Protein 1AYJ (pdb70)

InterPro domains:
  IPR003614 Knottins-like [PF00304] (31-80)
  IPR003614 Knottins-like [SM00505] (32-80)
  IPR003614 Knottins-like [cd00107] (42-77)
  IPR008176 Defensin, plant [PS00940] (31-54)
  IPR036574 Knottin, scorpion toxin-like superfamily [G3DSA:3.30.30.10] (32-80)
  IPR036574 Knottin, scorpion toxin-like superfamily [SSF57095] (31-80)

B-factor: mean 1.0, std 0.0, range [1.0, 1.0]

CATH classification: 3.30.30.10

Solvent-accessible surface area: 3228 Å² total

Nearest PDB structures (foldseek):
  1ayj-assembly1_A  TM=9.256E-01  e=8.703E-08  Raphanus sativus var. niger
  2n2r-assembly1_A  TM=8.058E-01  e=2.547E-06  Raphanus sativus
  2m8b-assembly1_B  TM=8.053E-01  e=2.231E-06  Arabidopsis halleri
  1bk8-assembly1_A  TM=8.149E-01  e=2.180E-03  Aesculus hippocastanum
  2kpy-assembly1_A  TM=6.999E-01  e=1.788E-03  Artemisia vulgaris

Radius of gyration: 9.41 Å; Cα contacts (8 Å, |Δi|>4): 117; chains: 1; bounding box: 24×24×15 Å

Structure (mmCIF, N/CA/C/O backbone):
data_1AYJ
#
_entry.id   1AYJ
#
_cell.length_a   1.000
_cell.length_b   1.000
_cell.length_c   1.000
_cell.angle_alpha   90.00
_cell.angle_beta   90.00
_cell.angle_gamma   90.00
#
_symmetry.space_group_name_H-M   'P 1'
#
loop_
_atom_site.group_PDB
_atom_site.id
_atom_site.type_symbol
_atom_site.label_atom_id
_atom_site.label_alt_id
_atom_site.label_comp_id
_atom_site.label_asym_id
_atom_site.label_entity_id
_atom_site.label_seq_id
_atom_site.pdbx_PDB_ins_code
_atom_site.Cartn_x
_atom_site.Cartn_y
_atom_site.Cartn_z
_atom_site.occupancy
_atom_site.B_iso_or_equiv
_atom_site.auth_seq_id
_atom_site.auth_comp_id
_atom_site.auth_asym_id
_atom_site.auth_atom_id
_atom_site.pdbx_PDB_model_num
ATOM 15 N N . LYS A 1 2 ? 1.265 0.560 3.324 1.00 1.00 2 LYS A N 1
ATOM 16 C CA . LYS A 1 2 ? 1.357 0.238 1.906 1.00 1.00 2 LYS A CA 1
ATOM 17 C C . LYS A 1 2 ? 1.089 1.517 1.105 1.00 1.00 2 LYS A C 1
ATOM 18 O O . LYS A 1 2 ? 0.055 1.652 0.453 1.00 1.00 2 LYS A O 1
ATOM 37 N N . LEU A 1 3 ? 2.026 2.465 1.168 1.00 1.00 3 LEU A N 1
ATOM 38 C CA . LEU A 1 3 ? 1.915 3.738 0.476 1.00 1.00 3 LEU A CA 1
ATOM 39 C C . LEU A 1 3 ? 2.670 3.683 -0.847 1.00 1.00 3 LEU A C 1
ATOM 40 O O . LEU A 1 3 ? 3.727 3.057 -0.939 1.00 1.00 3 LEU A O 1
ATOM 56 N N . CYS A 1 4 ? 2.148 4.394 -1.844 1.00 1.00 4 CYS A N 1
ATOM 57 C CA . CYS A 1 4 ? 2.759 4.587 -3.150 1.00 1.00 4 CYS A CA 1
ATOM 58 C C . CYS A 1 4 ? 3.119 6.061 -3.262 1.00 1.00 4 CYS A C 1
ATOM 59 O O . CYS A 1 4 ? 2.262 6.933 -3.105 1.00 1.00 4 CYS A O 1
ATOM 66 N N . GLU A 1 5 ? 4.409 6.312 -3.480 1.00 1.00 5 GLU A N 1
ATOM 67 C CA . GLU A 1 5 ? 5.052 7.609 -3.419 1.00 1.00 5 GLU A CA 1
ATOM 68 C C . GLU A 1 5 ? 4.978 8.251 -4.796 1.00 1.00 5 GLU A C 1
ATOM 69 O O . GLU A 1 5 ? 5.991 8.484 -5.454 1.00 1.00 5 GLU A O 1
ATOM 82 N N . ARG A 1 6 ? 3.752 8.496 -5.245 1.00 1.00 6 ARG A N 1
ATOM 83 C CA . ARG A 1 6 ? 3.510 9.055 -6.566 1.00 1.00 6 ARG A CA 1
ATOM 84 C C . ARG A 1 6 ? 3.821 10.553 -6.529 1.00 1.00 6 ARG A C 1
ATOM 85 O O . ARG A 1 6 ? 3.591 11.190 -5.501 1.00 1.00 6 ARG A O 1
ATOM 106 N N . PRO A 1 7 ? 4.334 11.154 -7.616 1.00 1.00 7 PRO A N 1
ATOM 107 C CA . PRO A 1 7 ? 4.350 12.602 -7.696 1.00 1.00 7 PRO A CA 1
ATOM 108 C C . PRO A 1 7 ? 2.862 12.960 -7.656 1.00 1.00 7 PRO A C 1
ATOM 109 O O . PRO A 1 7 ? 2.069 12.248 -8.268 1.00 1.00 7 PRO A O 1
ATOM 120 N N . SER A 1 8 ? 2.456 13.961 -6.880 1.00 1.00 8 SER A N 1
ATOM 121 C CA . SER A 1 8 ? 1.052 14.224 -6.586 1.00 1.00 8 SER A CA 1
ATOM 122 C C . SER A 1 8 ? 0.140 14.100 -7.807 1.00 1.00 8 SER A C 1
ATOM 123 O O . SER A 1 8 ? 0.498 14.518 -8.908 1.00 1.00 8 SER A O 1
ATOM 131 N N . GLY A 1 9 ? -1.030 13.486 -7.607 1.00 1.00 9 GLY A N 1
ATOM 132 C CA . GLY A 1 9 ? -2.027 13.259 -8.640 1.00 1.00 9 GLY A CA 1
ATOM 133 C C . GLY A 1 9 ? -2.334 14.558 -9.371 1.00 1.00 9 GLY A C 1
ATOM 134 O O . GLY A 1 9 ? -2.430 14.575 -10.594 1.00 1.00 9 GLY A O 1
ATOM 138 N N . THR A 1 10 ? -2.436 15.648 -8.609 1.00 1.00 10 THR A N 1
ATOM 139 C CA . THR A 1 10 ? -2.620 16.979 -9.147 1.00 1.00 10 THR A CA 1
ATOM 140 C C . THR A 1 10 ? -1.250 17.550 -9.526 1.00 1.00 10 THR A C 1
ATOM 141 O O . THR A 1 10 ? -0.905 17.663 -10.701 1.00 1.00 10 THR A O 1
ATOM 152 N N . TRP A 1 11 ? -0.458 17.905 -8.513 1.00 1.00 11 TRP A N 1
ATOM 153 C CA . TRP A 1 11 ? 0.835 18.554 -8.671 1.00 1.00 11 TRP A CA 1
ATOM 154 C C . TRP A 1 11 ? 1.885 17.537 -9.134 1.00 1.00 11 TRP A C 1
ATOM 155 O O . TRP A 1 11 ? 2.823 17.207 -8.409 1.00 1.00 11 TRP A O 1
ATOM 176 N N . SER A 1 12 ? 1.778 17.094 -10.386 1.00 1.00 12 SER A N 1
ATOM 177 C CA . SER A 1 12 ? 2.665 16.085 -10.942 1.00 1.00 12 SER A CA 1
ATOM 178 C C . SER A 1 12 ? 3.895 16.796 -11.510 1.00 1.00 12 SER A C 1
ATOM 179 O O . SER A 1 12 ? 4.128 16.761 -12.716 1.00 1.00 12 SER A O 1
ATOM 187 N N . GLY A 1 13 ? 4.676 17.459 -10.649 1.00 1.00 13 GLY A N 1
ATOM 188 C CA . GLY A 1 13 ? 5.802 18.251 -11.119 1.00 1.00 13 GLY A CA 1
ATOM 189 C C . GLY A 1 13 ? 6.675 18.823 -10.003 1.00 1.00 13 GLY A C 1
ATOM 190 O O . GLY A 1 13 ? 6.591 18.408 -8.842 1.00 1.00 13 GLY A O 1
ATOM 194 N N . VAL A 1 14 ? 7.535 19.770 -10.398 1.00 1.00 14 VAL A N 1
ATOM 195 C CA . VAL A 1 14 ? 8.501 20.437 -9.538 1.00 1.00 14 VAL A CA 1
ATOM 196 C C . VAL A 1 14 ? 7.763 21.192 -8.435 1.00 1.00 14 VAL A C 1
ATOM 197 O O . VAL A 1 14 ? 6.738 21.822 -8.691 1.00 1.00 14 VAL A O 1
ATOM 210 N N . CYS A 1 15 ? 8.283 21.104 -7.211 1.00 1.00 15 CYS A N 1
ATOM 211 C CA . CYS A 1 15 ? 7.622 21.576 -6.000 1.00 1.00 15 CYS A CA 1
ATOM 212 C C . CYS A 1 15 ? 8.206 22.889 -5.491 1.00 1.00 15 CYS A C 1
ATOM 213 O O . CYS A 1 15 ? 7.484 23.862 -5.306 1.00 1.00 15 CYS A O 1
ATOM 220 N N . GLY A 1 16 ? 9.503 22.896 -5.183 1.00 1.00 16 GLY A N 1
ATOM 221 C CA . GLY A 1 16 ? 10.160 23.997 -4.491 1.00 1.00 16 GLY A CA 1
ATOM 222 C C . GLY A 1 16 ? 9.518 24.400 -3.152 1.00 1.00 16 GLY A C 1
ATOM 223 O O . GLY A 1 16 ? 9.846 25.467 -2.638 1.00 1.00 16 GLY A O 1
ATOM 227 N N . ASN A 1 17 ? 8.639 23.579 -2.554 1.00 1.00 17 ASN A N 1
ATOM 228 C CA . ASN A 1 17 ? 8.001 23.907 -1.277 1.00 1.00 17 ASN A CA 1
ATOM 229 C C . ASN A 1 17 ? 7.269 22.710 -0.656 1.00 1.00 17 ASN A C 1
ATOM 230 O O . ASN A 1 17 ? 6.201 22.303 -1.114 1.00 1.00 17 ASN A O 1
ATOM 241 N N . ASN A 1 18 ? 7.843 22.159 0.416 1.00 1.00 18 ASN A N 1
ATOM 242 C CA . ASN A 1 18 ? 7.366 20.981 1.112 1.00 1.00 18 ASN A CA 1
ATOM 243 C C . ASN A 1 18 ? 5.964 21.167 1.685 1.00 1.00 18 ASN A C 1
ATOM 244 O O . ASN A 1 18 ? 5.069 20.351 1.474 1.00 1.00 18 ASN A O 1
ATOM 255 N N . ASN A 1 19 ? 5.803 22.245 2.451 1.00 1.00 19 ASN A N 1
ATOM 256 C CA . ASN A 1 19 ? 4.574 22.566 3.164 1.00 1.00 19 ASN A CA 1
ATOM 257 C C . ASN A 1 19 ? 3.377 22.609 2.216 1.00 1.00 19 ASN A C 1
ATOM 258 O O . ASN A 1 19 ? 2.356 21.959 2.476 1.00 1.00 19 ASN A O 1
ATOM 269 N N . ALA A 1 20 ? 3.521 23.387 1.139 1.00 1.00 20 ALA A N 1
ATOM 270 C CA . ALA A 1 20 ? 2.530 23.514 0.087 1.00 1.00 20 ALA A CA 1
ATOM 271 C C . ALA A 1 20 ? 2.297 22.159 -0.555 1.00 1.00 20 ALA A C 1
ATOM 272 O O . ALA A 1 20 ? 1.152 21.733 -0.633 1.00 1.00 20 ALA A O 1
ATOM 279 N N . CYS A 1 21 ? 3.366 21.491 -1.007 1.00 1.00 21 CYS A N 1
ATOM 280 C CA . CYS A 1 21 ? 3.249 20.192 -1.657 1.00 1.00 21 CYS A CA 1
ATOM 281 C C . CYS A 1 21 ? 2.362 19.250 -0.838 1.00 1.00 21 CYS A C 1
ATOM 282 O O . CYS A 1 21 ? 1.336 18.776 -1.328 1.00 1.00 21 CYS A O 1
ATOM 289 N N . LYS A 1 22 ? 2.741 19.039 0.427 1.00 1.00 22 LYS A N 1
ATOM 290 C CA . LYS A 1 22 ? 1.960 18.301 1.409 1.00 1.00 22 LYS A CA 1
ATOM 291 C C . LYS A 1 22 ? 0.503 18.772 1.393 1.00 1.00 22 LYS A C 1
ATOM 292 O O . LYS A 1 22 ? -0.408 17.980 1.144 1.00 1.00 22 LYS A O 1
ATOM 311 N N . ASN A 1 23 ? 0.298 20.051 1.741 1.00 1.00 23 ASN A N 1
ATOM 312 C CA . ASN A 1 23 ? -1.027 20.633 1.919 1.00 1.00 23 ASN A CA 1
ATOM 313 C C . ASN A 1 23 ? -1.852 20.376 0.669 1.00 1.00 23 ASN A C 1
ATOM 314 O O . ASN A 1 23 ? -2.769 19.569 0.696 1.00 1.00 23 ASN A O 1
ATOM 325 N N . GLN A 1 24 ? -1.481 21.023 -0.432 1.00 1.00 24 GLN A N 1
ATOM 326 C CA . GLN A 1 24 ? -2.096 20.885 -1.737 1.00 1.00 24 GLN A CA 1
ATOM 327 C C . GLN A 1 24 ? -2.406 19.421 -2.043 1.00 1.00 24 GLN A C 1
ATOM 328 O O . GLN A 1 24 ? -3.543 19.128 -2.412 1.00 1.00 24 GLN A O 1
ATOM 342 N N . CYS A 1 25 ? -1.447 18.503 -1.863 1.00 1.00 25 CYS A N 1
ATOM 343 C CA . CYS A 1 25 ? -1.723 17.104 -2.151 1.00 1.00 25 CYS A CA 1
ATOM 344 C C . CYS A 1 25 ? -2.928 16.606 -1.363 1.00 1.00 25 CYS A C 1
ATOM 345 O O . CYS A 1 25 ? -3.917 16.192 -1.961 1.00 1.00 25 CYS A O 1
ATOM 352 N N . ILE A 1 26 ? -2.849 16.630 -0.031 1.00 1.00 26 ILE A N 1
ATOM 353 C CA . ILE A 1 26 ? -3.866 15.979 0.797 1.00 1.00 26 ILE A CA 1
ATOM 354 C C . ILE A 1 26 ? -5.141 16.833 0.894 1.00 1.00 26 ILE A C 1
ATOM 355 O O . ILE A 1 26 ? -6.216 16.357 1.275 1.00 1.00 26 ILE A O 1
ATOM 371 N N . ASN A 1 27 ? -5.026 18.107 0.519 1.00 1.00 27 ASN A N 1
ATOM 372 C CA . ASN A 1 27 ? -6.115 19.063 0.505 1.00 1.00 27 ASN A CA 1
ATOM 373 C C . ASN A 1 27 ? -6.966 18.797 -0.730 1.00 1.00 27 ASN A C 1
ATOM 374 O O . ASN A 1 27 ? -8.162 18.541 -0.599 1.00 1.00 27 ASN A O 1
ATOM 385 N N . LEU A 1 28 ? -6.344 18.744 -1.913 1.00 1.00 28 LEU A N 1
ATOM 386 C CA . LEU A 1 28 ? -7.043 18.384 -3.135 1.00 1.00 28 LEU A CA 1
ATOM 387 C C . LEU A 1 28 ? -7.305 16.872 -3.159 1.00 1.00 28 LEU A C 1
ATOM 388 O O . LEU A 1 28 ? -8.431 16.451 -2.879 1.00 1.00 28 LEU A O 1
ATOM 404 N N . GLU A 1 29 ? -6.285 16.025 -3.350 1.00 1.00 29 GLU A N 1
ATOM 405 C CA . GLU A 1 29 ? -6.511 14.581 -3.363 1.00 1.00 29 GLU A CA 1
ATOM 406 C C . GLU A 1 29 ? -6.443 14.111 -1.905 1.00 1.00 29 GLU A C 1
ATOM 407 O O . GLU A 1 29 ? -6.377 14.946 -1.010 1.00 1.00 29 GLU A O 1
ATOM 420 N N . LYS A 1 30 ? -6.594 12.816 -1.621 1.00 1.00 30 LYS A N 1
ATOM 421 C CA . LYS A 1 30 ? -6.814 12.329 -0.252 1.00 1.00 30 LYS A CA 1
ATOM 422 C C . LYS A 1 30 ? -5.683 11.477 0.326 1.00 1.00 30 LYS A C 1
ATOM 423 O O . LYS A 1 30 ? -5.884 10.784 1.325 1.00 1.00 30 LYS A O 1
ATOM 442 N N . ALA A 1 31 ? -4.521 11.495 -0.329 1.00 1.00 31 ALA A N 1
ATOM 443 C CA . ALA A 1 31 ? -3.257 10.943 0.154 1.00 1.00 31 ALA A CA 1
ATOM 444 C C . ALA A 1 31 ? -2.968 11.269 1.631 1.00 1.00 31 ALA A C 1
ATOM 445 O O . ALA A 1 31 ? -3.613 12.142 2.211 1.00 1.00 31 ALA A O 1
ATOM 452 N N . ARG A 1 32 ? -2.004 10.572 2.251 1.00 1.00 32 ARG A N 1
ATOM 453 C CA . ARG A 1 32 ? -1.733 10.722 3.682 1.00 1.00 32 ARG A CA 1
ATOM 454 C C . ARG A 1 32 ? -0.758 11.861 3.971 1.00 1.00 32 ARG A C 1
ATOM 455 O O . ARG A 1 32 ? -1.166 12.865 4.547 1.00 1.00 32 ARG A O 1
ATOM 476 N N . HIS A 1 33 ? 0.535 11.673 3.695 1.00 1.00 33 HIS A N 1
ATOM 477 C CA . HIS A 1 33 ? 1.517 12.752 3.715 1.00 1.00 33 HIS A CA 1
ATOM 478 C C . HIS A 1 33 ? 1.949 13.096 2.289 1.00 1.00 33 HIS A C 1
ATOM 479 O O . HIS A 1 33 ? 1.718 12.319 1.361 1.00 1.00 33 HIS A O 1
ATOM 493 N N . GLY A 1 34 ? 2.609 14.245 2.135 1.00 1.00 34 GLY A N 1
ATOM 494 C CA . GLY A 1 34 ? 3.285 14.664 0.921 1.00 1.00 34 GLY A CA 1
ATOM 495 C C . GLY A 1 34 ? 4.479 15.514 1.329 1.00 1.00 34 GLY A C 1
ATOM 496 O O . GLY A 1 34 ? 4.536 15.929 2.487 1.00 1.00 34 GLY A O 1
ATOM 500 N N . SER A 1 35 ? 5.452 15.711 0.436 1.00 1.00 35 SER A N 1
ATOM 501 C CA . SER A 1 35 ? 6.673 16.462 0.702 1.00 1.00 35 SER A CA 1
ATOM 502 C C . SER A 1 35 ? 7.429 16.696 -0.607 1.00 1.00 35 SER A C 1
ATOM 503 O O . SER A 1 35 ? 7.305 15.943 -1.574 1.00 1.00 35 SER A O 1
ATOM 511 N N . CYS A 1 36 ? 8.238 17.752 -0.621 1.00 1.00 36 CYS A N 1
ATOM 512 C CA . CYS A 1 36 ? 8.973 18.220 -1.782 1.00 1.00 36 CYS A CA 1
ATOM 513 C C . CYS A 1 36 ? 10.275 17.430 -1.894 1.00 1.00 36 CYS A C 1
ATOM 514 O O . CYS A 1 36 ? 11.376 17.970 -1.779 1.00 1.00 36 CYS A O 1
ATOM 521 N N . ASN A 1 37 ? 10.133 16.114 -2.056 1.00 1.00 37 ASN A N 1
ATOM 522 C CA . ASN A 1 37 ? 11.257 15.190 -2.049 1.00 1.00 37 ASN A CA 1
ATOM 523 C C . ASN A 1 37 ? 12.227 15.490 -3.193 1.00 1.00 37 ASN A C 1
ATOM 524 O O . ASN A 1 37 ? 11.819 15.993 -4.243 1.00 1.00 37 ASN A O 1
ATOM 535 N N . TYR A 1 38 ? 13.505 15.156 -2.974 1.00 1.00 38 TYR A N 1
ATOM 536 C CA . TYR A 1 38 ? 14.565 15.300 -3.954 1.00 1.00 38 TYR A CA 1
ATOM 537 C C . TYR A 1 38 ? 14.602 14.106 -4.919 1.00 1.00 38 TYR A C 1
ATOM 538 O O . TYR A 1 38 ? 13.612 13.836 -5.602 1.00 1.00 38 TYR A O 1
ATOM 556 N N . VAL A 1 39 ? 15.751 13.427 -5.014 1.00 1.00 39 VAL A N 1
ATOM 557 C CA . VAL A 1 39 ? 16.098 12.433 -6.022 1.00 1.00 39 VAL A CA 1
ATOM 558 C C . VAL A 1 39 ? 16.264 13.159 -7.366 1.00 1.00 39 VAL A C 1
ATOM 559 O O . VAL A 1 39 ? 15.698 14.232 -7.581 1.00 1.00 39 VAL A O 1
ATOM 572 N N . PHE A 1 40 ? 17.058 12.597 -8.278 1.00 1.00 40 PHE A N 1
ATOM 573 C CA . PHE A 1 40 ? 17.275 13.176 -9.600 1.00 1.00 40 PHE A CA 1
ATOM 574 C C . PHE A 1 40 ? 15.933 13.459 -10.303 1.00 1.00 40 PHE A C 1
ATOM 575 O O . PHE A 1 40 ? 14.949 12.759 -10.045 1.00 1.00 40 PHE A O 1
ATOM 592 N N . PRO A 1 41 ? 15.850 14.467 -11.186 1.00 1.00 41 PRO A N 1
ATOM 593 C CA . PRO A 1 41 ? 16.864 15.481 -11.419 1.00 1.00 41 PRO A CA 1
ATOM 594 C C . PRO A 1 41 ? 16.755 16.581 -10.358 1.00 1.00 41 PRO A C 1
ATOM 595 O O . PRO A 1 41 ? 17.738 16.892 -9.688 1.00 1.00 41 PRO A O 1
ATOM 606 N N . ALA A 1 42 ? 15.555 17.151 -10.210 1.00 1.00 42 ALA A N 1
ATOM 607 C CA . ALA A 1 42 ? 15.222 18.230 -9.291 1.00 1.00 42 ALA A CA 1
ATOM 608 C C . ALA A 1 42 ? 14.222 17.724 -8.248 1.00 1.00 42 ALA A C 1
ATOM 609 O O . ALA A 1 42 ? 13.747 16.588 -8.336 1.00 1.00 42 ALA A O 1
ATOM 616 N N . HIS A 1 43 ? 13.872 18.573 -7.278 1.00 1.00 43 HIS A N 1
ATOM 617 C CA . HIS A 1 43 ? 12.818 18.260 -6.324 1.00 1.00 43 HIS A CA 1
ATOM 618 C C . HIS A 1 43 ? 11.471 18.148 -7.042 1.00 1.00 43 HIS A C 1
ATOM 619 O O . HIS A 1 43 ? 11.240 18.855 -8.022 1.00 1.00 43 HIS A O 1
ATOM 633 N N . LYS A 1 44 ? 10.575 17.288 -6.548 1.00 1.00 44 LYS A N 1
ATOM 634 C CA . LYS A 1 44 ? 9.236 17.118 -7.094 1.00 1.00 44 LYS A CA 1
ATOM 635 C C . LYS A 1 44 ? 8.241 16.824 -5.975 1.00 1.00 44 LYS A C 1
ATOM 636 O O . LYS A 1 44 ? 8.627 16.307 -4.926 1.00 1.00 44 LYS A O 1
ATOM 655 N N . CYS A 1 45 ? 6.970 17.182 -6.183 1.00 1.00 45 CYS A N 1
ATOM 656 C CA . CYS A 1 45 ? 5.972 17.079 -5.125 1.00 1.00 45 CYS A CA 1
ATOM 657 C C . CYS A 1 45 ? 5.533 15.625 -4.923 1.00 1.00 45 CYS A C 1
ATOM 658 O O . CYS A 1 45 ? 4.497 15.211 -5.444 1.00 1.00 45 CYS A O 1
ATOM 665 N N . ILE A 1 46 ? 6.300 14.848 -4.153 1.00 1.00 46 ILE A N 1
ATOM 666 C CA . ILE A 1 46 ? 5.981 13.448 -3.897 1.00 1.00 46 ILE A CA 1
ATOM 667 C C . ILE A 1 46 ? 4.886 13.390 -2.843 1.00 1.00 46 ILE A C 1
ATOM 668 O O . ILE A 1 46 ? 4.880 14.175 -1.892 1.00 1.00 46 ILE A O 1
ATOM 684 N N . CYS A 1 47 ? 3.955 12.453 -3.026 1.00 1.00 47 CYS A N 1
ATOM 685 C CA . CYS A 1 47 ? 2.830 12.281 -2.141 1.00 1.00 47 CYS A CA 1
ATOM 686 C C . CYS A 1 47 ? 2.507 10.801 -1.972 1.00 1.00 47 CYS A C 1
ATOM 687 O O . CYS A 1 47 ? 2.643 10.014 -2.906 1.00 1.00 47 CYS A O 1
ATOM 694 N N . TYR A 1 48 ? 2.146 10.426 -0.745 1.00 1.00 48 TYR A N 1
ATOM 695 C CA . TYR A 1 48 ? 2.038 9.051 -0.297 1.00 1.00 48 TYR A CA 1
ATOM 696 C C . TYR A 1 48 ? 0.571 8.621 -0.259 1.00 1.00 48 TYR A C 1
ATOM 697 O O . TYR A 1 48 ? -0.145 8.952 0.694 1.00 1.00 48 TYR A O 1
ATOM 715 N N . PHE A 1 49 ? 0.106 7.897 -1.287 1.00 1.00 49 PHE A N 1
ATOM 716 C CA . PHE A 1 49 ? -1.266 7.403 -1.326 1.00 1.00 49 PHE A CA 1
ATOM 717 C C . PHE A 1 49 ? -1.295 5.966 -0.791 1.00 1.00 49 PHE A C 1
ATOM 718 O O . PHE A 1 49 ? -0.433 5.181 -1.179 1.00 1.00 49 PHE A O 1
ATOM 735 N N . PRO A 1 50 ? -2.278 5.587 0.040 1.00 1.00 50 PRO A N 1
ATOM 736 C CA . PRO A 1 50 ? -2.417 4.254 0.612 1.00 1.00 50 PRO A CA 1
ATOM 737 C C . PRO A 1 50 ? -2.877 3.258 -0.453 1.00 1.00 50 PRO A C 1
ATOM 738 O O . PRO A 1 50 ? -4.025 2.820 -0.495 1.00 1.00 50 PRO A O 1
ATOM 749 N N . CYS A 1 51 ? -1.952 2.886 -1.328 1.00 1.00 51 CYS A N 1
ATOM 750 C CA . CYS A 1 51 ? -2.173 2.025 -2.481 1.00 1.00 51 CYS A CA 1
ATOM 751 C C . CYS A 1 51 ? -2.329 0.559 -2.065 1.00 1.00 51 CYS A C 1
ATOM 752 O O . CYS A 1 51 ? -1.579 -0.302 -2.530 1.00 1.00 51 CYS A O 1
ATOM 774 N N . LYS A 1 2 ? 2.716 0.527 3.837 1.00 1.00 2 LYS A N 2
ATOM 775 C CA . LYS A 1 2 ? 2.387 0.135 2.475 1.00 1.00 2 LYS A CA 2
ATOM 776 C C . LYS A 1 2 ? 1.506 1.216 1.847 1.00 1.00 2 LYS A C 2
ATOM 777 O O . LYS A 1 2 ? 0.311 1.003 1.660 1.00 1.00 2 LYS A O 2
ATOM 796 N N . LEU A 1 3 ? 2.089 2.373 1.536 1.00 1.00 3 LEU A N 2
ATOM 797 C CA . LEU A 1 3 ? 1.453 3.408 0.735 1.00 1.00 3 LEU A CA 2
ATOM 798 C C . LEU A 1 3 ? 2.162 3.452 -0.612 1.00 1.00 3 LEU A C 2
ATOM 799 O O . LEU A 1 3 ? 3.361 3.185 -0.679 1.00 1.00 3 LEU A O 2
ATOM 815 N N . CYS A 1 4 ? 1.445 3.812 -1.676 1.00 1.00 4 CYS A N 2
ATOM 816 C CA . CYS A 1 4 ? 2.085 4.070 -2.960 1.00 1.00 4 CYS A CA 2
ATOM 817 C C . CYS A 1 4 ? 2.461 5.545 -3.005 1.00 1.00 4 CYS A C 2
ATOM 818 O O . CYS A 1 4 ? 1.608 6.410 -2.793 1.00 1.00 4 CYS A O 2
ATOM 825 N N . GLU A 1 5 ? 3.746 5.808 -3.254 1.00 1.00 5 GLU A N 2
ATOM 826 C CA . GLU A 1 5 ? 4.298 7.127 -3.495 1.00 1.00 5 GLU A CA 2
ATOM 827 C C . GLU A 1 5 ? 3.986 7.516 -4.937 1.00 1.00 5 GLU A C 2
ATOM 828 O O . GLU A 1 5 ? 4.683 7.073 -5.847 1.00 1.00 5 GLU A O 2
ATOM 841 N N . ARG A 1 6 ? 2.952 8.331 -5.158 1.00 1.00 6 ARG A N 2
ATOM 842 C CA . ARG A 1 6 ? 2.667 8.876 -6.478 1.00 1.00 6 ARG A CA 2
ATOM 843 C C . ARG A 1 6 ? 3.474 10.173 -6.613 1.00 1.00 6 ARG A C 2
ATOM 844 O O . ARG A 1 6 ? 3.254 11.087 -5.814 1.00 1.00 6 ARG A O 2
ATOM 865 N N . PRO A 1 7 ? 4.415 10.274 -7.570 1.00 1.00 7 PRO A N 2
ATOM 866 C CA . PRO A 1 7 ? 5.090 11.526 -7.854 1.00 1.00 7 PRO A CA 2
ATOM 867 C C . PRO A 1 7 ? 4.104 12.445 -8.572 1.00 1.00 7 PRO A C 2
ATOM 868 O O . PRO A 1 7 ? 3.814 13.550 -8.115 1.00 1.00 7 PRO A O 2
ATOM 879 N N . SER A 1 8 ? 3.525 11.971 -9.679 1.00 1.00 8 SER A N 2
ATOM 880 C CA . SER A 1 8 ? 2.452 12.687 -10.333 1.00 1.00 8 SER A CA 2
ATOM 881 C C . SER A 1 8 ? 1.198 12.561 -9.468 1.00 1.00 8 SER A C 2
ATOM 882 O O . SER A 1 8 ? 0.327 11.728 -9.721 1.00 1.00 8 SER A O 2
ATOM 890 N N . GLY A 1 9 ? 1.099 13.411 -8.448 1.00 1.00 9 GLY A N 2
ATOM 891 C CA . GLY A 1 9 ? -0.080 13.514 -7.619 1.00 1.00 9 GLY A CA 2
ATOM 892 C C . GLY A 1 9 ? -1.085 14.357 -8.389 1.00 1.00 9 GLY A C 2
ATOM 893 O O . GLY A 1 9 ? -1.792 13.858 -9.261 1.00 1.00 9 GLY A O 2
ATOM 897 N N . THR A 1 10 ? -1.116 15.643 -8.068 1.00 1.00 10 THR A N 2
ATOM 898 C CA . THR A 1 10 ? -1.818 16.685 -8.790 1.00 1.00 10 THR A CA 2
ATOM 899 C C . THR A 1 10 ? -0.721 17.526 -9.435 1.00 1.00 10 THR A C 2
ATOM 900 O O . THR A 1 10 ? -0.500 17.487 -10.646 1.00 1.00 10 THR A O 2
ATOM 911 N N . TRP A 1 11 ? 0.017 18.215 -8.564 1.00 1.00 11 TRP A N 2
ATOM 912 C CA . TRP A 1 11 ? 1.185 19.030 -8.842 1.00 1.00 11 TRP A CA 2
ATOM 913 C C . TRP A 1 11 ? 2.325 18.151 -9.366 1.00 1.00 11 TRP A C 2
ATOM 914 O O . TRP A 1 11 ? 3.326 17.909 -8.695 1.00 1.00 11 TRP A O 2
ATOM 935 N N . SER A 1 12 ? 2.183 17.709 -10.611 1.00 1.00 12 SER A N 2
ATOM 936 C CA . SER A 1 12 ? 3.080 16.757 -11.234 1.00 1.00 12 SER A CA 2
ATOM 937 C C . SER A 1 12 ? 4.219 17.537 -11.890 1.00 1.00 12 SER A C 2
ATOM 938 O O . SER A 1 12 ? 4.367 17.524 -13.109 1.00 1.00 12 SER A O 2
ATOM 946 N N . GLY A 1 13 ? 4.998 18.247 -11.069 1.00 1.00 13 GLY A N 2
ATOM 947 C CA . GLY A 1 13 ? 6.039 19.148 -11.534 1.00 1.00 13 GLY A CA 2
ATOM 948 C C . GLY A 1 13 ? 7.002 19.500 -10.406 1.00 1.00 13 GLY A C 2
ATOM 949 O O . GLY A 1 13 ? 6.992 18.860 -9.353 1.00 1.00 13 GLY A O 2
ATOM 953 N N . VAL A 1 14 ? 7.835 20.523 -10.630 1.00 1.00 14 VAL A N 2
ATOM 954 C CA . VAL A 1 14 ? 8.786 20.997 -9.633 1.00 1.00 14 VAL A CA 2
ATOM 955 C C . VAL A 1 14 ? 8.002 21.424 -8.392 1.00 1.00 14 VAL A C 2
ATOM 956 O O . VAL A 1 14 ? 7.047 22.192 -8.491 1.00 1.00 14 VAL A O 2
ATOM 969 N N . CYS A 1 15 ? 8.405 20.915 -7.230 1.00 1.00 15 CYS A N 2
ATOM 970 C CA . CYS A 1 15 ? 7.640 21.023 -5.994 1.00 1.00 15 CYS A CA 2
ATOM 971 C C . CYS A 1 15 ? 7.684 22.405 -5.361 1.00 1.00 15 CYS A C 2
ATOM 972 O O . CYS A 1 15 ? 6.789 22.738 -4.592 1.00 1.00 15 CYS A O 2
ATOM 979 N N . GLY A 1 16 ? 8.769 23.160 -5.552 1.00 1.00 16 GLY A N 2
ATOM 980 C CA . GLY A 1 16 ? 8.967 24.448 -4.896 1.00 1.00 16 GLY A CA 2
ATOM 981 C C . GLY A 1 16 ? 9.247 24.352 -3.387 1.00 1.00 16 GLY A C 2
ATOM 982 O O . GLY A 1 16 ? 10.136 25.039 -2.890 1.00 1.00 16 GLY A O 2
ATOM 986 N N . ASN A 1 17 ? 8.495 23.535 -2.641 1.00 1.00 17 ASN A N 2
ATOM 987 C CA . ASN A 1 17 ? 8.500 23.504 -1.186 1.00 1.00 17 ASN A CA 2
ATOM 988 C C . ASN A 1 17 ? 7.699 22.306 -0.662 1.00 1.00 17 ASN A C 2
ATOM 989 O O . ASN A 1 17 ? 6.598 22.022 -1.135 1.00 1.00 17 ASN A O 2
ATOM 1000 N N . ASN A 1 18 ? 8.252 21.627 0.349 1.00 1.00 18 ASN A N 2
ATOM 1001 C CA . ASN A 1 18 ? 7.672 20.467 1.007 1.00 1.00 18 ASN A CA 2
ATOM 1002 C C . ASN A 1 18 ? 6.247 20.695 1.486 1.00 1.00 18 ASN A C 2
ATOM 1003 O O . ASN A 1 18 ? 5.326 19.991 1.082 1.00 1.00 18 ASN A O 2
ATOM 1014 N N . ASN A 1 19 ? 6.101 21.643 2.405 1.00 1.00 19 ASN A N 2
ATOM 1015 C CA . ASN A 1 19 ? 4.830 21.963 3.042 1.00 1.00 19 ASN A CA 2
ATOM 1016 C C . ASN A 1 19 ? 3.765 22.323 2.007 1.00 1.00 19 ASN A C 2
ATOM 1017 O O . ASN A 1 19 ? 2.633 21.857 2.106 1.00 1.00 19 ASN A O 2
ATOM 1028 N N . ALA A 1 20 ? 4.121 23.137 1.010 1.00 1.00 20 ALA A N 2
ATOM 1029 C CA . ALA A 1 20 ? 3.204 23.469 -0.070 1.00 1.00 20 ALA A CA 2
ATOM 1030 C C . ALA A 1 20 ? 2.748 22.199 -0.783 1.00 1.00 20 ALA A C 2
ATOM 1031 O O . ALA A 1 20 ? 1.549 21.934 -0.851 1.00 1.00 20 ALA A O 2
ATOM 1038 N N . CYS A 1 21 ? 3.706 21.420 -1.304 1.00 1.00 21 CYS A N 2
ATOM 1039 C CA . CYS A 1 21 ? 3.427 20.172 -2.011 1.00 1.00 21 CYS A CA 2
ATOM 1040 C C . CYS A 1 21 ? 2.479 19.293 -1.187 1.00 1.00 21 CYS A C 2
ATOM 1041 O O . CYS A 1 21 ? 1.423 18.882 -1.668 1.00 1.00 21 CYS A O 2
ATOM 1048 N N . LYS A 1 22 ? 2.869 19.042 0.067 1.00 1.00 22 LYS A N 2
ATOM 1049 C CA . LYS A 1 22 ? 2.134 18.275 1.062 1.00 1.00 22 LYS A CA 2
ATOM 1050 C C . LYS A 1 22 ? 0.692 18.772 1.158 1.00 1.00 22 LYS A C 2
ATOM 1051 O O . LYS A 1 22 ? -0.247 18.024 0.874 1.00 1.00 22 LYS A O 2
ATOM 1070 N N . ASN A 1 23 ? 0.536 20.026 1.596 1.00 1.00 23 ASN A N 2
ATOM 1071 C CA . ASN A 1 23 ? -0.757 20.652 1.815 1.00 1.00 23 ASN A CA 2
ATOM 1072 C C . ASN A 1 23 ? -1.588 20.488 0.555 1.00 1.00 23 ASN A C 2
ATOM 1073 O O . ASN A 1 23 ? -2.585 19.777 0.569 1.00 1.00 23 ASN A O 2
ATOM 1084 N N . GLN A 1 24 ? -1.137 21.096 -0.542 1.00 1.00 24 GLN A N 2
ATOM 1085 C CA . GLN A 1 24 ? -1.814 21.055 -1.824 1.00 1.00 24 GLN A CA 2
ATOM 1086 C C . GLN A 1 24 ? -2.252 19.634 -2.163 1.00 1.00 24 GLN A C 2
ATOM 1087 O O . GLN A 1 24 ? -3.418 19.439 -2.500 1.00 1.00 24 GLN A O 2
ATOM 1101 N N . CYS A 1 25 ? -1.368 18.639 -2.045 1.00 1.00 25 CYS A N 2
ATOM 1102 C CA . CYS A 1 25 ? -1.758 17.273 -2.354 1.00 1.00 25 CYS A CA 2
ATOM 1103 C C . CYS A 1 25 ? -2.965 16.843 -1.530 1.00 1.00 25 CYS A C 2
ATOM 1104 O O . CYS A 1 25 ? -4.002 16.507 -2.098 1.00 1.00 25 CYS A O 2
ATOM 1111 N N . ILE A 1 26 ? -2.820 16.820 -0.200 1.00 1.00 26 ILE A N 2
ATOM 1112 C CA . ILE A 1 26 ? -3.835 16.219 0.665 1.00 1.00 26 ILE A CA 2
ATOM 1113 C C . ILE A 1 26 ? -5.073 17.121 0.782 1.00 1.00 26 ILE A C 2
ATOM 1114 O O . ILE A 1 26 ? -6.153 16.686 1.199 1.00 1.00 26 ILE A O 2
ATOM 1130 N N . ASN A 1 27 ? -4.916 18.385 0.388 1.00 1.00 27 ASN A N 2
ATOM 1131 C CA . ASN A 1 27 ? -5.962 19.387 0.380 1.00 1.00 27 ASN A CA 2
ATOM 1132 C C . ASN A 1 27 ? -6.822 19.164 -0.859 1.00 1.00 27 ASN A C 2
ATOM 1133 O O . ASN A 1 27 ? -8.018 18.902 -0.731 1.00 1.00 27 ASN A O 2
ATOM 1144 N N . LEU A 1 28 ? -6.209 19.166 -2.046 1.00 1.00 28 LEU A N 2
ATOM 1145 C CA . LEU A 1 28 ? -6.916 18.912 -3.292 1.00 1.00 28 LEU A CA 2
ATOM 1146 C C . LEU A 1 28 ? -7.323 17.437 -3.384 1.00 1.00 28 LEU A C 2
ATOM 1147 O O . LEU A 1 28 ? -8.506 17.125 -3.245 1.00 1.00 28 LEU A O 2
ATOM 1163 N N . GLU A 1 29 ? -6.373 16.508 -3.549 1.00 1.00 29 GLU A N 2
ATOM 1164 C CA . GLU A 1 29 ? -6.717 15.087 -3.597 1.00 1.00 29 GLU A CA 2
ATOM 1165 C C . GLU A 1 29 ? -6.703 14.560 -2.163 1.00 1.00 29 GLU A C 2
ATOM 1166 O O . GLU A 1 29 ? -6.517 15.338 -1.233 1.00 1.00 29 GLU A O 2
ATOM 1179 N N . LYS A 1 30 ? -7.023 13.284 -1.939 1.00 1.00 30 LYS A N 2
ATOM 1180 C CA . LYS A 1 30 ? -7.272 12.754 -0.595 1.00 1.00 30 LYS A CA 2
ATOM 1181 C C . LYS A 1 30 ? -6.169 11.833 -0.072 1.00 1.00 30 LYS A C 2
ATOM 1182 O O . LYS A 1 30 ? -6.356 11.146 0.935 1.00 1.00 30 LYS A O 2
ATOM 1201 N N . ALA A 1 31 ? -5.016 11.826 -0.748 1.00 1.00 31 ALA A N 2
ATOM 1202 C CA . ALA A 1 31 ? -3.794 11.201 -0.249 1.00 1.00 31 ALA A CA 2
ATOM 1203 C C . ALA A 1 31 ? -3.581 11.568 1.228 1.00 1.00 31 ALA A C 2
ATOM 1204 O O . ALA A 1 31 ? -4.126 12.567 1.705 1.00 1.00 31 ALA A O 2
ATOM 1211 N N . ARG A 1 32 ? -2.839 10.750 1.976 1.00 1.00 32 ARG A N 2
ATOM 1212 C CA . ARG A 1 32 ? -2.779 10.902 3.425 1.00 1.00 32 ARG A CA 2
ATOM 1213 C C . ARG A 1 32 ? -1.657 11.842 3.842 1.00 1.00 32 ARG A C 2
ATOM 1214 O O . ARG A 1 32 ? -1.938 12.877 4.441 1.00 1.00 32 ARG A O 2
ATOM 1235 N N . HIS A 1 33 ? -0.401 11.475 3.592 1.00 1.00 33 HIS A N 2
ATOM 1236 C CA . HIS A 1 33 ? 0.719 12.398 3.725 1.00 1.00 33 HIS A CA 2
ATOM 1237 C C . HIS A 1 33 ? 1.214 12.773 2.331 1.00 1.00 33 HIS A C 2
ATOM 1238 O O . HIS A 1 33 ? 0.940 12.074 1.355 1.00 1.00 33 HIS A O 2
ATOM 1252 N N . GLY A 1 34 ? 1.959 13.872 2.247 1.00 1.00 34 GLY A N 2
ATOM 1253 C CA . GLY A 1 34 ? 2.655 14.313 1.056 1.00 1.00 34 GLY A CA 2
ATOM 1254 C C . GLY A 1 34 ? 3.906 15.037 1.513 1.00 1.00 34 GLY A C 2
ATOM 1255 O O . GLY A 1 34 ? 3.979 15.423 2.681 1.00 1.00 34 GLY A O 2
ATOM 1259 N N . SER A 1 35 ? 4.911 15.174 0.651 1.00 1.00 35 SER A N 2
ATOM 1260 C CA . SER A 1 35 ? 6.181 15.805 0.974 1.00 1.00 35 SER A CA 2
ATOM 1261 C C . SER A 1 35 ? 6.957 15.995 -0.318 1.00 1.00 35 SER A C 2
ATOM 1262 O O . SER A 1 35 ? 6.870 15.177 -1.229 1.00 1.00 35 SER A O 2
ATOM 1270 N N . CYS A 1 36 ? 7.733 17.069 -0.389 1.00 1.00 36 CYS A N 2
ATOM 1271 C CA . CYS A 1 36 ? 8.674 17.242 -1.474 1.00 1.00 36 CYS A CA 2
ATOM 1272 C C . CYS A 1 36 ? 9.928 16.443 -1.170 1.00 1.00 36 CYS A C 2
ATOM 1273 O O . CYS A 1 36 ? 10.414 16.487 -0.039 1.00 1.00 36 CYS A O 2
ATOM 1280 N N . ASN A 1 37 ? 10.438 15.739 -2.178 1.00 1.00 37 ASN A N 2
ATOM 1281 C CA . ASN A 1 37 ? 11.682 14.992 -2.143 1.00 1.00 37 ASN A CA 2
ATOM 1282 C C . ASN A 1 37 ? 12.636 15.630 -3.148 1.00 1.00 37 ASN A C 2
ATOM 1283 O O . ASN A 1 37 ? 12.181 16.225 -4.124 1.00 1.00 37 ASN A O 2
ATOM 1294 N N . TYR A 1 38 ? 13.950 15.505 -2.933 1.00 1.00 38 TYR A N 2
ATOM 1295 C CA . TYR A 1 38 ? 14.926 15.885 -3.945 1.00 1.00 38 TYR A CA 2
ATOM 1296 C C . TYR A 1 38 ? 15.070 14.735 -4.952 1.00 1.00 38 TYR A C 2
ATOM 1297 O O . TYR A 1 38 ? 14.068 14.333 -5.552 1.00 1.00 38 TYR A O 2
ATOM 1315 N N . VAL A 1 39 ? 16.289 14.221 -5.151 1.00 1.00 39 VAL A N 2
ATOM 1316 C CA . VAL A 1 39 ? 16.677 13.294 -6.209 1.00 1.00 39 VAL A CA 2
ATOM 1317 C C . VAL A 1 39 ? 16.626 14.037 -7.552 1.00 1.00 39 VAL A C 2
ATOM 1318 O O . VAL A 1 39 ? 15.888 15.011 -7.709 1.00 1.00 39 VAL A O 2
ATOM 1331 N N . PHE A 1 40 ? 17.425 13.603 -8.528 1.00 1.00 40 PHE A N 2
ATOM 1332 C CA . PHE A 1 40 ? 17.469 14.216 -9.850 1.00 1.00 40 PHE A CA 2
ATOM 1333 C C . PHE A 1 40 ? 16.054 14.350 -10.449 1.00 1.00 40 PHE A C 2
ATOM 1334 O O . PHE A 1 40 ? 15.166 13.565 -10.106 1.00 1.00 40 PHE A O 2
ATOM 1351 N N . PRO A 1 41 ? 15.792 15.345 -11.309 1.00 1.00 41 PRO A N 2
ATOM 1352 C CA . PRO A 1 41 ? 16.663 16.470 -11.594 1.00 1.00 41 PRO A CA 2
ATOM 1353 C C . PRO A 1 41 ? 16.492 17.533 -10.503 1.00 1.00 41 PRO A C 2
ATOM 1354 O O . PRO A 1 41 ? 17.472 17.976 -9.908 1.00 1.00 41 PRO A O 2
ATOM 1365 N N . ALA A 1 42 ? 15.240 17.924 -10.245 1.00 1.00 42 ALA A N 2
ATOM 1366 C CA . ALA A 1 42 ? 14.857 19.002 -9.347 1.00 1.00 42 ALA A CA 2
ATOM 1367 C C . ALA A 1 42 ? 14.002 18.467 -8.194 1.00 1.00 42 ALA A C 2
ATOM 1368 O O . ALA A 1 42 ? 13.625 17.292 -8.170 1.00 1.00 42 ALA A O 2
ATOM 1375 N N . HIS A 1 43 ? 13.662 19.359 -7.262 1.00 1.00 43 HIS A N 2
ATOM 1376 C CA . HIS A 1 43 ? 12.800 19.068 -6.128 1.00 1.00 43 HIS A CA 2
ATOM 1377 C C . HIS A 1 43 ? 11.409 18.713 -6.656 1.00 1.00 43 HIS A C 2
ATOM 1378 O O . HIS A 1 43 ? 10.830 19.481 -7.420 1.00 1.00 43 HIS A O 2
ATOM 1392 N N . LYS A 1 44 ? 10.903 17.534 -6.286 1.00 1.00 44 LYS A N 2
ATOM 1393 C CA . LYS A 1 44 ? 9.704 16.926 -6.851 1.00 1.00 44 LYS A CA 2
ATOM 1394 C C . LYS A 1 44 ? 8.719 16.557 -5.743 1.00 1.00 44 LYS A C 2
ATOM 1395 O O . LYS A 1 44 ? 9.120 16.076 -4.683 1.00 1.00 44 LYS A O 2
ATOM 1414 N N . CYS A 1 45 ? 7.430 16.802 -5.985 1.00 1.00 45 CYS A N 2
ATOM 1415 C CA . CYS A 1 45 ? 6.384 16.514 -5.017 1.00 1.00 45 CYS A CA 2
ATOM 1416 C C . CYS A 1 45 ? 6.112 15.011 -5.004 1.00 1.00 45 CYS A C 2
ATOM 1417 O O . CYS A 1 45 ? 5.839 14.442 -6.056 1.00 1.00 45 CYS A O 2
ATOM 1424 N N . ILE A 1 46 ? 6.218 14.360 -3.843 1.00 1.00 46 ILE A N 2
ATOM 1425 C CA . ILE A 1 46 ? 5.790 12.981 -3.644 1.00 1.00 46 ILE A CA 2
ATOM 1426 C C . ILE A 1 46 ? 4.524 13.033 -2.798 1.00 1.00 46 ILE A C 2
ATOM 1427 O O . ILE A 1 46 ? 4.453 13.823 -1.850 1.00 1.00 46 ILE A O 2
ATOM 1443 N N . CYS A 1 47 ? 3.532 12.191 -3.108 1.00 1.00 47 CYS A N 2
ATOM 1444 C CA . CYS A 1 47 ? 2.362 12.071 -2.255 1.00 1.00 47 CYS A CA 2
ATOM 1445 C C . CYS A 1 47 ? 2.000 10.609 -2.001 1.00 1.00 47 CYS A C 2
ATOM 1446 O O . CYS A 1 47 ? 2.189 9.772 -2.880 1.00 1.00 47 CYS A O 2
ATOM 1453 N N . TYR A 1 48 ? 1.542 10.299 -0.781 1.00 1.00 48 TYR A N 2
ATOM 1454 C CA . TYR A 1 48 ? 1.377 8.944 -0.270 1.00 1.00 48 TYR A CA 2
ATOM 1455 C C . TYR A 1 48 ? -0.101 8.565 -0.140 1.00 1.00 48 TYR A C 2
ATOM 1456 O O . TYR A 1 48 ? -0.847 9.189 0.622 1.00 1.00 48 TYR A O 2
ATOM 1474 N N . PHE A 1 49 ? -0.513 7.520 -0.865 1.00 1.00 49 PHE A N 2
ATOM 1475 C CA . PHE A 1 49 ? -1.881 7.030 -0.922 1.00 1.00 49 PHE A CA 2
ATOM 1476 C C . PHE A 1 49 ? -1.891 5.594 -0.381 1.00 1.00 49 PHE A C 2
ATOM 1477 O O . PHE A 1 49 ? -0.933 4.863 -0.622 1.00 1.00 49 PHE A O 2
ATOM 1494 N N . PRO A 1 50 ? -2.961 5.159 0.302 1.00 1.00 50 PRO A N 2
ATOM 1495 C CA . PRO A 1 50 ? -3.048 3.867 0.980 1.00 1.00 50 PRO A CA 2
ATOM 1496 C C . PRO A 1 50 ? -2.881 2.679 0.028 1.00 1.00 50 PRO A C 2
ATOM 1497 O O . PRO A 1 50 ? -2.442 1.607 0.442 1.00 1.00 50 PRO A O 2
ATOM 1508 N N . CYS A 1 51 ? -3.242 2.877 -1.242 1.00 1.00 51 CYS A N 2
ATOM 1509 C CA . CYS A 1 51 ? -2.965 1.981 -2.354 1.00 1.00 51 CYS A CA 2
ATOM 1510 C C . CYS A 1 51 ? -3.235 0.507 -2.035 1.00 1.00 51 CYS A C 2
ATOM 1511 O O . CYS A 1 51 ? -2.310 -0.230 -1.690 1.00 1.00 51 CYS A O 2
ATOM 1533 N N . LYS A 1 2 ? -0.430 -0.208 4.410 1.00 1.00 2 LYS A N 3
ATOM 1534 C CA . LYS A 1 2 ? 0.686 0.717 4.582 1.00 1.00 2 LYS A CA 3
ATOM 1535 C C . LYS A 1 2 ? 0.917 1.512 3.294 1.00 1.00 2 LYS A C 3
ATOM 1536 O O . LYS A 1 2 ? 0.689 0.989 2.201 1.00 1.00 2 LYS A O 3
ATOM 1555 N N . LEU A 1 3 ? 1.380 2.757 3.412 1.00 1.00 3 LEU A N 3
ATOM 1556 C CA . LEU A 1 3 ? 1.413 3.680 2.286 1.00 1.00 3 LEU A CA 3
ATOM 1557 C C . LEU A 1 3 ? 2.155 3.155 1.053 1.00 1.00 3 LEU A C 3
ATOM 1558 O O . LEU A 1 3 ? 3.092 2.364 1.154 1.00 1.00 3 LEU A O 3
ATOM 1574 N N . CYS A 1 4 ? 1.725 3.624 -0.117 1.00 1.00 4 CYS A N 3
ATOM 1575 C CA . CYS A 1 4 ? 2.387 3.472 -1.404 1.00 1.00 4 CYS A CA 3
ATOM 1576 C C . CYS A 1 4 ? 2.491 4.883 -1.976 1.00 1.00 4 CYS A C 3
ATOM 1577 O O . CYS A 1 4 ? 1.592 5.702 -1.762 1.00 1.00 4 CYS A O 3
ATOM 1584 N N . GLU A 1 5 ? 3.613 5.171 -2.636 1.00 1.00 5 GLU A N 3
ATOM 1585 C CA . GLU A 1 5 ? 4.000 6.506 -3.074 1.00 1.00 5 GLU A CA 3
ATOM 1586 C C . GLU A 1 5 ? 3.704 6.747 -4.558 1.00 1.00 5 GLU A C 3
ATOM 1587 O O . GLU A 1 5 ? 3.871 5.847 -5.382 1.00 1.00 5 GLU A O 3
ATOM 1600 N N . ARG A 1 6 ? 3.329 7.980 -4.898 1.00 1.00 6 ARG A N 3
ATOM 1601 C CA . ARG A 1 6 ? 3.221 8.491 -6.256 1.00 1.00 6 ARG A CA 3
ATOM 1602 C C . ARG A 1 6 ? 4.056 9.771 -6.275 1.00 1.00 6 ARG A C 3
ATOM 1603 O O . ARG A 1 6 ? 3.670 10.738 -5.615 1.00 1.00 6 ARG A O 3
ATOM 1624 N N . PRO A 1 7 ? 5.201 9.794 -6.979 1.00 1.00 7 PRO A N 3
ATOM 1625 C CA . PRO A 1 7 ? 5.947 11.017 -7.218 1.00 1.00 7 PRO A CA 3
ATOM 1626 C C . PRO A 1 7 ? 5.022 12.049 -7.860 1.00 1.00 7 PRO A C 3
ATOM 1627 O O . PRO A 1 7 ? 4.701 13.077 -7.269 1.00 1.00 7 PRO A O 3
ATOM 1638 N N . SER A 1 8 ? 4.512 11.743 -9.055 1.00 1.00 8 SER A N 3
ATOM 1639 C CA . SER A 1 8 ? 3.494 12.567 -9.662 1.00 1.00 8 SER A CA 3
ATOM 1640 C C . SER A 1 8 ? 2.172 12.304 -8.939 1.00 1.00 8 SER A C 3
ATOM 1641 O O . SER A 1 8 ? 1.337 11.533 -9.420 1.00 1.00 8 SER A O 3
ATOM 1649 N N . GLY A 1 9 ? 1.980 12.972 -7.800 1.00 1.00 9 GLY A N 3
ATOM 1650 C CA . GLY A 1 9 ? 0.709 13.031 -7.095 1.00 1.00 9 GLY A CA 3
ATOM 1651 C C . GLY A 1 9 ? -0.184 13.961 -7.912 1.00 1.00 9 GLY A C 3
ATOM 1652 O O . GLY A 1 9 ? -1.238 13.564 -8.417 1.00 1.00 9 GLY A O 3
ATOM 1656 N N . THR A 1 10 ? 0.319 15.184 -8.066 1.00 1.00 10 THR A N 3
ATOM 1657 C CA . THR A 1 10 ? -0.149 16.236 -8.951 1.00 1.00 10 THR A CA 3
ATOM 1658 C C . THR A 1 10 ? 1.122 16.923 -9.470 1.00 1.00 10 THR A C 3
ATOM 1659 O O . THR A 1 10 ? 1.540 16.790 -10.622 1.00 1.00 10 THR A O 3
ATOM 1670 N N . TRP A 1 11 ? 1.752 17.631 -8.539 1.00 1.00 11 TRP A N 3
ATOM 1671 C CA . TRP A 1 11 ? 2.846 18.556 -8.716 1.00 1.00 11 TRP A CA 3
ATOM 1672 C C . TRP A 1 11 ? 4.133 17.836 -9.122 1.00 1.00 11 TRP A C 3
ATOM 1673 O O . TRP A 1 11 ? 5.030 17.606 -8.316 1.00 1.00 11 TRP A O 3
ATOM 1694 N N . SER A 1 12 ? 4.240 17.534 -10.412 1.00 1.00 12 SER A N 3
ATOM 1695 C CA . SER A 1 12 ? 5.334 16.734 -10.943 1.00 1.00 12 SER A CA 3
ATOM 1696 C C . SER A 1 12 ? 6.547 17.600 -11.332 1.00 1.00 12 SER A C 3
ATOM 1697 O O . SER A 1 12 ? 7.619 17.057 -11.607 1.00 1.00 12 SER A O 3
ATOM 1705 N N . GLY A 1 13 ? 6.380 18.928 -11.353 1.00 1.00 13 GLY A N 3
ATOM 1706 C CA . GLY A 1 13 ? 7.427 19.897 -11.655 1.00 1.00 13 GLY A CA 3
ATOM 1707 C C . GLY A 1 13 ? 8.314 20.203 -10.445 1.00 1.00 13 GLY A C 3
ATOM 1708 O O . GLY A 1 13 ? 8.389 19.413 -9.506 1.00 1.00 13 GLY A O 3
ATOM 1712 N N . VAL A 1 14 ? 8.985 21.362 -10.475 1.00 1.00 14 VAL A N 3
ATOM 1713 C CA . VAL A 1 14 ? 9.780 21.858 -9.356 1.00 1.00 14 VAL A CA 3
ATOM 1714 C C . VAL A 1 14 ? 8.851 22.043 -8.158 1.00 1.00 14 VAL A C 3
ATOM 1715 O O . VAL A 1 14 ? 7.875 22.782 -8.251 1.00 1.00 14 VAL A O 3
ATOM 1728 N N . CYS A 1 15 ? 9.156 21.389 -7.042 1.00 1.00 15 CYS A N 3
ATOM 1729 C CA . CYS A 1 15 ? 8.277 21.340 -5.876 1.00 1.00 15 CYS A CA 3
ATOM 1730 C C . CYS A 1 15 ? 8.275 22.650 -5.099 1.00 1.00 15 CYS A C 3
ATOM 1731 O O . CYS A 1 15 ? 7.312 22.937 -4.398 1.00 1.00 15 CYS A O 3
ATOM 1738 N N . GLY A 1 16 ? 9.384 23.394 -5.121 1.00 1.00 16 GLY A N 3
ATOM 1739 C CA . GLY A 1 16 ? 9.520 24.650 -4.396 1.00 1.00 16 GLY A CA 3
ATOM 1740 C C . GLY A 1 16 ? 9.637 24.493 -2.872 1.00 1.00 16 GLY A C 3
ATOM 1741 O O . GLY A 1 16 ? 10.452 25.175 -2.255 1.00 1.00 16 GLY A O 3
ATOM 1745 N N . ASN A 1 17 ? 8.827 23.631 -2.245 1.00 1.00 17 ASN A N 3
ATOM 1746 C CA . ASN A 1 17 ? 8.689 23.562 -0.797 1.00 1.00 17 ASN A CA 3
ATOM 1747 C C . ASN A 1 17 ? 7.871 22.340 -0.363 1.00 1.00 17 ASN A C 3
ATOM 1748 O O . ASN A 1 17 ? 6.794 22.076 -0.897 1.00 1.00 17 ASN A O 3
ATOM 1759 N N . ASN A 1 18 ? 8.373 21.629 0.653 1.00 1.00 18 ASN A N 3
ATOM 1760 C CA . ASN A 1 18 ? 7.759 20.464 1.268 1.00 1.00 18 ASN A CA 3
ATOM 1761 C C . ASN A 1 18 ? 6.294 20.674 1.631 1.00 1.00 18 ASN A C 3
ATOM 1762 O O . ASN A 1 18 ? 5.422 19.936 1.179 1.00 1.00 18 ASN A O 3
ATOM 1773 N N . ASN A 1 19 ? 6.050 21.637 2.517 1.00 1.00 19 ASN A N 3
ATOM 1774 C CA . ASN A 1 19 ? 4.721 21.917 3.048 1.00 1.00 19 ASN A CA 3
ATOM 1775 C C . ASN A 1 19 ? 3.738 22.235 1.927 1.00 1.00 19 ASN A C 3
ATOM 1776 O O . ASN A 1 19 ? 2.644 21.683 1.901 1.00 1.00 19 ASN A O 3
ATOM 1787 N N . ALA A 1 20 ? 4.115 23.129 1.010 1.00 1.00 20 ALA A N 3
ATOM 1788 C CA . ALA A 1 20 ? 3.268 23.452 -0.129 1.00 1.00 20 ALA A CA 3
ATOM 1789 C C . ALA A 1 20 ? 2.942 22.179 -0.908 1.00 1.00 20 ALA A C 3
ATOM 1790 O O . ALA A 1 20 ? 1.772 21.903 -1.160 1.00 1.00 20 ALA A O 3
ATOM 1797 N N . CYS A 1 21 ? 3.969 21.400 -1.272 1.00 1.00 21 CYS A N 3
ATOM 1798 C CA . CYS A 1 21 ? 3.787 20.140 -1.987 1.00 1.00 21 CYS A CA 3
ATOM 1799 C C . CYS A 1 21 ? 2.762 19.250 -1.270 1.00 1.00 21 CYS A C 3
ATOM 1800 O O . CYS A 1 21 ? 1.753 18.839 -1.846 1.00 1.00 21 CYS A O 3
ATOM 1807 N N . LYS A 1 22 ? 3.048 18.968 0.004 1.00 1.00 22 LYS A N 3
ATOM 1808 C CA . LYS A 1 22 ? 2.254 18.146 0.903 1.00 1.00 22 LYS A CA 3
ATOM 1809 C C . LYS A 1 22 ? 0.801 18.598 0.861 1.00 1.00 22 LYS A C 3
ATOM 1810 O O . LYS A 1 22 ? -0.091 17.835 0.487 1.00 1.00 22 LYS A O 3
ATOM 1829 N N . ASN A 1 23 ? 0.601 19.852 1.266 1.00 1.00 23 ASN A N 3
ATOM 1830 C CA . ASN A 1 23 ? -0.683 20.514 1.310 1.00 1.00 23 ASN A CA 3
ATOM 1831 C C . ASN A 1 23 ? -1.388 20.301 -0.018 1.00 1.00 23 ASN A C 3
ATOM 1832 O O . ASN A 1 23 ? -2.395 19.604 -0.061 1.00 1.00 23 ASN A O 3
ATOM 1843 N N . GLN A 1 24 ? -0.837 20.839 -1.107 1.00 1.00 24 GLN A N 3
ATOM 1844 C CA . GLN A 1 24 ? -1.458 20.742 -2.415 1.00 1.00 24 GLN A CA 3
ATOM 1845 C C . GLN A 1 24 ? -1.852 19.305 -2.747 1.00 1.00 24 GLN A C 3
ATOM 1846 O O . GLN A 1 24 ? -2.983 19.097 -3.173 1.00 1.00 24 GLN A O 3
ATOM 1860 N N . CYS A 1 25 ? -0.994 18.303 -2.520 1.00 1.00 25 CYS A N 3
ATOM 1861 C CA . CYS A 1 25 ? -1.422 16.941 -2.824 1.00 1.00 25 CYS A CA 3
ATOM 1862 C C . CYS A 1 25 ? -2.658 16.531 -2.020 1.00 1.00 25 CYS A C 3
ATOM 1863 O O . CYS A 1 25 ? -3.677 16.166 -2.610 1.00 1.00 25 CYS A O 3
ATOM 1870 N N . ILE A 1 26 ? -2.573 16.581 -0.682 1.00 1.00 26 ILE A N 3
ATOM 1871 C CA . ILE A 1 26 ? -3.633 16.053 0.185 1.00 1.00 26 ILE A CA 3
ATOM 1872 C C . ILE A 1 26 ? -4.876 16.960 0.184 1.00 1.00 26 ILE A C 3
ATOM 1873 O O . ILE A 1 26 ? -5.965 16.562 0.612 1.00 1.00 26 ILE A O 3
ATOM 1889 N N . ASN A 1 27 ? -4.707 18.189 -0.301 1.00 1.00 27 ASN A N 3
ATOM 1890 C CA . ASN A 1 27 ? -5.742 19.195 -0.436 1.00 1.00 27 ASN A CA 3
ATOM 1891 C C . ASN A 1 27 ? -6.496 18.953 -1.742 1.00 1.00 27 ASN A C 3
ATOM 1892 O O . ASN A 1 27 ? -7.705 18.725 -1.708 1.00 1.00 27 ASN A O 3
ATOM 1903 N N . LEU A 1 28 ? -5.787 18.909 -2.875 1.00 1.00 28 LEU A N 3
ATOM 1904 C CA . LEU A 1 28 ? -6.394 18.683 -4.181 1.00 1.00 28 LEU A CA 3
ATOM 1905 C C . LEU A 1 28 ? -6.899 17.242 -4.287 1.00 1.00 28 LEU A C 3
ATOM 1906 O O . LEU A 1 28 ? -8.108 17.028 -4.358 1.00 1.00 28 LEU A O 3
ATOM 1922 N N . GLU A 1 29 ? -6.003 16.246 -4.268 1.00 1.00 29 GLU A N 3
ATOM 1923 C CA . GLU A 1 29 ? -6.433 14.851 -4.177 1.00 1.00 29 GLU A CA 3
ATOM 1924 C C . GLU A 1 29 ? -6.519 14.491 -2.696 1.00 1.00 29 GLU A C 3
ATOM 1925 O O . GLU A 1 29 ? -6.384 15.369 -1.851 1.00 1.00 29 GLU A O 3
ATOM 1938 N N . LYS A 1 30 ? -6.863 13.249 -2.354 1.00 1.00 30 LYS A N 3
ATOM 1939 C CA . LYS A 1 30 ? -7.209 12.862 -0.984 1.00 1.00 30 LYS A CA 3
ATOM 1940 C C . LYS A 1 30 ? -6.162 11.979 -0.304 1.00 1.00 30 LYS A C 3
ATOM 1941 O O . LYS A 1 30 ? -6.465 11.362 0.718 1.00 1.00 30 LYS A O 3
ATOM 1960 N N . ALA A 1 31 ? -4.964 11.884 -0.889 1.00 1.00 31 ALA A N 3
ATOM 1961 C CA . ALA A 1 31 ? -3.772 11.277 -0.298 1.00 1.00 31 ALA A CA 3
ATOM 1962 C C . ALA A 1 31 ? -3.619 11.582 1.200 1.00 1.00 31 ALA A C 3
ATOM 1963 O O . ALA A 1 31 ? -4.156 12.575 1.690 1.00 1.00 31 ALA A O 3
ATOM 1970 N N . ARG A 1 32 ? -2.886 10.735 1.935 1.00 1.00 32 ARG A N 3
ATOM 1971 C CA . ARG A 1 32 ? -2.679 10.934 3.367 1.00 1.00 32 ARG A CA 3
ATOM 1972 C C . ARG A 1 32 ? -1.469 11.821 3.612 1.00 1.00 32 ARG A C 3
ATOM 1973 O O . ARG A 1 32 ? -1.590 12.843 4.281 1.00 1.00 32 ARG A O 3
ATOM 1994 N N . HIS A 1 33 ? -0.295 11.382 3.154 1.00 1.00 33 HIS A N 3
ATOM 1995 C CA . HIS A 1 33 ? 0.929 12.159 3.281 1.00 1.00 33 HIS A CA 3
ATOM 1996 C C . HIS A 1 33 ? 1.324 12.729 1.927 1.00 1.00 33 HIS A C 3
ATOM 1997 O O . HIS A 1 33 ? 0.885 12.262 0.876 1.00 1.00 33 HIS A O 3
ATOM 2011 N N . GLY A 1 34 ? 2.223 13.704 1.984 1.00 1.00 34 GLY A N 3
ATOM 2012 C CA . GLY A 1 34 ? 2.936 14.256 0.860 1.00 1.00 34 GLY A CA 3
ATOM 2013 C C . GLY A 1 34 ? 4.116 15.009 1.451 1.00 1.00 34 GLY A C 3
ATOM 2014 O O . GLY A 1 34 ? 4.066 15.370 2.628 1.00 1.00 34 GLY A O 3
ATOM 2018 N N . SER A 1 35 ? 5.199 15.169 0.699 1.00 1.00 35 SER A N 3
ATOM 2019 C CA . SER A 1 35 ? 6.444 15.791 1.130 1.00 1.00 35 SER A CA 3
ATOM 2020 C C . SER A 1 35 ? 7.318 15.903 -0.110 1.00 1.00 35 SER A C 3
ATOM 2021 O O . SER A 1 35 ? 7.164 15.112 -1.034 1.00 1.00 35 SER A O 3
ATOM 2029 N N . CYS A 1 36 ? 8.208 16.891 -0.151 1.00 1.00 36 CYS A N 3
ATOM 2030 C CA . CYS A 1 36 ? 9.103 17.077 -1.282 1.00 1.00 36 CYS A CA 3
ATOM 2031 C C . CYS A 1 36 ? 10.445 16.421 -0.995 1.00 1.00 36 CYS A C 3
ATOM 2032 O O . CYS A 1 36 ? 10.912 16.490 0.141 1.00 1.00 36 CYS A O 3
ATOM 2039 N N . ASN A 1 37 ? 11.058 15.807 -2.012 1.00 1.00 37 ASN A N 3
ATOM 2040 C CA . ASN A 1 37 ? 12.424 15.295 -1.945 1.00 1.00 37 ASN A CA 3
ATOM 2041 C C . ASN A 1 37 ? 13.206 15.790 -3.163 1.00 1.00 37 ASN A C 3
ATOM 2042 O O . ASN A 1 37 ? 12.603 16.184 -4.161 1.00 1.00 37 ASN A O 3
ATOM 2053 N N . TYR A 1 38 ? 14.543 15.768 -3.105 1.00 1.00 38 TYR A N 3
ATOM 2054 C CA . TYR A 1 38 ? 15.353 16.059 -4.274 1.00 1.00 38 TYR A CA 3
ATOM 2055 C C . TYR A 1 38 ? 15.226 14.936 -5.304 1.00 1.00 38 TYR A C 3
ATOM 2056 O O . TYR A 1 38 ? 15.862 13.892 -5.180 1.00 1.00 38 TYR A O 3
ATOM 2074 N N . VAL A 1 39 ? 14.405 15.174 -6.328 1.00 1.00 39 VAL A N 3
ATOM 2075 C CA . VAL A 1 39 ? 14.284 14.360 -7.526 1.00 1.00 39 VAL A CA 3
ATOM 2076 C C . VAL A 1 39 ? 14.147 15.359 -8.683 1.00 1.00 39 VAL A C 3
ATOM 2077 O O . VAL A 1 39 ? 13.995 16.563 -8.441 1.00 1.00 39 VAL A O 3
ATOM 2090 N N . PHE A 1 40 ? 14.225 14.878 -9.930 1.00 1.00 40 PHE A N 3
ATOM 2091 C CA . PHE A 1 40 ? 14.081 15.716 -11.114 1.00 1.00 40 PHE A CA 3
ATOM 2092 C C . PHE A 1 40 ? 12.733 16.456 -11.073 1.00 1.00 40 PHE A C 3
ATOM 2093 O O . PHE A 1 40 ? 11.752 15.888 -10.592 1.00 1.00 40 PHE A O 3
ATOM 2110 N N . PRO A 1 41 ? 12.614 17.675 -11.617 1.00 1.00 41 PRO A N 3
ATOM 2111 C CA . PRO A 1 41 ? 13.655 18.428 -12.296 1.00 1.00 41 PRO A CA 3
ATOM 2112 C C . PRO A 1 41 ? 14.708 18.938 -11.313 1.00 1.00 41 PRO A C 3
ATOM 2113 O O . PRO A 1 41 ? 15.898 18.858 -11.603 1.00 1.00 41 PRO A O 3
ATOM 2124 N N . ALA A 1 42 ? 14.278 19.417 -10.144 1.00 1.00 42 ALA A N 3
ATOM 2125 C CA . ALA A 1 42 ? 15.167 19.922 -9.110 1.00 1.00 42 ALA A CA 3
ATOM 2126 C C . ALA A 1 42 ? 14.340 20.208 -7.864 1.00 1.00 42 ALA A C 3
ATOM 2127 O O . ALA A 1 42 ? 13.971 21.359 -7.640 1.00 1.00 42 ALA A O 3
ATOM 2134 N N . HIS A 1 43 ? 14.061 19.160 -7.084 1.00 1.00 43 HIS A N 3
ATOM 2135 C CA . HIS A 1 43 ? 13.126 19.138 -5.960 1.00 1.00 43 HIS A CA 3
ATOM 2136 C C . HIS A 1 43 ? 11.757 18.796 -6.531 1.00 1.00 43 HIS A C 3
ATOM 2137 O O . HIS A 1 43 ? 11.241 19.531 -7.370 1.00 1.00 43 HIS A O 3
ATOM 2151 N N . LYS A 1 44 ? 11.197 17.662 -6.115 1.00 1.00 44 LYS A N 3
ATOM 2152 C CA . LYS A 1 44 ? 9.965 17.113 -6.654 1.00 1.00 44 LYS A CA 3
ATOM 2153 C C . LYS A 1 44 ? 9.055 16.724 -5.500 1.00 1.00 44 LYS A C 3
ATOM 2154 O O . LYS A 1 44 ? 9.512 16.171 -4.496 1.00 1.00 44 LYS A O 3
ATOM 2173 N N . CYS A 1 45 ? 7.764 17.012 -5.657 1.00 1.00 45 CYS A N 3
ATOM 2174 C CA . CYS A 1 45 ? 6.766 16.582 -4.702 1.00 1.00 45 CYS A CA 3
ATOM 2175 C C . CYS A 1 45 ? 6.652 15.061 -4.754 1.00 1.00 45 CYS A C 3
ATOM 2176 O O . CYS A 1 45 ? 6.743 14.484 -5.836 1.00 1.00 45 CYS A O 3
ATOM 2183 N N . ILE A 1 46 ? 6.486 14.419 -3.599 1.00 1.00 46 ILE A N 3
ATOM 2184 C CA . ILE A 1 46 ? 6.149 13.013 -3.462 1.00 1.00 46 ILE A CA 3
ATOM 2185 C C . ILE A 1 46 ? 4.844 12.982 -2.673 1.00 1.00 46 ILE A C 3
ATOM 2186 O O . ILE A 1 46 ? 4.684 13.769 -1.738 1.00 1.00 46 ILE A O 3
ATOM 2202 N N . CYS A 1 47 ? 3.911 12.105 -3.049 1.00 1.00 47 CYS A N 3
ATOM 2203 C CA . CYS A 1 47 ? 2.616 11.988 -2.395 1.00 1.00 47 CYS A CA 3
ATOM 2204 C C . CYS A 1 47 ? 2.331 10.528 -2.043 1.00 1.00 47 CYS A C 3
ATOM 2205 O O . CYS A 1 47 ? 2.884 9.651 -2.702 1.00 1.00 47 CYS A O 3
ATOM 2212 N N . TYR A 1 48 ? 1.539 10.248 -0.997 1.00 1.00 48 TYR A N 3
ATOM 2213 C CA . TYR A 1 48 ? 1.388 8.896 -0.458 1.00 1.00 48 TYR A CA 3
ATOM 2214 C C . TYR A 1 48 ? -0.058 8.570 -0.059 1.00 1.00 48 TYR A C 3
ATOM 2215 O O . TYR A 1 48 ? -0.733 9.368 0.602 1.00 1.00 48 TYR A O 3
ATOM 2233 N N . PHE A 1 49 ? -0.504 7.361 -0.418 1.00 1.00 49 PHE A N 3
ATOM 2234 C CA . PHE A 1 49 ? -1.863 6.863 -0.284 1.00 1.00 49 PHE A CA 3
ATOM 2235 C C . PHE A 1 49 ? -1.779 5.487 0.385 1.00 1.00 49 PHE A C 3
ATOM 2236 O O . PHE A 1 49 ? -0.795 4.786 0.157 1.00 1.00 49 PHE A O 3
ATOM 2253 N N . PRO A 1 50 ? -2.778 5.076 1.182 1.00 1.00 50 PRO A N 3
ATOM 2254 C CA . PRO A 1 50 ? -2.815 3.761 1.803 1.00 1.00 50 PRO A CA 3
ATOM 2255 C C . PRO A 1 50 ? -2.865 2.702 0.702 1.00 1.00 50 PRO A C 3
ATOM 2256 O O . PRO A 1 50 ? -3.727 2.751 -0.176 1.00 1.00 50 PRO A O 3
ATOM 2267 N N . CYS A 1 51 ? -1.930 1.753 0.707 1.00 1.00 51 CYS A N 3
ATOM 2268 C CA . CYS A 1 51 ? -1.769 0.848 -0.421 1.00 1.00 51 CYS A CA 3
ATOM 2269 C C . CYS A 1 51 ? -2.799 -0.274 -0.361 1.00 1.00 51 CYS A C 3
ATOM 2270 O O . CYS A 1 51 ? -2.445 -1.405 -0.032 1.00 1.00 51 CYS A O 3
ATOM 2292 N N . LYS A 1 2 ? 0.327 0.882 5.346 1.00 1.00 2 LYS A N 4
ATOM 2293 C CA . LYS A 1 2 ? 1.673 1.364 5.073 1.00 1.00 2 LYS A CA 4
ATOM 2294 C C . LYS A 1 2 ? 1.621 2.214 3.803 1.00 1.00 2 LYS A C 4
ATOM 2295 O O . LYS A 1 2 ? 1.105 1.743 2.791 1.00 1.00 2 LYS A O 4
ATOM 2314 N N . LEU A 1 3 ? 2.210 3.409 3.808 1.00 1.00 3 LEU A N 4
ATOM 2315 C CA . LEU A 1 3 ? 2.205 4.266 2.629 1.00 1.00 3 LEU A CA 4
ATOM 2316 C C . LEU A 1 3 ? 2.876 3.613 1.412 1.00 1.00 3 LEU A C 4
ATOM 2317 O O . LEU A 1 3 ? 3.749 2.752 1.545 1.00 1.00 3 LEU A O 4
ATOM 2333 N N . CYS A 1 4 ? 2.457 4.047 0.224 1.00 1.00 4 CYS A N 4
ATOM 2334 C CA . CYS A 1 4 ? 3.063 3.789 -1.076 1.00 1.00 4 CYS A CA 4
ATOM 2335 C C . CYS A 1 4 ? 3.217 5.159 -1.725 1.00 1.00 4 CYS A C 4
ATOM 2336 O O . CYS A 1 4 ? 2.349 6.018 -1.542 1.00 1.00 4 CYS A O 4
ATOM 2343 N N . GLU A 1 5 ? 4.322 5.362 -2.446 1.00 1.00 5 GLU A N 4
ATOM 2344 C CA . GLU A 1 5 ? 4.657 6.624 -3.084 1.00 1.00 5 GLU A CA 4
ATOM 2345 C C . GLU A 1 5 ? 4.025 6.678 -4.473 1.00 1.00 5 GLU A C 4
ATOM 2346 O O . GLU A 1 5 ? 4.142 5.723 -5.238 1.00 1.00 5 GLU A O 4
ATOM 2359 N N . ARG A 1 6 ? 3.381 7.796 -4.806 1.00 1.00 6 ARG A N 4
ATOM 2360 C CA . ARG A 1 6 ? 2.897 8.110 -6.140 1.00 1.00 6 ARG A CA 4
ATOM 2361 C C . ARG A 1 6 ? 3.280 9.571 -6.401 1.00 1.00 6 ARG A C 4
ATOM 2362 O O . ARG A 1 6 ? 2.848 10.438 -5.639 1.00 1.00 6 ARG A O 4
ATOM 2383 N N . PRO A 1 7 ? 4.078 9.892 -7.434 1.00 1.00 7 PRO A N 4
ATOM 2384 C CA . PRO A 1 7 ? 4.283 11.273 -7.847 1.00 1.00 7 PRO A CA 4
ATOM 2385 C C . PRO A 1 7 ? 2.932 11.985 -7.934 1.00 1.00 7 PRO A C 4
ATOM 2386 O O . PRO A 1 7 ? 1.981 11.412 -8.474 1.00 1.00 7 PRO A O 4
ATOM 2397 N N . SER A 1 8 ? 2.824 13.181 -7.343 1.00 1.00 8 SER A N 4
ATOM 2398 C CA . SER A 1 8 ? 1.546 13.859 -7.164 1.00 1.00 8 SER A CA 4
ATOM 2399 C C . SER A 1 8 ? 0.707 13.848 -8.442 1.00 1.00 8 SER A C 4
ATOM 2400 O O . SER A 1 8 ? -0.472 13.508 -8.399 1.00 1.00 8 SER A O 4
ATOM 2408 N N . GLY A 1 9 ? 1.308 14.191 -9.582 1.00 1.00 9 GLY A N 4
ATOM 2409 C CA . GLY A 1 9 ? 0.599 14.270 -10.853 1.00 1.00 9 GLY A CA 4
ATOM 2410 C C . GLY A 1 9 ? 0.082 15.687 -11.068 1.00 1.00 9 GLY A C 4
ATOM 2411 O O . GLY A 1 9 ? 0.041 16.164 -12.198 1.00 1.00 9 GLY A O 4
ATOM 2415 N N . THR A 1 10 ? -0.225 16.390 -9.976 1.00 1.00 10 THR A N 4
ATOM 2416 C CA . THR A 1 10 ? -0.566 17.793 -9.996 1.00 1.00 10 THR A CA 4
ATOM 2417 C C . THR A 1 10 ? 0.734 18.591 -10.016 1.00 1.00 10 THR A C 4
ATOM 2418 O O . THR A 1 10 ? 0.854 19.545 -10.781 1.00 1.00 10 THR A O 4
ATOM 2429 N N . TRP A 1 11 ? 1.704 18.214 -9.173 1.00 1.00 11 TRP A N 4
ATOM 2430 C CA . TRP A 1 11 ? 2.918 18.983 -8.967 1.00 1.00 11 TRP A CA 4
ATOM 2431 C C . TRP A 1 11 ? 4.156 18.114 -9.202 1.00 1.00 11 TRP A C 4
ATOM 2432 O O . TRP A 1 11 ? 5.008 17.921 -8.331 1.00 1.00 11 TRP A O 4
ATOM 2453 N N . SER A 1 12 ? 4.293 17.672 -10.452 1.00 1.00 12 SER A N 4
ATOM 2454 C CA . SER A 1 12 ? 5.450 16.928 -10.931 1.00 1.00 12 SER A CA 4
ATOM 2455 C C . SER A 1 12 ? 6.545 17.879 -11.448 1.00 1.00 12 SER A C 4
ATOM 2456 O O . SER A 1 12 ? 7.590 17.421 -11.920 1.00 1.00 12 SER A O 4
ATOM 2464 N N . GLY A 1 13 ? 6.310 19.194 -11.343 1.00 1.00 13 GLY A N 4
ATOM 2465 C CA . GLY A 1 13 ? 7.295 20.240 -11.574 1.00 1.00 13 GLY A CA 4
ATOM 2466 C C . GLY A 1 13 ? 8.257 20.351 -10.392 1.00 1.00 13 GLY A C 4
ATOM 2467 O O . GLY A 1 13 ? 8.383 19.420 -9.599 1.00 1.00 13 GLY A O 4
ATOM 2471 N N . VAL A 1 14 ? 8.931 21.499 -10.271 1.00 1.00 14 VAL A N 4
ATOM 2472 C CA . VAL A 1 14 ? 9.839 21.762 -9.163 1.00 1.00 14 VAL A CA 4
ATOM 2473 C C . VAL A 1 14 ? 9.005 21.897 -7.888 1.00 1.00 14 VAL A C 4
ATOM 2474 O O . VAL A 1 14 ? 8.113 22.742 -7.842 1.00 1.00 14 VAL A O 4
ATOM 2487 N N . CYS A 1 15 ? 9.272 21.091 -6.859 1.00 1.00 15 CYS A N 4
ATOM 2488 C CA . CYS A 1 15 ? 8.387 21.035 -5.692 1.00 1.00 15 CYS A CA 4
ATOM 2489 C C . CYS A 1 15 ? 8.534 22.278 -4.816 1.00 1.00 15 CYS A C 4
ATOM 2490 O O . CYS A 1 15 ? 7.575 22.699 -4.178 1.00 1.00 15 CYS A O 4
ATOM 2497 N N . GLY A 1 16 ? 9.748 22.820 -4.701 1.00 1.00 16 GLY A N 4
ATOM 2498 C CA . GLY A 1 16 ? 10.008 23.976 -3.855 1.00 1.00 16 GLY A CA 4
ATOM 2499 C C . GLY A 1 16 ? 10.012 23.653 -2.354 1.00 1.00 16 GLY A C 4
ATOM 2500 O O . GLY A 1 16 ? 10.928 24.077 -1.652 1.00 1.00 16 GLY A O 4
ATOM 2504 N N . ASN A 1 17 ? 9.002 22.944 -1.832 1.00 1.00 17 ASN A N 4
ATOM 2505 C CA . ASN A 1 17 ? 8.820 22.780 -0.394 1.00 1.00 17 ASN A CA 4
ATOM 2506 C C . ASN A 1 17 ? 7.878 21.625 -0.021 1.00 1.00 17 ASN A C 4
ATOM 2507 O O . ASN A 1 17 ? 6.767 21.517 -0.541 1.00 1.00 17 ASN A O 4
ATOM 2518 N N . ASN A 1 18 ? 8.324 20.812 0.947 1.00 1.00 18 ASN A N 4
ATOM 2519 C CA . ASN A 1 18 ? 7.609 19.684 1.524 1.00 1.00 18 ASN A CA 4
ATOM 2520 C C . ASN A 1 18 ? 6.176 20.031 1.912 1.00 1.00 18 ASN A C 4
ATOM 2521 O O . ASN A 1 18 ? 5.230 19.406 1.447 1.00 1.00 18 ASN A O 4
ATOM 2532 N N . ASN A 1 19 ? 6.035 20.984 2.828 1.00 1.00 19 ASN A N 4
ATOM 2533 C CA . ASN A 1 19 ? 4.748 21.360 3.401 1.00 1.00 19 ASN A CA 4
ATOM 2534 C C . ASN A 1 19 ? 3.764 21.833 2.332 1.00 1.00 19 ASN A C 4
ATOM 2535 O O . ASN A 1 19 ? 2.618 21.385 2.306 1.00 1.00 19 ASN A O 4
ATOM 2546 N N . ALA A 1 20 ? 4.206 22.729 1.448 1.00 1.00 20 ALA A N 4
ATOM 2547 C CA . ALA A 1 20 ? 3.378 23.181 0.339 1.00 1.00 20 ALA A CA 4
ATOM 2548 C C . ALA A 1 20 ? 2.904 21.981 -0.472 1.00 1.00 20 ALA A C 4
ATOM 2549 O O . ALA A 1 20 ? 1.702 21.805 -0.671 1.00 1.00 20 ALA A O 4
ATOM 2556 N N . CYS A 1 21 ? 3.858 21.156 -0.919 1.00 1.00 21 CYS A N 4
ATOM 2557 C CA . CYS A 1 21 ? 3.566 19.952 -1.680 1.00 1.00 21 CYS A CA 4
ATOM 2558 C C . CYS A 1 21 ? 2.510 19.101 -0.970 1.00 1.00 21 CYS A C 4
ATOM 2559 O O . CYS A 1 21 ? 1.502 18.733 -1.570 1.00 1.00 21 CYS A O 4
ATOM 2566 N N . LYS A 1 22 ? 2.766 18.790 0.304 1.00 1.00 22 LYS A N 4
ATOM 2567 C CA . LYS A 1 22 ? 1.926 17.974 1.163 1.00 1.00 22 LYS A CA 4
ATOM 2568 C C . LYS A 1 22 ? 0.497 18.488 1.126 1.00 1.00 22 LYS A C 4
ATOM 2569 O O . LYS A 1 22 ? -0.426 17.766 0.733 1.00 1.00 22 LYS A O 4
ATOM 2588 N N . ASN A 1 23 ? 0.348 19.738 1.576 1.00 1.00 23 ASN A N 4
ATOM 2589 C CA . ASN A 1 23 ? -0.941 20.386 1.665 1.00 1.00 23 ASN A CA 4
ATOM 2590 C C . ASN A 1 23 ? -1.610 20.278 0.305 1.00 1.00 23 ASN A C 4
ATOM 2591 O O . ASN A 1 23 ? -2.639 19.626 0.186 1.00 1.00 23 ASN A O 4
ATOM 2602 N N . GLN A 1 24 ? -0.989 20.860 -0.725 1.00 1.00 24 GLN A N 4
ATOM 2603 C CA . GLN A 1 24 ? -1.492 20.818 -2.087 1.00 1.00 24 GLN A CA 4
ATOM 2604 C C . GLN A 1 24 ? -1.991 19.425 -2.451 1.00 1.00 24 GLN A C 4
ATOM 2605 O O . GLN A 1 24 ? -3.134 19.308 -2.883 1.00 1.00 24 GLN A O 4
ATOM 2619 N N . CYS A 1 25 ? -1.185 18.376 -2.261 1.00 1.00 25 CYS A N 4
ATOM 2620 C CA . CYS A 1 25 ? -1.618 17.051 -2.670 1.00 1.00 25 CYS A CA 4
ATOM 2621 C C . CYS A 1 25 ? -2.916 16.667 -1.978 1.00 1.00 25 CYS A C 4
ATOM 2622 O O . CYS A 1 25 ? -3.900 16.383 -2.652 1.00 1.00 25 CYS A O 4
ATOM 2629 N N . ILE A 1 26 ? -2.929 16.646 -0.640 1.00 1.00 26 ILE A N 4
ATOM 2630 C CA . ILE A 1 26 ? -4.102 16.127 0.066 1.00 1.00 26 ILE A CA 4
ATOM 2631 C C . ILE A 1 26 ? -5.283 17.108 0.004 1.00 1.00 26 ILE A C 4
ATOM 2632 O O . ILE A 1 26 ? -6.443 16.735 0.215 1.00 1.00 26 ILE A O 4
ATOM 2648 N N . ASN A 1 27 ? -4.997 18.364 -0.343 1.00 1.00 27 ASN A N 4
ATOM 2649 C CA . ASN A 1 27 ? -5.982 19.426 -0.431 1.00 1.00 27 ASN A CA 4
ATOM 2650 C C . ASN A 1 27 ? -6.709 19.299 -1.764 1.00 1.00 27 ASN A C 4
ATOM 2651 O O . ASN A 1 27 ? -7.930 19.140 -1.782 1.00 1.00 27 ASN A O 4
ATOM 2662 N N . LEU A 1 28 ? -5.958 19.256 -2.866 1.00 1.00 28 LEU A N 4
ATOM 2663 C CA . LEU A 1 28 ? -6.495 19.007 -4.195 1.00 1.00 28 LEU A CA 4
ATOM 2664 C C . LEU A 1 28 ? -6.954 17.548 -4.286 1.00 1.00 28 LEU A C 4
ATOM 2665 O O . LEU A 1 28 ? -8.144 17.266 -4.121 1.00 1.00 28 LEU A O 4
ATOM 2681 N N . GLU A 1 29 ? -6.038 16.586 -4.422 1.00 1.00 29 GLU A N 4
ATOM 2682 C CA . GLU A 1 29 ? -6.432 15.189 -4.564 1.00 1.00 29 GLU A CA 4
ATOM 2683 C C . GLU A 1 29 ? -6.597 14.612 -3.157 1.00 1.00 29 GLU A C 4
ATOM 2684 O O . GLU A 1 29 ? -6.491 15.331 -2.168 1.00 1.00 29 GLU A O 4
ATOM 2697 N N . LYS A 1 30 ? -6.993 13.345 -3.049 1.00 1.00 30 LYS A N 4
ATOM 2698 C CA . LYS A 1 30 ? -7.459 12.737 -1.804 1.00 1.00 30 LYS A CA 4
ATOM 2699 C C . LYS A 1 30 ? -6.503 11.730 -1.165 1.00 1.00 30 LYS A C 4
ATOM 2700 O O . LYS A 1 30 ? -6.945 10.867 -0.408 1.00 1.00 30 LYS A O 4
ATOM 2719 N N . ALA A 1 31 ? -5.233 11.753 -1.584 1.00 1.00 31 ALA A N 4
ATOM 2720 C CA . ALA A 1 31 ? -4.123 11.041 -0.947 1.00 1.00 31 ALA A CA 4
ATOM 2721 C C . ALA A 1 31 ? -4.065 11.251 0.583 1.00 1.00 31 ALA A C 4
ATOM 2722 O O . ALA A 1 31 ? -5.037 11.685 1.202 1.00 1.00 31 ALA A O 4
ATOM 2729 N N . ARG A 1 32 ? -2.943 10.919 1.236 1.00 1.00 32 ARG A N 4
ATOM 2730 C CA . ARG A 1 32 ? -2.900 10.894 2.698 1.00 1.00 32 ARG A CA 4
ATOM 2731 C C . ARG A 1 32 ? -1.680 11.620 3.252 1.00 1.00 32 ARG A C 4
ATOM 2732 O O . ARG A 1 32 ? -1.803 12.435 4.165 1.00 1.00 32 ARG A O 4
ATOM 2753 N N . HIS A 1 33 ? -0.485 11.255 2.801 1.00 1.00 33 HIS A N 4
ATOM 2754 C CA . HIS A 1 33 ? 0.717 12.033 3.049 1.00 1.00 33 HIS A CA 4
ATOM 2755 C C . HIS A 1 33 ? 1.162 12.692 1.747 1.00 1.00 33 HIS A C 4
ATOM 2756 O O . HIS A 1 33 ? 0.674 12.355 0.671 1.00 1.00 33 HIS A O 4
ATOM 2770 N N . GLY A 1 34 ? 2.124 13.604 1.843 1.00 1.00 34 GLY A N 4
ATOM 2771 C CA . GLY A 1 34 ? 2.815 14.170 0.704 1.00 1.00 34 GLY A CA 4
ATOM 2772 C C . GLY A 1 34 ? 4.109 14.773 1.225 1.00 1.00 34 GLY A C 4
ATOM 2773 O O . GLY A 1 34 ? 4.168 15.131 2.405 1.00 1.00 34 GLY A O 4
ATOM 2777 N N . SER A 1 35 ? 5.159 14.799 0.406 1.00 1.00 35 SER A N 4
ATOM 2778 C CA . SER A 1 35 ? 6.485 15.269 0.777 1.00 1.00 35 SER A CA 4
ATOM 2779 C C . SER A 1 35 ? 7.317 15.434 -0.491 1.00 1.00 35 SER A C 4
ATOM 2780 O O . SER A 1 35 ? 6.856 15.143 -1.592 1.00 1.00 35 SER A O 4
ATOM 2788 N N . CYS A 1 36 ? 8.546 15.915 -0.331 1.00 1.00 36 CYS A N 4
ATOM 2789 C CA . CYS A 1 36 ? 9.484 16.083 -1.423 1.00 1.00 36 CYS A CA 4
ATOM 2790 C C . CYS A 1 36 ? 10.749 15.311 -1.091 1.00 1.00 36 CYS A C 4
ATOM 2791 O O . CYS A 1 36 ? 11.072 15.119 0.079 1.00 1.00 36 CYS A O 4
ATOM 2798 N N . ASN A 1 37 ? 11.457 14.895 -2.137 1.00 1.00 37 ASN A N 4
ATOM 2799 C CA . ASN A 1 37 ? 12.777 14.295 -2.098 1.00 1.00 37 ASN A CA 4
ATOM 2800 C C . ASN A 1 37 ? 13.487 14.826 -3.340 1.00 1.00 37 ASN A C 4
ATOM 2801 O O . ASN A 1 37 ? 12.803 15.274 -4.262 1.00 1.00 37 ASN A O 4
ATOM 2812 N N . TYR A 1 38 ? 14.822 14.789 -3.387 1.00 1.00 38 TYR A N 4
ATOM 2813 C CA . TYR A 1 38 ? 15.521 15.151 -4.605 1.00 1.00 38 TYR A CA 4
ATOM 2814 C C . TYR A 1 38 ? 15.165 14.155 -5.710 1.00 1.00 38 TYR A C 4
ATOM 2815 O O . TYR A 1 38 ? 15.597 13.003 -5.688 1.00 1.00 38 TYR A O 4
ATOM 2833 N N . VAL A 1 39 ? 14.382 14.621 -6.680 1.00 1.00 39 VAL A N 4
ATOM 2834 C CA . VAL A 1 39 ? 14.083 13.953 -7.930 1.00 1.00 39 VAL A CA 4
ATOM 2835 C C . VAL A 1 39 ? 14.165 15.068 -8.976 1.00 1.00 39 VAL A C 4
ATOM 2836 O O . VAL A 1 39 ? 14.077 16.247 -8.617 1.00 1.00 39 VAL A O 4
ATOM 2849 N N . PHE A 1 40 ? 14.383 14.719 -10.246 1.00 1.00 40 PHE A N 4
ATOM 2850 C CA . PHE A 1 40 ? 14.591 15.713 -11.288 1.00 1.00 40 PHE A CA 4
ATOM 2851 C C . PHE A 1 40 ? 13.405 16.692 -11.351 1.00 1.00 40 PHE A C 4
ATOM 2852 O O . PHE A 1 40 ? 12.266 16.288 -11.106 1.00 1.00 40 PHE A O 4
ATOM 2869 N N . PRO A 1 41 ? 13.622 17.958 -11.731 1.00 1.00 41 PRO A N 4
ATOM 2870 C CA . PRO A 1 41 ? 14.920 18.578 -11.928 1.00 1.00 41 PRO A CA 4
ATOM 2871 C C . PRO A 1 41 ? 15.558 18.905 -10.571 1.00 1.00 41 PRO A C 4
ATOM 2872 O O . PRO A 1 41 ? 16.773 18.796 -10.417 1.00 1.00 41 PRO A O 4
ATOM 2883 N N . ALA A 1 42 ? 14.737 19.290 -9.589 1.00 1.00 42 ALA A N 4
ATOM 2884 C CA . ALA A 1 42 ? 15.200 19.755 -8.292 1.00 1.00 42 ALA A CA 4
ATOM 2885 C C . ALA A 1 42 ? 14.052 19.724 -7.295 1.00 1.00 42 ALA A C 4
ATOM 2886 O O . ALA A 1 42 ? 13.638 20.771 -6.801 1.00 1.00 42 ALA A O 4
ATOM 2893 N N . HIS A 1 43 ? 13.584 18.509 -7.000 1.00 1.00 43 HIS A N 4
ATOM 2894 C CA . HIS A 1 43 ? 12.482 18.168 -6.108 1.00 1.00 43 HIS A CA 4
ATOM 2895 C C . HIS A 1 43 ? 11.188 18.068 -6.905 1.00 1.00 43 HIS A C 4
ATOM 2896 O O . HIS A 1 43 ? 10.898 18.938 -7.720 1.00 1.00 43 HIS A O 4
ATOM 2910 N N . LYS A 1 44 ? 10.404 17.024 -6.637 1.00 1.00 44 LYS A N 4
ATOM 2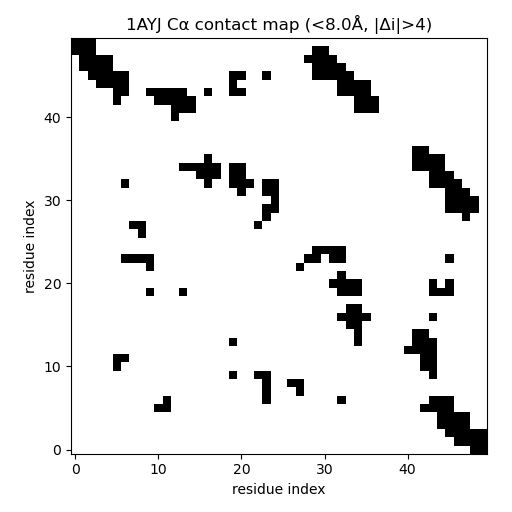911 C CA . LYS A 1 44 ? 9.043 16.849 -7.121 1.00 1.00 44 LYS A CA 4
ATOM 2912 C C . LYS A 1 44 ? 8.142 16.681 -5.912 1.00 1.00 44 LYS A C 4
ATOM 2913 O O . LYS A 1 44 ? 8.617 16.243 -4.864 1.00 1.00 44 LYS A O 4
ATOM 2932 N N . CYS A 1 45 ? 6.854 16.998 -6.059 1.00 1.00 45 CYS A N 4
ATOM 2933 C CA . CYS A 1 45 ? 5.905 16.698 -5.005 1.00 1.00 45 CYS A CA 4
ATOM 2934 C C . CYS A 1 45 ? 5.545 15.220 -5.091 1.00 1.00 45 CYS A C 4
ATOM 2935 O O . CYS A 1 45 ? 4.769 14.810 -5.962 1.00 1.00 45 CYS A O 4
ATOM 2942 N N . ILE A 1 46 ? 6.153 14.416 -4.216 1.00 1.00 46 ILE A N 4
ATOM 2943 C CA . ILE A 1 46 ? 5.879 12.998 -4.105 1.00 1.00 46 ILE A CA 4
ATOM 2944 C C . ILE A 1 46 ? 4.702 12.872 -3.150 1.00 1.00 46 ILE A C 4
ATOM 2945 O O . ILE A 1 46 ? 4.774 13.348 -2.016 1.00 1.00 46 ILE A O 4
ATOM 2961 N N . CYS A 1 47 ? 3.603 12.271 -3.604 1.00 1.00 47 CYS A N 4
ATOM 2962 C CA . CYS A 1 47 ? 2.433 12.113 -2.766 1.00 1.00 47 CYS A CA 4
ATOM 2963 C C . CYS A 1 47 ? 2.362 10.676 -2.257 1.00 1.00 47 CYS A C 4
ATOM 2964 O O . CYS A 1 47 ? 2.937 9.780 -2.872 1.00 1.00 47 CYS A O 4
ATOM 2971 N N . TYR A 1 48 ? 1.741 10.453 -1.098 1.00 1.00 48 TYR A N 4
ATOM 2972 C CA . TYR A 1 48 ? 1.794 9.181 -0.399 1.00 1.00 48 TYR A CA 4
ATOM 2973 C C . TYR A 1 48 ? 0.384 8.766 0.025 1.00 1.00 48 TYR A C 4
ATOM 2974 O O . TYR A 1 48 ? -0.401 9.589 0.505 1.00 1.00 48 TYR A O 4
ATOM 2992 N N . PHE A 1 49 ? 0.065 7.481 -0.154 1.00 1.00 49 PHE A N 4
ATOM 2993 C CA . PHE A 1 49 ? -1.256 6.929 0.054 1.00 1.00 49 PHE A CA 4
ATOM 2994 C C . PHE A 1 49 ? -1.084 5.584 0.767 1.00 1.00 49 PHE A C 4
ATOM 2995 O O . PHE A 1 49 ? -0.141 4.868 0.439 1.00 1.00 49 PHE A O 4
ATOM 3012 N N . PRO A 1 50 ? -1.971 5.219 1.701 1.00 1.00 50 PRO A N 4
ATOM 3013 C CA . PRO A 1 50 ? -1.954 3.938 2.392 1.00 1.00 50 PRO A CA 4
ATOM 3014 C C . PRO A 1 50 ? -2.201 2.819 1.379 1.00 1.00 50 PRO A C 4
ATOM 3015 O O . PRO A 1 50 ? -3.170 2.883 0.626 1.00 1.00 50 PRO A O 4
ATOM 3026 N N . CYS A 1 51 ? -1.329 1.805 1.331 1.00 1.00 51 CYS A N 4
ATOM 3027 C CA . CYS A 1 51 ? -1.360 0.817 0.256 1.00 1.00 51 CYS A CA 4
ATOM 3028 C C . CYS A 1 51 ? -0.525 -0.419 0.607 1.00 1.00 51 CYS A C 4
ATOM 3029 O O . CYS A 1 51 ? 0.679 -0.305 0.833 1.00 1.00 51 CYS A O 4
ATOM 3051 N N . LYS A 1 2 ? 1.666 -0.774 2.963 1.00 1.00 2 LYS A N 5
ATOM 3052 C CA . LYS A 1 2 ? 2.300 0.528 3.098 1.00 1.00 2 LYS A CA 5
ATOM 3053 C C . LYS A 1 2 ? 1.561 1.528 2.208 1.00 1.00 2 LYS A C 5
ATOM 3054 O O . LYS A 1 2 ? 0.770 1.135 1.354 1.00 1.00 2 LYS A O 5
ATOM 3073 N N . LEU A 1 3 ? 1.872 2.818 2.347 1.00 1.00 3 LEU A N 5
ATOM 3074 C CA . LEU A 1 3 ? 1.356 3.814 1.424 1.00 1.00 3 LEU A CA 5
ATOM 3075 C C . LEU A 1 3 ? 2.001 3.633 0.052 1.00 1.00 3 LEU A C 5
ATOM 3076 O O . LEU A 1 3 ? 3.175 3.262 -0.058 1.00 1.00 3 LEU A O 5
ATOM 3092 N N . CYS A 1 4 ? 1.243 3.933 -0.998 1.00 1.00 4 CYS A N 5
ATOM 3093 C CA . CYS A 1 4 ? 1.736 4.015 -2.359 1.00 1.00 4 CYS A CA 5
ATOM 3094 C C . CYS A 1 4 ? 2.177 5.451 -2.592 1.00 1.00 4 CYS A C 5
ATOM 3095 O O . CYS A 1 4 ? 1.351 6.357 -2.707 1.00 1.00 4 CYS A O 5
ATOM 3102 N N . GLU A 1 5 ? 3.496 5.641 -2.613 1.00 1.00 5 GLU A N 5
ATOM 3103 C CA . GLU A 1 5 ? 4.146 6.872 -3.021 1.00 1.00 5 GLU A CA 5
ATOM 3104 C C . GLU A 1 5 ? 3.875 7.131 -4.509 1.00 1.00 5 GLU A C 5
ATOM 3105 O O . GLU A 1 5 ? 4.235 6.305 -5.350 1.00 1.00 5 GLU A O 5
ATOM 3118 N N . ARG A 1 6 ? 3.241 8.254 -4.840 1.00 1.00 6 ARG A N 5
ATOM 3119 C CA . ARG A 1 6 ? 3.052 8.725 -6.206 1.00 1.00 6 ARG A CA 5
ATOM 3120 C C . ARG A 1 6 ? 3.376 10.218 -6.199 1.00 1.00 6 ARG A C 5
ATOM 3121 O O . ARG A 1 6 ? 3.071 10.881 -5.209 1.00 1.00 6 ARG A O 5
ATOM 3142 N N . PRO A 1 7 ? 3.989 10.787 -7.249 1.00 1.00 7 PRO A N 5
ATOM 3143 C CA . PRO A 1 7 ? 4.056 12.233 -7.366 1.00 1.00 7 PRO A CA 5
ATOM 3144 C C . PRO A 1 7 ? 2.623 12.762 -7.233 1.00 1.00 7 PRO A C 5
ATOM 3145 O O . PRO A 1 7 ? 1.711 12.095 -7.720 1.00 1.00 7 PRO A O 5
ATOM 3156 N N . SER A 1 8 ? 2.392 13.883 -6.543 1.00 1.00 8 SER A N 5
ATOM 3157 C CA . SER A 1 8 ? 1.042 14.359 -6.226 1.00 1.00 8 SER A CA 5
ATOM 3158 C C . SER A 1 8 ? 0.078 14.201 -7.407 1.00 1.00 8 SER A C 5
ATOM 3159 O O . SER A 1 8 ? 0.425 14.490 -8.554 1.00 1.00 8 SER A O 5
ATOM 3167 N N . GLY A 1 9 ? -1.124 13.692 -7.115 1.00 1.00 9 GLY A N 5
ATOM 3168 C CA . GLY A 1 9 ? -2.186 13.487 -8.084 1.00 1.00 9 GLY A CA 5
ATOM 3169 C C . GLY A 1 9 ? -2.438 14.770 -8.866 1.00 1.00 9 GLY A C 5
ATOM 3170 O O . GLY A 1 9 ? -2.549 14.741 -10.087 1.00 1.00 9 GLY A O 5
ATOM 3174 N N . THR A 1 10 ? -2.482 15.898 -8.153 1.00 1.00 10 THR A N 5
ATOM 3175 C CA . THR A 1 10 ? -2.628 17.206 -8.761 1.00 1.00 10 THR A CA 5
ATOM 3176 C C . THR A 1 10 ? -1.253 17.707 -9.197 1.00 1.00 10 THR A C 5
ATOM 3177 O O . THR A 1 10 ? -1.027 18.003 -10.370 1.00 1.00 10 THR A O 5
ATOM 3188 N N . TRP A 1 11 ? -0.320 17.814 -8.251 1.00 1.00 11 TRP A N 5
ATOM 3189 C CA . TRP A 1 11 ? 0.951 18.474 -8.487 1.00 1.00 11 TRP A CA 5
ATOM 3190 C C . TRP A 1 11 ? 1.938 17.464 -9.071 1.00 1.00 11 TRP A C 5
ATOM 3191 O O . TRP A 1 11 ? 2.965 17.138 -8.477 1.00 1.00 11 TRP A O 5
ATOM 3212 N N . SER A 1 12 ? 1.652 17.020 -10.295 1.00 1.00 12 SER A N 5
ATOM 3213 C CA . SER A 1 12 ? 2.488 16.067 -11.007 1.00 1.00 12 SER A CA 5
ATOM 3214 C C . SER A 1 12 ? 3.550 16.866 -11.763 1.00 1.00 12 SER A C 5
ATOM 3215 O O . SER A 1 12 ? 3.547 16.909 -12.991 1.00 1.00 12 SER A O 5
ATOM 3223 N N . GLY A 1 13 ? 4.442 17.521 -11.015 1.00 1.00 13 GLY A N 5
ATOM 3224 C CA . GLY A 1 13 ? 5.450 18.409 -11.573 1.00 1.00 13 GLY A CA 5
ATOM 3225 C C . GLY A 1 13 ? 6.527 18.738 -10.543 1.00 1.00 13 GLY A C 5
ATOM 3226 O O . GLY A 1 13 ? 6.588 18.113 -9.482 1.00 1.00 13 GLY A O 5
ATOM 3230 N N . VAL A 1 14 ? 7.379 19.718 -10.868 1.00 1.00 14 VAL A N 5
ATOM 3231 C CA . VAL A 1 14 ? 8.466 20.151 -10.000 1.00 1.00 14 VAL A CA 5
ATOM 3232 C C . VAL A 1 14 ? 7.878 20.596 -8.657 1.00 1.00 14 VAL A C 5
ATOM 3233 O O . VAL A 1 14 ? 6.846 21.261 -8.643 1.00 1.00 14 VAL A O 5
ATOM 3246 N N . CYS A 1 15 ? 8.539 20.286 -7.536 1.00 1.00 15 CYS A N 5
ATOM 3247 C CA . CYS A 1 15 ? 7.902 20.453 -6.228 1.00 1.00 15 CYS A CA 5
ATOM 3248 C C . CYS A 1 15 ? 7.754 21.901 -5.784 1.00 1.00 15 CYS A C 5
ATOM 3249 O O . CYS A 1 15 ? 6.794 22.206 -5.085 1.00 1.00 15 CYS A O 5
ATOM 3256 N N . GLY A 1 16 ? 8.727 22.769 -6.068 1.00 1.00 16 GLY A N 5
ATOM 3257 C CA . GLY A 1 16 ? 8.729 24.138 -5.564 1.00 1.00 16 GLY A CA 5
ATOM 3258 C C . GLY A 1 16 ? 9.010 24.248 -4.055 1.00 1.00 16 GLY A C 5
ATOM 3259 O O . GLY A 1 16 ? 9.855 25.042 -3.651 1.00 1.00 16 GLY A O 5
ATOM 3263 N N . ASN A 1 17 ? 8.299 23.490 -3.212 1.00 1.00 17 ASN A N 5
ATOM 3264 C CA . ASN A 1 17 ? 8.307 23.637 -1.760 1.00 1.00 17 ASN A CA 5
ATOM 3265 C C . ASN A 1 17 ? 7.550 22.491 -1.076 1.00 1.00 17 ASN A C 5
ATOM 3266 O O . ASN A 1 17 ? 6.420 22.176 -1.446 1.00 1.00 17 ASN A O 5
ATOM 3277 N N . ASN A 1 18 ? 8.165 21.903 -0.042 1.00 1.00 18 ASN A N 5
ATOM 3278 C CA . ASN A 1 18 ? 7.634 20.811 0.764 1.00 1.00 18 ASN A CA 5
ATOM 3279 C C . ASN A 1 18 ? 6.216 21.056 1.263 1.00 1.00 18 ASN A C 5
ATOM 3280 O O . ASN A 1 18 ? 5.302 20.290 0.970 1.00 1.00 18 ASN A O 5
ATOM 3291 N N . ASN A 1 19 ? 6.068 22.089 2.085 1.00 1.00 19 ASN A N 5
ATOM 3292 C CA . ASN A 1 19 ? 4.813 22.425 2.741 1.00 1.00 19 ASN A CA 5
ATOM 3293 C C . ASN A 1 19 ? 3.700 22.652 1.721 1.00 1.00 19 ASN A C 5
ATOM 3294 O O . ASN A 1 19 ? 2.612 22.098 1.863 1.00 1.00 19 ASN A O 5
ATOM 3305 N N . ALA A 1 20 ? 3.967 23.462 0.693 1.00 1.00 20 ALA A N 5
ATOM 3306 C CA . ALA A 1 20 ? 2.996 23.712 -0.363 1.00 1.00 20 ALA A CA 5
ATOM 3307 C C . ALA A 1 20 ? 2.585 22.395 -1.018 1.00 1.00 20 ALA A C 5
ATOM 3308 O O . ALA A 1 20 ? 1.395 22.094 -1.094 1.00 1.00 20 ALA A O 5
ATOM 3315 N N . CYS A 1 21 ? 3.573 21.611 -1.470 1.00 1.00 21 CYS A N 5
ATOM 3316 C CA . CYS A 1 21 ? 3.351 20.306 -2.084 1.00 1.00 21 CYS A CA 5
ATOM 3317 C C . CYS A 1 21 ? 2.436 19.439 -1.212 1.00 1.00 21 CYS A C 5
ATOM 3318 O O . CYS A 1 21 ? 1.368 19.005 -1.647 1.00 1.00 21 CYS A O 5
ATOM 3325 N N . LYS A 1 22 ? 2.877 19.208 0.028 1.00 1.00 22 LYS A N 5
ATOM 3326 C CA . LYS A 1 22 ? 2.186 18.448 1.057 1.00 1.00 22 LYS A CA 5
ATOM 3327 C C . LYS A 1 22 ? 0.732 18.901 1.148 1.00 1.00 22 LYS A C 5
ATOM 3328 O O . LYS A 1 22 ? -0.190 18.111 0.925 1.00 1.00 22 LYS A O 5
ATOM 3347 N N . ASN A 1 23 ? 0.552 20.179 1.503 1.00 1.00 23 ASN A N 5
ATOM 3348 C CA . ASN A 1 23 ? -0.756 20.775 1.691 1.00 1.00 23 ASN A CA 5
ATOM 3349 C C . ASN A 1 23 ? -1.597 20.521 0.455 1.00 1.00 23 ASN A C 5
ATOM 3350 O O . ASN A 1 23 ? -2.569 19.783 0.533 1.00 1.00 23 ASN A O 5
ATOM 3361 N N . GLN A 1 24 ? -1.221 21.104 -0.684 1.00 1.00 24 GLN A N 5
ATOM 3362 C CA . GLN A 1 24 ? -2.021 21.008 -1.893 1.00 1.00 24 GLN A CA 5
ATOM 3363 C C . GLN A 1 24 ? -2.384 19.561 -2.196 1.00 1.00 24 GLN A C 5
ATOM 3364 O O . GLN A 1 24 ? -3.551 19.287 -2.470 1.00 1.00 24 GLN A O 5
ATOM 3378 N N . CYS A 1 25 ? -1.426 18.631 -2.095 1.00 1.00 25 CYS A N 5
ATOM 3379 C CA . CYS A 1 25 ? -1.748 17.236 -2.328 1.00 1.00 25 CYS A CA 5
ATOM 3380 C C . CYS A 1 25 ? -2.902 16.766 -1.449 1.00 1.00 25 CYS A C 5
ATOM 3381 O O . CYS A 1 25 ? -3.951 16.396 -1.968 1.00 1.00 25 CYS A O 5
ATOM 3388 N N . ILE A 1 26 ? -2.709 16.761 -0.127 1.00 1.00 26 ILE A N 5
ATOM 3389 C CA . ILE A 1 26 ? -3.672 16.109 0.764 1.00 1.00 26 ILE A CA 5
ATOM 3390 C C . ILE A 1 26 ? -4.924 16.979 0.959 1.00 1.00 26 ILE A C 5
ATOM 3391 O O . ILE A 1 26 ? -5.987 16.502 1.368 1.00 1.00 26 ILE A O 5
ATOM 3407 N N . ASN A 1 27 ? -4.814 18.261 0.612 1.00 1.00 27 ASN A N 5
ATOM 3408 C CA . ASN A 1 27 ? -5.892 19.225 0.706 1.00 1.00 27 ASN A CA 5
ATOM 3409 C C . ASN A 1 27 ? -6.837 18.979 -0.461 1.00 1.00 27 ASN A C 5
ATOM 3410 O O . ASN A 1 27 ? -8.008 18.672 -0.239 1.00 1.00 27 ASN A O 5
ATOM 3421 N N . LEU A 1 28 ? -6.316 18.999 -1.694 1.00 1.00 28 LEU A N 5
ATOM 3422 C CA . LEU A 1 28 ? -7.108 18.707 -2.877 1.00 1.00 28 LEU A CA 5
ATOM 3423 C C . LEU A 1 28 ? -7.436 17.210 -2.914 1.00 1.00 28 LEU A C 5
ATOM 3424 O O . LEU A 1 28 ? -8.573 16.831 -2.623 1.00 1.00 28 LEU A O 5
ATOM 3440 N N . GLU A 1 29 ? -6.460 16.329 -3.160 1.00 1.00 29 GLU A N 5
ATOM 3441 C CA . GLU A 1 29 ? -6.731 14.898 -3.246 1.00 1.00 29 GLU A CA 5
ATOM 3442 C C . GLU A 1 29 ? -6.635 14.315 -1.834 1.00 1.00 29 GLU A C 5
ATOM 3443 O O . GLU A 1 29 ? -6.212 14.985 -0.901 1.00 1.00 29 GLU A O 5
ATOM 3456 N N . LYS A 1 30 ? -7.147 13.107 -1.627 1.00 1.00 30 LYS A N 5
ATOM 3457 C CA . LYS A 1 30 ? -7.365 12.516 -0.309 1.00 1.00 30 LYS A CA 5
ATOM 3458 C C . LYS A 1 30 ? -6.180 11.701 0.220 1.00 1.00 30 LYS A C 5
ATOM 3459 O O . LYS A 1 30 ? -6.341 10.951 1.185 1.00 1.00 30 LYS A O 5
ATOM 3478 N N . ALA A 1 31 ? -5.011 11.819 -0.415 1.00 1.00 31 ALA A N 5
ATOM 3479 C CA . ALA A 1 31 ? -3.735 11.291 0.065 1.00 1.00 31 ALA A CA 5
ATOM 3480 C C . ALA A 1 31 ? -3.499 11.566 1.561 1.00 1.00 31 ALA A C 5
ATOM 3481 O O . ALA A 1 31 ? -4.140 12.443 2.139 1.00 1.00 31 ALA A O 5
ATOM 3488 N N . ARG A 1 32 ? -2.596 10.811 2.202 1.00 1.00 32 ARG A N 5
ATOM 3489 C CA . ARG A 1 32 ? -2.348 10.937 3.637 1.00 1.00 32 ARG A CA 5
ATOM 3490 C C . ARG A 1 32 ? -1.372 12.071 3.927 1.00 1.00 32 ARG A C 5
ATOM 3491 O O . ARG A 1 32 ? -1.794 13.117 4.411 1.00 1.00 32 ARG A O 5
ATOM 3512 N N . HIS A 1 33 ? -0.073 11.836 3.732 1.00 1.00 33 HIS A N 5
ATOM 3513 C CA . HIS A 1 33 ? 0.945 12.877 3.754 1.00 1.00 33 HIS A CA 5
ATOM 3514 C C . HIS A 1 33 ? 1.452 13.138 2.336 1.00 1.00 33 HIS A C 5
ATOM 3515 O O . HIS A 1 33 ? 1.202 12.353 1.418 1.00 1.00 33 HIS A O 5
ATOM 3529 N N . GLY A 1 34 ? 2.206 14.227 2.183 1.00 1.00 34 GLY A N 5
ATOM 3530 C CA . GLY A 1 34 ? 2.964 14.561 0.994 1.00 1.00 34 GLY A CA 5
ATOM 3531 C C . GLY A 1 34 ? 4.175 15.364 1.434 1.00 1.00 34 GLY A C 5
ATOM 3532 O O . GLY A 1 34 ? 4.208 15.806 2.584 1.00 1.00 34 GLY A O 5
ATOM 3536 N N . SER A 1 35 ? 5.192 15.499 0.582 1.00 1.00 35 SER A N 5
ATOM 3537 C CA . SER A 1 35 ? 6.442 16.184 0.881 1.00 1.00 35 SER A CA 5
ATOM 3538 C C . SER A 1 35 ? 7.245 16.328 -0.410 1.00 1.00 35 SER A C 5
ATOM 3539 O O . SER A 1 35 ? 7.057 15.583 -1.370 1.00 1.00 35 SER A O 5
ATOM 3547 N N . CYS A 1 36 ? 8.160 17.291 -0.406 1.00 1.00 36 CYS A N 5
ATOM 3548 C CA . CYS A 1 36 ? 9.070 17.517 -1.508 1.00 1.00 36 CYS A CA 5
ATOM 3549 C C . CYS A 1 36 ? 10.310 16.650 -1.331 1.00 1.00 36 CYS A C 5
ATOM 3550 O O . CYS A 1 36 ? 10.962 16.731 -0.291 1.00 1.00 36 CYS A O 5
ATOM 3557 N N . ASN A 1 37 ? 10.631 15.839 -2.337 1.00 1.00 37 ASN A N 5
ATOM 3558 C CA . ASN A 1 37 ? 11.858 15.059 -2.418 1.00 1.00 37 ASN A CA 5
ATOM 3559 C C . ASN A 1 37 ? 12.822 15.748 -3.384 1.00 1.00 37 ASN A C 5
ATOM 3560 O O . ASN A 1 37 ? 12.371 16.446 -4.292 1.00 1.00 37 ASN A O 5
ATOM 3571 N N . TYR A 1 38 ? 14.133 15.527 -3.216 1.00 1.00 38 TYR A N 5
ATOM 3572 C CA . TYR A 1 38 ? 15.150 16.044 -4.118 1.00 1.00 38 TYR A CA 5
ATOM 3573 C C . TYR A 1 38 ? 16.065 14.972 -4.726 1.00 1.00 38 TYR A C 5
ATOM 3574 O O . TYR A 1 38 ? 17.284 15.123 -4.740 1.00 1.00 38 TYR A O 5
ATOM 3592 N N . VAL A 1 39 ? 15.503 13.879 -5.248 1.00 1.00 39 VAL A N 5
ATOM 3593 C CA . VAL A 1 39 ? 16.307 13.000 -6.093 1.00 1.00 39 VAL A CA 5
ATOM 3594 C C . VAL A 1 39 ? 16.586 13.839 -7.348 1.00 1.00 39 VAL A C 5
ATOM 3595 O O . VAL A 1 39 ? 15.745 14.655 -7.731 1.00 1.00 39 VAL A O 5
ATOM 3608 N N . PHE A 1 40 ? 17.741 13.671 -7.989 1.00 1.00 40 PHE A N 5
ATOM 3609 C CA . PHE A 1 40 ? 18.122 14.471 -9.151 1.00 1.00 40 PHE A CA 5
ATOM 3610 C C . PHE A 1 40 ? 17.076 14.360 -10.284 1.00 1.00 40 PHE A C 5
ATOM 3611 O O . PHE A 1 40 ? 16.259 13.435 -10.291 1.00 1.00 40 PHE A O 5
ATOM 3628 N N . PRO A 1 41 ? 17.036 15.292 -11.248 1.00 1.00 41 PRO A N 5
ATOM 3629 C CA . PRO A 1 41 ? 17.743 16.563 -11.272 1.00 1.00 41 PRO A CA 5
ATOM 3630 C C . PRO A 1 41 ? 16.962 17.619 -10.479 1.00 1.00 41 PRO A C 5
ATOM 3631 O O . PRO A 1 41 ? 17.563 18.400 -9.743 1.00 1.00 41 PRO A O 5
ATOM 3642 N N . ALA A 1 42 ? 15.633 17.642 -10.637 1.00 1.00 42 ALA A N 5
ATOM 3643 C CA . ALA A 1 42 ? 14.737 18.641 -10.069 1.00 1.00 42 ALA A CA 5
ATOM 3644 C C . ALA A 1 42 ? 13.874 18.049 -8.951 1.00 1.00 42 ALA A C 5
ATOM 3645 O O . ALA A 1 42 ? 13.662 16.832 -8.893 1.00 1.00 42 ALA A O 5
ATOM 3652 N N . HIS A 1 43 ? 13.359 18.942 -8.096 1.00 1.00 43 HIS A N 5
ATOM 3653 C CA . HIS A 1 43 ? 12.554 18.640 -6.919 1.00 1.00 43 HIS A CA 5
ATOM 3654 C C . HIS A 1 43 ? 11.229 17.994 -7.311 1.00 1.00 43 HIS A C 5
ATOM 3655 O O . HIS A 1 43 ? 10.605 18.437 -8.270 1.00 1.00 43 HIS A O 5
ATOM 3669 N N . LYS A 1 44 ? 10.775 16.985 -6.561 1.00 1.00 44 LYS A N 5
ATOM 3670 C CA . LYS A 1 44 ? 9.604 16.178 -6.886 1.00 1.00 44 LYS A CA 5
ATOM 3671 C C . LYS A 1 44 ? 8.594 16.253 -5.741 1.00 1.00 44 LYS A C 5
ATOM 3672 O O . LYS A 1 44 ? 8.943 15.944 -4.603 1.00 1.00 44 LYS A O 5
ATOM 3691 N N . CYS A 1 45 ? 7.354 16.663 -6.025 1.00 1.00 45 CYS A N 5
ATOM 3692 C CA . CYS A 1 45 ? 6.290 16.664 -5.026 1.00 1.00 45 CYS A CA 5
ATOM 3693 C C . CYS A 1 45 ? 5.767 15.242 -4.833 1.00 1.00 45 CYS A C 5
ATOM 3694 O O . CYS A 1 45 ? 4.878 14.811 -5.568 1.00 1.00 45 CYS A O 5
ATOM 3701 N N . ILE A 1 46 ? 6.325 14.500 -3.875 1.00 1.00 46 ILE A N 5
ATOM 3702 C CA . ILE A 1 46 ? 5.885 13.142 -3.585 1.00 1.00 46 ILE A CA 5
ATOM 3703 C C . ILE A 1 46 ? 4.660 13.222 -2.684 1.00 1.00 46 ILE A C 5
ATOM 3704 O O . ILE A 1 46 ? 4.586 14.072 -1.795 1.00 1.00 46 ILE A O 5
ATOM 3720 N N . CYS A 1 47 ? 3.702 12.324 -2.905 1.00 1.00 47 CYS A N 5
ATOM 3721 C CA . CYS A 1 47 ? 2.533 12.207 -2.067 1.00 1.00 47 CYS A CA 5
ATOM 3722 C C . CYS A 1 47 ? 2.225 10.738 -1.822 1.00 1.00 47 CYS A C 5
ATOM 3723 O O . CYS A 1 47 ? 2.568 9.898 -2.650 1.00 1.00 47 CYS A O 5
ATOM 3730 N N . TYR A 1 48 ? 1.653 10.410 -0.662 1.00 1.00 48 TYR A N 5
ATOM 3731 C CA . TYR A 1 48 ? 1.533 9.032 -0.213 1.00 1.00 48 TYR A CA 5
ATOM 3732 C C . TYR A 1 48 ? 0.063 8.666 -0.017 1.00 1.00 48 TYR A C 5
ATOM 3733 O O . TYR A 1 48 ? -0.619 9.245 0.834 1.00 1.00 48 TYR A O 5
ATOM 3751 N N . PHE A 1 49 ? -0.442 7.734 -0.835 1.00 1.00 49 PHE A N 5
ATOM 3752 C CA . PHE A 1 49 ? -1.841 7.335 -0.829 1.00 1.00 49 PHE A CA 5
ATOM 3753 C C . PHE A 1 49 ? -1.961 6.024 -0.047 1.00 1.00 49 PHE A C 5
ATOM 3754 O O . PHE A 1 49 ? -1.032 5.220 -0.088 1.00 1.00 49 PHE A O 5
ATOM 3771 N N . PRO A 1 50 ? -3.087 5.758 0.626 1.00 1.00 50 PRO A N 5
ATOM 3772 C CA . PRO A 1 50 ? -3.347 4.451 1.203 1.00 1.00 50 PRO A CA 5
ATOM 3773 C C . PRO A 1 50 ? -3.483 3.447 0.052 1.00 1.00 50 PRO A C 5
ATOM 3774 O O . PRO A 1 50 ? -4.087 3.773 -0.970 1.00 1.00 50 PRO A O 5
ATOM 3785 N N . CYS A 1 51 ? -2.901 2.253 0.184 1.00 1.00 51 CYS A N 5
ATOM 3786 C CA . CYS A 1 51 ? -2.918 1.245 -0.869 1.00 1.00 51 CYS A CA 5
ATOM 3787 C C . CYS A 1 51 ? -2.512 -0.108 -0.288 1.00 1.00 51 CYS A C 5
ATOM 3788 O O . CYS A 1 51 ? -2.259 -0.192 0.914 1.00 1.00 51 CYS A O 5
ATOM 3810 N N . LYS A 1 2 ? 1.365 -0.960 1.548 1.00 1.00 2 LYS A N 6
ATOM 3811 C CA . LYS A 1 2 ? 2.399 0.062 1.633 1.00 1.00 2 LYS A CA 6
ATOM 3812 C C . LYS A 1 2 ? 1.890 1.426 1.163 1.00 1.00 2 LYS A C 6
ATOM 3813 O O . LYS A 1 2 ? 0.905 1.516 0.426 1.00 1.00 2 LYS A O 6
ATOM 3832 N N . LEU A 1 3 ? 2.600 2.492 1.536 1.00 1.00 3 LEU A N 6
ATOM 3833 C CA . LEU A 1 3 ? 2.340 3.803 0.968 1.00 1.00 3 LEU A CA 6
ATOM 3834 C C . LEU A 1 3 ? 2.668 3.774 -0.523 1.00 1.00 3 LEU A C 6
ATOM 3835 O O . LEU A 1 3 ? 3.564 3.043 -0.945 1.00 1.00 3 LEU A O 6
ATOM 3851 N N . CYS A 1 4 ? 1.970 4.581 -1.314 1.00 1.00 4 CYS A N 6
ATOM 3852 C CA . CYS A 1 4 ? 2.313 4.852 -2.701 1.00 1.00 4 CYS A CA 6
ATOM 3853 C C . CYS A 1 4 ? 3.000 6.204 -2.679 1.00 1.00 4 CYS A C 6
ATOM 3854 O O . CYS A 1 4 ? 2.356 7.212 -2.392 1.00 1.00 4 CYS A O 6
ATOM 3861 N N . GLU A 1 5 ? 4.309 6.221 -2.943 1.00 1.00 5 GLU A N 6
ATOM 3862 C CA . GLU A 1 5 ? 5.083 7.448 -3.033 1.00 1.00 5 GLU A CA 6
ATOM 3863 C C . GLU A 1 5 ? 4.738 8.125 -4.364 1.00 1.00 5 GLU A C 6
ATOM 3864 O O . GLU A 1 5 ? 5.536 8.134 -5.297 1.00 1.00 5 GLU A O 6
ATOM 3877 N N . ARG A 1 6 ? 3.512 8.633 -4.456 1.00 1.00 6 ARG A N 6
ATOM 3878 C CA . ARG A 1 6 ? 2.873 9.130 -5.665 1.00 1.00 6 ARG A CA 6
ATOM 3879 C C . ARG A 1 6 ? 3.672 10.285 -6.273 1.00 1.00 6 ARG A C 6
ATOM 3880 O O . ARG A 1 6 ? 3.643 11.377 -5.701 1.00 1.00 6 ARG A O 6
ATOM 3901 N N . PRO A 1 7 ? 4.301 10.111 -7.448 1.00 1.00 7 PRO A N 6
ATOM 3902 C CA . PRO A 1 7 ? 4.889 11.221 -8.165 1.00 1.00 7 PRO A CA 6
ATOM 3903 C C . PRO A 1 7 ? 3.762 12.057 -8.775 1.00 1.00 7 PRO A C 6
ATOM 3904 O O . PRO A 1 7 ? 3.410 13.101 -8.231 1.00 1.00 7 PRO A O 6
ATOM 3915 N N . SER A 1 8 ? 3.184 11.590 -9.883 1.00 1.00 8 SER A N 6
ATOM 3916 C CA . SER A 1 8 ? 2.176 12.305 -10.647 1.00 1.00 8 SER A CA 6
ATOM 3917 C C . SER A 1 8 ? 0.768 12.112 -10.083 1.00 1.00 8 SER A C 6
ATOM 3918 O O . SER A 1 8 ? 0.452 11.070 -9.515 1.00 1.00 8 SER A O 6
ATOM 3926 N N . GLY A 1 9 ? -0.090 13.108 -10.292 1.00 1.00 9 GLY A N 6
ATOM 3927 C CA . GLY A 1 9 ? -1.511 13.070 -10.000 1.00 1.00 9 GLY A CA 6
ATOM 3928 C C . GLY A 1 9 ? -2.032 14.491 -10.163 1.00 1.00 9 GLY A C 6
ATOM 3929 O O . GLY A 1 9 ? -2.458 14.878 -11.247 1.00 1.00 9 GLY A O 6
ATOM 3933 N N . THR A 1 10 ? -1.935 15.280 -9.093 1.00 1.00 10 THR A N 6
ATOM 3934 C CA . THR A 1 10 ? -2.174 16.710 -9.127 1.00 1.00 10 THR A CA 6
ATOM 3935 C C . THR A 1 10 ? -0.862 17.387 -9.531 1.00 1.00 10 THR A C 6
ATOM 3936 O O . THR A 1 10 ? -0.511 17.454 -10.708 1.00 1.00 10 THR A O 6
ATOM 3947 N N . TRP A 1 11 ? -0.109 17.842 -8.529 1.00 1.00 11 TRP A N 6
ATOM 3948 C CA . TRP A 1 11 ? 1.188 18.464 -8.705 1.00 1.00 11 TRP A CA 6
ATOM 3949 C C . TRP A 1 11 ? 2.158 17.395 -9.189 1.00 1.00 11 TRP A C 6
ATOM 3950 O O . TRP A 1 11 ? 2.745 16.680 -8.379 1.00 1.00 11 TRP A O 6
ATOM 3971 N N . SER A 1 12 ? 2.282 17.271 -10.506 1.00 1.00 12 SER A N 6
ATOM 3972 C CA . SER A 1 12 ? 3.046 16.227 -11.166 1.00 1.00 12 SER A CA 6
ATOM 3973 C C . SER A 1 12 ? 4.352 16.804 -11.705 1.00 1.00 12 SER A C 6
ATOM 3974 O O . SER A 1 12 ? 4.554 16.842 -12.917 1.00 1.00 12 SER A O 6
ATOM 3982 N N . GLY A 1 13 ? 5.237 17.278 -10.823 1.00 1.00 13 GLY A N 6
ATOM 3983 C CA . GLY A 1 13 ? 6.461 17.918 -11.270 1.00 1.00 13 GLY A CA 6
ATOM 3984 C C . GLY A 1 13 ? 7.316 18.417 -10.113 1.00 1.00 13 GLY A C 6
ATOM 3985 O O . GLY A 1 13 ? 7.098 18.045 -8.956 1.00 1.00 13 GLY A O 6
ATOM 3989 N N . VAL A 1 14 ? 8.300 19.254 -10.461 1.00 1.00 14 VAL A N 6
ATOM 3990 C CA . VAL A 1 14 ? 9.196 19.917 -9.525 1.00 1.00 14 VAL A CA 6
ATOM 3991 C C . VAL A 1 14 ? 8.371 20.767 -8.561 1.00 1.00 14 VAL A C 6
ATOM 3992 O O . VAL A 1 14 ? 7.308 21.272 -8.924 1.00 1.00 14 VAL A O 6
ATOM 4005 N N . CYS A 1 15 ? 8.851 20.883 -7.322 1.00 1.00 15 CYS A N 6
ATOM 4006 C CA . CYS A 1 15 ? 8.113 21.464 -6.209 1.00 1.00 15 CYS A CA 6
ATOM 4007 C C . CYS A 1 15 ? 8.818 22.674 -5.610 1.00 1.00 15 CYS A C 6
ATOM 4008 O O . CYS A 1 15 ? 8.218 23.736 -5.480 1.00 1.00 15 CYS A O 6
ATOM 4015 N N . GLY A 1 16 ? 10.069 22.501 -5.184 1.00 1.00 16 GLY A N 6
ATOM 4016 C CA . GLY A 1 16 ? 10.809 23.502 -4.426 1.00 1.00 16 GLY A CA 6
ATOM 4017 C C . GLY A 1 16 ? 10.079 24.032 -3.179 1.00 1.00 16 GLY 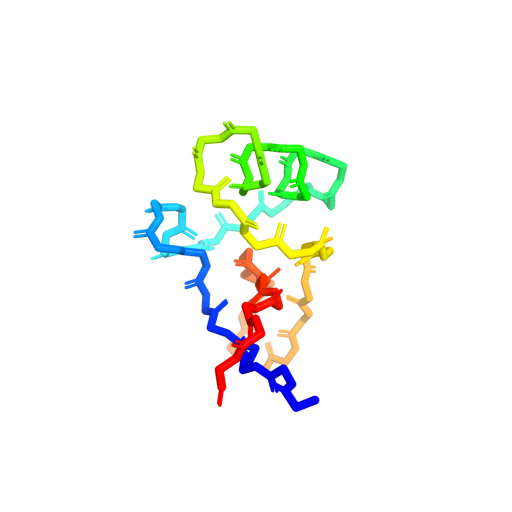A C 6
ATOM 4018 O O . GLY A 1 16 ? 10.439 25.101 -2.689 1.00 1.00 16 GLY A O 6
ATOM 4022 N N . ASN A 1 17 ? 9.088 23.312 -2.634 1.00 1.00 17 ASN A N 6
ATOM 4023 C CA . ASN A 1 17 ? 8.370 23.745 -1.435 1.00 1.00 17 ASN A CA 6
ATOM 4024 C C . ASN A 1 17 ? 7.544 22.613 -0.812 1.00 1.00 17 ASN A C 6
ATOM 4025 O O . ASN A 1 17 ? 6.500 22.222 -1.337 1.00 1.00 17 ASN A O 6
ATOM 4036 N N . ASN A 1 18 ? 8.016 22.092 0.324 1.00 1.00 18 ASN A N 6
ATOM 4037 C CA . ASN A 1 18 ? 7.406 20.983 1.040 1.00 1.00 18 ASN A CA 6
ATOM 4038 C C . ASN A 1 18 ? 5.943 21.230 1.385 1.00 1.00 18 ASN A C 6
ATOM 4039 O O . ASN A 1 18 ? 5.062 20.469 1.001 1.00 1.00 18 ASN A O 6
ATOM 4050 N N . ASN A 1 19 ? 5.729 22.284 2.162 1.00 1.00 19 ASN A N 6
ATOM 4051 C CA . ASN A 1 19 ? 4.439 22.696 2.700 1.00 1.00 19 ASN A CA 6
ATOM 4052 C C . ASN A 1 19 ? 3.379 22.786 1.607 1.00 1.00 19 ASN A C 6
ATOM 4053 O O . ASN A 1 19 ? 2.298 22.218 1.741 1.00 1.00 19 ASN A O 6
ATOM 4064 N N . ALA A 1 20 ? 3.680 23.514 0.533 1.00 1.00 20 ALA A N 6
ATOM 4065 C CA . ALA A 1 20 ? 2.736 23.691 -0.558 1.00 1.00 20 ALA A CA 6
ATOM 4066 C C . ALA A 1 20 ? 2.433 22.342 -1.202 1.00 1.00 20 ALA A C 6
ATOM 4067 O O . ALA A 1 20 ? 1.265 21.997 -1.364 1.00 1.00 20 ALA A O 6
ATOM 4074 N N . CYS A 1 21 ? 3.473 21.574 -1.554 1.00 1.00 21 CYS A N 6
ATOM 4075 C CA . CYS A 1 21 ? 3.293 20.253 -2.152 1.00 1.00 21 CYS A CA 6
ATOM 4076 C C . CYS A 1 21 ? 2.376 19.384 -1.287 1.00 1.00 21 CYS A C 6
ATOM 4077 O O . CYS A 1 21 ? 1.358 18.871 -1.756 1.00 1.00 21 CYS A O 6
ATOM 4084 N N . LYS A 1 22 ? 2.749 19.244 -0.012 1.00 1.00 22 LYS A N 6
ATOM 4085 C CA . LYS A 1 22 ? 2.002 18.533 1.010 1.00 1.00 22 LYS A CA 6
ATOM 4086 C C . LYS A 1 22 ? 0.543 18.967 0.981 1.00 1.00 22 LYS A C 6
ATOM 4087 O O . LYS A 1 22 ? -0.350 18.149 0.754 1.00 1.00 22 LYS A O 6
ATOM 4106 N N . ASN A 1 23 ? 0.324 20.257 1.258 1.00 1.00 23 ASN A N 6
ATOM 4107 C CA . ASN A 1 23 ? -0.998 20.826 1.398 1.00 1.00 23 ASN A CA 6
ATOM 4108 C C . ASN A 1 23 ? -1.792 20.494 0.147 1.00 1.00 23 ASN A C 6
ATOM 4109 O O . ASN A 1 23 ? -2.768 19.758 0.221 1.00 1.00 23 ASN A O 6
ATOM 4120 N N . GLN A 1 24 ? -1.337 20.986 -1.007 1.00 1.00 24 GLN A N 6
ATOM 4121 C CA . GLN A 1 24 ? -2.026 20.781 -2.265 1.00 1.00 24 GLN A CA 6
ATOM 4122 C C . GLN A 1 24 ? -2.347 19.308 -2.481 1.00 1.00 24 GLN A C 6
ATOM 4123 O O . GLN A 1 24 ? -3.468 18.998 -2.878 1.00 1.00 24 GLN A O 6
ATOM 4137 N N . CYS A 1 25 ? -1.417 18.391 -2.191 1.00 1.00 25 CYS A N 6
ATOM 4138 C CA . CYS A 1 25 ? -1.752 16.984 -2.330 1.00 1.00 25 CYS A CA 6
ATOM 4139 C C . CYS A 1 25 ? -2.969 16.608 -1.486 1.00 1.00 25 CYS A C 6
ATOM 4140 O O . CYS A 1 25 ? -3.998 16.211 -2.038 1.00 1.00 25 CYS A O 6
ATOM 4147 N N . ILE A 1 26 ? -2.837 16.715 -0.160 1.00 1.00 26 ILE A N 6
ATOM 4148 C CA . ILE A 1 26 ? -3.829 16.204 0.790 1.00 1.00 26 ILE A CA 6
ATOM 4149 C C . ILE A 1 26 ? -5.115 17.046 0.772 1.00 1.00 26 ILE A C 6
ATOM 4150 O O . ILE A 1 26 ? -6.164 16.633 1.275 1.00 1.00 26 ILE A O 6
ATOM 4166 N N . ASN A 1 27 ? -5.026 18.235 0.177 1.00 1.00 27 ASN A N 6
ATOM 4167 C CA . ASN A 1 27 ? -6.116 19.167 -0.020 1.00 1.00 27 ASN A CA 6
ATOM 4168 C C . ASN A 1 27 ? -6.899 18.762 -1.269 1.00 1.00 27 ASN A C 6
ATOM 4169 O O . ASN A 1 27 ? -8.070 18.398 -1.157 1.00 1.00 27 ASN A O 6
ATOM 4180 N N . LEU A 1 28 ? -6.257 18.750 -2.442 1.00 1.00 28 LEU A N 6
ATOM 4181 C CA . LEU A 1 28 ? -6.928 18.462 -3.705 1.00 1.00 28 LEU A CA 6
ATOM 4182 C C . LEU A 1 28 ? -7.333 16.987 -3.802 1.00 1.00 28 LEU A C 6
ATOM 4183 O O . LEU A 1 28 ? -8.455 16.696 -4.206 1.00 1.00 28 LEU A O 6
ATOM 4199 N N . GLU A 1 29 ? -6.440 16.055 -3.437 1.00 1.00 29 GLU A N 6
ATOM 4200 C CA . GLU A 1 29 ? -6.804 14.647 -3.281 1.00 1.00 29 GLU A CA 6
ATOM 4201 C C . GLU A 1 29 ? -6.855 14.361 -1.781 1.00 1.00 29 GLU A C 6
ATOM 4202 O O . GLU A 1 29 ? -6.621 15.262 -0.984 1.00 1.00 29 GLU A O 6
ATOM 4215 N N . LYS A 1 30 ? -7.234 13.154 -1.364 1.00 1.00 30 LYS A N 6
ATOM 4216 C CA . LYS A 1 30 ? -7.530 12.848 0.037 1.00 1.00 30 LYS A CA 6
ATOM 4217 C C . LYS A 1 30 ? -6.378 12.160 0.777 1.00 1.00 30 LYS A C 6
ATOM 4218 O O . LYS A 1 30 ? -6.598 11.602 1.853 1.00 1.00 30 LYS A O 6
ATOM 4237 N N . ALA A 1 31 ? -5.179 12.147 0.186 1.00 1.00 31 ALA A N 6
ATOM 4238 C CA . ALA A 1 31 ? -3.961 11.577 0.755 1.00 1.00 31 ALA A CA 6
ATOM 4239 C C . ALA A 1 31 ? -3.692 11.978 2.212 1.00 1.00 31 ALA A C 6
ATOM 4240 O O . ALA A 1 31 ? -4.274 12.933 2.720 1.00 1.00 31 ALA A O 6
ATOM 4247 N N . ARG A 1 32 ? -2.798 11.237 2.880 1.00 1.00 32 ARG A N 6
ATOM 4248 C CA . ARG A 1 32 ? -2.442 11.463 4.276 1.00 1.00 32 ARG A CA 6
ATOM 4249 C C . ARG A 1 32 ? -1.300 12.472 4.401 1.00 1.00 32 ARG A C 6
ATOM 4250 O O . ARG A 1 32 ? -1.540 13.566 4.905 1.00 1.00 32 ARG A O 6
ATOM 4271 N N . HIS A 1 33 ? -0.060 12.096 4.056 1.00 1.00 33 HIS A N 6
ATOM 4272 C CA . HIS A 1 33 ? 1.061 13.034 4.001 1.00 1.00 33 HIS A CA 6
ATOM 4273 C C . HIS A 1 33 ? 1.490 13.322 2.561 1.00 1.00 33 HIS A C 6
ATOM 4274 O O . HIS A 1 33 ? 1.100 12.629 1.623 1.00 1.00 33 HIS A O 6
ATOM 4288 N N . GLY A 1 34 ? 2.327 14.346 2.392 1.00 1.00 34 GLY A N 6
ATOM 4289 C CA . GLY A 1 34 ? 2.967 14.692 1.137 1.00 1.00 34 GLY A CA 6
ATOM 4290 C C . GLY A 1 34 ? 4.204 15.519 1.457 1.00 1.00 34 GLY A C 6
ATOM 4291 O O . GLY A 1 34 ? 4.299 16.042 2.574 1.00 1.00 34 GLY A O 6
ATOM 4295 N N . SER A 1 35 ? 5.171 15.602 0.538 1.00 1.00 35 SER A N 6
ATOM 4296 C CA . SER A 1 35 ? 6.407 16.341 0.759 1.00 1.00 35 SER A CA 6
ATOM 4297 C C . SER A 1 35 ? 7.161 16.542 -0.550 1.00 1.00 35 SER A C 6
ATOM 4298 O O . SER A 1 35 ? 7.157 15.700 -1.444 1.00 1.00 35 SER A O 6
ATOM 4306 N N . CYS A 1 36 ? 7.874 17.663 -0.617 1.00 1.00 36 CYS A N 6
ATOM 4307 C CA . CYS A 1 36 ? 8.756 17.998 -1.718 1.00 1.00 36 CYS A CA 6
ATOM 4308 C C . CYS A 1 36 ? 10.048 17.201 -1.557 1.00 1.00 36 CYS A C 6
ATOM 4309 O O . CYS A 1 36 ? 11.104 17.750 -1.246 1.00 1.00 36 CYS A O 6
ATOM 4316 N N . ASN A 1 37 ? 9.942 15.876 -1.675 1.00 1.00 37 ASN A N 6
ATOM 4317 C CA . ASN A 1 37 ? 11.070 14.987 -1.446 1.00 1.00 37 ASN A CA 6
ATOM 4318 C C . ASN A 1 37 ? 12.132 15.237 -2.512 1.00 1.00 37 ASN A C 6
ATOM 4319 O O . ASN A 1 37 ? 11.794 15.574 -3.650 1.00 1.00 37 ASN A O 6
ATOM 4330 N N . TYR A 1 38 ? 13.411 15.070 -2.162 1.00 1.00 38 TYR A N 6
ATOM 4331 C CA . TYR A 1 38 ? 14.451 15.121 -3.172 1.00 1.00 38 TYR A CA 6
ATOM 4332 C C . TYR A 1 38 ? 14.243 13.962 -4.142 1.00 1.00 38 TYR A C 6
ATOM 4333 O O . TYR A 1 38 ? 14.076 12.819 -3.719 1.00 1.00 38 TYR A O 6
ATOM 4351 N N . VAL A 1 39 ? 14.259 14.278 -5.432 1.00 1.00 39 VAL A N 6
ATOM 4352 C CA . VAL A 1 39 ? 14.294 13.369 -6.558 1.00 1.00 39 VAL A CA 6
ATOM 4353 C C . VAL A 1 39 ? 14.990 14.193 -7.643 1.00 1.00 39 VAL A C 6
ATOM 4354 O O . VAL A 1 39 ? 15.032 15.425 -7.538 1.00 1.00 39 VAL A O 6
ATOM 4367 N N . PHE A 1 40 ? 15.527 13.550 -8.680 1.00 1.00 40 PHE A N 6
ATOM 4368 C CA . PHE A 1 40 ? 16.018 14.295 -9.829 1.00 1.00 40 PHE A CA 6
ATOM 4369 C C . PHE A 1 40 ? 14.861 15.125 -10.411 1.00 1.00 40 PHE A C 6
ATOM 4370 O O . PHE A 1 40 ? 13.715 14.671 -10.361 1.00 1.00 40 PHE A O 6
ATOM 4387 N N . PRO A 1 41 ? 15.115 16.296 -11.008 1.00 1.00 41 PRO A N 6
ATOM 4388 C CA . PRO A 1 41 ? 16.394 16.979 -11.030 1.00 1.00 41 PRO A CA 6
ATOM 4389 C C . PRO A 1 41 ? 16.639 17.668 -9.683 1.00 1.00 41 PRO A C 6
ATOM 4390 O O . PRO A 1 41 ? 17.719 17.539 -9.109 1.00 1.00 41 PRO A O 6
ATOM 4401 N N . ALA A 1 42 ? 15.627 18.376 -9.173 1.00 1.00 42 ALA A N 6
ATOM 4402 C CA . ALA A 1 42 ? 15.724 19.209 -7.985 1.00 1.00 42 ALA A CA 6
ATOM 4403 C C . ALA A 1 42 ? 14.416 19.135 -7.210 1.00 1.00 42 ALA A C 6
ATOM 4404 O O . ALA A 1 42 ? 13.696 20.125 -7.107 1.00 1.00 42 ALA A O 6
ATOM 4411 N N . HIS A 1 43 ? 14.132 17.950 -6.664 1.00 1.00 43 HIS A N 6
ATOM 4412 C CA . HIS A 1 43 ? 12.928 17.639 -5.907 1.00 1.00 43 HIS A CA 6
ATOM 4413 C C . HIS A 1 43 ? 11.722 17.458 -6.829 1.00 1.00 43 HIS A C 6
ATOM 4414 O O . HIS A 1 43 ? 11.685 17.991 -7.937 1.00 1.00 43 HIS A O 6
ATOM 4428 N N . LYS A 1 44 ? 10.735 16.687 -6.367 1.00 1.00 44 LYS A N 6
ATOM 4429 C CA . LYS A 1 44 ? 9.454 16.498 -7.036 1.00 1.00 44 LYS A CA 6
ATOM 4430 C C . LYS A 1 44 ? 8.370 16.436 -5.965 1.00 1.00 44 LYS A C 6
ATOM 4431 O O . LYS A 1 44 ? 8.654 16.033 -4.836 1.00 1.00 44 LYS A O 6
ATOM 4450 N N . CYS A 1 45 ? 7.142 16.856 -6.291 1.00 1.00 45 CYS A N 6
ATOM 4451 C CA . CYS A 1 45 ? 6.056 16.780 -5.319 1.00 1.00 45 CYS A CA 6
ATOM 4452 C C . CYS A 1 45 ? 5.599 15.331 -5.154 1.00 1.00 45 CYS A C 6
ATOM 4453 O O . CYS A 1 45 ? 4.653 14.884 -5.804 1.00 1.00 45 CYS A O 6
ATOM 4460 N N . ILE A 1 46 ? 6.296 14.591 -4.292 1.00 1.00 46 ILE A N 6
ATOM 4461 C CA . ILE A 1 46 ? 5.938 13.222 -3.972 1.00 1.00 46 ILE A CA 6
ATOM 4462 C C . ILE A 1 46 ? 4.873 13.253 -2.874 1.00 1.00 46 ILE A C 6
ATOM 4463 O O . ILE A 1 46 ? 5.054 13.892 -1.833 1.00 1.00 46 ILE A O 6
ATOM 4479 N N . CYS A 1 47 ? 3.746 12.581 -3.111 1.00 1.00 47 CYS A N 6
ATOM 4480 C CA . CYS A 1 47 ? 2.695 12.448 -2.114 1.00 1.00 47 CYS A CA 6
ATOM 4481 C C . CYS A 1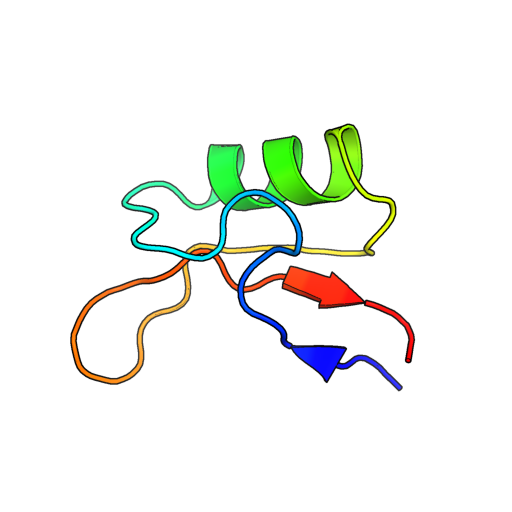 47 ? 2.706 11.039 -1.534 1.00 1.00 47 CYS A C 6
ATOM 4482 O O . CYS A 1 47 ? 3.099 10.109 -2.231 1.00 1.00 47 CYS A O 6
ATOM 4489 N N . TYR A 1 48 ? 2.330 10.872 -0.261 1.00 1.00 48 TYR A N 6
ATOM 4490 C CA . TYR A 1 48 ? 2.510 9.620 0.461 1.00 1.00 48 TYR A CA 6
ATOM 4491 C C . TYR A 1 48 ? 1.200 9.225 1.150 1.00 1.00 48 TYR A C 6
ATOM 4492 O O . TYR A 1 48 ? 0.804 9.814 2.162 1.00 1.00 48 TYR A O 6
ATOM 4510 N N . PHE A 1 49 ? 0.513 8.225 0.591 1.00 1.00 49 PHE A N 6
ATOM 4511 C CA . PHE A 1 49 ? -0.756 7.719 1.097 1.00 1.00 49 PHE A CA 6
ATOM 4512 C C . PHE A 1 49 ? -0.782 6.194 1.009 1.00 1.00 49 PHE A C 6
ATOM 4513 O O . PHE A 1 49 ? -0.176 5.653 0.087 1.00 1.00 49 PHE A O 6
ATOM 4530 N N . PRO A 1 50 ? -1.468 5.501 1.937 1.00 1.00 50 PRO A N 6
ATOM 4531 C CA . PRO A 1 50 ? -1.647 4.056 1.891 1.00 1.00 50 PRO A CA 6
ATOM 4532 C C . PRO A 1 50 ? -2.209 3.616 0.540 1.00 1.00 50 PRO A C 6
ATOM 4533 O O . PRO A 1 50 ? -3.095 4.281 0.004 1.00 1.00 50 PRO A O 6
ATOM 4544 N N . CYS A 1 51 ? -1.694 2.512 -0.009 1.00 1.00 51 CYS A N 6
ATOM 4545 C CA . CYS A 1 51 ? -2.148 2.001 -1.301 1.00 1.00 51 CYS A CA 6
ATOM 4546 C C . CYS A 1 51 ? -1.990 0.484 -1.416 1.00 1.00 51 CYS A C 6
ATOM 4547 O O . CYS A 1 51 ? -2.874 -0.167 -1.963 1.00 1.00 51 CYS A O 6
ATOM 4569 N N . LYS A 1 2 ? 3.400 -0.447 2.497 1.00 1.00 2 LYS A N 7
ATOM 4570 C CA . LYS A 1 2 ? 4.133 0.789 2.284 1.00 1.00 2 LYS A CA 7
ATOM 4571 C C . LYS A 1 2 ? 3.299 1.737 1.417 1.00 1.00 2 LYS A C 7
ATOM 4572 O O . LYS A 1 2 ? 2.938 1.372 0.296 1.00 1.00 2 LYS A O 7
ATOM 4591 N N . LEU A 1 3 ? 3.059 2.968 1.877 1.00 1.00 3 LEU A N 7
ATOM 4592 C CA . LEU A 1 3 ? 2.254 3.938 1.142 1.00 1.00 3 LEU A CA 7
ATOM 4593 C C . LEU A 1 3 ? 2.788 4.119 -0.278 1.00 1.00 3 LEU A C 7
ATOM 4594 O O . LEU A 1 3 ? 3.989 4.001 -0.527 1.00 1.00 3 LEU A O 7
ATOM 4610 N N . CYS A 1 4 ? 1.885 4.378 -1.218 1.00 1.00 4 CYS A N 7
ATOM 4611 C CA . CYS A 1 4 ? 2.202 4.580 -2.619 1.00 1.00 4 CYS A CA 7
ATOM 4612 C C . CYS A 1 4 ? 2.613 6.035 -2.792 1.00 1.00 4 CYS A C 7
ATOM 4613 O O . CYS A 1 4 ? 1.812 6.946 -2.574 1.00 1.00 4 CYS A O 7
ATOM 4620 N N . GLU A 1 5 ? 3.892 6.222 -3.117 1.00 1.00 5 GLU A N 7
ATOM 4621 C CA . GLU A 1 5 ? 4.585 7.494 -3.186 1.00 1.00 5 GLU A CA 7
ATOM 4622 C C . GLU A 1 5 ? 4.256 8.172 -4.517 1.00 1.00 5 GLU A C 7
ATOM 4623 O O . GLU A 1 5 ? 5.098 8.242 -5.411 1.00 1.00 5 GLU A O 7
ATOM 4636 N N . ARG A 1 6 ? 3.016 8.633 -4.668 1.00 1.00 6 ARG A N 7
ATOM 4637 C CA . ARG A 1 6 ? 2.539 9.170 -5.934 1.00 1.00 6 ARG A CA 7
ATOM 4638 C C . ARG A 1 6 ? 3.182 10.543 -6.165 1.00 1.00 6 ARG A C 7
ATOM 4639 O O . ARG A 1 6 ? 3.036 11.413 -5.309 1.00 1.00 6 ARG A O 7
ATOM 4660 N N . PRO A 1 7 ? 3.885 10.761 -7.290 1.00 1.00 7 PRO A N 7
ATOM 4661 C CA . PRO A 1 7 ? 4.514 12.037 -7.597 1.00 1.00 7 PRO A CA 7
ATOM 4662 C C . PRO A 1 7 ? 3.474 13.061 -8.082 1.00 1.00 7 PRO A C 7
ATOM 4663 O O . PRO A 1 7 ? 2.265 12.898 -7.874 1.00 1.00 7 PRO A O 7
ATOM 4674 N N . SER A 1 8 ? 3.950 14.113 -8.756 1.00 1.00 8 SER A N 7
ATOM 4675 C CA . SER A 1 8 ? 3.149 15.166 -9.355 1.00 1.00 8 SER A CA 7
ATOM 4676 C C . SER A 1 8 ? 2.168 14.615 -10.404 1.00 1.00 8 SER A C 7
ATOM 4677 O O . SER A 1 8 ? 2.424 14.690 -11.602 1.00 1.00 8 SER A O 7
ATOM 4685 N N . GLY A 1 9 ? 1.014 14.128 -9.940 1.00 1.00 9 GLY A N 7
ATOM 4686 C CA . GLY A 1 9 ? -0.137 13.737 -10.753 1.00 1.00 9 GLY A CA 7
ATOM 4687 C C . GLY A 1 9 ? -1.388 14.484 -10.309 1.00 1.00 9 GLY A C 7
ATOM 4688 O O . GLY A 1 9 ? -2.506 13.984 -10.433 1.00 1.00 9 GLY A O 7
ATOM 4692 N N . THR A 1 10 ? -1.184 15.643 -9.692 1.00 1.00 10 THR A N 7
ATOM 4693 C CA . THR A 1 10 ? -2.215 16.537 -9.197 1.00 1.00 10 THR A CA 7
ATOM 4694 C C . THR A 1 10 ? -1.529 17.893 -9.158 1.00 1.00 10 THR A C 7
ATOM 4695 O O . THR A 1 10 ? -1.928 18.843 -9.826 1.00 1.00 10 THR A O 7
ATOM 4706 N N . TRP A 1 11 ? -0.435 17.939 -8.394 1.00 1.00 11 TRP A N 7
ATOM 4707 C CA . TRP A 1 11 ? 0.494 19.040 -8.461 1.00 1.00 11 TRP A CA 7
ATOM 4708 C C . TRP A 1 11 ? 1.091 18.971 -9.867 1.00 1.00 11 TRP A C 7
ATOM 4709 O O . TRP A 1 11 ? 1.282 17.867 -10.385 1.00 1.00 11 TRP A O 7
ATOM 4730 N N . SER A 1 12 ? 1.387 20.119 -10.474 1.00 1.00 12 SER A N 7
ATOM 4731 C CA . SER A 1 12 ? 1.919 20.173 -11.824 1.00 1.00 12 SER A CA 7
ATOM 4732 C C . SER A 1 12 ? 3.438 20.328 -11.807 1.00 1.00 12 SER A C 7
ATOM 4733 O O . SER A 1 12 ? 3.956 21.337 -11.336 1.00 1.00 12 SER A O 7
ATOM 4741 N N . GLY A 1 13 ? 4.149 19.338 -12.352 1.00 1.00 13 GLY A N 7
ATOM 4742 C CA . GLY A 1 13 ? 5.576 19.437 -12.605 1.00 1.00 13 GLY A CA 7
ATOM 4743 C C . GLY A 1 13 ? 6.407 19.503 -11.323 1.00 1.00 13 GLY A C 7
ATOM 4744 O O . GLY A 1 13 ? 6.194 18.716 -10.399 1.00 1.00 13 GLY A O 7
ATOM 4748 N N . VAL A 1 14 ? 7.395 20.401 -11.304 1.00 1.00 14 VAL A N 7
ATOM 4749 C CA . VAL A 1 14 ? 8.407 20.459 -10.259 1.00 1.00 14 VAL A CA 7
ATOM 4750 C C . VAL A 1 14 ? 7.759 20.869 -8.935 1.00 1.00 14 VAL A C 7
ATOM 4751 O O . VAL A 1 14 ? 6.906 21.755 -8.913 1.00 1.00 14 VAL A O 7
ATOM 4764 N N . CYS A 1 15 ? 8.155 20.234 -7.829 1.00 1.00 15 CYS A N 7
ATOM 4765 C CA . CYS A 1 15 ? 7.451 20.395 -6.556 1.00 1.00 15 CYS A CA 7
ATOM 4766 C C . CYS A 1 15 ? 7.722 21.744 -5.898 1.00 1.00 15 CYS A C 7
ATOM 4767 O O . CYS A 1 15 ? 6.867 22.257 -5.183 1.00 1.00 15 CYS A O 7
ATOM 4774 N N . GLY A 1 16 ? 8.933 22.285 -6.046 1.00 1.00 16 GLY A N 7
ATOM 4775 C CA . GLY A 1 16 ? 9.314 23.548 -5.429 1.00 1.00 16 GLY A CA 7
ATOM 4776 C C . GLY A 1 16 ? 9.544 23.445 -3.915 1.00 1.00 16 GLY A C 7
ATOM 4777 O O . GLY A 1 16 ? 10.583 23.884 -3.429 1.00 1.00 16 GLY A O 7
ATOM 4781 N N . ASN A 1 17 ? 8.584 22.906 -3.154 1.00 1.00 17 ASN A N 7
ATOM 4782 C CA . ASN A 1 17 ? 8.598 22.954 -1.696 1.00 1.00 17 ASN A CA 7
ATOM 4783 C C . ASN A 1 17 ? 7.758 21.839 -1.062 1.00 1.00 17 ASN A C 7
ATOM 4784 O O . ASN A 1 17 ? 6.603 21.625 -1.436 1.00 1.00 17 ASN A O 7
ATOM 4795 N N . ASN A 1 18 ? 8.339 21.176 -0.054 1.00 1.00 18 ASN A N 7
ATOM 4796 C CA . ASN A 1 18 ? 7.727 20.140 0.764 1.00 1.00 18 ASN A CA 7
ATOM 4797 C C . ASN A 1 18 ? 6.314 20.486 1.215 1.00 1.00 18 ASN A C 7
ATOM 4798 O O . ASN A 1 18 ? 5.366 19.770 0.913 1.00 1.00 18 ASN A O 7
ATOM 4809 N N . ASN A 1 19 ? 6.214 21.548 2.009 1.00 1.00 19 ASN A N 7
ATOM 4810 C CA . ASN A 1 19 ? 4.979 21.961 2.660 1.00 1.00 19 ASN A CA 7
ATOM 4811 C C . ASN A 1 19 ? 3.897 22.330 1.644 1.00 1.00 19 ASN A C 7
ATOM 4812 O O . ASN A 1 19 ? 2.744 21.936 1.800 1.00 1.00 19 ASN A O 7
ATOM 4823 N N . ALA A 1 20 ? 4.259 23.083 0.603 1.00 1.00 20 ALA A N 7
ATOM 4824 C CA . ALA A 1 20 ? 3.313 23.409 -0.456 1.00 1.00 20 ALA A CA 7
ATOM 4825 C C . ALA A 1 20 ? 2.782 22.123 -1.086 1.00 1.00 20 ALA A C 7
ATOM 4826 O O . ALA A 1 20 ? 1.568 21.923 -1.148 1.00 1.00 20 ALA A O 7
ATOM 4833 N N . CYS A 1 21 ? 3.691 21.247 -1.531 1.00 1.00 21 CYS A N 7
ATOM 4834 C CA . CYS A 1 21 ? 3.314 19.974 -2.135 1.00 1.00 21 CYS A CA 7
ATOM 4835 C C . CYS A 1 21 ? 2.391 19.184 -1.203 1.00 1.00 21 CYS A C 7
ATOM 4836 O O . CYS A 1 21 ? 1.320 18.742 -1.610 1.00 1.00 21 CYS A O 7
ATOM 4843 N N . LYS A 1 22 ? 2.814 19.026 0.055 1.00 1.00 22 LYS A N 7
ATOM 4844 C CA . LYS A 1 22 ? 2.075 18.370 1.126 1.00 1.00 22 LYS A CA 7
ATOM 4845 C C . LYS A 1 22 ? 0.644 18.894 1.185 1.00 1.00 22 LYS A C 7
ATOM 4846 O O . LYS A 1 22 ? -0.304 18.128 1.002 1.00 1.00 22 LYS A O 7
ATOM 4865 N N . ASN A 1 23 ? 0.503 20.193 1.465 1.00 1.00 23 ASN A N 7
ATOM 4866 C CA . ASN A 1 23 ? -0.793 20.844 1.560 1.00 1.00 23 ASN A CA 7
ATOM 4867 C C . ASN A 1 23 ? -1.591 20.530 0.306 1.00 1.00 23 ASN A C 7
ATOM 4868 O O . ASN A 1 23 ? -2.606 19.848 0.380 1.00 1.00 23 ASN A O 7
ATOM 4879 N N . GLN A 1 24 ? -1.120 21.004 -0.847 1.00 1.00 24 GLN A N 7
ATOM 4880 C CA . GLN A 1 24 ? -1.879 20.892 -2.079 1.00 1.00 24 GLN A CA 7
ATOM 4881 C C . GLN A 1 24 ? -2.292 19.446 -2.345 1.00 1.00 24 GLN A C 7
ATOM 4882 O O . GLN A 1 24 ? -3.441 19.211 -2.713 1.00 1.00 24 GLN A O 7
ATOM 4896 N N . CYS A 1 25 ? -1.407 18.474 -2.107 1.00 1.00 25 CYS A N 7
ATOM 4897 C CA . CYS A 1 25 ? -1.787 17.077 -2.221 1.00 1.00 25 CYS A CA 7
ATOM 4898 C C . CYS A 1 25 ? -2.985 16.746 -1.340 1.00 1.00 25 CYS A C 7
ATOM 4899 O O . CYS A 1 25 ? -4.045 16.417 -1.863 1.00 1.00 25 CYS A O 7
ATOM 4906 N N . ILE A 1 26 ? -2.807 16.791 -0.016 1.00 1.00 26 ILE A N 7
ATOM 4907 C CA . ILE A 1 26 ? -3.812 16.267 0.908 1.00 1.00 26 ILE A CA 7
ATOM 4908 C C . ILE A 1 26 ? -5.060 17.159 0.943 1.00 1.00 26 ILE A C 7
ATOM 4909 O O . ILE A 1 26 ? -6.122 16.756 1.423 1.00 1.00 26 ILE A O 7
ATOM 4925 N N . ASN A 1 27 ? -4.932 18.377 0.416 1.00 1.00 27 ASN A N 7
ATOM 4926 C CA . ASN A 1 27 ? -6.004 19.340 0.272 1.00 1.00 27 ASN A CA 7
ATOM 4927 C C . ASN A 1 27 ? -6.828 19.000 -0.973 1.00 1.00 27 ASN A C 7
ATOM 4928 O O . ASN A 1 27 ? -7.997 18.625 -0.841 1.00 1.00 27 ASN A O 7
ATOM 4939 N N . LEU A 1 28 ? -6.223 19.065 -2.166 1.00 1.00 28 LEU A N 7
ATOM 4940 C CA . LEU A 1 28 ? -6.926 18.847 -3.425 1.00 1.00 28 LEU A CA 7
ATOM 4941 C C . LEU A 1 28 ? -7.291 17.372 -3.590 1.00 1.00 28 LEU A C 7
ATOM 4942 O O . LEU A 1 28 ? -8.469 17.052 -3.740 1.00 1.00 28 LEU A O 7
ATOM 4958 N N . GLU A 1 29 ? -6.307 16.465 -3.535 1.00 1.00 29 GLU A N 7
ATOM 4959 C CA . GLU A 1 29 ? -6.606 15.039 -3.467 1.00 1.00 29 GLU A CA 7
ATOM 4960 C C . GLU A 1 29 ? -6.730 14.685 -1.984 1.00 1.00 29 GLU A C 7
ATOM 4961 O O . GLU A 1 29 ? -6.572 15.551 -1.129 1.00 1.00 29 GLU A O 7
ATOM 4974 N N . LYS A 1 30 ? -7.135 13.461 -1.646 1.00 1.00 30 LYS A N 7
ATOM 4975 C CA . LYS A 1 30 ? -7.527 13.098 -0.281 1.00 1.00 30 LYS A CA 7
ATOM 4976 C C . LYS A 1 30 ? -6.529 12.181 0.430 1.00 1.00 30 LYS A C 7
ATOM 4977 O O . LYS A 1 30 ? -6.874 11.574 1.445 1.00 1.00 30 LYS A O 7
ATOM 4996 N N . ALA A 1 31 ? -5.322 12.045 -0.130 1.00 1.00 31 ALA A N 7
ATOM 4997 C CA . ALA A 1 31 ? -4.161 11.403 0.488 1.00 1.00 31 ALA A CA 7
ATOM 4998 C C . ALA A 1 31 ? -3.987 11.778 1.969 1.00 1.00 31 ALA A C 7
ATOM 4999 O O . ALA A 1 31 ? -4.539 12.777 2.430 1.00 1.00 31 ALA A O 7
ATOM 5006 N N . ARG A 1 32 ? -3.218 10.978 2.719 1.00 1.00 32 ARG A N 7
ATOM 5007 C CA . ARG A 1 32 ? -3.020 11.198 4.148 1.00 1.00 32 ARG A CA 7
ATOM 5008 C C . ARG A 1 32 ? -1.933 12.238 4.401 1.00 1.00 32 ARG A C 7
ATOM 5009 O O . ARG A 1 32 ? -2.255 13.354 4.796 1.00 1.00 32 ARG A O 7
ATOM 5030 N N . HIS A 1 33 ? -0.660 11.862 4.254 1.00 1.00 33 HIS A N 7
ATOM 5031 C CA . HIS A 1 33 ? 0.452 12.800 4.282 1.00 1.00 33 HIS A CA 7
ATOM 5032 C C . HIS A 1 33 ? 1.025 12.984 2.879 1.00 1.00 33 HIS A C 7
ATOM 5033 O O . HIS A 1 33 ? 0.938 12.095 2.029 1.00 1.00 33 HIS A O 7
ATOM 5047 N N . GLY A 1 34 ? 1.648 14.141 2.659 1.00 1.00 34 GLY A N 7
ATOM 5048 C CA . GLY A 1 34 ? 2.440 14.430 1.482 1.00 1.00 34 GLY A CA 7
ATOM 5049 C C . GLY A 1 34 ? 3.717 15.103 1.948 1.00 1.00 34 GLY A C 7
ATOM 5050 O O . GLY A 1 34 ? 3.746 15.645 3.052 1.00 1.00 34 GLY A O 7
ATOM 5054 N N . SER A 1 35 ? 4.792 15.026 1.167 1.00 1.00 35 SER A N 7
ATOM 5055 C CA . SER A 1 35 ? 6.107 15.500 1.574 1.00 1.00 35 SER A CA 7
ATOM 5056 C C . SER A 1 35 ? 7.043 15.271 0.391 1.00 1.00 35 SER A C 7
ATOM 5057 O O . SER A 1 35 ? 7.532 14.160 0.181 1.00 1.00 35 SER A O 7
ATOM 5065 N N . CYS A 1 36 ? 7.306 16.338 -0.357 1.00 1.00 36 CYS A N 7
ATOM 5066 C CA . CYS A 1 36 ? 8.241 16.300 -1.462 1.00 1.00 36 CYS A CA 7
ATOM 5067 C C . CYS A 1 36 ? 9.669 16.234 -0.927 1.00 1.00 36 CYS A C 7
ATOM 5068 O O . CYS A 1 36 ? 9.969 16.793 0.129 1.00 1.00 36 CYS A O 7
ATOM 5075 N N . ASN A 1 37 ? 10.517 15.517 -1.667 1.00 1.00 37 ASN A N 7
ATOM 5076 C CA . ASN A 1 37 ? 11.922 15.275 -1.388 1.00 1.00 37 ASN A CA 7
ATOM 5077 C C . ASN A 1 37 ? 12.724 15.666 -2.632 1.00 1.00 37 ASN A C 7
ATOM 5078 O O . ASN A 1 37 ? 12.147 15.866 -3.704 1.00 1.00 37 ASN A O 7
ATOM 5089 N N . TYR A 1 38 ? 14.051 15.774 -2.520 1.00 1.00 38 TYR A N 7
ATOM 5090 C CA . TYR A 1 38 ? 14.921 15.921 -3.676 1.00 1.00 38 TYR A CA 7
ATOM 5091 C C . TYR A 1 38 ? 15.051 14.578 -4.397 1.00 1.00 38 TYR A C 7
ATOM 5092 O O . TYR A 1 38 ? 16.109 13.954 -4.425 1.00 1.00 38 TYR A O 7
ATOM 5110 N N . VAL A 1 39 ? 13.955 14.127 -5.004 1.00 1.00 39 VAL A N 7
ATOM 5111 C CA . VAL A 1 39 ? 14.015 12.995 -5.908 1.00 1.00 39 VAL A CA 7
ATOM 5112 C C . VAL A 1 39 ? 14.647 13.529 -7.190 1.00 1.00 39 VAL A C 7
ATOM 5113 O O . VAL A 1 39 ? 13.958 14.177 -7.973 1.00 1.00 39 VAL A O 7
ATOM 5126 N N . PHE A 1 40 ? 15.945 13.288 -7.386 1.00 1.00 40 PHE A N 7
ATOM 5127 C CA . PHE A 1 40 ? 16.729 13.712 -8.546 1.00 1.00 40 PHE A CA 7
ATOM 5128 C C . PHE A 1 40 ? 15.974 13.546 -9.885 1.00 1.00 40 PHE A C 7
ATOM 5129 O O . PHE A 1 40 ? 15.132 12.653 -10.019 1.00 1.00 40 PHE A O 7
ATOM 5146 N N . PRO A 1 41 ? 16.236 14.378 -10.907 1.00 1.00 41 PRO A N 7
ATOM 5147 C CA . PRO A 1 41 ? 17.105 15.544 -10.875 1.00 1.00 41 PRO A CA 7
ATOM 5148 C C . PRO A 1 41 ? 16.372 16.777 -10.348 1.00 1.00 41 PRO A C 7
ATOM 5149 O O . PRO A 1 41 ? 16.972 17.584 -9.643 1.00 1.00 41 PRO A O 7
ATOM 5160 N N . ALA A 1 42 ? 15.087 16.924 -10.684 1.00 1.00 42 ALA A N 7
ATOM 5161 C CA . ALA A 1 42 ? 14.227 17.998 -10.207 1.00 1.00 42 ALA A CA 7
ATOM 5162 C C . ALA A 1 42 ? 13.197 17.423 -9.235 1.00 1.00 42 ALA A C 7
ATOM 5163 O O . ALA A 1 42 ? 12.750 16.285 -9.418 1.00 1.00 42 ALA A O 7
ATOM 5170 N N . HIS A 1 43 ? 12.803 18.229 -8.241 1.00 1.00 43 HIS A N 7
ATOM 5171 C CA . HIS A 1 43 ? 11.929 17.833 -7.146 1.00 1.00 43 HIS A CA 7
ATOM 5172 C C . HIS A 1 43 ? 10.553 17.442 -7.691 1.00 1.00 43 HIS A C 7
ATOM 5173 O O . HIS A 1 43 ? 10.005 18.150 -8.531 1.00 1.00 43 HIS A O 7
ATOM 5187 N N . LYS A 1 44 ? 9.973 16.357 -7.177 1.00 1.00 44 LYS A N 7
ATOM 5188 C CA . LYS A 1 44 ? 8.680 15.828 -7.602 1.00 1.00 44 LYS A CA 7
ATOM 5189 C C . LYS A 1 44 ? 7.746 15.842 -6.398 1.00 1.00 44 LYS A C 7
ATOM 5190 O O . LYS A 1 44 ? 8.186 15.557 -5.283 1.00 1.00 44 LYS A O 7
ATOM 5209 N N . CYS A 1 45 ? 6.474 16.194 -6.596 1.00 1.00 45 CYS A N 7
ATOM 5210 C CA . CYS A 1 45 ? 5.546 16.324 -5.486 1.00 1.00 45 CYS A CA 7
ATOM 5211 C C . CYS A 1 45 ? 5.154 14.943 -4.971 1.00 1.00 45 CYS A C 7
ATOM 5212 O O . CYS A 1 45 ? 4.115 14.409 -5.348 1.00 1.00 45 CYS A O 7
ATOM 5219 N N . ILE A 1 46 ? 5.993 14.362 -4.109 1.00 1.00 46 ILE A N 7
ATOM 5220 C CA . ILE A 1 46 ? 5.753 13.021 -3.600 1.00 1.00 46 ILE A CA 7
ATOM 5221 C C . ILE A 1 46 ? 4.689 13.110 -2.511 1.00 1.00 46 ILE A C 7
ATOM 5222 O O . ILE A 1 46 ? 4.858 13.806 -1.503 1.00 1.00 46 ILE A O 7
ATOM 5238 N N . CYS A 1 47 ? 3.592 12.383 -2.726 1.00 1.00 47 CYS A N 7
ATOM 5239 C CA . CYS A 1 47 ? 2.509 12.257 -1.777 1.00 1.00 47 CYS A CA 7
ATOM 5240 C C . CYS A 1 47 ? 2.256 10.785 -1.473 1.00 1.00 47 CYS A C 7
ATOM 5241 O O . CYS A 1 47 ? 2.373 9.949 -2.364 1.00 1.00 47 CYS A O 7
ATOM 5248 N N . TYR A 1 48 ? 1.959 10.458 -0.212 1.00 1.00 48 TYR A N 7
ATOM 5249 C CA . TYR A 1 48 ? 1.941 9.086 0.270 1.00 1.00 48 TYR A CA 7
ATOM 5250 C C . TYR A 1 48 ? 0.501 8.619 0.465 1.00 1.00 48 TYR A C 7
ATOM 5251 O O . TYR A 1 48 ? -0.156 9.014 1.430 1.00 1.00 48 TYR A O 7
ATOM 5269 N N . PHE A 1 49 ? -0.012 7.797 -0.458 1.00 1.00 49 PHE A N 7
ATOM 5270 C CA . PHE A 1 49 ? -1.378 7.304 -0.374 1.00 1.00 49 PHE A CA 7
ATOM 5271 C C . PHE A 1 49 ? -1.343 5.942 0.318 1.00 1.00 49 PHE A C 7
ATOM 5272 O O . PHE A 1 49 ? -0.418 5.172 0.069 1.00 1.00 49 PHE A O 7
ATOM 5289 N N . PRO A 1 50 ? -2.342 5.594 1.133 1.00 1.00 50 PRO A N 7
ATOM 5290 C CA . PRO A 1 50 ? -2.468 4.250 1.653 1.00 1.00 50 PRO A CA 7
ATOM 5291 C C . PRO A 1 50 ? -2.693 3.310 0.466 1.00 1.00 50 PRO A C 7
ATOM 5292 O O . PRO A 1 50 ? -3.495 3.609 -0.418 1.00 1.00 50 PRO A O 7
ATOM 5303 N N . CYS A 1 51 ? -1.942 2.212 0.411 1.00 1.00 51 CYS A N 7
ATOM 5304 C CA . CYS A 1 51 ? -1.933 1.277 -0.703 1.00 1.00 51 CYS A CA 7
ATOM 5305 C C . CYS A 1 51 ? -1.204 0.022 -0.227 1.00 1.00 51 CYS A C 7
ATOM 5306 O O . CYS A 1 51 ? -0.653 0.055 0.874 1.00 1.00 51 CYS A O 7
ATOM 5328 N N . LYS A 1 2 ? 0.144 0.139 4.892 1.00 1.00 2 LYS A N 8
ATOM 5329 C CA . LYS A 1 2 ? 1.411 0.388 4.232 1.00 1.00 2 LYS A CA 8
ATOM 5330 C C . LYS A 1 2 ? 1.145 1.375 3.094 1.00 1.00 2 LYS A C 8
ATOM 5331 O O . LYS A 1 2 ? 0.382 1.057 2.179 1.00 1.00 2 LYS A O 8
ATOM 5350 N N . LEU A 1 3 ? 1.805 2.531 3.098 1.00 1.00 3 LEU A N 8
ATOM 5351 C CA . LEU A 1 3 ? 1.674 3.491 2.014 1.00 1.00 3 LEU A CA 8
ATOM 5352 C C . LEU A 1 3 ? 2.163 2.921 0.675 1.00 1.00 3 LEU A C 8
ATOM 5353 O O . LEU A 1 3 ? 2.952 1.975 0.639 1.00 1.00 3 LEU A O 8
ATOM 5369 N N . CYS A 1 4 ? 1.681 3.502 -0.423 1.00 1.00 4 CYS A N 8
ATOM 5370 C CA . CYS A 1 4 ? 2.196 3.308 -1.777 1.00 1.00 4 CYS A CA 8
ATOM 5371 C C . CYS A 1 4 ? 2.558 4.710 -2.256 1.00 1.00 4 CYS A C 8
ATOM 5372 O O . CYS A 1 4 ? 1.811 5.652 -1.982 1.00 1.00 4 CYS A O 8
ATOM 5379 N N . GLU A 1 5 ? 3.714 4.851 -2.903 1.00 1.00 5 GLU A N 8
ATOM 5380 C CA . GLU A 1 5 ? 4.301 6.128 -3.279 1.00 1.00 5 GLU A CA 8
ATOM 5381 C C . GLU A 1 5 ? 3.947 6.448 -4.732 1.00 1.00 5 GLU A C 8
ATOM 5382 O O . GLU A 1 5 ? 4.012 5.562 -5.582 1.00 1.00 5 GLU A O 8
ATOM 5395 N N . ARG A 1 6 ? 3.586 7.698 -5.027 1.00 1.00 6 ARG A N 8
ATOM 5396 C CA . ARG A 1 6 ? 3.436 8.200 -6.385 1.00 1.00 6 ARG A CA 8
ATOM 5397 C C . ARG A 1 6 ? 4.072 9.583 -6.492 1.00 1.00 6 ARG A C 8
ATOM 5398 O O . ARG A 1 6 ? 4.187 10.282 -5.485 1.00 1.00 6 ARG A O 8
ATOM 5419 N N . PRO A 1 7 ? 4.446 10.017 -7.704 1.00 1.00 7 PRO A N 8
ATOM 5420 C CA . PRO A 1 7 ? 4.771 11.408 -7.925 1.00 1.00 7 PRO A CA 8
ATOM 5421 C C . PRO A 1 7 ? 3.426 12.150 -7.857 1.00 1.00 7 PRO A C 8
ATOM 5422 O O . PRO A 1 7 ? 2.385 11.567 -8.183 1.00 1.00 7 PRO A O 8
ATOM 5433 N N . SER A 1 8 ? 3.447 13.410 -7.418 1.00 1.00 8 SER A N 8
ATOM 5434 C CA . SER A 1 8 ? 2.298 14.294 -7.250 1.00 1.00 8 SER A CA 8
ATOM 5435 C C . SER A 1 8 ? 1.089 13.955 -8.131 1.00 1.00 8 SER A C 8
ATOM 5436 O O . SER A 1 8 ? 0.030 13.575 -7.631 1.00 1.00 8 SER A O 8
ATOM 5444 N N . GLY A 1 9 ? 1.217 14.165 -9.441 1.00 1.00 9 GLY A N 8
ATOM 5445 C CA . GLY A 1 9 ? 0.126 14.033 -10.401 1.00 1.00 9 GLY A CA 8
ATOM 5446 C C . GLY A 1 9 ? -0.685 15.327 -10.502 1.00 1.00 9 GLY A C 8
ATOM 5447 O O . GLY A 1 9 ? -1.149 15.687 -11.578 1.00 1.00 9 GLY A O 8
ATOM 5451 N N . THR A 1 10 ? -0.825 16.047 -9.387 1.00 1.00 10 THR A N 8
ATOM 5452 C CA . THR A 1 10 ? -1.396 17.377 -9.330 1.00 1.00 10 THR A CA 8
ATOM 5453 C C . THR A 1 10 ? -0.270 18.353 -9.677 1.00 1.00 10 THR A C 8
ATOM 5454 O O . THR A 1 10 ? -0.220 18.919 -10.769 1.00 1.00 10 THR A O 8
ATOM 5465 N N . TRP A 1 11 ? 0.654 18.508 -8.728 1.00 1.00 11 TRP A N 8
ATOM 5466 C CA . TRP A 1 11 ? 1.817 19.374 -8.807 1.00 1.00 11 TRP A CA 8
ATOM 5467 C C . TRP A 1 11 ? 2.772 18.878 -9.897 1.00 1.00 11 TRP A C 8
ATOM 5468 O O . TRP A 1 11 ? 3.808 18.273 -9.620 1.00 1.00 11 TRP A O 8
ATOM 5489 N N . SER A 1 12 ? 2.435 19.150 -11.151 1.00 1.00 12 SER A N 8
ATOM 5490 C CA . SER A 1 12 ? 3.126 18.581 -12.293 1.00 1.00 12 SER A CA 8
ATOM 5491 C C . SER A 1 12 ? 4.303 19.484 -12.660 1.00 1.00 12 SER A C 8
ATOM 5492 O O . SER A 1 12 ? 4.330 20.075 -13.736 1.00 1.00 12 SER A O 8
ATOM 5500 N N . GLY A 1 13 ? 5.270 19.595 -11.746 1.00 1.00 13 GLY A N 8
ATOM 5501 C CA . GLY A 1 13 ? 6.425 20.462 -11.911 1.00 1.00 13 GLY A CA 8
ATOM 5502 C C . GLY A 1 13 ? 7.416 20.275 -10.765 1.00 1.00 13 GLY A C 8
ATOM 5503 O O . GLY A 1 13 ? 7.247 19.385 -9.931 1.00 1.00 13 GLY A O 8
ATOM 5507 N N . VAL A 1 14 ? 8.447 21.123 -10.732 1.00 1.00 14 VAL A N 8
ATOM 5508 C CA . VAL A 1 14 ? 9.434 21.161 -9.658 1.00 1.00 14 VAL A CA 8
ATOM 5509 C C . VAL A 1 14 ? 8.706 21.433 -8.336 1.00 1.00 14 VAL A C 8
ATOM 5510 O O . VAL A 1 14 ? 7.729 22.178 -8.324 1.00 1.00 14 VAL A O 8
ATOM 5523 N N . CYS A 1 15 ? 9.185 20.880 -7.217 1.00 1.00 15 CYS A N 8
ATOM 5524 C CA . CYS A 1 15 ? 8.407 20.894 -5.976 1.00 1.00 15 CYS A CA 8
ATOM 5525 C C . CYS A 1 15 ? 8.336 22.266 -5.319 1.00 1.00 15 CYS A C 8
ATOM 5526 O O . CYS A 1 15 ? 7.340 22.558 -4.668 1.00 1.00 15 CYS A O 8
ATOM 5533 N N . GLY A 1 16 ? 9.401 23.067 -5.378 1.00 1.00 16 GLY A N 8
ATOM 5534 C CA . GLY A 1 16 ? 9.451 24.357 -4.700 1.00 1.00 16 GLY A CA 8
ATOM 5535 C C . GLY A 1 16 ? 9.527 24.279 -3.164 1.00 1.00 16 GLY A C 8
ATOM 5536 O O . GLY A 1 16 ? 10.302 25.022 -2.566 1.00 1.00 16 GLY A O 8
ATOM 5540 N N . ASN A 1 17 ? 8.729 23.428 -2.505 1.00 1.00 17 ASN A N 8
ATOM 5541 C CA . ASN A 1 17 ? 8.563 23.433 -1.053 1.00 1.00 17 ASN A CA 8
ATOM 5542 C C . ASN A 1 17 ? 7.740 22.237 -0.553 1.00 1.00 17 ASN A C 8
ATOM 5543 O O . ASN A 1 17 ? 6.646 21.967 -1.050 1.00 1.00 17 ASN A O 8
ATOM 5554 N N . ASN A 1 18 ? 8.257 21.553 0.476 1.00 1.00 18 ASN A N 8
ATOM 5555 C CA . ASN A 1 18 ? 7.663 20.378 1.097 1.00 1.00 18 ASN A CA 8
ATOM 5556 C C . ASN A 1 18 ? 6.240 20.599 1.591 1.00 1.00 18 ASN A C 8
ATOM 5557 O O . ASN A 1 18 ? 5.325 19.897 1.184 1.00 1.00 18 ASN A O 8
ATOM 5568 N N . ASN A 1 19 ? 6.082 21.535 2.514 1.00 1.00 19 ASN A N 8
ATOM 5569 C CA . ASN A 1 19 ? 4.802 21.883 3.128 1.00 1.00 19 ASN A CA 8
ATOM 5570 C C . ASN A 1 19 ? 3.729 22.198 2.082 1.00 1.00 19 ASN A C 8
ATOM 5571 O O . ASN A 1 19 ? 2.611 21.690 2.161 1.00 1.00 19 ASN A O 8
ATOM 5582 N N . ALA A 1 20 ? 4.059 23.041 1.105 1.00 1.00 20 ALA A N 8
ATOM 5583 C CA . ALA A 1 20 ? 3.120 23.385 0.045 1.00 1.00 20 ALA A CA 8
ATOM 5584 C C . ALA A 1 20 ? 2.738 22.131 -0.741 1.00 1.00 20 ALA A C 8
ATOM 5585 O O . ALA A 1 20 ? 1.551 21.830 -0.877 1.00 1.00 20 ALA A O 8
ATOM 5592 N N . CYS A 1 21 ? 3.746 21.401 -1.238 1.00 1.00 21 CYS A N 8
ATOM 5593 C CA . CYS A 1 21 ? 3.547 20.138 -1.948 1.00 1.00 21 CYS A CA 8
ATOM 5594 C C . CYS A 1 21 ? 2.593 19.228 -1.172 1.00 1.00 21 CYS A C 8
ATOM 5595 O O . CYS A 1 21 ? 1.587 18.755 -1.700 1.00 1.00 21 CYS A O 8
ATOM 5602 N N . LYS A 1 22 ? 2.934 19.010 0.098 1.00 1.00 22 LYS A N 8
ATOM 5603 C CA . LYS A 1 22 ? 2.214 18.194 1.052 1.00 1.00 22 LYS A CA 8
ATOM 5604 C C . LYS A 1 22 ? 0.753 18.601 1.087 1.00 1.00 22 LYS A C 8
ATOM 5605 O O . LYS A 1 22 ? -0.112 17.795 0.744 1.00 1.00 22 LYS A O 8
ATOM 5624 N N . ASN A 1 23 ? 0.495 19.842 1.512 1.00 1.00 23 ASN A N 8
ATOM 5625 C CA . ASN A 1 23 ? -0.856 20.358 1.621 1.00 1.00 23 ASN A CA 8
ATOM 5626 C C . ASN A 1 23 ? -1.585 20.123 0.307 1.00 1.00 23 ASN A C 8
ATOM 5627 O O . ASN A 1 23 ? -2.558 19.378 0.275 1.00 1.00 23 ASN A O 8
ATOM 5638 N N . GLN A 1 24 ? -1.099 20.728 -0.779 1.00 1.00 24 GLN A N 8
ATOM 5639 C CA . GLN A 1 24 ? -1.795 20.660 -2.051 1.00 1.00 24 GLN A CA 8
ATOM 5640 C C . GLN A 1 24 ? -2.107 19.221 -2.429 1.00 1.00 24 GLN A C 8
ATOM 5641 O O . GLN A 1 24 ? -3.244 18.935 -2.793 1.00 1.00 24 GLN A O 8
ATOM 5655 N N . CYS A 1 25 ? -1.147 18.302 -2.305 1.00 1.00 25 CYS A N 8
ATOM 5656 C CA . CYS A 1 25 ? -1.442 16.913 -2.599 1.00 1.00 25 CYS A CA 8
ATOM 5657 C C . CYS A 1 25 ? -2.596 16.391 -1.741 1.00 1.00 25 CYS A C 8
ATOM 5658 O O . CYS A 1 25 ? -3.652 16.049 -2.271 1.00 1.00 25 CYS A O 8
ATOM 5665 N N . ILE A 1 26 ? -2.410 16.331 -0.418 1.00 1.00 26 ILE A N 8
ATOM 5666 C CA . ILE A 1 26 ? -3.365 15.645 0.454 1.00 1.00 26 ILE A CA 8
ATOM 5667 C C . ILE A 1 26 ? -4.706 16.385 0.538 1.00 1.00 26 ILE A C 8
ATOM 5668 O O . ILE A 1 26 ? -5.698 15.820 1.012 1.00 1.00 26 ILE A O 8
ATOM 5684 N N . ASN A 1 27 ? -4.717 17.649 0.102 1.00 1.00 27 ASN A N 8
ATOM 5685 C CA . ASN A 1 27 ? -5.883 18.509 0.049 1.00 1.00 27 ASN A CA 8
ATOM 5686 C C . ASN A 1 27 ? -6.650 18.232 -1.245 1.00 1.00 27 ASN A C 8
ATOM 5687 O O . ASN A 1 27 ? -7.810 17.819 -1.198 1.00 1.00 27 ASN A O 8
ATOM 5698 N N . LEU A 1 28 ? -5.997 18.396 -2.402 1.00 1.00 28 LEU A N 8
ATOM 5699 C CA . LEU A 1 28 ? -6.622 18.200 -3.703 1.00 1.00 28 LEU A CA 8
ATOM 5700 C C . LEU A 1 28 ? -6.908 16.714 -3.925 1.00 1.00 28 LEU A C 8
ATOM 5701 O O . LEU A 1 28 ? -8.076 16.316 -3.963 1.00 1.00 28 LEU A O 8
ATOM 5717 N N . GLU A 1 29 ? -5.876 15.863 -3.988 1.00 1.00 29 GLU A N 8
ATOM 5718 C CA . GLU A 1 29 ? -6.110 14.425 -4.094 1.00 1.00 29 GLU A CA 8
ATOM 5719 C C . GLU A 1 29 ? -6.227 13.888 -2.668 1.00 1.00 29 GLU A C 8
ATOM 5720 O O . GLU A 1 29 ? -6.290 14.669 -1.717 1.00 1.00 29 GLU A O 8
ATOM 5733 N N . LYS A 1 30 ? -6.402 12.580 -2.502 1.00 1.00 30 LYS A N 8
ATOM 5734 C CA . LYS A 1 30 ? -6.763 12.003 -1.209 1.00 1.00 30 LYS A CA 8
ATOM 5735 C C . LYS A 1 30 ? -5.619 11.214 -0.575 1.00 1.00 30 LYS A C 8
ATOM 5736 O O . LYS A 1 30 ? -5.811 10.562 0.452 1.00 1.00 30 LYS A O 8
ATOM 5755 N N . ALA A 1 31 ? -4.414 11.342 -1.139 1.00 1.00 31 ALA A N 8
ATOM 5756 C CA . ALA A 1 31 ? -3.179 10.870 -0.526 1.00 1.00 31 ALA A CA 8
ATOM 5757 C C . ALA A 1 31 ? -3.151 11.339 0.923 1.00 1.00 31 ALA A C 8
ATOM 5758 O O . ALA A 1 31 ? -3.664 12.422 1.200 1.00 1.00 31 ALA A O 8
ATOM 5765 N N . ARG A 1 32 ? -2.607 10.558 1.854 1.00 1.00 32 ARG A N 8
ATOM 5766 C CA . ARG A 1 32 ? -2.596 10.971 3.253 1.00 1.00 32 ARG A CA 8
ATOM 5767 C C . ARG A 1 32 ? -1.286 11.643 3.613 1.00 1.00 32 ARG A C 8
ATOM 5768 O O . ARG A 1 32 ? -1.282 12.487 4.507 1.00 1.00 32 ARG A O 8
ATOM 5789 N N . HIS A 1 33 ? -0.155 11.217 3.048 1.00 1.00 33 HIS A N 8
ATOM 5790 C CA . HIS A 1 33 ? 1.074 11.991 3.174 1.00 1.00 33 HIS A CA 8
ATOM 5791 C C . HIS A 1 33 ? 1.380 12.617 1.826 1.00 1.00 33 HIS A C 8
ATOM 5792 O O . HIS A 1 33 ? 1.044 12.047 0.790 1.00 1.00 33 HIS A O 8
ATOM 5806 N N . GLY A 1 34 ? 2.060 13.756 1.847 1.00 1.00 34 GLY A N 8
ATOM 5807 C CA . GLY A 1 34 ? 2.636 14.390 0.683 1.00 1.00 34 GLY A CA 8
ATOM 5808 C C . GLY A 1 34 ? 3.907 15.051 1.181 1.00 1.00 34 GLY A C 8
ATOM 5809 O O . GLY A 1 34 ? 3.973 15.399 2.362 1.00 1.00 34 GLY A O 8
ATOM 5813 N N . SER A 1 35 ? 4.947 15.149 0.360 1.00 1.00 35 SER A N 8
ATOM 5814 C CA . SER A 1 35 ? 6.234 15.642 0.818 1.00 1.00 35 SER A CA 8
ATOM 5815 C C . SER A 1 35 ? 7.130 15.825 -0.406 1.00 1.00 35 SER A C 8
ATOM 5816 O O . SER A 1 35 ? 7.218 14.958 -1.272 1.00 1.00 35 SER A O 8
ATOM 5824 N N . CYS A 1 36 ? 7.794 16.971 -0.475 1.00 1.00 36 CYS A N 8
ATOM 5825 C CA . CYS A 1 36 ? 8.834 17.213 -1.452 1.00 1.00 36 CYS A CA 8
ATOM 5826 C C . CYS A 1 36 ? 10.083 16.452 -1.047 1.00 1.00 36 CYS A C 8
ATOM 5827 O O . CYS A 1 36 ? 10.421 16.456 0.138 1.00 1.00 36 CYS A O 8
ATOM 5834 N N . ASN A 1 37 ? 10.777 15.861 -2.023 1.00 1.00 37 ASN A N 8
ATOM 5835 C CA . ASN A 1 37 ? 12.097 15.280 -1.826 1.00 1.00 37 ASN A CA 8
ATOM 5836 C C . ASN A 1 37 ? 12.997 15.753 -2.964 1.00 1.00 37 ASN A C 8
ATOM 5837 O O . ASN A 1 37 ? 12.501 16.043 -4.057 1.00 1.00 37 ASN A O 8
ATOM 5848 N N . TYR A 1 38 ? 14.312 15.833 -2.727 1.00 1.00 38 TYR A N 8
ATOM 5849 C CA . TYR A 1 38 ? 15.239 16.063 -3.823 1.00 1.00 38 TYR A CA 8
ATOM 5850 C C . TYR A 1 38 ? 15.179 14.865 -4.766 1.00 1.00 38 TYR A C 8
ATOM 5851 O O . TYR A 1 38 ? 15.161 13.720 -4.317 1.00 1.00 38 TYR A O 8
ATOM 5869 N N . VAL A 1 39 ? 15.164 15.150 -6.062 1.00 1.00 39 VAL A N 8
ATOM 5870 C CA . VAL A 1 39 ? 15.284 14.217 -7.167 1.00 1.00 39 VAL A CA 8
ATOM 5871 C C . VAL A 1 39 ? 15.343 15.111 -8.408 1.00 1.00 39 VAL A C 8
ATOM 5872 O O . VAL A 1 39 ? 15.104 16.320 -8.302 1.00 1.00 39 VAL A O 8
ATOM 5885 N N . PHE A 1 40 ? 15.705 14.545 -9.562 1.00 1.00 40 PHE A N 8
ATOM 5886 C CA . PHE A 1 40 ? 15.850 15.320 -10.782 1.00 1.00 40 PHE A CA 8
ATOM 5887 C C . PHE A 1 40 ? 14.548 16.078 -11.093 1.00 1.00 40 PHE A C 8
ATOM 5888 O O . PHE A 1 40 ? 13.463 15.587 -10.778 1.00 1.00 40 PHE A O 8
ATOM 5905 N N . PRO A 1 41 ? 14.609 17.246 -11.742 1.00 1.00 41 PRO A N 8
ATOM 5906 C CA . PRO A 1 41 ? 15.823 17.989 -12.008 1.00 1.00 41 PRO A CA 8
ATOM 5907 C C . PRO A 1 41 ? 16.307 18.635 -10.705 1.00 1.00 41 PRO A C 8
ATOM 5908 O O . PRO A 1 41 ? 17.504 18.655 -10.424 1.00 1.00 41 PRO A O 8
ATOM 5919 N N . ALA A 1 42 ? 15.373 19.134 -9.890 1.00 1.00 42 ALA A N 8
ATOM 5920 C CA . ALA A 1 42 ? 15.716 19.957 -8.743 1.00 1.00 42 ALA A CA 8
ATOM 5921 C C . ALA A 1 42 ? 14.570 20.005 -7.743 1.00 1.00 42 ALA A C 8
ATOM 5922 O O . ALA A 1 42 ? 14.141 21.098 -7.381 1.00 1.00 42 ALA A O 8
ATOM 5929 N N . HIS A 1 43 ? 14.130 18.825 -7.291 1.00 1.00 43 HIS A N 8
ATOM 5930 C CA . HIS A 1 43 ? 13.072 18.578 -6.310 1.00 1.00 43 HIS A CA 8
ATOM 5931 C C . HIS A 1 43 ? 11.761 18.219 -6.998 1.00 1.00 43 HIS A C 8
ATOM 5932 O O . HIS A 1 43 ? 11.276 18.985 -7.832 1.00 1.00 43 HIS A O 8
ATOM 5946 N N . LYS A 1 44 ? 11.154 17.093 -6.609 1.00 1.00 44 LYS A N 8
ATOM 5947 C CA . LYS A 1 44 ? 9.802 16.736 -7.022 1.00 1.00 44 LYS A CA 8
ATOM 5948 C C . LYS A 1 44 ? 8.919 16.597 -5.786 1.00 1.00 44 LYS A C 8
ATOM 5949 O O . LYS A 1 44 ? 9.391 16.251 -4.699 1.00 1.00 44 LYS A O 8
ATOM 5968 N N . CYS A 1 45 ? 7.630 16.873 -5.983 1.00 1.00 45 CYS A N 8
ATOM 5969 C CA . CYS A 1 45 ? 6.587 16.676 -4.995 1.00 1.00 45 CYS A CA 8
ATOM 5970 C C . CYS A 1 45 ? 6.158 15.208 -5.025 1.00 1.00 45 CYS A C 8
ATOM 5971 O O . CYS A 1 45 ? 5.527 14.772 -5.990 1.00 1.00 45 CYS A O 8
ATOM 5978 N N . ILE A 1 46 ? 6.545 14.435 -4.007 1.00 1.00 46 ILE A N 8
ATOM 5979 C CA . ILE A 1 46 ? 6.188 13.027 -3.892 1.00 1.00 46 ILE A CA 8
ATOM 5980 C C . ILE A 1 46 ? 4.946 12.945 -3.010 1.00 1.00 46 ILE A C 8
ATOM 5981 O O . ILE A 1 46 ? 4.722 13.818 -2.166 1.00 1.00 46 ILE A O 8
ATOM 5997 N N . CYS A 1 47 ? 4.112 11.923 -3.215 1.00 1.00 47 CYS A N 8
ATOM 5998 C CA . CYS A 1 47 ? 2.880 11.797 -2.468 1.00 1.00 47 CYS A CA 8
ATOM 5999 C C . CYS A 1 47 ? 2.532 10.340 -2.187 1.00 1.00 47 CYS A C 8
ATOM 6000 O O . CYS A 1 47 ? 2.967 9.460 -2.928 1.00 1.00 47 CYS A O 8
ATOM 6007 N N . TYR A 1 48 ? 1.811 10.078 -1.087 1.00 1.00 48 TYR A N 8
ATOM 6008 C CA . TYR A 1 48 ? 1.636 8.732 -0.562 1.00 1.00 48 TYR A CA 8
ATOM 6009 C C . TYR A 1 48 ? 0.218 8.479 -0.029 1.00 1.00 48 TYR A C 8
ATOM 6010 O O . TYR A 1 48 ? -0.335 9.283 0.732 1.00 1.00 48 TYR A O 8
ATOM 6028 N N . PHE A 1 49 ? -0.345 7.326 -0.399 1.00 1.00 49 PHE A N 8
ATOM 6029 C CA . PHE A 1 49 ? -1.697 6.888 -0.097 1.00 1.00 49 PHE A CA 8
ATOM 6030 C C . PHE A 1 49 ? -1.598 5.557 0.654 1.00 1.00 49 PHE A C 8
ATOM 6031 O O . PHE A 1 49 ? -0.737 4.752 0.292 1.00 1.00 49 PHE A O 8
ATOM 6048 N N . PRO A 1 50 ? -2.460 5.296 1.651 1.00 1.00 50 PRO A N 8
ATOM 6049 C CA . PRO A 1 50 ? -2.570 3.999 2.306 1.00 1.00 50 PRO A CA 8
ATOM 6050 C C . PRO A 1 50 ? -2.930 2.965 1.240 1.00 1.00 50 PRO A C 8
ATOM 6051 O O . PRO A 1 50 ? -3.865 3.185 0.473 1.00 1.00 50 PRO A O 8
ATOM 6062 N N . CYS A 1 51 ? -2.172 1.869 1.151 1.00 1.00 51 CYS A N 8
ATOM 6063 C CA . CYS A 1 51 ? -2.289 0.965 0.017 1.00 1.00 51 CYS A CA 8
ATOM 6064 C C . CYS A 1 51 ? -1.705 -0.400 0.378 1.00 1.00 51 CYS A C 8
ATOM 6065 O O . CYS A 1 51 ? -0.585 -0.727 -0.012 1.00 1.00 51 CYS A O 8
ATOM 6087 N N . LYS A 1 2 ? -0.413 0.165 3.373 1.00 1.00 2 LYS A N 9
ATOM 6088 C CA . LYS A 1 2 ? 0.116 -0.373 2.128 1.00 1.00 2 LYS A CA 9
ATOM 6089 C C . LYS A 1 2 ? 0.283 0.810 1.169 1.00 1.00 2 LYS A C 9
ATOM 6090 O O . LYS A 1 2 ? -0.473 0.939 0.206 1.00 1.00 2 LYS A O 9
ATOM 6109 N N . LEU A 1 3 ? 1.237 1.690 1.471 1.00 1.00 3 LEU A N 9
ATOM 6110 C CA . LEU A 1 3 ? 1.399 2.972 0.802 1.00 1.00 3 LEU A CA 9
ATOM 6111 C C . LEU A 1 3 ? 2.026 2.828 -0.579 1.00 1.00 3 LEU A C 9
ATOM 6112 O O . LEU A 1 3 ? 2.749 1.873 -0.855 1.00 1.00 3 LEU A O 9
ATOM 6128 N N . CYS A 1 4 ? 1.765 3.825 -1.423 1.00 1.00 4 CYS A N 9
ATOM 6129 C CA . CYS A 1 4 ? 2.413 4.037 -2.702 1.00 1.00 4 CYS A CA 9
ATOM 6130 C C . CYS A 1 4 ? 2.898 5.479 -2.681 1.00 1.00 4 CYS A C 9
ATOM 6131 O O . CYS A 1 4 ? 2.102 6.384 -2.430 1.00 1.00 4 CYS A O 9
ATOM 6138 N N . GLU A 1 5 ? 4.194 5.691 -2.916 1.00 1.00 5 GLU A N 9
ATOM 6139 C CA . GLU A 1 5 ? 4.757 7.021 -3.069 1.00 1.00 5 GLU A CA 9
ATOM 6140 C C . GLU A 1 5 ? 4.452 7.489 -4.488 1.00 1.00 5 GLU A C 9
ATOM 6141 O O . GLU A 1 5 ? 5.198 7.182 -5.416 1.00 1.00 5 GLU A O 9
ATOM 6154 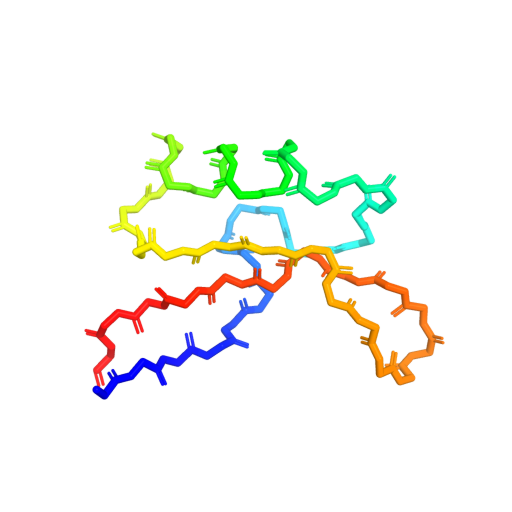N N . ARG A 1 6 ? 3.342 8.199 -4.673 1.00 1.00 6 ARG A N 9
ATOM 6155 C CA . ARG A 1 6 ? 2.952 8.725 -5.970 1.00 1.00 6 ARG A CA 9
ATOM 6156 C C . ARG A 1 6 ? 3.557 10.126 -6.107 1.00 1.00 6 ARG A C 9
ATOM 6157 O O . ARG A 1 6 ? 3.229 10.994 -5.298 1.00 1.00 6 ARG A O 9
ATOM 6178 N N . PRO A 1 7 ? 4.422 10.384 -7.103 1.00 1.00 7 PRO A N 9
ATOM 6179 C CA . PRO A 1 7 ? 4.861 11.733 -7.397 1.00 1.00 7 PRO A CA 9
ATOM 6180 C C . PRO A 1 7 ? 3.702 12.519 -8.013 1.00 1.00 7 PRO A C 9
ATOM 6181 O O . PRO A 1 7 ? 3.078 13.348 -7.352 1.00 1.00 7 PRO A O 9
ATOM 6192 N N . SER A 1 8 ? 3.362 12.236 -9.274 1.00 1.00 8 SER A N 9
ATOM 6193 C CA . SER A 1 8 ? 2.241 12.876 -9.928 1.00 1.00 8 SER A CA 9
ATOM 6194 C C . SER A 1 8 ? 0.930 12.314 -9.365 1.00 1.00 8 SER A C 9
ATOM 6195 O O . SER A 1 8 ? 0.313 11.425 -9.952 1.00 1.00 8 SER A O 9
ATOM 6203 N N . GLY A 1 9 ? 0.503 12.851 -8.223 1.00 1.00 9 GLY A N 9
ATOM 6204 C CA . GLY A 1 9 ? -0.818 12.622 -7.650 1.00 1.00 9 GLY A CA 9
ATOM 6205 C C . GLY A 1 9 ? -1.744 13.704 -8.196 1.00 1.00 9 GLY A C 9
ATOM 6206 O O . GLY A 1 9 ? -2.817 13.432 -8.724 1.00 1.00 9 GLY A O 9
ATOM 6210 N N . THR A 1 10 ? -1.262 14.941 -8.093 1.00 1.00 10 THR A N 9
ATOM 6211 C CA . THR A 1 10 ? -1.811 16.135 -8.714 1.00 1.00 10 THR A CA 9
ATOM 6212 C C . THR A 1 10 ? -0.614 16.915 -9.248 1.00 1.00 10 THR A C 9
ATOM 6213 O O . THR A 1 10 ? -0.485 17.128 -10.454 1.00 1.00 10 THR A O 9
ATOM 6224 N N . TRP A 1 11 ? 0.283 17.282 -8.326 1.00 1.00 11 TRP A N 9
ATOM 6225 C CA . TRP A 1 11 ? 1.464 18.100 -8.567 1.00 1.00 11 TRP A CA 9
ATOM 6226 C C . TRP A 1 11 ? 2.477 17.412 -9.489 1.00 1.00 11 TRP A C 9
ATOM 6227 O O . TRP A 1 11 ? 3.560 16.998 -9.080 1.00 1.00 11 TRP A O 9
ATOM 6248 N N . SER A 1 12 ? 2.143 17.341 -10.772 1.00 1.00 12 SER A N 9
ATOM 6249 C CA . SER A 1 12 ? 2.930 16.652 -11.774 1.00 1.00 12 SER A CA 9
ATOM 6250 C C . SER A 1 12 ? 3.946 17.629 -12.362 1.00 1.00 12 SER A C 9
ATOM 6251 O O . SER A 1 12 ? 3.907 17.929 -13.553 1.00 1.00 12 SER A O 9
ATOM 6259 N N . GLY A 1 13 ? 4.842 18.144 -11.516 1.00 1.00 13 GLY A N 9
ATOM 6260 C CA . GLY A 1 13 ? 5.804 19.160 -11.909 1.00 1.00 13 GLY A CA 9
ATOM 6261 C C . GLY A 1 13 ? 6.769 19.469 -10.768 1.00 1.00 13 GLY A C 9
ATOM 6262 O O . GLY A 1 13 ? 6.744 18.802 -9.733 1.00 1.00 13 GLY A O 9
ATOM 6266 N N . VAL A 1 14 ? 7.618 20.483 -10.963 1.00 1.00 14 VAL A N 9
ATOM 6267 C CA . VAL A 1 14 ? 8.568 20.933 -9.954 1.00 1.00 14 VAL A CA 9
ATOM 6268 C C . VAL A 1 14 ? 7.789 21.348 -8.704 1.00 1.00 14 VAL A C 9
ATOM 6269 O O . VAL A 1 14 ? 6.787 22.055 -8.802 1.00 1.00 14 VAL A O 9
ATOM 6282 N N . CYS A 1 15 ? 8.237 20.896 -7.535 1.00 1.00 15 CYS A N 9
ATOM 6283 C CA . CYS A 1 15 ? 7.478 21.016 -6.295 1.00 1.00 15 CYS A CA 9
ATOM 6284 C C . CYS A 1 15 ? 7.469 22.427 -5.723 1.00 1.00 15 CYS A C 9
ATOM 6285 O O . CYS A 1 15 ? 6.548 22.783 -4.997 1.00 1.00 15 CYS A O 9
ATOM 6292 N N . GLY A 1 16 ? 8.541 23.194 -5.933 1.00 1.00 16 GLY A N 9
ATOM 6293 C CA . GLY A 1 16 ? 8.710 24.498 -5.307 1.00 1.00 16 GLY A CA 9
ATOM 6294 C C . GLY A 1 16 ? 9.027 24.419 -3.807 1.00 1.00 16 GLY A C 9
ATOM 6295 O O . GLY A 1 16 ? 9.948 25.088 -3.346 1.00 1.00 16 GLY A O 9
ATOM 6299 N N . ASN A 1 17 ? 8.272 23.632 -3.028 1.00 1.00 17 ASN A N 9
ATOM 6300 C CA . ASN A 1 17 ? 8.333 23.641 -1.573 1.00 1.00 17 ASN A CA 9
ATOM 6301 C C . ASN A 1 17 ? 7.598 22.438 -0.962 1.00 1.00 17 ASN A C 9
ATOM 6302 O O . ASN A 1 17 ? 6.508 22.072 -1.403 1.00 1.00 17 ASN A O 9
ATOM 6313 N N . ASN A 1 18 ? 8.192 21.850 0.085 1.00 1.00 18 ASN A N 9
ATOM 6314 C CA . ASN A 1 18 ? 7.676 20.701 0.812 1.00 1.00 18 ASN A CA 9
ATOM 6315 C C . ASN A 1 18 ? 6.270 20.916 1.346 1.00 1.00 18 ASN A C 9
ATOM 6316 O O . ASN A 1 18 ? 5.355 20.165 1.021 1.00 1.00 18 ASN A O 9
ATOM 6327 N N . ASN A 1 19 ? 6.129 21.916 2.209 1.00 1.00 19 ASN A N 9
ATOM 6328 C CA . ASN A 1 19 ? 4.859 22.283 2.824 1.00 1.00 19 ASN A CA 9
ATOM 6329 C C . ASN A 1 19 ? 3.767 22.484 1.774 1.00 1.00 19 ASN A C 9
ATOM 6330 O O . ASN A 1 19 ? 2.673 21.949 1.926 1.00 1.00 19 ASN A O 9
ATOM 6341 N N . ALA A 1 20 ? 4.056 23.232 0.707 1.00 1.00 20 ALA A N 9
ATOM 6342 C CA . ALA A 1 20 ? 3.087 23.427 -0.363 1.00 1.00 20 ALA A CA 9
ATOM 6343 C C . ALA A 1 20 ? 2.696 22.087 -0.986 1.00 1.00 20 ALA A C 9
ATOM 6344 O O . ALA A 1 20 ? 1.511 21.768 -1.045 1.00 1.00 20 ALA A O 9
ATOM 6351 N N . CYS A 1 21 ? 3.688 21.304 -1.434 1.00 1.00 21 CYS A N 9
ATOM 6352 C CA . CYS A 1 21 ? 3.461 19.988 -2.028 1.00 1.00 21 CYS A CA 9
ATOM 6353 C C . CYS A 1 21 ? 2.550 19.134 -1.141 1.00 1.00 21 CYS A C 9
ATOM 6354 O O . CYS A 1 21 ? 1.486 18.683 -1.565 1.00 1.00 21 CYS A O 9
ATOM 6361 N N . LYS A 1 22 ? 2.989 18.946 0.105 1.00 1.00 22 LYS A N 9
ATOM 6362 C CA . LYS A 1 22 ? 2.292 18.229 1.157 1.00 1.00 22 LYS A CA 9
ATOM 6363 C C . LYS A 1 22 ? 0.843 18.698 1.233 1.00 1.00 22 LYS A C 9
ATOM 6364 O O . LYS A 1 22 ? -0.085 17.909 1.045 1.00 1.00 22 LYS A O 9
ATOM 6383 N N . ASN A 1 23 ? 0.679 19.987 1.548 1.00 1.00 23 ASN A N 9
ATOM 6384 C CA . ASN A 1 23 ? -0.614 20.593 1.780 1.00 1.00 23 ASN A CA 9
ATOM 6385 C C . ASN A 1 23 ? -1.490 20.341 0.566 1.00 1.00 23 ASN A C 9
ATOM 6386 O O . ASN A 1 23 ? -2.465 19.611 0.670 1.00 1.00 23 ASN A O 9
ATOM 6397 N N . GLN A 1 24 ? -1.119 20.899 -0.590 1.00 1.00 24 GLN A N 9
ATOM 6398 C CA . GLN A 1 24 ? -1.925 20.793 -1.793 1.00 1.00 24 GLN A CA 9
ATOM 6399 C C . GLN A 1 24 ? -2.281 19.338 -2.075 1.00 1.00 24 GLN A C 9
ATOM 6400 O O . GLN A 1 24 ? -3.444 19.069 -2.359 1.00 1.00 24 GLN A O 9
ATOM 6414 N N . CYS A 1 25 ? -1.338 18.396 -1.938 1.00 1.00 25 CYS A N 9
ATOM 6415 C CA . CYS A 1 25 ? -1.689 16.997 -2.126 1.00 1.00 25 CYS A CA 9
ATOM 6416 C C . CYS A 1 25 ? -2.847 16.578 -1.221 1.00 1.00 25 CYS A C 9
ATOM 6417 O O . CYS A 1 25 ? -3.915 16.239 -1.723 1.00 1.00 25 CYS A O 9
ATOM 6424 N N . ILE A 1 26 ? -2.643 16.587 0.102 1.00 1.00 26 ILE A N 9
ATOM 6425 C CA . ILE A 1 26 ? -3.617 15.996 1.025 1.00 1.00 26 ILE A CA 9
ATOM 6426 C C . ILE A 1 26 ? -4.871 16.875 1.163 1.00 1.00 26 ILE A C 9
ATOM 6427 O O . ILE A 1 26 ? -5.934 16.429 1.605 1.00 1.00 26 ILE A O 9
ATOM 6443 N N . ASN A 1 27 ? -4.755 18.133 0.741 1.00 1.00 27 ASN A N 9
ATOM 6444 C CA . ASN A 1 27 ? -5.823 19.111 0.752 1.00 1.00 27 ASN A CA 9
ATOM 6445 C C . ASN A 1 27 ? -6.748 18.810 -0.421 1.00 1.00 27 ASN A C 9
ATOM 6446 O O . ASN A 1 27 ? -7.927 18.529 -0.208 1.00 1.00 27 ASN A O 9
ATOM 6457 N N . LEU A 1 28 ? -6.199 18.753 -1.638 1.00 1.00 28 LEU A N 9
ATOM 6458 C CA . LEU A 1 28 ? -6.963 18.392 -2.823 1.00 1.00 28 LEU A CA 9
ATOM 6459 C C . LEU A 1 28 ? -7.331 16.908 -2.751 1.00 1.00 28 LEU A C 9
ATOM 6460 O O . LEU A 1 28 ? -8.462 16.584 -2.380 1.00 1.00 28 LEU A O 9
ATOM 6476 N N . GLU A 1 29 ? -6.387 15.986 -2.967 1.00 1.00 29 GLU A N 9
ATOM 6477 C CA . GLU A 1 29 ? -6.718 14.565 -2.936 1.00 1.00 29 GLU A CA 9
ATOM 6478 C C . GLU A 1 29 ? -6.609 14.114 -1.480 1.00 1.00 29 GLU A C 9
ATOM 6479 O O . GLU A 1 29 ? -6.139 14.859 -0.630 1.00 1.00 29 GLU A O 9
ATOM 6492 N N . LYS A 1 30 ? -7.158 12.953 -1.131 1.00 1.00 30 LYS A N 9
ATOM 6493 C CA . LYS A 1 30 ? -7.323 12.561 0.269 1.00 1.00 30 LYS A CA 9
ATOM 6494 C C . LYS A 1 30 ? -6.133 11.774 0.824 1.00 1.00 30 LYS A C 9
ATOM 6495 O O . LYS A 1 30 ? -6.242 11.161 1.888 1.00 1.00 30 LYS A O 9
ATOM 6514 N N . ALA A 1 31 ? -5.015 11.768 0.089 1.00 1.00 31 ALA A N 9
ATOM 6515 C CA . ALA A 1 31 ? -3.722 11.262 0.528 1.00 1.00 31 ALA A CA 9
ATOM 6516 C C . ALA A 1 31 ? -3.405 11.614 1.982 1.00 1.00 31 ALA A C 9
ATOM 6517 O O . ALA A 1 31 ? -3.958 12.567 2.530 1.00 1.00 31 ALA A O 9
ATOM 6524 N N . ARG A 1 32 ? -2.543 10.820 2.625 1.00 1.00 32 ARG A N 9
ATOM 6525 C CA . ARG A 1 32 ? -2.357 10.942 4.064 1.00 1.00 32 ARG A CA 9
ATOM 6526 C C . ARG A 1 32 ? -1.224 11.907 4.387 1.00 1.00 32 ARG A C 9
ATOM 6527 O O . ARG A 1 32 ? -1.474 12.954 4.979 1.00 1.00 32 ARG A O 9
ATOM 6548 N N . HIS A 1 33 ? 0.017 11.534 4.068 1.00 1.00 33 HIS A N 9
ATOM 6549 C CA . HIS A 1 33 ? 1.153 12.444 4.110 1.00 1.00 33 HIS A CA 9
ATOM 6550 C C . HIS A 1 33 ? 1.590 12.794 2.688 1.00 1.00 33 HIS A C 9
ATOM 6551 O O . HIS A 1 33 ? 1.261 12.096 1.729 1.00 1.00 33 HIS A O 9
ATOM 6565 N N . GLY A 1 34 ? 2.358 13.874 2.566 1.00 1.00 34 GLY A N 9
ATOM 6566 C CA . GLY A 1 34 ? 3.003 14.294 1.339 1.00 1.00 34 GLY A CA 9
ATOM 6567 C C . GLY A 1 34 ? 4.213 15.125 1.730 1.00 1.00 34 GLY A C 9
ATOM 6568 O O . GLY A 1 34 ? 4.296 15.567 2.876 1.00 1.00 34 GLY A O 9
ATOM 6572 N N . SER A 1 35 ? 5.169 15.297 0.821 1.00 1.00 35 SER A N 9
ATOM 6573 C CA . SER A 1 35 ? 6.414 15.999 1.075 1.00 1.00 35 SER A CA 9
ATOM 6574 C C . SER A 1 35 ? 7.156 16.113 -0.249 1.00 1.00 35 SER A C 9
ATOM 6575 O O . SER A 1 35 ? 7.148 15.187 -1.053 1.00 1.00 35 SER A O 9
ATOM 6583 N N . CYS A 1 36 ? 7.810 17.245 -0.467 1.00 1.00 36 CYS A N 9
ATOM 6584 C CA . CYS A 1 36 ? 8.734 17.390 -1.572 1.00 1.00 36 CYS A CA 9
ATOM 6585 C C . CYS A 1 36 ? 10.069 16.798 -1.162 1.00 1.00 36 CYS A C 9
ATOM 6586 O O . CYS A 1 36 ? 10.491 17.017 -0.024 1.00 1.00 36 CYS A O 9
ATOM 6593 N N . ASN A 1 37 ? 10.717 16.080 -2.082 1.00 1.00 37 ASN A N 9
ATOM 6594 C CA . ASN A 1 37 ? 12.085 15.610 -1.930 1.00 1.00 37 ASN A CA 9
ATOM 6595 C C . ASN A 1 37 ? 12.914 16.085 -3.127 1.00 1.00 37 ASN A C 9
ATOM 6596 O O . ASN A 1 37 ? 12.358 16.411 -4.180 1.00 1.00 37 ASN A O 9
ATOM 6607 N N . TYR A 1 38 ? 14.242 16.115 -2.972 1.00 1.00 38 TYR A N 9
ATOM 6608 C CA . TYR A 1 38 ? 15.159 16.365 -4.065 1.00 1.00 38 TYR A CA 9
ATOM 6609 C C . TYR A 1 38 ? 15.721 15.054 -4.613 1.00 1.00 38 TYR A C 9
ATOM 6610 O O . TYR A 1 38 ? 16.186 14.195 -3.869 1.00 1.00 38 TYR A O 9
ATOM 6628 N N . VAL A 1 39 ? 15.684 14.948 -5.939 1.00 1.00 39 VAL A N 9
ATOM 6629 C CA . VAL A 1 39 ? 16.331 13.962 -6.790 1.00 1.00 39 VAL A CA 9
ATOM 6630 C C . VAL A 1 39 ? 16.512 14.748 -8.089 1.00 1.00 39 VAL A C 9
ATOM 6631 O O . VAL A 1 39 ? 15.747 15.692 -8.308 1.00 1.00 39 VAL A O 9
ATOM 6644 N N . PHE A 1 40 ? 17.453 14.393 -8.962 1.00 1.00 40 PHE A N 9
ATOM 6645 C CA . PHE A 1 40 ? 17.614 15.114 -10.220 1.00 1.00 40 PHE A CA 9
ATOM 6646 C C . PHE A 1 40 ? 16.289 15.153 -11.014 1.00 1.00 40 PHE A C 9
ATOM 6647 O O . PHE A 1 40 ? 15.412 14.308 -10.809 1.00 1.00 40 PHE A O 9
ATOM 6664 N N . PRO A 1 41 ? 16.070 16.146 -11.888 1.00 1.00 41 PRO A N 9
ATOM 6665 C CA . PRO A 1 41 ? 16.868 17.351 -12.038 1.00 1.00 41 PRO A CA 9
ATOM 6666 C C . PRO A 1 41 ? 16.534 18.338 -10.910 1.00 1.00 41 PRO A C 9
ATOM 6667 O O . PRO A 1 41 ? 17.441 18.932 -10.331 1.00 1.00 41 PRO A O 9
ATOM 6678 N N . ALA A 1 42 ? 15.242 18.502 -10.600 1.00 1.00 42 ALA A N 9
ATOM 6679 C CA . ALA A 1 42 ? 14.722 19.518 -9.693 1.00 1.00 42 ALA A CA 9
ATOM 6680 C C . ALA A 1 42 ? 13.900 18.902 -8.553 1.00 1.00 42 ALA A C 9
ATOM 6681 O O . ALA A 1 42 ? 13.570 17.711 -8.573 1.00 1.00 42 ALA A O 9
ATOM 6688 N N . HIS A 1 43 ? 13.526 19.752 -7.590 1.00 1.00 43 HIS A N 9
ATOM 6689 C CA . HIS A 1 43 ? 12.761 19.393 -6.404 1.00 1.00 43 HIS A CA 9
ATOM 6690 C C . HIS A 1 43 ? 11.386 18.896 -6.848 1.00 1.00 43 HIS A C 9
ATOM 6691 O O . HIS A 1 43 ? 10.731 19.545 -7.664 1.00 1.00 43 HIS A O 9
ATOM 6705 N N . LYS A 1 44 ? 10.966 17.733 -6.341 1.00 1.00 44 LYS A N 9
ATOM 6706 C CA . LYS A 1 44 ? 9.800 17.012 -6.833 1.00 1.00 44 LYS A CA 9
ATOM 6707 C C . LYS A 1 44 ? 8.886 16.569 -5.689 1.00 1.00 44 LYS A C 9
ATOM 6708 O O . LYS A 1 44 ? 9.348 16.104 -4.646 1.00 1.00 44 LYS A O 9
ATOM 6727 N N . CYS A 1 45 ? 7.579 16.751 -5.897 1.00 1.00 45 CYS A N 9
ATOM 6728 C CA . CYS A 1 45 ? 6.549 16.468 -4.913 1.00 1.00 45 CYS A CA 9
ATOM 6729 C C . CYS A 1 45 ? 6.320 14.963 -4.832 1.00 1.00 45 CYS A C 9
ATOM 6730 O O . CYS A 1 45 ? 6.137 14.336 -5.871 1.00 1.00 45 CYS A O 9
ATOM 6737 N N . ILE A 1 46 ? 6.361 14.384 -3.629 1.00 1.00 46 ILE A N 9
ATOM 6738 C CA . ILE A 1 46 ? 6.014 12.992 -3.373 1.00 1.00 46 ILE A CA 9
ATOM 6739 C C . ILE A 1 46 ? 4.772 13.001 -2.487 1.00 1.00 46 ILE A C 9
ATOM 6740 O O . ILE A 1 46 ? 4.702 13.790 -1.542 1.00 1.00 46 ILE A O 9
ATOM 6756 N N . CYS A 1 47 ? 3.795 12.136 -2.774 1.00 1.00 47 CYS A N 9
ATOM 6757 C CA . CYS A 1 47 ? 2.602 12.021 -1.953 1.00 1.00 47 CYS A CA 9
ATOM 6758 C C . CYS A 1 47 ? 2.279 10.563 -1.639 1.00 1.00 47 CYS A C 9
ATOM 6759 O O . CYS A 1 47 ? 2.501 9.690 -2.475 1.00 1.00 47 CYS A O 9
ATOM 6766 N N . TYR A 1 48 ? 1.808 10.299 -0.415 1.00 1.00 48 TYR A N 9
ATOM 6767 C CA . TYR A 1 48 ? 1.660 8.960 0.137 1.00 1.00 48 TYR A CA 9
ATOM 6768 C C . TYR A 1 48 ? 0.177 8.629 0.323 1.00 1.00 48 TYR A C 9
ATOM 6769 O O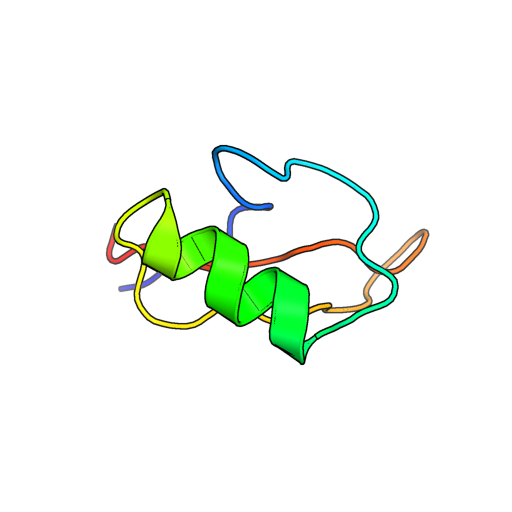 . TYR A 1 48 ? -0.514 9.245 1.143 1.00 1.00 48 TYR A O 9
ATOM 6787 N N . PHE A 1 49 ? -0.312 7.645 -0.438 1.00 1.00 49 PHE A N 9
ATOM 6788 C CA . PHE A 1 49 ? -1.662 7.113 -0.326 1.00 1.00 49 PHE A CA 9
ATOM 6789 C C . PHE A 1 49 ? -1.619 5.592 -0.460 1.00 1.00 49 PHE A C 9
ATOM 6790 O O . PHE A 1 49 ? -0.694 5.068 -1.084 1.00 1.00 49 PHE A O 9
ATOM 6807 N N . PRO A 1 50 ? -2.597 4.863 0.106 1.00 1.00 50 PRO A N 9
ATOM 6808 C CA . PRO A 1 50 ? -2.615 3.406 0.106 1.00 1.00 50 PRO A CA 9
ATOM 6809 C C . PRO A 1 50 ? -3.127 2.840 -1.222 1.00 1.00 50 PRO A C 9
ATOM 6810 O O . PRO A 1 50 ? -4.007 1.981 -1.264 1.00 1.00 50 PRO A O 9
ATOM 6821 N N . CYS A 1 51 ? -2.516 3.304 -2.306 1.00 1.00 51 CYS A N 9
ATOM 6822 C CA . CYS A 1 51 ? -2.935 3.111 -3.693 1.00 1.00 51 CYS A CA 9
ATOM 6823 C C . CYS A 1 51 ? -3.156 1.644 -4.078 1.00 1.00 51 CYS A C 9
ATOM 6824 O O . CYS A 1 51 ? -2.641 0.740 -3.421 1.00 1.00 51 CYS A O 9
ATOM 6846 N N . LYS A 1 2 ? 1.310 -0.152 4.344 1.00 1.00 2 LYS A N 10
ATOM 6847 C CA . LYS A 1 2 ? 2.250 0.641 3.573 1.00 1.00 2 LYS A CA 10
ATOM 6848 C C . LYS A 1 2 ? 1.488 1.446 2.518 1.00 1.00 2 LYS A C 10
ATOM 6849 O O . LYS A 1 2 ? 0.518 0.952 1.932 1.00 1.00 2 LYS A O 10
ATOM 6868 N N . LEU A 1 3 ? 1.946 2.670 2.267 1.00 1.00 3 LEU A N 10
ATOM 6869 C CA . LEU A 1 3 ? 1.374 3.557 1.271 1.00 1.00 3 LEU A CA 10
ATOM 6870 C C . LEU A 1 3 ? 2.020 3.274 -0.088 1.00 1.00 3 LEU A C 10
ATOM 6871 O O . LEU A 1 3 ? 2.988 2.518 -0.167 1.00 1.00 3 LEU A O 10
ATOM 6887 N N . CYS A 1 4 ? 1.501 3.894 -1.151 1.00 1.00 4 CYS A N 10
ATOM 6888 C CA . CYS A 1 4 ? 2.133 3.901 -2.469 1.00 1.00 4 CYS A CA 10
ATOM 6889 C C . CYS A 1 4 ? 2.266 5.359 -2.890 1.00 1.00 4 CYS A C 10
ATOM 6890 O O . CYS A 1 4 ? 1.419 6.179 -2.532 1.00 1.00 4 CYS A O 10
ATOM 6897 N N . GLU A 1 5 ? 3.349 5.679 -3.600 1.00 1.00 5 GLU A N 10
ATOM 6898 C CA . GLU A 1 5 ? 3.726 7.045 -3.927 1.00 1.00 5 GLU A CA 10
ATOM 6899 C C . GLU A 1 5 ? 3.188 7.462 -5.297 1.00 1.00 5 GLU A C 10
ATOM 6900 O O . GLU A 1 5 ? 3.033 6.633 -6.199 1.00 1.00 5 GLU A O 10
ATOM 6913 N N . ARG A 1 6 ? 2.922 8.758 -5.461 1.00 1.00 6 ARG A N 10
ATOM 6914 C CA . ARG A 1 6 ? 2.647 9.387 -6.743 1.00 1.00 6 ARG A CA 10
ATOM 6915 C C . ARG A 1 6 ? 3.457 10.687 -6.765 1.00 1.00 6 ARG A C 10
ATOM 6916 O O . ARG A 1 6 ? 3.231 11.531 -5.898 1.00 1.00 6 ARG A O 10
ATOM 6937 N N . PRO A 1 7 ? 4.420 10.847 -7.690 1.00 1.00 7 PRO A N 10
ATOM 6938 C CA . PRO A 1 7 ? 5.129 12.103 -7.866 1.00 1.00 7 PRO A CA 10
ATOM 6939 C C . PRO A 1 7 ? 4.164 13.249 -8.143 1.00 1.00 7 PRO A C 10
ATOM 6940 O O . PRO A 1 7 ? 4.211 14.289 -7.495 1.00 1.00 7 PRO A O 10
ATOM 6951 N N . SER A 1 8 ? 3.275 13.046 -9.117 1.00 1.00 8 SER A N 10
ATOM 6952 C CA . SER A 1 8 ? 2.278 14.025 -9.479 1.00 1.00 8 SER A CA 10
ATOM 6953 C C . SER A 1 8 ? 1.236 14.123 -8.370 1.00 1.00 8 SER A C 10
ATOM 6954 O O . SER A 1 8 ? 1.256 15.042 -7.553 1.00 1.00 8 SER A O 10
ATOM 6962 N N . GLY A 1 9 ? 0.268 13.206 -8.403 1.00 1.00 9 GLY A N 10
ATOM 6963 C CA . GLY A 1 9 ? -0.936 13.241 -7.586 1.00 1.00 9 GLY A CA 10
ATOM 6964 C C . GLY A 1 9 ? -1.887 14.295 -8.156 1.00 1.00 9 GLY A C 10
ATOM 6965 O O . GLY A 1 9 ? -3.020 13.999 -8.534 1.00 1.00 9 GLY A O 10
ATOM 6969 N N . THR A 1 10 ? -1.366 15.513 -8.241 1.00 1.00 10 THR A N 10
ATOM 6970 C CA . THR A 1 10 ? -1.885 16.699 -8.900 1.00 1.00 10 THR A CA 10
ATOM 6971 C C . THR A 1 10 ? -0.667 17.444 -9.458 1.00 1.00 10 THR A C 10
ATOM 6972 O O . THR A 1 10 ? -0.506 17.607 -10.669 1.00 1.00 10 THR A O 10
ATOM 6983 N N . TRP A 1 11 ? 0.203 17.863 -8.536 1.00 1.00 11 TRP A N 10
ATOM 6984 C CA . TRP A 1 11 ? 1.383 18.683 -8.766 1.00 1.00 11 TRP A CA 10
ATOM 6985 C C . TRP A 1 11 ? 2.415 17.951 -9.628 1.00 1.00 11 TRP A C 10
ATOM 6986 O O . TRP A 1 11 ? 3.443 17.471 -9.155 1.00 1.00 11 TRP A O 10
ATOM 7007 N N . SER A 1 12 ? 2.175 17.935 -10.934 1.00 1.00 12 SER A N 10
ATOM 7008 C CA . SER A 1 12 ? 2.978 17.180 -11.877 1.00 1.00 12 SER A CA 10
ATOM 7009 C C . SER A 1 12 ? 4.153 18.044 -12.336 1.00 1.00 12 SER A C 10
ATOM 7010 O O . SER A 1 12 ? 4.245 18.400 -13.508 1.00 1.00 12 SER A O 10
ATOM 7018 N N . GLY A 1 13 ? 5.048 18.385 -11.404 1.00 1.00 13 GLY A N 10
ATOM 7019 C CA . GLY A 1 13 ? 6.193 19.227 -11.702 1.00 1.00 13 GLY A CA 10
ATOM 7020 C C . GLY A 1 13 ? 7.063 19.480 -10.471 1.00 1.00 13 GLY A C 10
ATOM 7021 O O . GLY A 1 13 ? 6.900 18.838 -9.433 1.00 1.00 13 GLY A O 10
ATOM 7025 N N . VAL A 1 14 ? 7.996 20.426 -10.609 1.00 1.00 14 VAL A N 10
ATOM 7026 C CA . VAL A 1 14 ? 8.906 20.849 -9.552 1.00 1.00 14 VAL A CA 10
ATOM 7027 C C . VAL A 1 14 ? 8.080 21.391 -8.383 1.00 1.00 14 VAL A C 10
ATOM 7028 O O . VAL A 1 14 ? 7.202 22.226 -8.589 1.00 1.00 14 VAL A O 10
ATOM 7041 N N . CYS A 1 15 ? 8.357 20.922 -7.166 1.00 1.00 15 CYS A N 10
ATOM 7042 C CA . CYS A 1 15 ? 7.673 21.361 -5.954 1.00 1.00 15 CYS A CA 10
ATOM 7043 C C . CYS A 1 15 ? 8.327 22.612 -5.381 1.00 1.00 15 CYS A C 10
ATOM 7044 O O . CYS A 1 15 ? 7.629 23.551 -5.005 1.00 1.00 15 CYS A O 10
ATOM 7051 N N . GLY A 1 16 ? 9.654 22.612 -5.232 1.00 1.00 16 GLY A N 10
ATOM 7052 C CA . GLY A 1 16 ? 10.378 23.649 -4.509 1.00 1.00 16 GLY A CA 10
ATOM 7053 C C . GLY A 1 16 ? 10.152 23.580 -2.991 1.00 1.00 16 GLY A C 10
ATOM 7054 O O . GLY A 1 16 ? 11.112 23.498 -2.230 1.00 1.00 16 GLY A O 10
ATOM 7058 N N . ASN A 1 17 ? 8.890 23.636 -2.549 1.00 1.00 17 ASN A N 10
ATOM 7059 C CA . ASN A 1 17 ? 8.487 23.799 -1.155 1.00 1.00 17 ASN A CA 10
ATOM 7060 C C . ASN A 1 17 ? 7.655 22.614 -0.649 1.00 1.00 17 ASN A C 10
ATOM 7061 O O . ASN A 1 17 ? 6.543 22.372 -1.123 1.00 1.00 17 ASN A O 10
ATOM 7072 N N . ASN A 1 18 ? 8.202 21.889 0.334 1.00 1.00 18 ASN A N 10
ATOM 7073 C CA . ASN A 1 18 ? 7.606 20.714 0.950 1.00 1.00 18 ASN A CA 10
ATOM 7074 C C . ASN A 1 18 ? 6.161 20.956 1.369 1.00 1.00 18 ASN A C 10
ATOM 7075 O O . ASN A 1 18 ? 5.250 20.252 0.940 1.00 1.00 18 ASN A O 10
ATOM 7086 N N . ASN A 1 19 ? 5.994 21.938 2.254 1.00 1.00 19 ASN A N 10
ATOM 7087 C CA . ASN A 1 19 ? 4.716 22.290 2.855 1.00 1.00 19 ASN A CA 10
ATOM 7088 C C . ASN A 1 19 ? 3.642 22.506 1.795 1.00 1.00 19 ASN A C 10
ATOM 7089 O O . ASN A 1 19 ? 2.545 21.971 1.919 1.00 1.00 19 ASN A O 10
ATOM 7100 N N . ALA A 1 20 ? 3.952 23.282 0.754 1.00 1.00 20 ALA A N 10
ATOM 7101 C CA . ALA A 1 20 ? 3.012 23.529 -0.324 1.00 1.00 20 ALA A CA 10
ATOM 7102 C C . ALA A 1 20 ? 2.606 22.214 -0.982 1.00 1.00 20 ALA A C 10
ATOM 7103 O O . ALA A 1 20 ? 1.418 21.907 -1.026 1.00 1.00 20 ALA A O 10
ATOM 7110 N N . CYS A 1 21 ? 3.584 21.450 -1.485 1.00 1.00 21 CYS A N 10
ATOM 7111 C CA . CYS A 1 21 ? 3.320 20.181 -2.166 1.00 1.00 21 CYS A CA 10
ATOM 7112 C C . CYS A 1 21 ? 2.437 19.277 -1.298 1.00 1.00 21 CYS A C 10
ATOM 7113 O O . CYS A 1 21 ? 1.379 18.825 -1.739 1.00 1.00 21 CYS A O 10
ATOM 7120 N N . LYS A 1 22 ? 2.864 19.069 -0.047 1.00 1.00 22 LYS A N 10
ATOM 7121 C CA . LYS A 1 22 ? 2.145 18.315 0.970 1.00 1.00 22 LYS A CA 10
ATOM 7122 C C . LYS A 1 22 ? 0.698 18.787 1.065 1.00 1.00 22 LYS A C 10
ATOM 7123 O O . LYS A 1 22 ? -0.236 18.023 0.802 1.00 1.00 22 LYS A O 10
ATOM 7142 N N . ASN A 1 23 ? 0.538 20.038 1.512 1.00 1.00 23 ASN A N 10
ATOM 7143 C CA . ASN A 1 23 ? -0.758 20.618 1.795 1.00 1.00 23 ASN A CA 10
ATOM 7144 C C . ASN A 1 23 ? -1.618 20.450 0.560 1.00 1.00 23 ASN A C 10
ATOM 7145 O O . ASN A 1 23 ? -2.604 19.735 0.607 1.00 1.00 23 ASN A O 10
ATOM 7156 N N . GLN A 1 24 ? -1.210 21.061 -0.550 1.00 1.00 24 GLN A N 10
ATOM 7157 C CA . GLN A 1 24 ? -1.920 20.998 -1.814 1.00 1.00 24 GLN A CA 10
ATOM 7158 C C . GLN A 1 24 ? -2.374 19.571 -2.111 1.00 1.00 24 GLN A C 10
ATOM 7159 O O . GLN A 1 24 ? -3.562 19.376 -2.364 1.00 1.00 24 GLN A O 10
ATOM 7173 N N . CYS A 1 25 ? -1.477 18.579 -2.038 1.00 1.00 25 CYS A N 10
ATOM 7174 C CA . CYS A 1 25 ? -1.877 17.209 -2.328 1.00 1.00 25 CYS A CA 10
ATOM 7175 C C . CYS A 1 25 ? -3.060 16.788 -1.464 1.00 1.00 25 CYS A C 10
ATOM 7176 O O . CYS A 1 25 ? -4.125 16.463 -1.988 1.00 1.00 25 CYS A O 10
ATOM 7183 N N . ILE A 1 26 ? -2.876 16.796 -0.142 1.00 1.00 26 ILE A N 10
ATOM 7184 C CA . ILE A 1 26 ? -3.858 16.209 0.771 1.00 1.00 26 ILE A CA 10
ATOM 7185 C C . ILE A 1 26 ? -5.067 17.139 0.981 1.00 1.00 26 ILE A C 10
ATOM 7186 O O . ILE A 1 26 ? -6.133 16.725 1.454 1.00 1.00 26 ILE A O 10
ATOM 7202 N N . ASN A 1 27 ? -4.914 18.408 0.599 1.00 1.00 27 ASN A N 10
ATOM 7203 C CA . ASN A 1 27 ? -5.929 19.440 0.707 1.00 1.00 27 ASN A CA 10
ATOM 7204 C C . ASN A 1 27 ? -6.883 19.290 -0.469 1.00 1.00 27 ASN A C 10
ATOM 7205 O O . ASN A 1 27 ? -8.081 19.104 -0.258 1.00 1.00 27 ASN A O 10
ATOM 7216 N N . LEU A 1 28 ? -6.351 19.256 -1.696 1.00 1.00 28 LEU A N 10
ATOM 7217 C CA . LEU A 1 28 ? -7.151 18.969 -2.877 1.00 1.00 28 LEU A CA 10
ATOM 7218 C C . LEU A 1 28 ? -7.576 17.498 -2.849 1.00 1.00 28 LEU A C 10
ATOM 7219 O O . LEU A 1 28 ? -8.709 17.188 -2.476 1.00 1.00 28 LEU A O 10
ATOM 7235 N N . GLU A 1 29 ? -6.666 16.564 -3.137 1.00 1.00 29 GLU A N 10
ATOM 7236 C CA . GLU A 1 29 ? -7.031 15.153 -3.167 1.00 1.00 29 GLU A CA 10
ATOM 7237 C C . GLU A 1 29 ? -6.873 14.614 -1.748 1.00 1.00 29 GLU A C 10
ATOM 7238 O O . GLU A 1 29 ? -6.587 15.382 -0.837 1.00 1.00 29 GLU A O 10
ATOM 7251 N N . LYS A 1 30 ? -7.181 13.341 -1.509 1.00 1.00 30 LYS A N 10
ATOM 7252 C CA . LYS A 1 30 ? -7.327 12.805 -0.155 1.00 1.00 30 LYS A CA 10
ATOM 7253 C C . LYS A 1 30 ? -6.206 11.876 0.305 1.00 1.00 30 LYS A C 10
ATOM 7254 O O . LYS A 1 30 ? -6.394 11.132 1.269 1.00 1.00 30 LYS A O 10
ATOM 7273 N N . ALA A 1 31 ? -5.079 11.868 -0.413 1.00 1.00 31 ALA A N 10
ATOM 7274 C CA . ALA A 1 31 ? -3.829 11.230 0.004 1.00 1.00 31 ALA A CA 10
ATOM 7275 C C . ALA A 1 31 ? -3.490 11.525 1.479 1.00 1.00 31 ALA A C 10
ATOM 7276 O O . ALA A 1 31 ? -4.066 12.428 2.084 1.00 1.00 31 ALA A O 10
ATOM 7283 N N . ARG A 1 32 ? -2.575 10.754 2.082 1.00 1.00 32 ARG A N 10
ATOM 7284 C CA . ARG A 1 32 ? -2.293 10.847 3.514 1.00 1.00 32 ARG A CA 10
ATOM 7285 C C . ARG A 1 32 ? -1.279 11.946 3.817 1.00 1.00 32 ARG A C 10
ATOM 7286 O O . ARG A 1 32 ? -1.658 12.973 4.374 1.00 1.00 32 ARG A O 10
ATOM 7307 N N . HIS A 1 33 ? 0.008 11.693 3.571 1.00 1.00 33 HIS A N 10
ATOM 7308 C CA . HIS A 1 33 ? 1.043 12.717 3.604 1.00 1.00 33 HIS A CA 10
ATOM 7309 C C . HIS A 1 33 ? 1.519 13.027 2.185 1.00 1.00 33 HIS A C 10
ATOM 7310 O O . HIS A 1 33 ? 1.249 12.275 1.247 1.00 1.00 33 HIS A O 10
ATOM 7324 N N . GLY A 1 34 ? 2.272 14.117 2.054 1.00 1.00 34 GLY A N 10
ATOM 7325 C CA . GLY A 1 34 ? 2.998 14.486 0.856 1.00 1.00 34 GLY A CA 10
ATOM 7326 C C . GLY A 1 34 ? 4.224 15.282 1.284 1.00 1.00 34 GLY A C 10
ATOM 7327 O O . GLY A 1 34 ? 4.318 15.669 2.454 1.00 1.00 34 GLY A O 10
ATOM 7331 N N . SER A 1 35 ? 5.187 15.476 0.383 1.00 1.00 35 SER A N 10
ATOM 7332 C CA . SER A 1 35 ? 6.441 16.159 0.660 1.00 1.00 35 SER A CA 10
ATOM 7333 C C . SER A 1 35 ? 7.225 16.375 -0.627 1.00 1.00 35 SER A C 10
ATOM 7334 O O . SER A 1 35 ? 7.023 15.679 -1.617 1.00 1.00 35 SER A O 10
ATOM 7342 N N . CYS A 1 36 ? 8.139 17.341 -0.579 1.00 1.00 36 CYS A N 10
ATOM 7343 C CA . CYS A 1 36 ? 9.138 17.531 -1.612 1.00 1.00 36 CYS A CA 10
ATOM 7344 C C . CYS A 1 36 ? 10.193 16.454 -1.405 1.00 1.00 36 CYS A C 10
ATOM 7345 O O . CYS A 1 36 ? 10.632 16.249 -0.273 1.00 1.00 36 CYS A O 10
ATOM 7352 N N . ASN A 1 37 ? 10.619 15.807 -2.484 1.00 1.00 37 ASN A N 10
ATOM 7353 C CA . ASN A 1 37 ? 11.773 14.924 -2.514 1.00 1.00 37 ASN A CA 10
ATOM 7354 C C . ASN A 1 37 ? 12.776 15.565 -3.463 1.00 1.00 37 ASN A C 10
ATOM 7355 O O . ASN A 1 37 ? 12.364 16.248 -4.402 1.00 1.00 37 ASN A O 10
ATOM 7366 N N . TYR A 1 38 ? 14.074 15.349 -3.238 1.00 1.00 38 TYR A N 10
ATOM 7367 C CA . TYR A 1 38 ? 15.086 15.778 -4.191 1.00 1.00 38 TYR A CA 10
ATOM 7368 C C . TYR A 1 38 ? 15.144 14.780 -5.355 1.00 1.00 38 TYR A C 10
ATOM 7369 O O . TYR A 1 38 ? 14.116 14.534 -5.992 1.00 1.00 38 TYR A O 10
ATOM 7387 N N . VAL A 1 39 ? 16.320 14.205 -5.635 1.00 1.00 39 VAL A N 10
ATOM 7388 C CA . VAL A 1 39 ? 16.637 13.435 -6.834 1.00 1.00 39 VAL A CA 10
ATOM 7389 C C . VAL A 1 39 ? 16.643 14.410 -8.019 1.00 1.00 39 VAL A C 10
ATOM 7390 O O . VAL A 1 39 ? 15.963 15.437 -7.994 1.00 1.00 39 VAL A O 10
ATOM 7403 N N . PHE A 1 40 ? 17.431 14.131 -9.056 1.00 1.00 40 PHE A N 10
ATOM 7404 C CA . PHE A 1 40 ? 17.542 15.032 -10.196 1.00 1.00 40 PHE A CA 10
ATOM 7405 C C . PHE A 1 40 ? 16.154 15.304 -10.815 1.00 1.00 40 PHE A C 10
ATOM 7406 O O . PHE A 1 40 ? 15.219 14.526 -10.602 1.00 1.00 40 PHE A O 10
ATOM 7423 N N . PRO A 1 41 ? 15.958 16.416 -11.537 1.00 1.00 41 PRO A N 10
ATOM 7424 C CA . PRO A 1 41 ? 16.866 17.544 -11.639 1.00 1.00 41 PRO A CA 10
ATOM 7425 C C . PRO A 1 41 ? 16.729 18.421 -10.387 1.00 1.00 41 PRO A C 10
ATOM 7426 O O . PRO A 1 41 ? 17.731 18.789 -9.775 1.00 1.00 41 PRO A O 10
ATOM 7437 N N . ALA A 1 42 ? 15.486 18.731 -10.003 1.00 1.00 42 ALA A N 10
ATOM 7438 C CA . ALA A 1 42 ? 15.133 19.654 -8.935 1.00 1.00 42 ALA A CA 10
ATOM 7439 C C . ALA A 1 42 ? 14.180 18.979 -7.943 1.00 1.00 42 ALA A C 10
ATOM 7440 O O . ALA A 1 42 ? 13.750 17.841 -8.153 1.00 1.00 42 ALA A O 10
ATOM 7447 N N . HIS A 1 43 ? 13.816 19.710 -6.884 1.00 1.00 43 HIS A N 10
ATOM 7448 C CA . HIS A 1 43 ? 12.892 19.235 -5.865 1.00 1.00 43 HIS A CA 10
ATOM 7449 C C . HIS A 1 43 ? 11.527 19.008 -6.505 1.00 1.00 43 HIS A C 10
ATOM 7450 O O . HIS A 1 43 ? 10.951 19.920 -7.092 1.00 1.00 43 HIS A O 10
ATOM 7464 N N . LYS A 1 44 ? 11.024 17.784 -6.385 1.00 1.00 44 LYS A N 10
ATOM 7465 C CA . LYS A 1 44 ? 9.808 17.300 -7.023 1.00 1.00 44 LYS A CA 10
ATOM 7466 C C . LYS A 1 44 ? 8.834 16.841 -5.944 1.00 1.00 44 LYS A C 10
ATOM 7467 O O . LYS A 1 44 ? 9.263 16.332 -4.908 1.00 1.00 44 LYS A O 10
ATOM 7486 N N . CYS A 1 45 ? 7.535 17.036 -6.171 1.00 1.00 45 CYS A N 10
ATOM 7487 C CA . CYS A 1 45 ? 6.533 16.616 -5.204 1.00 1.00 45 CYS A CA 10
ATOM 7488 C C . CYS A 1 45 ? 6.482 15.088 -5.164 1.00 1.00 45 CYS A C 10
ATOM 7489 O O . CYS A 1 45 ? 6.757 14.434 -6.169 1.00 1.00 45 CYS A O 10
ATOM 7496 N N . ILE A 1 46 ? 6.205 14.522 -3.993 1.00 1.00 46 ILE A N 10
ATOM 7497 C CA . ILE A 1 46 ? 5.884 13.120 -3.793 1.00 1.00 46 ILE A CA 10
ATOM 7498 C C . ILE A 1 46 ? 4.670 13.151 -2.874 1.00 1.00 46 ILE A C 10
ATOM 7499 O O . ILE A 1 46 ? 4.699 13.852 -1.859 1.00 1.00 46 ILE A O 10
ATOM 7515 N N . CYS A 1 47 ? 3.613 12.412 -3.211 1.00 1.00 47 CYS A N 10
ATOM 7516 C CA . CYS A 1 47 ? 2.455 12.272 -2.346 1.00 1.00 47 CYS A CA 10
ATOM 7517 C C . CYS A 1 47 ? 2.154 10.796 -2.107 1.00 1.00 47 CYS A C 10
ATOM 7518 O O . CYS A 1 47 ? 2.430 9.981 -2.987 1.00 1.00 47 CYS A O 10
ATOM 7525 N N . TYR A 1 48 ? 1.669 10.444 -0.908 1.00 1.00 48 TYR A N 10
ATOM 7526 C CA . TYR A 1 48 ? 1.541 9.067 -0.442 1.00 1.00 48 TYR A CA 10
ATOM 7527 C C . TYR A 1 48 ? 0.075 8.697 -0.205 1.00 1.00 48 TYR A C 10
ATOM 7528 O O . TYR A 1 48 ? -0.621 9.366 0.563 1.00 1.00 48 TYR A O 10
ATOM 7546 N N . PHE A 1 49 ? -0.386 7.613 -0.837 1.00 1.00 49 PHE A N 10
ATOM 7547 C CA . PHE A 1 49 ? -1.778 7.196 -0.855 1.00 1.00 49 PHE A CA 10
ATOM 7548 C C . PHE A 1 49 ? -1.912 5.858 -0.117 1.00 1.00 49 PHE A C 10
ATOM 7549 O O . PHE A 1 49 ? -0.996 5.033 -0.177 1.00 1.00 49 PHE A O 10
ATOM 7566 N N . PRO A 1 50 ? -3.049 5.626 0.560 1.00 1.00 50 PRO A N 10
ATOM 7567 C CA . PRO A 1 50 ? -3.312 4.447 1.369 1.00 1.00 50 PRO A CA 10
ATOM 7568 C C . PRO A 1 50 ? -3.541 3.241 0.458 1.00 1.00 50 PRO A C 10
ATOM 7569 O O . PRO A 1 50 ? -4.662 2.841 0.157 1.00 1.00 50 PRO A O 10
ATOM 7580 N N . CYS A 1 51 ? -2.436 2.670 0.000 1.00 1.00 51 CYS A N 10
ATOM 7581 C CA . CYS A 1 51 ? -2.381 1.655 -1.039 1.00 1.00 51 CYS A CA 10
ATOM 7582 C C . CYS A 1 51 ? -2.939 0.307 -0.580 1.00 1.00 51 CYS A C 10
ATOM 7583 O O . CYS A 1 51 ? -2.171 -0.639 -0.408 1.00 1.00 51 CYS A O 10
ATOM 7605 N N . LYS A 1 2 ? 1.671 0.690 4.837 1.00 1.00 2 LYS A N 11
ATOM 7606 C CA . LYS A 1 2 ? 2.193 0.262 3.545 1.00 1.00 2 LYS A CA 11
ATOM 7607 C C . LYS A 1 2 ? 1.489 1.028 2.416 1.00 1.00 2 LYS A C 11
ATOM 7608 O O . LYS A 1 2 ? 0.714 0.461 1.642 1.00 1.00 2 LYS A O 11
ATOM 7627 N N . LEU A 1 3 ? 1.785 2.319 2.326 1.00 1.00 3 LEU A N 11
ATOM 7628 C CA . LEU A 1 3 ? 1.299 3.224 1.298 1.00 1.00 3 LEU A CA 11
ATOM 7629 C C . LEU A 1 3 ? 1.940 2.893 -0.055 1.00 1.00 3 LEU A C 11
ATOM 7630 O O . LEU A 1 3 ? 2.897 2.121 -0.128 1.00 1.00 3 LEU A O 11
ATOM 7646 N N . CYS A 1 4 ? 1.423 3.506 -1.122 1.00 1.00 4 CYS A N 11
ATOM 7647 C CA . CYS A 1 4 ? 2.015 3.526 -2.456 1.00 1.00 4 CYS A CA 11
ATOM 7648 C C . CYS A 1 4 ? 1.972 4.987 -2.881 1.00 1.00 4 CYS A C 11
ATOM 7649 O O . CYS A 1 4 ? 1.064 5.703 -2.452 1.00 1.00 4 CYS A O 11
ATOM 7656 N N . GLU A 1 5 ? 2.955 5.438 -3.670 1.00 1.00 5 GLU A N 11
ATOM 7657 C CA . GLU A 1 5 ? 3.131 6.851 -3.968 1.00 1.00 5 GLU A CA 11
ATOM 7658 C C . GLU A 1 5 ? 2.859 7.202 -5.430 1.00 1.00 5 GLU A C 11
ATOM 7659 O O . GLU A 1 5 ? 3.101 6.403 -6.332 1.00 1.00 5 GLU A O 11
ATOM 7672 N N . ARG A 1 6 ? 2.379 8.430 -5.637 1.00 1.00 6 ARG A N 11
ATOM 7673 C CA . ARG A 1 6 ? 2.184 9.089 -6.914 1.00 1.00 6 ARG A CA 11
ATOM 7674 C C . ARG A 1 6 ? 3.051 10.355 -6.883 1.00 1.00 6 ARG A C 11
ATOM 7675 O O . ARG A 1 6 ? 2.822 11.213 -6.028 1.00 1.00 6 ARG A O 11
ATOM 7696 N N . PRO A 1 7 ? 4.069 10.464 -7.750 1.00 1.00 7 PRO A N 11
ATOM 7697 C CA . PRO A 1 7 ? 4.810 11.701 -7.958 1.00 1.00 7 PRO A CA 11
ATOM 7698 C C . PRO A 1 7 ? 3.914 12.798 -8.552 1.00 1.00 7 PRO A C 11
ATOM 7699 O O . PRO A 1 7 ? 2.704 12.620 -8.680 1.00 1.00 7 PRO A O 11
ATOM 7710 N N . SER A 1 8 ? 4.514 13.914 -8.973 1.00 1.00 8 SER A N 11
ATOM 7711 C CA . SER A 1 8 ? 3.807 15.054 -9.535 1.00 1.00 8 SER A CA 11
ATOM 7712 C C . SER A 1 8 ? 2.828 14.664 -10.658 1.00 1.00 8 SER A C 11
ATOM 7713 O O . SER A 1 8 ? 2.993 13.636 -11.325 1.00 1.00 8 SER A O 11
ATOM 7721 N N . GLY A 1 9 ? 1.781 15.471 -10.852 1.00 1.00 9 GLY A N 11
ATOM 7722 C CA . GLY A 1 9 ? 0.666 15.173 -11.744 1.00 1.00 9 GLY A CA 11
ATOM 7723 C C . GLY A 1 9 ? -0.550 15.987 -11.318 1.00 1.00 9 GLY A C 11
ATOM 7724 O O . GLY A 1 9 ? -1.111 16.731 -12.115 1.00 1.00 9 GLY A O 11
ATOM 7728 N N . THR A 1 10 ? -0.897 15.902 -10.030 1.00 1.00 10 THR A N 11
ATOM 7729 C CA . THR A 1 10 ? -1.895 16.778 -9.434 1.00 1.00 10 THR A CA 11
ATOM 7730 C C . THR A 1 10 ? -1.151 18.068 -9.095 1.00 1.00 10 THR A C 11
ATOM 7731 O O . THR A 1 10 ? -1.585 19.163 -9.444 1.00 1.00 10 THR A O 11
ATOM 7742 N N . TRP A 1 11 ? 0.009 17.918 -8.453 1.00 1.00 11 TRP A N 11
ATOM 7743 C CA . TRP A 1 11 ? 0.941 19.009 -8.283 1.00 1.00 11 TRP A CA 11
ATOM 7744 C C . TRP A 1 11 ? 1.665 19.209 -9.612 1.00 1.00 11 TRP A C 11
ATOM 7745 O O . TRP A 1 11 ? 1.989 18.232 -10.297 1.00 1.00 11 TRP A O 11
ATOM 7766 N N . SER A 1 12 ? 1.999 20.457 -9.939 1.00 1.00 12 SER A N 11
ATOM 7767 C CA . SER A 1 12 ? 2.483 20.809 -11.256 1.00 1.00 12 SER A CA 11
ATOM 7768 C C . SER A 1 12 ? 3.999 20.667 -11.379 1.00 1.00 12 SER A C 11
ATOM 7769 O O . SER A 1 12 ? 4.738 21.642 -11.463 1.00 1.00 12 SER A O 11
ATOM 7777 N N . GLY A 1 13 ? 4.443 19.414 -11.451 1.00 1.00 13 GLY A N 11
ATOM 7778 C CA . GLY A 1 13 ? 5.818 19.076 -11.785 1.00 1.00 13 GLY A CA 11
ATOM 7779 C C . GLY A 1 13 ? 6.782 19.438 -10.659 1.00 1.00 13 GLY A C 11
ATOM 7780 O O . GLY A 1 13 ? 6.886 18.696 -9.682 1.00 1.00 13 GLY A O 11
ATOM 7784 N N . VAL A 1 14 ? 7.509 20.548 -10.807 1.00 1.00 14 VAL A N 11
ATOM 7785 C CA . VAL A 1 14 ? 8.539 20.943 -9.857 1.00 1.00 14 VAL A CA 11
ATOM 7786 C C . VAL A 1 14 ? 7.861 21.509 -8.614 1.00 1.00 14 VAL A C 11
ATOM 7787 O O . VAL A 1 14 ? 6.899 22.265 -8.727 1.00 1.00 14 VAL A O 11
ATOM 7800 N N . CYS A 1 15 ? 8.331 21.118 -7.427 1.00 1.00 15 CYS A N 11
ATOM 7801 C CA . CYS A 1 15 ? 7.717 21.502 -6.160 1.00 1.00 15 CYS A CA 11
ATOM 7802 C C . CYS A 1 15 ? 8.555 22.504 -5.386 1.00 1.00 15 CYS A C 11
ATOM 7803 O O . CYS A 1 15 ? 8.046 23.551 -4.994 1.00 1.00 15 CYS A O 11
ATOM 7810 N N . GLY A 1 16 ? 9.820 22.186 -5.121 1.00 1.00 16 GLY A N 11
ATOM 7811 C CA . GLY A 1 16 ? 10.673 22.953 -4.222 1.00 1.00 16 GLY A CA 11
ATOM 7812 C C . GLY A 1 16 ? 10.251 22.827 -2.750 1.00 1.00 16 GLY A C 11
ATOM 7813 O O . GLY A 1 16 ? 11.038 22.400 -1.909 1.00 1.00 16 GLY A O 11
ATOM 7817 N N . ASN A 1 17 ? 9.010 23.211 -2.445 1.00 1.00 17 ASN A N 11
ATOM 7818 C CA . ASN A 1 17 ? 8.486 23.383 -1.093 1.00 1.00 17 ASN A CA 11
ATOM 7819 C C . ASN A 1 17 ? 7.687 22.166 -0.610 1.00 1.00 17 ASN A C 11
ATOM 7820 O O . ASN A 1 17 ? 6.614 21.850 -1.131 1.00 1.00 17 ASN A O 11
ATOM 7831 N N . ASN A 1 18 ? 8.210 21.509 0.428 1.00 1.00 18 ASN A N 11
ATOM 7832 C CA . ASN A 1 18 ? 7.641 20.318 1.035 1.00 1.00 18 ASN A CA 11
ATOM 7833 C C . ASN A 1 18 ? 6.219 20.514 1.533 1.00 1.00 18 ASN A C 11
ATOM 7834 O O . ASN A 1 18 ? 5.294 19.831 1.094 1.00 1.00 18 ASN A O 11
ATOM 7845 N N . ASN A 1 19 ? 6.077 21.431 2.483 1.00 1.00 19 ASN A N 11
ATOM 7846 C CA . ASN A 1 19 ? 4.808 21.802 3.095 1.00 1.00 19 ASN A CA 11
ATOM 7847 C C . ASN A 1 19 ? 3.746 22.079 2.031 1.00 1.00 19 ASN A C 11
ATOM 7848 O O . ASN A 1 19 ? 2.605 21.646 2.187 1.00 1.00 19 ASN A O 11
ATOM 7859 N N . ALA A 1 20 ? 4.096 22.821 0.979 1.00 1.00 20 ALA A N 11
ATOM 7860 C CA . ALA A 1 20 ? 3.157 23.155 -0.079 1.00 1.00 20 ALA A CA 11
ATOM 7861 C C . ALA A 1 20 ? 2.694 21.885 -0.786 1.00 1.00 20 ALA A C 11
ATOM 7862 O O . ALA A 1 20 ? 1.493 21.631 -0.848 1.00 1.00 20 ALA A O 11
ATOM 7869 N N . CYS A 1 21 ? 3.639 21.083 -1.296 1.00 1.00 21 CYS A N 11
ATOM 7870 C CA . CYS A 1 21 ? 3.316 19.821 -1.964 1.00 1.00 21 CYS A CA 11
ATOM 7871 C C . CYS A 1 21 ? 2.407 18.960 -1.088 1.00 1.00 21 CYS A C 11
ATOM 7872 O O . CYS A 1 21 ? 1.325 18.550 -1.508 1.00 1.00 21 CYS A O 11
ATOM 7879 N N . LYS A 1 22 ? 2.857 18.721 0.145 1.00 1.00 22 LYS A N 11
ATOM 7880 C CA . LYS A 1 22 ? 2.148 17.969 1.164 1.00 1.00 22 LYS A CA 11
ATOM 7881 C C . LYS A 1 22 ? 0.711 18.463 1.296 1.00 1.00 22 LYS A C 11
ATOM 7882 O O . LYS A 1 22 ? -0.235 17.713 1.040 1.00 1.00 22 LYS A O 11
ATOM 7901 N N . ASN A 1 23 ? 0.566 19.719 1.732 1.00 1.00 23 ASN A N 11
ATOM 7902 C CA . ASN A 1 23 ? -0.736 20.304 1.988 1.00 1.00 23 ASN A CA 11
ATOM 7903 C C . ASN A 1 23 ? -1.580 20.177 0.732 1.00 1.00 23 ASN A C 11
ATOM 7904 O O . ASN A 1 23 ? -2.605 19.511 0.753 1.00 1.00 23 ASN A O 11
ATOM 7915 N N . GLN A 1 24 ? -1.141 20.801 -0.362 1.00 1.00 24 GLN A N 11
ATOM 7916 C CA . GLN A 1 24 ? -1.917 20.861 -1.586 1.00 1.00 24 GLN A CA 11
ATOM 7917 C C . GLN A 1 24 ? -2.365 19.465 -2.001 1.00 1.00 24 GLN A C 11
ATOM 7918 O O . GLN A 1 24 ? -3.540 19.291 -2.309 1.00 1.00 24 GLN A O 11
ATOM 7932 N N . CYS A 1 25 ? -1.487 18.458 -1.936 1.00 1.00 25 CYS A N 11
ATOM 7933 C CA . CYS A 1 25 ? -1.921 17.098 -2.212 1.00 1.00 25 CYS A CA 11
ATOM 7934 C C . CYS A 1 25 ? -3.085 16.674 -1.315 1.00 1.00 25 CYS A C 11
ATOM 7935 O O . CYS A 1 25 ? -4.183 16.428 -1.812 1.00 1.00 25 CYS A O 11
ATOM 7942 N N . ILE A 1 26 ? -2.851 16.563 -0.001 1.00 1.00 26 ILE A N 11
ATOM 7943 C CA . ILE A 1 26 ? -3.836 15.957 0.902 1.00 1.00 26 ILE A CA 11
ATOM 7944 C C . ILE A 1 26 ? -5.068 16.856 1.096 1.00 1.00 26 ILE A C 11
ATOM 7945 O O . ILE A 1 26 ? -6.112 16.417 1.590 1.00 1.00 26 ILE A O 11
ATOM 7961 N N . ASN A 1 27 ? -4.942 18.126 0.710 1.00 1.00 27 ASN A N 11
ATOM 7962 C CA . ASN A 1 27 ? -5.987 19.128 0.767 1.00 1.00 27 ASN A CA 11
ATOM 7963 C C . ASN A 1 27 ? -6.881 18.982 -0.464 1.00 1.00 27 ASN A C 11
ATOM 7964 O O . ASN A 1 27 ? -8.078 18.737 -0.314 1.00 1.00 27 ASN A O 11
ATOM 7975 N N . LEU A 1 28 ? -6.306 19.046 -1.671 1.00 1.00 28 LEU A N 11
ATOM 7976 C CA . LEU A 1 28 ? -7.058 18.896 -2.914 1.00 1.00 28 LEU A CA 11
ATOM 7977 C C . LEU A 1 28 ? -7.519 17.447 -3.091 1.00 1.00 28 LEU A C 11
ATOM 7978 O O . LEU A 1 28 ? -8.720 17.182 -3.065 1.00 1.00 28 LEU A O 11
ATOM 7994 N N . GLU A 1 29 ? -6.586 16.498 -3.234 1.00 1.00 29 GLU A N 11
ATOM 7995 C CA . GLU A 1 29 ? -6.938 15.080 -3.258 1.00 1.00 29 GLU A CA 11
ATOM 7996 C C . GLU A 1 29 ? -6.914 14.585 -1.811 1.00 1.00 29 GLU A C 11
ATOM 7997 O O . GLU A 1 29 ? -6.799 15.400 -0.901 1.00 1.00 29 GLU A O 11
ATOM 8010 N N . LYS A 1 30 ? -7.126 13.293 -1.557 1.00 1.00 30 LYS A N 11
ATOM 8011 C CA . LYS A 1 30 ? -7.361 12.775 -0.204 1.00 1.00 30 LYS A CA 11
ATOM 8012 C C . LYS A 1 30 ? -6.281 11.818 0.304 1.00 1.00 30 LYS A C 11
ATOM 8013 O O . LYS A 1 30 ? -6.506 11.124 1.295 1.00 1.00 30 LYS A O 11
ATOM 8032 N N . ALA A 1 31 ? -5.137 11.760 -0.383 1.00 1.00 31 ALA A N 11
ATOM 8033 C CA . ALA A 1 31 ? -3.915 11.085 0.054 1.00 1.00 31 ALA A CA 11
ATOM 8034 C C . ALA A 1 31 ? -3.602 11.307 1.545 1.00 1.00 31 ALA A C 11
ATOM 8035 O O . ALA A 1 31 ? -4.096 12.258 2.151 1.00 1.00 31 ALA A O 11
ATOM 8042 N N . ARG A 1 32 ? -2.784 10.433 2.148 1.00 1.00 32 ARG A N 11
ATOM 8043 C CA . ARG A 1 32 ? -2.442 10.512 3.571 1.00 1.00 32 ARG A CA 11
ATOM 8044 C C . ARG A 1 32 ? -1.218 11.392 3.800 1.00 1.00 32 ARG A C 11
ATOM 8045 O O . ARG A 1 32 ? -1.302 12.372 4.533 1.00 1.00 32 ARG A O 11
ATOM 8066 N N . HIS A 1 33 ? -0.071 10.995 3.246 1.00 1.00 33 HIS A N 11
ATOM 8067 C CA . HIS A 1 33 ? 1.157 11.776 3.335 1.00 1.00 33 HIS A CA 11
ATOM 8068 C C . HIS A 1 33 ? 1.412 12.426 1.987 1.00 1.00 33 HIS A C 11
ATOM 8069 O O . HIS A 1 33 ? 0.914 11.962 0.963 1.00 1.00 33 HIS A O 11
ATOM 8083 N N . GLY A 1 34 ? 2.245 13.459 1.992 1.00 1.00 34 GLY A N 11
ATOM 8084 C CA . GLY A 1 34 ? 2.787 14.058 0.797 1.00 1.00 34 GLY A CA 11
ATOM 8085 C C . GLY A 1 34 ? 4.003 14.860 1.211 1.00 1.00 34 GLY A C 11
ATOM 8086 O O . GLY A 1 34 ? 4.128 15.200 2.389 1.00 1.00 34 GLY A O 11
ATOM 8090 N N . SER A 1 35 ? 4.931 15.089 0.288 1.00 1.00 35 SER A N 11
ATOM 8091 C CA . SER A 1 35 ? 6.224 15.675 0.580 1.00 1.00 35 SER A CA 11
ATOM 8092 C C . SER A 1 35 ? 6.927 15.959 -0.746 1.00 1.00 35 SER A C 11
ATOM 8093 O O . SER A 1 35 ? 6.950 15.125 -1.649 1.00 1.00 35 SER A O 11
ATOM 8101 N N . CYS A 1 36 ? 7.508 17.150 -0.846 1.00 1.00 36 CYS A N 11
ATOM 8102 C CA . CYS A 1 36 ? 8.396 17.511 -1.933 1.00 1.00 36 CYS A CA 11
ATOM 8103 C C . CYS A 1 36 ? 9.721 16.806 -1.682 1.00 1.00 36 CYS A C 11
ATOM 8104 O O . CYS A 1 36 ? 10.294 16.967 -0.602 1.00 1.00 36 CYS A O 11
ATOM 8111 N N . ASN A 1 37 ? 10.157 15.999 -2.647 1.00 1.00 37 ASN A N 11
ATOM 8112 C CA . ASN A 1 37 ? 11.410 15.261 -2.647 1.00 1.00 37 ASN A CA 11
ATOM 8113 C C . ASN A 1 37 ? 12.389 15.939 -3.607 1.00 1.00 37 ASN A C 11
ATOM 8114 O O . ASN A 1 37 ? 11.949 16.610 -4.543 1.00 1.00 37 ASN A O 11
ATOM 8125 N N . TYR A 1 38 ? 13.699 15.738 -3.398 1.00 1.00 38 TYR A N 11
ATOM 8126 C CA . TYR A 1 38 ? 14.742 16.246 -4.275 1.00 1.00 38 TYR A CA 11
ATOM 8127 C C . TYR A 1 38 ? 15.671 15.171 -4.852 1.00 1.00 38 TYR A C 11
ATOM 8128 O O . TYR A 1 38 ? 16.889 15.329 -4.847 1.00 1.00 38 TYR A O 11
ATOM 8146 N N . VAL A 1 39 ? 15.128 14.067 -5.371 1.00 1.00 39 VAL A N 11
ATOM 8147 C CA . VAL A 1 39 ? 15.957 13.181 -6.184 1.00 1.00 39 VAL A CA 11
ATOM 8148 C C . VAL A 1 39 ? 16.263 14.002 -7.444 1.00 1.00 39 VAL A C 11
ATOM 8149 O O . VAL A 1 39 ? 15.407 14.769 -7.889 1.00 1.00 39 VAL A O 11
ATOM 8162 N N . PHE A 1 40 ? 17.464 13.876 -8.011 1.00 1.00 40 PHE A N 11
ATOM 8163 C CA . PHE A 1 40 ? 17.907 14.680 -9.148 1.00 1.00 40 PHE A CA 11
ATOM 8164 C C . PHE A 1 40 ? 16.932 14.577 -10.342 1.00 1.00 40 PHE A C 11
ATOM 8165 O O . PHE A 1 40 ? 16.122 13.650 -10.409 1.00 1.00 40 PHE A O 11
ATOM 8182 N N . PRO A 1 41 ? 16.957 15.513 -11.305 1.00 1.00 41 PRO A N 11
ATOM 8183 C CA . PRO A 1 41 ? 17.672 16.780 -11.287 1.00 1.00 41 PRO A CA 11
ATOM 8184 C C . PRO A 1 41 ? 16.875 17.839 -10.514 1.00 1.00 41 PRO A C 11
ATOM 8185 O O . PRO A 1 41 ? 17.461 18.618 -9.767 1.00 1.00 41 PRO A O 11
ATOM 8196 N N . ALA A 1 42 ? 15.550 17.863 -10.705 1.00 1.00 42 ALA A N 11
ATOM 8197 C CA . ALA A 1 42 ? 14.632 18.842 -10.134 1.00 1.00 42 ALA A CA 11
ATOM 8198 C C . ALA A 1 42 ? 13.717 18.194 -9.090 1.00 1.00 42 ALA A C 11
ATOM 8199 O O . ALA A 1 42 ? 13.533 16.973 -9.089 1.00 1.00 42 ALA A O 11
ATOM 8206 N N . HIS A 1 43 ? 13.124 19.036 -8.235 1.00 1.00 43 HIS A N 11
ATOM 8207 C CA . HIS A 1 43 ? 12.253 18.643 -7.134 1.00 1.00 43 HIS A CA 11
ATOM 8208 C C . HIS A 1 43 ? 10.978 17.971 -7.657 1.00 1.00 43 HIS A C 11
ATOM 8209 O O . HIS A 1 43 ? 10.555 18.260 -8.773 1.00 1.00 43 HIS A O 11
ATOM 8223 N N . LYS A 1 44 ? 10.381 17.063 -6.872 1.00 1.00 44 LYS A N 11
ATOM 8224 C CA . LYS A 1 44 ? 9.222 16.270 -7.283 1.00 1.00 44 LYS A CA 11
ATOM 8225 C C . LYS A 1 44 ? 8.225 16.143 -6.135 1.00 1.00 44 LYS A C 11
ATOM 8226 O O . LYS A 1 44 ? 8.630 15.840 -5.014 1.00 1.00 44 LYS A O 11
ATOM 8245 N N . CYS A 1 45 ? 6.939 16.390 -6.398 1.00 1.00 45 CYS A N 11
ATOM 8246 C CA . CYS A 1 45 ? 5.914 16.336 -5.368 1.00 1.00 45 CYS A CA 11
ATOM 8247 C C . CYS A 1 45 ? 5.467 14.892 -5.198 1.00 1.00 45 CYS A C 11
ATOM 8248 O O . CYS A 1 45 ? 4.731 14.381 -6.037 1.00 1.00 45 CYS A O 11
ATOM 8255 N N . ILE A 1 46 ? 5.936 14.215 -4.150 1.00 1.00 46 ILE A N 11
ATOM 8256 C CA . ILE A 1 46 ? 5.559 12.834 -3.895 1.00 1.00 46 ILE A CA 11
ATOM 8257 C C . ILE A 1 46 ? 4.336 12.856 -2.990 1.00 1.00 46 ILE A C 11
ATOM 8258 O O . ILE A 1 46 ? 4.334 13.583 -1.996 1.00 1.00 46 ILE A O 11
ATOM 8274 N N . CYS A 1 47 ? 3.303 12.078 -3.318 1.00 1.00 47 CYS A N 11
ATOM 8275 C CA . CYS A 1 47 ? 2.131 11.943 -2.467 1.00 1.00 47 CYS A CA 11
ATOM 8276 C C . CYS A 1 47 ? 1.778 10.475 -2.272 1.00 1.00 47 CYS A C 11
ATOM 8277 O O . CYS A 1 47 ? 2.063 9.685 -3.165 1.00 1.00 47 CYS A O 11
ATOM 8284 N N . TYR A 1 48 ? 1.215 10.097 -1.116 1.00 1.00 48 TYR A N 11
ATOM 8285 C CA . TYR A 1 48 ? 1.052 8.708 -0.687 1.00 1.00 48 TYR A CA 11
ATOM 8286 C C . TYR A 1 48 ? -0.394 8.320 -0.364 1.00 1.00 48 TYR A C 11
ATOM 8287 O O . TYR A 1 48 ? -1.072 9.025 0.388 1.00 1.00 48 TYR A O 11
ATOM 8305 N N . PHE A 1 49 ? -0.825 7.150 -0.851 1.00 1.00 49 PHE A N 11
ATOM 8306 C CA . PHE A 1 49 ? -2.169 6.623 -0.707 1.00 1.00 49 PHE A CA 11
ATOM 8307 C C . PHE A 1 49 ? -2.099 5.202 -0.123 1.00 1.00 49 PHE A C 11
ATOM 8308 O O . PHE A 1 49 ? -1.150 4.466 -0.409 1.00 1.00 49 PHE A O 11
ATOM 8325 N N . PRO A 1 50 ? -3.092 4.802 0.685 1.00 1.00 50 PRO A N 11
ATOM 8326 C CA . PRO A 1 50 ? -3.141 3.527 1.382 1.00 1.00 50 PRO A CA 11
ATOM 8327 C C . PRO A 1 50 ? -3.532 2.401 0.428 1.00 1.00 50 PRO A C 11
ATOM 8328 O O . PRO A 1 50 ? -4.658 1.907 0.428 1.00 1.00 50 PRO A O 11
ATOM 8339 N N . CYS A 1 51 ? -2.573 1.970 -0.380 1.00 1.00 51 CYS A N 11
ATOM 8340 C CA . CYS A 1 51 ? -2.733 0.872 -1.328 1.00 1.00 51 CYS A CA 11
ATOM 8341 C C . CYS A 1 51 ? -2.904 -0.468 -0.601 1.00 1.00 51 CYS A C 11
ATOM 8342 O O . CYS A 1 51 ? -1.988 -1.292 -0.588 1.00 1.00 51 CYS A O 11
ATOM 8364 N N . LYS A 1 2 ? -1.676 1.081 4.564 1.00 1.00 2 LYS A N 12
ATOM 8365 C CA . LYS A 1 2 ? -0.409 0.752 3.913 1.00 1.00 2 LYS A CA 12
ATOM 8366 C C . LYS A 1 2 ? -0.232 1.604 2.653 1.00 1.00 2 LYS A C 12
ATOM 8367 O O . LYS A 1 2 ? -1.042 1.523 1.735 1.00 1.00 2 LYS A O 12
ATOM 8386 N N . LEU A 1 3 ? 0.837 2.399 2.599 1.00 1.00 3 LEU A N 12
ATOM 8387 C CA . LEU A 1 3 ? 1.018 3.406 1.566 1.00 1.00 3 LEU A CA 12
ATOM 8388 C C . LEU A 1 3 ? 1.689 2.866 0.300 1.00 1.00 3 LEU A C 12
ATOM 8389 O O . LEU A 1 3 ? 2.314 1.801 0.309 1.00 1.00 3 LEU A O 12
ATOM 8405 N N . CYS A 1 4 ? 1.556 3.642 -0.778 1.00 1.00 4 CYS A N 12
ATOM 8406 C CA . CYS A 1 4 ? 2.262 3.552 -2.050 1.00 1.00 4 CYS A CA 12
ATOM 8407 C C . CYS A 1 4 ? 2.554 5.004 -2.426 1.00 1.00 4 CYS A C 12
ATOM 8408 O O . CYS A 1 4 ? 1.704 5.870 -2.199 1.00 1.00 4 CYS A O 12
ATOM 8415 N N . GLU A 1 5 ? 3.746 5.279 -2.959 1.00 1.00 5 GLU A N 12
ATOM 8416 C CA . GLU A 1 5 ? 4.136 6.626 -3.347 1.00 1.00 5 GLU A CA 12
ATOM 8417 C C . GLU A 1 5 ? 3.626 6.955 -4.752 1.00 1.00 5 GLU A C 12
ATOM 8418 O O . GLU A 1 5 ? 3.524 6.073 -5.604 1.00 1.00 5 GLU A O 12
ATOM 8431 N N . ARG A 1 6 ? 3.329 8.232 -4.988 1.00 1.00 6 ARG A N 12
ATOM 8432 C CA . ARG A 1 6 ? 2.981 8.813 -6.269 1.00 1.00 6 ARG A CA 12
ATOM 8433 C C . ARG A 1 6 ? 3.772 10.123 -6.383 1.00 1.00 6 ARG A C 12
ATOM 8434 O O . ARG A 1 6 ? 3.702 10.934 -5.460 1.00 1.00 6 ARG A O 12
ATOM 8455 N N . PRO A 1 7 ? 4.517 10.355 -7.476 1.00 1.00 7 PRO A N 12
ATOM 8456 C CA . PRO A 1 7 ? 5.104 11.653 -7.745 1.00 1.00 7 PRO A CA 12
ATOM 8457 C C . PRO A 1 7 ? 4.008 12.568 -8.308 1.00 1.00 7 PRO A C 12
ATOM 8458 O O . PRO A 1 7 ? 3.259 13.190 -7.557 1.00 1.00 7 PRO A O 12
ATOM 8469 N N . SER A 1 8 ? 3.857 12.617 -9.634 1.00 1.00 8 SER A N 12
ATOM 8470 C CA . SER A 1 8 ? 2.855 13.430 -10.291 1.00 1.00 8 SER A CA 12
ATOM 8471 C C . SER A 1 8 ? 1.470 12.816 -10.081 1.00 1.00 8 SER A C 12
ATOM 8472 O O . SER A 1 8 ? 0.981 12.062 -10.929 1.00 1.00 8 SER A O 12
ATOM 8480 N N . GLY A 1 9 ? 0.854 13.115 -8.937 1.00 1.00 9 GLY A N 12
ATOM 8481 C CA . GLY A 1 9 ? -0.541 12.819 -8.649 1.00 1.00 9 GLY A CA 12
ATOM 8482 C C . GLY A 1 9 ? -1.328 14.059 -9.043 1.00 1.00 9 GLY A C 12
ATOM 8483 O O . GLY A 1 9 ? -1.786 14.174 -10.175 1.00 1.00 9 GLY A O 12
ATOM 8487 N N . THR A 1 10 ? -1.426 15.009 -8.114 1.00 1.00 10 THR A N 12
ATOM 8488 C CA . THR A 1 10 ? -1.927 16.345 -8.379 1.00 1.00 10 THR A CA 12
ATOM 8489 C C . THR A 1 10 ? -0.735 17.141 -8.906 1.00 1.00 10 THR A C 12
ATOM 8490 O O . THR A 1 10 ? -0.660 17.471 -10.092 1.00 1.00 10 THR A O 12
ATOM 8501 N N . TRP A 1 11 ? 0.204 17.421 -7.998 1.00 1.00 11 TRP A N 12
ATOM 8502 C CA . TRP A 1 11 ? 1.357 18.281 -8.215 1.00 1.00 11 TRP A CA 12
ATOM 8503 C C . TRP A 1 11 ? 2.328 17.670 -9.231 1.00 1.00 11 TRP A C 12
ATOM 8504 O O . TRP A 1 11 ? 3.394 17.157 -8.895 1.00 1.00 11 TRP A O 12
ATOM 8525 N N . SER A 1 12 ? 1.961 17.758 -10.503 1.00 1.00 12 SER A N 12
ATOM 8526 C CA . SER A 1 12 ? 2.711 17.197 -11.607 1.00 1.00 12 SER A CA 12
ATOM 8527 C C . SER A 1 12 ? 3.715 18.226 -12.121 1.00 1.00 12 SER A C 12
ATOM 8528 O O . SER A 1 12 ? 3.601 18.694 -13.251 1.00 1.00 12 SER A O 12
ATOM 8536 N N . GLY A 1 13 ? 4.693 18.590 -11.285 1.00 1.00 13 GLY A N 12
ATOM 8537 C CA . GLY A 1 13 ? 5.683 19.597 -11.638 1.00 1.00 13 GLY A CA 12
ATOM 8538 C C . GLY A 1 13 ? 6.732 19.758 -10.540 1.00 1.00 13 GLY A C 12
ATOM 8539 O O . GLY A 1 13 ? 6.749 18.994 -9.574 1.00 1.00 13 GLY A O 12
ATOM 8543 N N . VAL A 1 14 ? 7.606 20.758 -10.700 1.00 1.00 14 VAL A N 12
ATOM 8544 C CA . VAL A 1 14 ? 8.651 21.087 -9.735 1.00 1.00 14 VAL A CA 12
ATOM 8545 C C . VAL A 1 14 ? 7.991 21.374 -8.383 1.00 1.00 14 VAL A C 12
ATOM 8546 O O . VAL A 1 14 ? 6.961 22.040 -8.342 1.00 1.00 14 VAL A O 12
ATOM 8559 N N . CYS A 1 15 ? 8.584 20.922 -7.273 1.00 1.00 15 CYS A N 12
ATOM 8560 C CA . CYS A 1 15 ? 7.904 20.935 -5.977 1.00 1.00 15 CYS A CA 12
ATOM 8561 C C . CYS A 1 15 ? 7.775 22.332 -5.384 1.00 1.00 15 CYS A C 12
ATOM 8562 O O . CYS A 1 15 ? 6.811 22.595 -4.673 1.00 1.00 15 CYS A O 12
ATOM 8569 N N . GLY A 1 16 ? 8.778 23.194 -5.566 1.00 1.00 16 GLY A N 12
ATOM 8570 C CA . GLY A 1 16 ? 8.817 24.506 -4.930 1.00 1.00 16 GLY A CA 12
ATOM 8571 C C . GLY A 1 16 ? 9.078 24.460 -3.414 1.00 1.00 16 GLY A C 12
ATOM 8572 O O . GLY A 1 16 ? 9.901 25.225 -2.919 1.00 1.00 16 GLY A O 12
ATOM 8576 N N . ASN A 1 17 ? 8.384 23.594 -2.665 1.00 1.00 17 ASN A N 12
ATOM 8577 C CA . ASN A 1 17 ? 8.372 23.597 -1.205 1.00 1.00 17 ASN A CA 12
ATOM 8578 C C . ASN A 1 17 ? 7.614 22.387 -0.633 1.00 1.00 17 ASN A C 12
ATOM 8579 O O . ASN A 1 17 ? 6.510 22.073 -1.079 1.00 1.00 17 ASN A O 12
ATOM 8590 N N . ASN A 1 18 ? 8.193 21.744 0.393 1.00 1.00 18 ASN A N 12
ATOM 8591 C CA . ASN A 1 18 ? 7.622 20.610 1.109 1.00 1.00 18 ASN A CA 12
ATOM 8592 C C . ASN A 1 18 ? 6.192 20.856 1.566 1.00 1.00 18 ASN A C 12
ATOM 8593 O O . ASN A 1 18 ? 5.283 20.116 1.208 1.00 1.00 18 ASN A O 12
ATOM 8604 N N . ASN A 1 19 ? 6.025 21.861 2.422 1.00 1.00 19 ASN A N 12
ATOM 8605 C CA . ASN A 1 19 ? 4.748 22.181 3.045 1.00 1.00 19 ASN A CA 12
ATOM 8606 C C . ASN A 1 19 ? 3.655 22.410 2.003 1.00 1.00 19 ASN A C 12
ATOM 8607 O O . ASN A 1 19 ? 2.562 21.867 2.132 1.00 1.00 19 ASN A O 12
ATOM 8618 N N . ALA A 1 20 ? 3.945 23.201 0.968 1.00 1.00 20 ALA A N 12
ATOM 8619 C CA . ALA A 1 20 ? 2.990 23.426 -0.106 1.00 1.00 20 ALA A CA 12
ATOM 8620 C C . ALA A 1 20 ? 2.626 22.101 -0.778 1.00 1.00 20 ALA A C 12
ATOM 8621 O O . ALA A 1 20 ? 1.445 21.763 -0.855 1.00 1.00 20 ALA A O 12
ATOM 8628 N N . CYS A 1 21 ? 3.638 21.355 -1.241 1.00 1.00 21 CYS A N 12
ATOM 8629 C CA . CYS A 1 21 ? 3.458 20.050 -1.879 1.00 1.00 21 CYS A CA 12
ATOM 8630 C C . CYS A 1 21 ? 2.544 19.151 -1.041 1.00 1.00 21 CYS A C 12
ATOM 8631 O O . CYS A 1 21 ? 1.503 18.685 -1.507 1.00 1.00 21 CYS A O 12
ATOM 8638 N N . LYS A 1 22 ? 2.936 18.955 0.220 1.00 1.00 22 LYS A N 12
ATOM 8639 C CA . LYS A 1 22 ? 2.204 18.212 1.229 1.00 1.00 22 LYS A CA 12
ATOM 8640 C C . LYS A 1 22 ? 0.753 18.664 1.272 1.00 1.00 22 LYS A C 12
ATOM 8641 O O . LYS A 1 22 ? -0.153 17.864 1.026 1.00 1.00 22 LYS A O 12
ATOM 8660 N N . ASN A 1 23 ? 0.551 19.931 1.645 1.00 1.00 23 ASN A N 12
ATOM 8661 C CA . ASN A 1 23 ? -0.772 20.483 1.860 1.00 1.00 23 ASN A CA 12
ATOM 8662 C C . ASN A 1 23 ? -1.607 20.223 0.621 1.00 1.00 23 ASN A C 12
ATOM 8663 O O . ASN A 1 23 ? -2.589 19.494 0.694 1.00 1.00 23 ASN A O 12
ATOM 8674 N N . GLN A 1 24 ? -1.203 20.789 -0.517 1.00 1.00 24 GLN A N 12
ATOM 8675 C CA . GLN A 1 24 ? -1.988 20.677 -1.732 1.00 1.00 24 GLN A CA 12
ATOM 8676 C C . GLN A 1 24 ? -2.324 19.222 -2.029 1.00 1.00 24 GLN A C 12
ATOM 8677 O O . GLN A 1 24 ? -3.482 18.934 -2.320 1.00 1.00 24 GLN A O 12
ATOM 8691 N N . CYS A 1 25 ? -1.364 18.299 -1.908 1.00 1.00 25 CYS A N 12
ATOM 8692 C CA . CYS A 1 25 ? -1.695 16.901 -2.130 1.00 1.00 25 CYS A CA 12
ATOM 8693 C C . CYS A 1 25 ? -2.829 16.427 -1.220 1.00 1.00 25 CYS A C 12
ATOM 8694 O O . CYS A 1 25 ? -3.889 16.047 -1.711 1.00 1.00 25 CYS A O 12
ATOM 8701 N N . ILE A 1 26 ? -2.607 16.427 0.098 1.00 1.00 26 ILE A N 12
ATOM 8702 C CA . ILE A 1 26 ? -3.538 15.794 1.033 1.00 1.00 26 ILE A CA 12
ATOM 8703 C C . ILE A 1 26 ? -4.835 16.608 1.176 1.00 1.00 26 ILE A C 12
ATOM 8704 O O . ILE A 1 26 ? -5.860 16.109 1.655 1.00 1.00 26 ILE A O 12
ATOM 8720 N N . ASN A 1 27 ? -4.794 17.865 0.729 1.00 1.00 27 ASN A N 12
ATOM 8721 C CA . ASN A 1 27 ? -5.918 18.781 0.727 1.00 1.00 27 ASN A CA 12
ATOM 8722 C C . ASN A 1 27 ? -6.784 18.498 -0.499 1.00 1.00 27 ASN A C 12
ATOM 8723 O O . ASN A 1 27 ? -7.948 18.129 -0.344 1.00 1.00 27 ASN A O 12
ATOM 8734 N N . LEU A 1 28 ? -6.215 18.586 -1.707 1.00 1.00 28 LEU A N 12
ATOM 8735 C CA . LEU A 1 28 ? -6.945 18.342 -2.943 1.00 1.00 28 LEU A CA 12
ATOM 8736 C C . LEU A 1 28 ? -7.278 16.853 -3.079 1.00 1.00 28 LEU A C 12
ATOM 8737 O O . LEU A 1 28 ? -8.455 16.498 -3.084 1.00 1.00 28 LEU A O 12
ATOM 8753 N N . GLU A 1 29 ? -6.270 15.974 -3.161 1.00 1.00 29 GLU A N 12
ATOM 8754 C CA . GLU A 1 29 ? -6.528 14.536 -3.177 1.00 1.00 29 GLU A CA 12
ATOM 8755 C C . GLU A 1 29 ? -6.542 14.044 -1.728 1.00 1.00 29 GLU A C 12
ATOM 8756 O O . GLU A 1 29 ? -6.379 14.834 -0.803 1.00 1.00 29 GLU A O 12
ATOM 8769 N N . LYS A 1 30 ? -6.858 12.770 -1.502 1.00 1.00 30 LYS A N 12
ATOM 8770 C CA . LYS A 1 30 ? -7.158 12.205 -0.183 1.00 1.00 30 LYS A CA 12
ATOM 8771 C C . LYS A 1 30 ? -6.053 11.333 0.414 1.00 1.00 30 LYS A C 12
ATOM 8772 O O . LYS A 1 30 ? -6.337 10.481 1.254 1.00 1.00 30 LYS A O 12
ATOM 8791 N N . ALA A 1 31 ? -4.843 11.451 -0.138 1.00 1.00 31 ALA A N 12
ATOM 8792 C CA . ALA A 1 31 ? -3.578 10.914 0.364 1.00 1.00 31 ALA A CA 12
ATOM 8793 C C . ALA A 1 31 ? -3.390 10.998 1.897 1.00 1.00 31 ALA A C 12
ATOM 8794 O O . ALA A 1 31 ? -4.253 11.480 2.629 1.00 1.00 31 ALA A O 12
ATOM 8801 N N . ARG A 1 32 ? -2.243 10.526 2.409 1.00 1.00 32 ARG A N 12
ATOM 8802 C CA . ARG A 1 32 ? -1.899 10.654 3.829 1.00 1.00 32 ARG A CA 12
ATOM 8803 C C . ARG A 1 32 ? -0.724 11.600 4.029 1.00 1.00 32 ARG A C 12
ATOM 8804 O O . ARG A 1 32 ? -0.858 12.612 4.710 1.00 1.00 32 ARG A O 12
ATOM 8825 N N . HIS A 1 33 ? 0.443 11.226 3.505 1.00 1.00 33 HIS A N 12
ATOM 8826 C CA . HIS A 1 33 ? 1.648 12.033 3.605 1.00 1.00 33 HIS A CA 12
ATOM 8827 C C . HIS A 1 33 ? 1.920 12.667 2.253 1.00 1.00 33 HIS A C 12
ATOM 8828 O O . HIS A 1 33 ? 1.516 12.134 1.222 1.00 1.00 33 HIS A O 12
ATOM 8842 N N . GLY A 1 34 ? 2.669 13.766 2.274 1.00 1.00 34 GLY A N 12
ATOM 8843 C CA . GLY A 1 34 ? 3.225 14.380 1.094 1.00 1.00 34 GLY A CA 12
ATOM 8844 C C . GLY A 1 34 ? 4.421 15.200 1.536 1.00 1.00 34 GLY A C 12
ATOM 8845 O O . GLY A 1 34 ? 4.487 15.608 2.702 1.00 1.00 34 GLY A O 12
ATOM 8849 N N . SER A 1 35 ? 5.406 15.354 0.656 1.00 1.00 35 SER A N 12
ATOM 8850 C CA . SER A 1 35 ? 6.664 16.010 0.950 1.00 1.00 35 SER A CA 12
ATOM 8851 C C . SER A 1 35 ? 7.441 16.186 -0.343 1.00 1.00 35 SER A C 12
ATOM 8852 O O . SER A 1 35 ? 7.291 15.423 -1.293 1.00 1.00 35 SER A O 12
ATOM 8860 N N . CYS A 1 36 ? 8.280 17.213 -0.360 1.00 1.00 36 CYS A N 12
ATOM 8861 C CA . CYS A 1 36 ? 9.146 17.506 -1.478 1.00 1.00 36 CYS A CA 12
ATOM 8862 C C . CYS A 1 36 ? 10.417 16.672 -1.373 1.00 1.00 36 CYS A C 12
ATOM 8863 O O . CYS A 1 36 ? 11.040 16.652 -0.314 1.00 1.00 36 CYS A O 12
ATOM 8870 N N . ASN A 1 37 ? 10.799 16.004 -2.462 1.00 1.00 37 ASN A N 12
ATOM 8871 C CA . ASN A 1 37 ? 12.067 15.301 -2.599 1.00 1.00 37 ASN A CA 12
ATOM 8872 C C . ASN A 1 37 ? 12.957 16.089 -3.558 1.00 1.00 37 ASN A C 12
ATOM 8873 O O . ASN A 1 37 ? 12.441 16.813 -4.410 1.00 1.00 37 ASN A O 12
ATOM 8884 N N . TYR A 1 38 ? 14.284 15.961 -3.428 1.00 1.00 38 TYR A N 12
ATOM 8885 C CA . TYR A 1 38 ? 15.190 16.484 -4.438 1.00 1.00 38 TYR A CA 12
ATOM 8886 C C . TYR A 1 38 ? 15.311 15.461 -5.570 1.00 1.00 38 TYR A C 12
ATOM 8887 O O . TYR A 1 38 ? 14.347 15.275 -6.308 1.00 1.00 38 TYR A O 12
ATOM 8905 N N . VAL A 1 39 ? 16.467 14.799 -5.708 1.00 1.00 39 VAL A N 12
ATOM 8906 C CA . VAL A 1 39 ? 16.840 13.967 -6.850 1.00 1.00 39 VAL A CA 12
ATOM 8907 C C . VAL A 1 39 ? 16.882 14.830 -8.124 1.00 1.00 39 VAL A C 12
ATOM 8908 O O . VAL A 1 39 ? 16.170 15.824 -8.250 1.00 1.00 39 VAL A O 12
ATOM 8921 N N . PHE A 1 40 ? 17.726 14.466 -9.089 1.00 1.00 40 PHE A N 12
ATOM 8922 C CA . PHE A 1 40 ? 17.818 15.210 -10.340 1.00 1.00 40 PHE A CA 12
ATOM 8923 C C . PHE A 1 40 ? 16.445 15.261 -11.040 1.00 1.00 40 PHE A C 12
ATOM 8924 O O . PHE A 1 40 ? 15.569 14.439 -10.751 1.00 1.00 40 PHE A O 12
ATOM 8941 N N . PRO A 1 41 ? 16.189 16.234 -11.925 1.00 1.00 41 PRO A N 12
ATOM 8942 C CA . PRO A 1 41 ? 17.000 17.414 -12.164 1.00 1.00 41 PRO A CA 12
ATOM 8943 C C . PRO A 1 41 ? 16.733 18.447 -11.062 1.00 1.00 41 PRO A C 12
ATOM 8944 O O . PRO A 1 41 ? 17.670 19.020 -10.510 1.00 1.00 41 PRO A O 12
ATOM 8955 N N . ALA A 1 42 ? 15.455 18.662 -10.734 1.00 1.00 42 ALA A N 12
ATOM 8956 C CA . ALA A 1 42 ? 14.977 19.683 -9.814 1.00 1.00 42 ALA A CA 12
ATOM 8957 C C . ALA A 1 42 ? 14.092 19.040 -8.746 1.00 1.00 42 ALA A C 12
ATOM 8958 O O . ALA A 1 42 ? 13.761 17.855 -8.835 1.00 1.00 42 ALA A O 12
ATOM 8965 N N . HIS A 1 43 ? 13.675 19.834 -7.758 1.00 1.00 43 HIS A N 12
ATOM 8966 C CA . HIS A 1 43 ? 12.857 19.357 -6.656 1.00 1.00 43 HIS A CA 12
ATOM 8967 C C . HIS A 1 43 ? 11.505 18.879 -7.175 1.00 1.00 43 HIS A C 12
ATOM 8968 O O . HIS A 1 43 ? 10.919 19.529 -8.035 1.00 1.00 43 HIS A O 12
ATOM 8982 N N . LYS A 1 44 ? 11.005 17.755 -6.657 1.00 1.00 44 LYS A N 12
ATOM 8983 C CA . LYS A 1 44 ? 9.805 17.085 -7.140 1.00 1.00 44 LYS A CA 12
ATOM 8984 C C . LYS A 1 44 ? 8.912 16.717 -5.953 1.00 1.00 44 LYS A C 12
ATOM 8985 O O . LYS A 1 44 ? 9.398 16.239 -4.928 1.00 1.00 44 LYS A O 12
ATOM 9004 N N . CYS A 1 45 ? 7.611 16.995 -6.071 1.00 1.00 45 CYS A N 12
ATOM 9005 C CA . CYS A 1 45 ? 6.640 16.699 -5.025 1.00 1.00 45 CYS A CA 12
ATOM 9006 C C . CYS A 1 45 ? 6.347 15.200 -5.015 1.00 1.00 45 CYS A C 12
ATOM 9007 O O . CYS A 1 45 ? 6.027 14.639 -6.062 1.00 1.00 45 CYS A O 12
ATOM 9014 N N . ILE A 1 46 ? 6.486 14.549 -3.857 1.00 1.00 46 ILE A N 12
ATOM 9015 C CA . ILE A 1 46 ? 6.097 13.161 -3.651 1.00 1.00 46 ILE A CA 12
ATOM 9016 C C . ILE A 1 46 ? 4.889 13.168 -2.723 1.00 1.00 46 ILE A C 12
ATOM 9017 O O . ILE A 1 46 ? 4.838 13.957 -1.775 1.00 1.00 46 ILE A O 12
ATOM 9033 N N . CYS A 1 47 ? 3.926 12.282 -2.977 1.00 1.00 47 CYS A N 12
ATOM 9034 C CA . CYS A 1 47 ? 2.774 12.101 -2.115 1.00 1.00 47 CYS A CA 12
ATOM 9035 C C . CYS A 1 47 ? 2.473 10.618 -1.948 1.00 1.00 47 CYS A C 12
ATOM 9036 O O . CYS A 1 47 ? 2.863 9.828 -2.799 1.00 1.00 47 CYS A O 12
ATOM 9043 N N . TYR A 1 48 ? 1.863 10.224 -0.828 1.00 1.00 48 TYR A N 12
ATOM 9044 C CA . TYR A 1 48 ? 1.718 8.826 -0.446 1.00 1.00 48 TYR A CA 12
ATOM 9045 C C . TYR A 1 48 ? 0.247 8.502 -0.198 1.00 1.00 48 TYR A C 12
ATOM 9046 O O . TYR A 1 48 ? -0.386 9.125 0.663 1.00 1.00 48 TYR A O 12
ATOM 9064 N N . PHE A 1 49 ? -0.296 7.542 -0.956 1.00 1.00 49 PHE A N 12
ATOM 9065 C CA . PHE A 1 49 ? -1.690 7.138 -0.889 1.00 1.00 49 PHE A CA 12
ATOM 9066 C C . PHE A 1 49 ? -1.763 5.722 -0.316 1.00 1.00 49 PHE A C 12
ATOM 9067 O O . PHE A 1 49 ? -0.868 4.926 -0.592 1.00 1.00 49 PHE A O 12
ATOM 9084 N N . PRO A 1 50 ? -2.824 5.376 0.425 1.00 1.00 50 PRO A N 12
ATOM 9085 C CA . PRO A 1 50 ? -3.090 4.012 0.843 1.00 1.00 50 PRO A CA 12
ATOM 9086 C C . PRO A 1 50 ? -3.327 3.151 -0.401 1.00 1.00 50 PRO A C 12
ATOM 9087 O O . PRO A 1 50 ? -4.119 3.525 -1.264 1.00 1.00 50 PRO A O 12
ATOM 9098 N N . CYS A 1 51 ? -2.616 2.029 -0.526 1.00 1.00 51 CYS A N 12
ATOM 9099 C CA . CYS A 1 51 ? -2.612 1.223 -1.740 1.00 1.00 51 CYS A CA 12
ATOM 9100 C C . CYS A 1 51 ? -1.907 -0.111 -1.482 1.00 1.00 51 CYS A C 12
ATOM 9101 O O . CYS A 1 51 ? -0.927 -0.149 -0.737 1.00 1.00 51 CYS A O 12
ATOM 9123 N N . LYS A 1 2 ? -0.523 0.007 4.112 1.00 1.00 2 LYS A N 13
ATOM 9124 C CA . LYS A 1 2 ? 0.811 0.425 3.702 1.00 1.00 2 LYS A CA 13
ATOM 9125 C C . LYS A 1 2 ? 0.752 1.439 2.552 1.00 1.00 2 LYS A C 13
ATOM 9126 O O . LYS A 1 2 ? 0.034 1.229 1.571 1.00 1.00 2 LYS A O 13
ATOM 9145 N N . LEU A 1 3 ? 1.543 2.506 2.628 1.00 1.00 3 LEU A N 13
ATOM 9146 C CA . LEU A 1 3 ? 1.519 3.564 1.627 1.00 1.00 3 LEU A CA 13
ATOM 9147 C C . LEU A 1 3 ? 2.091 3.108 0.276 1.00 1.00 3 LEU A C 13
ATOM 9148 O O . LEU A 1 3 ? 2.853 2.143 0.195 1.00 1.00 3 LEU A O 13
ATOM 9164 N N . CYS A 1 4 ? 1.701 3.806 -0.789 1.00 1.00 4 CYS A N 13
ATOM 9165 C CA . CYS A 1 4 ? 2.242 3.747 -2.140 1.00 1.00 4 CYS A CA 13
ATOM 9166 C C . CYS A 1 4 ? 2.387 5.200 -2.575 1.00 1.00 4 CYS A C 13
ATOM 9167 O O . CYS A 1 4 ? 1.578 6.038 -2.168 1.00 1.00 4 CYS A O 13
ATOM 9174 N N . GLU A 1 5 ? 3.421 5.497 -3.358 1.00 1.00 5 GLU A N 13
ATOM 9175 C CA . GLU A 1 5 ? 3.789 6.847 -3.738 1.00 1.00 5 GLU A CA 13
ATOM 9176 C C . GLU A 1 5 ? 3.248 7.204 -5.125 1.00 1.00 5 GLU A C 13
ATOM 9177 O O . GLU A 1 5 ? 3.161 6.341 -5.995 1.00 1.00 5 GLU A O 13
ATOM 9190 N N . ARG A 1 6 ? 2.923 8.484 -5.335 1.00 1.00 6 ARG A N 13
ATOM 9191 C CA . ARG A 1 6 ? 2.635 9.068 -6.638 1.00 1.00 6 ARG A CA 13
ATOM 9192 C C 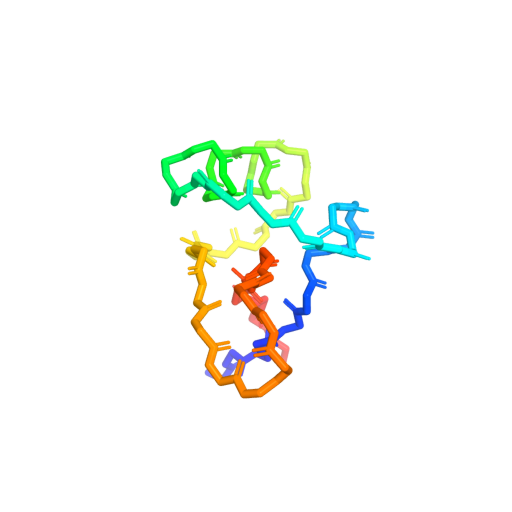. ARG A 1 6 ? 3.488 10.339 -6.699 1.00 1.00 6 ARG A C 13
ATOM 9193 O O . ARG A 1 6 ? 3.447 11.114 -5.742 1.00 1.00 6 ARG A O 13
ATOM 9214 N N . PRO A 1 7 ? 4.303 10.534 -7.747 1.00 1.00 7 PRO A N 13
ATOM 9215 C CA . PRO A 1 7 ? 5.139 11.715 -7.891 1.00 1.00 7 PRO A CA 13
ATOM 9216 C C . PRO A 1 7 ? 4.286 12.843 -8.493 1.00 1.00 7 PRO A C 13
ATOM 9217 O O . PRO A 1 7 ? 3.083 12.914 -8.242 1.00 1.00 7 PRO A O 13
ATOM 9228 N N . SER A 1 8 ? 4.877 13.671 -9.359 1.00 1.00 8 SER A N 13
ATOM 9229 C CA . SER A 1 8 ? 4.319 14.810 -10.074 1.00 1.00 8 SER A CA 13
ATOM 9230 C C . SER A 1 8 ? 2.947 14.633 -10.746 1.00 1.00 8 SER A C 13
ATOM 9231 O O . SER A 1 8 ? 2.444 15.590 -11.329 1.00 1.00 8 SER A O 13
ATOM 9239 N N . GLY A 1 9 ? 2.322 13.452 -10.728 1.00 1.00 9 GLY A N 13
ATOM 9240 C CA . GLY A 1 9 ? 1.000 13.214 -11.300 1.00 1.00 9 GLY A CA 13
ATOM 9241 C C . GLY A 1 9 ? -0.134 13.859 -10.497 1.00 1.00 9 GLY A C 13
ATOM 9242 O O . GLY A 1 9 ? -1.159 13.219 -10.261 1.00 1.00 9 GLY A O 13
ATOM 9246 N N . THR A 1 10 ? 0.079 15.085 -10.017 1.00 1.00 10 THR A N 13
ATOM 9247 C CA . THR A 1 10 ? -0.899 15.989 -9.435 1.00 1.00 10 THR A CA 13
ATOM 9248 C C . THR A 1 10 ? -0.305 17.388 -9.611 1.00 1.00 10 THR A C 13
ATOM 9249 O O . THR A 1 10 ? -0.805 18.212 -10.371 1.00 1.00 10 THR A O 13
ATOM 9260 N N . TRP A 1 11 ? 0.831 17.612 -8.944 1.00 1.00 11 TRP A N 13
ATOM 9261 C CA . TRP A 1 11 ? 1.646 18.800 -9.112 1.00 1.00 11 TRP A CA 13
ATOM 9262 C C . TRP A 1 11 ? 2.562 18.559 -10.310 1.00 1.00 11 TRP A C 13
ATOM 9263 O O . TRP A 1 11 ? 3.734 18.215 -10.158 1.00 1.00 11 TRP A O 13
ATOM 9284 N N . SER A 1 12 ? 2.038 18.748 -11.519 1.00 1.00 12 SER A N 13
ATOM 9285 C CA . SER A 1 12 ? 2.765 18.395 -12.727 1.00 1.00 12 SER A CA 13
ATOM 9286 C C . SER A 1 12 ? 3.629 19.575 -13.160 1.00 1.00 12 SER A C 13
ATOM 9287 O O . SER A 1 12 ? 3.413 20.184 -14.205 1.00 1.00 12 SER A O 13
ATOM 9295 N N . GLY A 1 13 ? 4.626 19.872 -12.326 1.00 1.00 13 GLY A N 13
ATOM 9296 C CA . GLY A 1 13 ? 5.606 20.925 -12.515 1.00 1.00 13 GLY A CA 13
ATOM 9297 C C . GLY A 1 13 ? 6.627 20.819 -11.385 1.00 1.00 13 GLY A C 13
ATOM 9298 O O . GLY A 1 13 ? 6.577 19.871 -10.600 1.00 1.00 13 GLY A O 13
ATOM 9302 N N . VAL A 1 14 ? 7.544 21.784 -11.284 1.00 1.00 14 VAL A N 13
ATOM 9303 C CA . VAL A 1 14 ? 8.486 21.833 -10.173 1.00 1.00 14 VAL A CA 13
ATOM 9304 C C . VAL A 1 14 ? 7.686 22.051 -8.883 1.00 1.00 14 VAL A C 13
ATOM 9305 O O . VAL A 1 14 ? 6.774 22.876 -8.857 1.00 1.00 14 VAL A O 13
ATOM 9318 N N . CYS A 1 15 ? 8.017 21.315 -7.820 1.00 1.00 15 CYS A N 13
ATOM 9319 C CA . CYS A 1 15 ? 7.200 21.265 -6.609 1.00 1.00 15 CYS A CA 13
ATOM 9320 C C . CYS A 1 15 ? 7.303 22.532 -5.763 1.00 1.00 15 CYS A C 13
ATOM 9321 O O . CYS A 1 15 ? 6.466 22.756 -4.894 1.00 1.00 15 CYS A O 13
ATOM 9328 N N . GLY A 1 16 ? 8.370 23.312 -5.936 1.00 1.00 16 GLY A N 13
ATOM 9329 C CA . GLY A 1 16 ? 8.595 24.532 -5.178 1.00 1.00 16 GLY A CA 13
ATOM 9330 C C . GLY A 1 16 ? 9.061 24.272 -3.742 1.00 1.00 16 GLY A C 13
ATOM 9331 O O . GLY A 1 16 ? 10.052 24.859 -3.313 1.00 1.00 16 GLY A O 13
ATOM 9335 N N . ASN A 1 17 ? 8.358 23.426 -2.981 1.00 1.00 17 ASN A N 13
ATOM 9336 C CA . ASN A 1 17 ? 8.582 23.287 -1.547 1.00 1.00 17 ASN A CA 13
ATOM 9337 C C . ASN A 1 17 ? 7.854 22.070 -0.965 1.00 1.00 17 ASN A C 13
ATOM 9338 O O . ASN A 1 17 ? 6.712 21.788 -1.328 1.00 1.00 17 ASN A O 13
ATOM 9349 N N . ASN A 1 18 ? 8.512 21.387 -0.016 1.00 1.00 18 ASN A N 13
ATOM 9350 C CA . ASN A 1 18 ? 7.993 20.257 0.739 1.00 1.00 18 ASN A CA 13
ATOM 9351 C C . ASN A 1 18 ? 6.581 20.484 1.255 1.00 1.00 18 ASN A C 13
ATOM 9352 O O . ASN A 1 18 ? 5.668 19.722 0.950 1.00 1.00 18 ASN A O 13
ATOM 9363 N N . ASN A 1 19 ? 6.449 21.497 2.104 1.00 1.00 19 ASN A N 13
ATOM 9364 C CA . ASN A 1 19 ? 5.219 21.808 2.816 1.00 1.00 19 ASN A CA 13
ATOM 9365 C C . ASN A 1 19 ? 4.109 22.233 1.856 1.00 1.00 19 ASN A C 13
ATOM 9366 O O . ASN A 1 19 ? 2.959 21.840 2.033 1.00 1.00 19 ASN A O 13
ATOM 9377 N N . ALA A 1 20 ? 4.439 23.025 0.831 1.00 1.00 20 ALA A N 13
ATOM 9378 C CA . ALA A 1 20 ? 3.457 23.377 -0.187 1.00 1.00 20 ALA A CA 13
ATOM 9379 C C . ALA A 1 20 ? 2.923 22.110 -0.850 1.00 1.00 20 ALA A C 13
ATOM 9380 O O . ALA A 1 20 ? 1.714 21.880 -0.858 1.00 1.00 20 ALA A O 13
ATOM 9387 N N . CYS A 1 21 ? 3.832 21.280 -1.378 1.00 1.00 21 CYS A N 13
ATOM 9388 C CA . CYS A 1 21 ? 3.481 20.000 -1.985 1.00 1.00 21 CYS A CA 13
ATOM 9389 C C . CYS A 1 21 ? 2.612 19.174 -1.038 1.00 1.00 21 CYS A C 13
ATOM 9390 O O . CYS A 1 21 ? 1.553 18.688 -1.427 1.00 1.00 21 CYS A O 13
ATOM 9397 N N . LYS A 1 22 ? 3.066 19.038 0.210 1.00 1.00 22 LYS A N 13
ATOM 9398 C CA . LYS A 1 22 ? 2.387 18.313 1.269 1.00 1.00 22 LYS A CA 13
ATOM 9399 C C . LYS A 1 22 ? 0.944 18.775 1.397 1.00 1.00 22 LYS A C 13
ATOM 9400 O O . LYS A 1 22 ? 0.024 17.993 1.158 1.00 1.00 22 LYS A O 13
ATOM 9419 N N . ASN A 1 23 ? 0.764 20.040 1.789 1.00 1.00 23 ASN A N 13
ATOM 9420 C CA . ASN A 1 23 ? -0.552 20.625 1.973 1.00 1.00 23 ASN A CA 13
ATOM 9421 C C . ASN A 1 23 ? -1.366 20.382 0.715 1.00 1.00 23 ASN A C 13
ATOM 9422 O O . ASN A 1 23 ? -2.367 19.678 0.766 1.00 1.00 23 ASN A O 13
ATOM 9433 N N . GLN A 1 24 ? -0.918 20.925 -0.416 1.00 1.00 24 GLN A N 13
ATOM 9434 C CA . GLN A 1 24 ? -1.683 20.874 -1.647 1.00 1.00 24 GLN A CA 13
ATOM 9435 C C . GLN A 1 24 ? -2.123 19.446 -1.951 1.00 1.00 24 GLN A C 13
ATOM 9436 O O . GLN A 1 24 ? -3.308 19.217 -2.178 1.00 1.00 24 GLN A O 13
ATOM 9450 N N . CYS A 1 25 ? -1.207 18.479 -1.882 1.00 1.00 25 CYS A N 13
ATOM 9451 C CA . CYS A 1 25 ? -1.572 17.097 -2.126 1.00 1.00 25 CYS A CA 13
ATOM 9452 C C . CYS A 1 25 ? -2.695 16.633 -1.201 1.00 1.00 25 CYS A C 13
ATOM 9453 O O . CYS A 1 25 ? -3.767 16.265 -1.679 1.00 1.00 25 CYS A O 13
ATOM 9460 N N . ILE A 1 26 ? -2.449 16.635 0.117 1.00 1.00 26 ILE A N 13
ATOM 9461 C CA . ILE A 1 26 ? -3.376 16.022 1.069 1.00 1.00 26 ILE A CA 13
ATOM 9462 C C . ILE A 1 26 ? -4.646 16.862 1.233 1.00 1.00 26 ILE A C 13
ATOM 9463 O O . ILE A 1 26 ? -5.655 16.391 1.764 1.00 1.00 26 ILE A O 13
ATOM 9479 N N . ASN A 1 27 ? -4.609 18.115 0.778 1.00 1.00 27 ASN A N 13
ATOM 9480 C CA . ASN A 1 27 ? -5.748 19.009 0.770 1.00 1.00 27 ASN A CA 13
ATOM 9481 C C . ASN A 1 27 ? -6.617 18.665 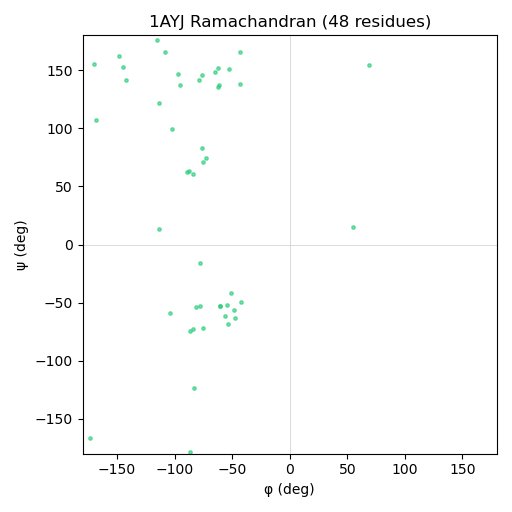-0.434 1.00 1.00 27 ASN A C 13
ATOM 9482 O O . ASN A 1 27 ? -7.765 18.240 -0.277 1.00 1.00 27 ASN A O 13
ATOM 9493 N N . LEU A 1 28 ? -6.033 18.796 -1.628 1.00 1.00 28 LEU A N 13
ATOM 9494 C CA . LEU A 1 28 ? -6.723 18.710 -2.903 1.00 1.00 28 LEU A CA 13
ATOM 9495 C C . LEU A 1 28 ? -7.178 17.276 -3.163 1.00 1.00 28 LEU A C 13
ATOM 9496 O O . LEU A 1 28 ? -8.365 17.039 -3.379 1.00 1.00 28 LEU A O 13
ATOM 9512 N N . GLU A 1 29 ? -6.246 16.316 -3.129 1.00 1.00 29 GLU A N 13
ATOM 9513 C CA . GLU A 1 29 ? -6.595 14.902 -3.126 1.00 1.00 29 GLU A CA 13
ATOM 9514 C C . GLU A 1 29 ? -6.518 14.447 -1.672 1.00 1.00 29 GLU A C 13
ATOM 9515 O O . GLU A 1 29 ? -6.267 15.257 -0.785 1.00 1.00 29 GLU A O 13
ATOM 9528 N N . LYS A 1 30 ? -6.840 13.188 -1.378 1.00 1.00 30 LYS A N 13
ATOM 9529 C CA . LYS A 1 30 ? -7.022 12.703 -0.008 1.00 1.00 30 LYS A CA 13
ATOM 9530 C C . LYS A 1 30 ? -5.871 11.806 0.459 1.00 1.00 30 LYS A C 13
ATOM 9531 O O . LYS A 1 30 ? -6.019 11.066 1.431 1.00 1.00 30 LYS A O 13
ATOM 9550 N N . ALA A 1 31 ? -4.760 11.818 -0.286 1.00 1.00 31 ALA A N 13
ATOM 9551 C CA . ALA A 1 31 ? -3.495 11.216 0.119 1.00 1.00 31 ALA A CA 13
ATOM 9552 C C . ALA A 1 31 ? -3.192 11.510 1.593 1.00 1.00 31 ALA A C 13
ATOM 9553 O O . ALA A 1 31 ? -3.592 12.551 2.112 1.00 1.00 31 ALA A O 13
ATOM 9560 N N . ARG A 1 32 ? -2.471 10.612 2.266 1.00 1.00 32 ARG A N 13
ATOM 9561 C CA . ARG A 1 32 ? -2.248 10.735 3.700 1.00 1.00 32 ARG A CA 13
ATOM 9562 C C . ARG A 1 32 ? -1.036 11.602 3.996 1.00 1.00 32 ARG A C 13
ATOM 9563 O O . ARG A 1 32 ? -1.113 12.486 4.846 1.00 1.00 32 ARG A O 13
ATOM 9584 N N . HIS A 1 33 ? 0.125 11.268 3.430 1.00 1.00 33 HIS A N 13
ATOM 9585 C CA . HIS A 1 33 ? 1.288 12.144 3.511 1.00 1.00 33 HIS A CA 13
ATOM 9586 C C . HIS A 1 33 ? 1.553 12.763 2.151 1.00 1.00 33 HIS A C 13
ATOM 9587 O O . HIS A 1 33 ? 1.155 12.210 1.128 1.00 1.00 33 HIS A O 13
ATOM 9601 N N . GLY A 1 34 ? 2.288 13.869 2.147 1.00 1.00 34 GLY A N 13
ATOM 9602 C CA . GLY A 1 34 ? 2.842 14.476 0.958 1.00 1.00 34 GLY A CA 13
ATOM 9603 C C . GLY A 1 34 ? 4.119 15.157 1.408 1.00 1.00 34 GLY A C 13
ATOM 9604 O O . GLY A 1 34 ? 4.180 15.611 2.550 1.00 1.00 34 GLY A O 13
ATOM 9608 N N . SER A 1 35 ? 5.172 15.144 0.598 1.00 1.00 35 SER A N 13
ATOM 9609 C CA . SER A 1 35 ? 6.480 15.608 1.027 1.00 1.00 35 SER A CA 13
ATOM 9610 C C . SER A 1 35 ? 7.386 15.651 -0.202 1.00 1.00 35 SER A C 13
ATOM 9611 O O . SER A 1 35 ? 7.944 14.633 -0.602 1.00 1.00 35 SER A O 13
ATOM 9619 N N . CYS A 1 36 ? 7.559 16.834 -0.793 1.00 1.00 36 CYS A N 13
ATOM 9620 C CA . CYS A 1 36 ? 8.470 16.972 -1.920 1.00 1.00 36 CYS A CA 13
ATOM 9621 C C . CYS A 1 36 ? 9.904 16.897 -1.411 1.00 1.00 36 CYS A C 13
ATOM 9622 O O . CYS A 1 36 ? 10.201 17.390 -0.321 1.00 1.00 36 CYS A O 13
ATOM 9629 N N . ASN A 1 37 ? 10.775 16.263 -2.196 1.00 1.00 37 ASN A N 13
ATOM 9630 C CA . ASN A 1 37 ? 12.188 16.102 -1.902 1.00 1.00 37 ASN A CA 13
ATOM 9631 C C . ASN A 1 37 ? 12.976 16.356 -3.188 1.00 1.00 37 ASN A C 13
ATOM 9632 O O . ASN A 1 37 ? 12.401 16.338 -4.280 1.00 1.00 37 ASN A O 13
ATOM 9643 N N . TYR A 1 38 ? 14.293 16.551 -3.065 1.00 1.00 38 TYR A N 13
ATOM 9644 C CA . TYR A 1 38 ? 15.220 16.612 -4.184 1.00 1.00 38 TYR A CA 13
ATOM 9645 C C . TYR A 1 38 ? 15.409 15.224 -4.811 1.00 1.00 38 TYR A C 13
ATOM 9646 O O . TYR A 1 38 ? 16.517 14.695 -4.886 1.00 1.00 38 TYR A O 13
ATOM 9664 N N . VAL A 1 39 ? 14.319 14.620 -5.283 1.00 1.00 39 VAL A N 13
ATOM 9665 C CA . VAL A 1 39 ? 14.407 13.427 -6.103 1.00 1.00 39 VAL A CA 13
ATOM 9666 C C . VAL A 1 39 ? 14.809 13.948 -7.477 1.00 1.00 39 VAL A C 13
ATOM 9667 O O . VAL A 1 39 ? 13.978 14.532 -8.168 1.00 1.00 39 VAL A O 13
ATOM 9680 N N . PHE A 1 40 ? 16.089 13.805 -7.822 1.00 1.00 40 PHE A N 13
ATOM 9681 C CA . PHE A 1 40 ? 16.724 14.388 -9.000 1.00 1.00 40 PHE A CA 13
ATOM 9682 C C . PHE A 1 40 ? 15.853 14.310 -10.273 1.00 1.00 40 PHE A C 13
ATOM 9683 O O . PHE A 1 40 ? 15.038 13.396 -10.419 1.00 1.00 40 PHE A O 13
ATOM 9700 N N . PRO A 1 41 ? 15.979 15.261 -11.216 1.00 1.00 41 PRO A N 13
ATOM 9701 C CA . PRO A 1 41 ? 16.717 16.504 -11.081 1.00 1.00 41 PRO A CA 13
ATOM 9702 C C . PRO A 1 41 ? 15.856 17.517 -10.325 1.00 1.00 41 PRO A C 13
ATOM 9703 O O . PRO A 1 41 ? 16.180 17.902 -9.206 1.00 1.00 41 PRO A O 13
ATOM 9714 N N . ALA A 1 42 ? 14.742 17.941 -10.927 1.00 1.00 42 ALA A N 13
ATOM 9715 C CA . ALA A 1 42 ? 13.889 18.963 -10.341 1.00 1.00 42 ALA A CA 13
ATOM 9716 C C . ALA A 1 42 ? 13.211 18.437 -9.077 1.00 1.00 42 ALA A C 13
ATOM 9717 O O . ALA A 1 42 ? 12.845 17.261 -9.017 1.00 1.00 42 ALA A O 13
ATOM 9724 N N . HIS A 1 43 ? 12.982 19.329 -8.110 1.00 1.00 43 HIS A N 13
ATOM 9725 C CA . HIS A 1 43 ? 12.233 19.017 -6.904 1.00 1.00 43 HIS A CA 13
ATOM 9726 C C . HIS A 1 43 ? 10.808 18.677 -7.338 1.00 1.00 43 HIS A C 13
ATOM 9727 O O . HIS A 1 43 ? 10.167 19.468 -8.032 1.00 1.00 43 HIS A O 13
ATOM 9741 N N . LYS A 1 44 ? 10.348 17.480 -6.975 1.00 1.00 44 LYS A N 13
ATOM 9742 C CA . LYS A 1 44 ? 9.115 16.888 -7.473 1.00 1.00 44 LYS A CA 13
ATOM 9743 C C . LYS A 1 44 ? 8.275 16.360 -6.311 1.00 1.00 44 LYS A C 13
ATOM 9744 O O . LYS A 1 44 ? 8.806 15.789 -5.356 1.00 1.00 44 LYS A O 13
ATOM 9763 N N . CYS A 1 45 ? 6.963 16.600 -6.379 1.00 1.00 45 CYS A N 13
ATOM 9764 C CA . CYS A 1 45 ? 6.044 16.366 -5.278 1.00 1.00 45 CYS A CA 13
ATOM 9765 C C . CYS A 1 45 ? 5.764 14.878 -5.106 1.00 1.00 45 CYS A C 13
ATOM 9766 O O . CYS A 1 45 ? 4.921 14.320 -5.804 1.00 1.00 45 CYS A O 13
ATOM 9773 N N . ILE A 1 46 ? 6.468 14.236 -4.171 1.00 1.00 46 ILE A N 13
ATOM 9774 C CA . ILE A 1 46 ? 6.180 12.866 -3.782 1.00 1.00 46 ILE A CA 13
ATOM 9775 C C . ILE A 1 46 ? 4.987 12.919 -2.833 1.00 1.00 46 ILE A C 13
ATOM 9776 O O . ILE A 1 46 ? 5.035 13.631 -1.824 1.00 1.00 46 ILE A O 13
ATOM 9792 N N . CYS A 1 47 ? 3.918 12.190 -3.161 1.00 1.00 47 CYS A N 13
ATOM 9793 C CA . CYS A 1 47 ? 2.743 12.088 -2.314 1.00 1.00 47 CYS A CA 13
ATOM 9794 C C . CYS A 1 47 ? 2.406 10.629 -2.035 1.00 1.00 47 CYS A C 13
ATOM 9795 O O . CYS A 1 47 ? 2.702 9.782 -2.873 1.00 1.00 47 CYS A O 13
ATOM 9802 N N . TYR A 1 48 ? 1.847 10.331 -0.854 1.00 1.00 48 TYR A N 13
ATOM 9803 C CA . TYR A 1 48 ? 1.693 8.982 -0.325 1.00 1.00 48 TYR A CA 13
ATOM 9804 C C . TYR A 1 48 ? 0.234 8.656 0.018 1.00 1.00 48 TYR A C 13
ATOM 9805 O O . TYR A 1 48 ? -0.394 9.357 0.818 1.00 1.00 48 TYR A O 13
ATOM 9823 N N . PHE A 1 49 ? -0.282 7.555 -0.539 1.00 1.00 49 PHE A N 13
ATOM 9824 C CA . PHE A 1 49 ? -1.652 7.094 -0.397 1.00 1.00 49 PHE A CA 13
ATOM 9825 C C . PHE A 1 49 ? -1.612 5.649 0.113 1.00 1.00 49 PHE A C 13
ATOM 9826 O O . PHE A 1 49 ? -0.729 4.907 -0.305 1.00 1.00 49 PHE A O 13
ATOM 9843 N N . PRO A 1 50 ? -2.548 5.219 0.968 1.00 1.00 50 PRO A N 13
ATOM 9844 C CA . PRO A 1 50 ? -2.662 3.834 1.402 1.00 1.00 50 PRO A CA 13
ATOM 9845 C C . PRO A 1 50 ? -3.015 2.965 0.193 1.00 1.00 50 PRO A C 13
ATOM 9846 O O . PRO A 1 50 ? -3.940 3.307 -0.542 1.00 1.00 50 PRO A O 13
ATOM 9857 N N . CYS A 1 51 ? -2.280 1.874 -0.057 1.00 1.00 51 CYS A N 13
ATOM 9858 C CA . CYS A 1 51 ? -2.485 1.109 -1.286 1.00 1.00 51 CYS A CA 13
ATOM 9859 C C . CYS A 1 51 ? -1.886 -0.295 -1.206 1.00 1.00 51 CYS A C 13
ATOM 9860 O O . CYS A 1 51 ? -0.780 -0.471 -0.695 1.00 1.00 51 CYS A O 13
ATOM 9882 N N . LYS A 1 2 ? 0.575 1.231 4.713 1.00 1.00 2 LYS A N 14
ATOM 9883 C CA . LYS A 1 2 ? 1.376 0.707 3.613 1.00 1.00 2 LYS A CA 14
ATOM 9884 C C . LYS A 1 2 ? 1.065 1.540 2.365 1.00 1.00 2 LYS A C 14
ATOM 9885 O O . LYS A 1 2 ? 0.358 1.080 1.466 1.00 1.00 2 LYS A O 14
ATOM 9904 N N . LEU A 1 3 ? 1.552 2.777 2.341 1.00 1.00 3 LEU A N 14
ATOM 9905 C CA . LEU A 1 3 ? 1.268 3.737 1.288 1.00 1.00 3 LEU A CA 14
ATOM 9906 C C . LEU A 1 3 ? 2.018 3.372 0.004 1.00 1.00 3 LEU A C 14
ATOM 9907 O O . LEU A 1 3 ? 2.955 2.576 0.034 1.00 1.00 3 LEU A O 14
ATOM 9923 N N . CYS A 1 4 ? 1.622 3.982 -1.116 1.00 1.00 4 CYS A N 14
ATOM 9924 C CA . CYS A 1 4 ? 2.339 3.929 -2.385 1.00 1.00 4 CYS A CA 14
ATOM 9925 C C . CYS A 1 4 ? 2.578 5.364 -2.838 1.00 1.00 4 CYS A C 14
ATOM 9926 O O . CYS A 1 4 ? 1.733 6.233 -2.612 1.00 1.00 4 CYS A O 14
ATOM 9933 N N . GLU A 1 5 ? 3.742 5.600 -3.445 1.00 1.00 5 GLU A N 14
ATOM 9934 C CA . GLU A 1 5 ? 4.219 6.914 -3.838 1.00 1.00 5 GLU A CA 14
ATOM 9935 C C . GLU A 1 5 ? 3.723 7.264 -5.242 1.00 1.00 5 GLU A C 14
ATOM 9936 O O . GLU A 1 5 ? 4.180 6.668 -6.214 1.00 1.00 5 GLU A O 14
ATOM 9949 N N . ARG A 1 6 ? 2.816 8.237 -5.349 1.00 1.00 6 ARG A N 14
ATOM 9950 C CA . ARG A 1 6 ? 2.416 8.838 -6.610 1.00 1.00 6 ARG A CA 14
ATOM 9951 C C . ARG A 1 6 ? 3.183 10.156 -6.764 1.00 1.00 6 ARG A C 14
ATOM 9952 O O . ARG A 1 6 ? 3.020 11.041 -5.922 1.00 1.00 6 ARG A O 14
ATOM 9973 N N . PRO A 1 7 ? 4.012 10.318 -7.809 1.00 1.00 7 PRO A N 14
ATOM 9974 C CA . PRO A 1 7 ? 4.583 11.610 -8.145 1.00 1.00 7 PRO A CA 14
ATOM 9975 C C . PRO A 1 7 ? 3.478 12.480 -8.758 1.00 1.00 7 PRO A C 14
ATOM 9976 O O . PRO A 1 7 ? 2.910 13.347 -8.098 1.00 1.00 7 PRO A O 14
ATOM 9987 N N . SER A 1 8 ? 3.122 12.236 -10.024 1.00 1.00 8 SER A N 14
ATOM 9988 C CA . SER A 1 8 ? 2.189 13.089 -10.729 1.00 1.00 8 SER A CA 14
ATOM 9989 C C . SER A 1 8 ? 0.761 12.704 -10.362 1.00 1.00 8 SER A C 14
ATOM 9990 O O . SER A 1 8 ? 0.084 11.991 -11.106 1.00 1.00 8 SER A O 14
ATOM 9998 N N . GLY A 1 9 ? 0.298 13.208 -9.221 1.00 1.00 9 GLY A N 14
ATOM 9999 C CA . GLY A 1 9 ? -1.095 13.143 -8.815 1.00 1.00 9 GLY A CA 14
ATOM 10000 C C . GLY A 1 9 ? -1.712 14.460 -9.257 1.00 1.00 9 GLY A C 14
ATOM 10001 O O . GLY A 1 9 ? -2.077 14.621 -10.417 1.00 1.00 9 GLY A O 14
ATOM 10005 N N . THR A 1 10 ? -1.758 15.427 -8.342 1.00 1.00 10 THR A N 14
ATOM 10006 C CA . THR A 1 10 ? -2.096 16.801 -8.652 1.00 1.00 10 THR A CA 14
ATOM 10007 C C . THR A 1 10 ? -0.803 17.476 -9.113 1.00 1.00 10 THR A C 14
ATOM 10008 O O . THR A 1 10 ? -0.621 17.760 -10.297 1.00 1.00 10 THR A O 14
ATOM 10019 N N . TRP A 1 11 ? 0.107 17.700 -8.159 1.00 1.00 11 TRP A N 14
ATOM 10020 C CA . TRP A 1 11 ? 1.352 18.437 -8.343 1.00 1.00 11 TRP A CA 14
ATOM 10021 C C . TRP A 1 11 ? 2.335 17.689 -9.251 1.00 1.00 11 TRP A C 14
ATOM 10022 O O . TRP A 1 11 ? 3.365 17.177 -8.816 1.00 1.00 11 TRP A O 14
ATOM 10043 N N . SER A 1 12 ? 2.049 17.685 -10.546 1.00 1.00 12 SER A N 14
ATOM 10044 C CA . SER A 1 12 ? 2.824 16.954 -11.529 1.00 1.00 12 SER A CA 14
ATOM 10045 C C . SER A 1 12 ? 3.954 17.842 -12.044 1.00 1.00 12 SER A C 14
ATOM 10046 O O . SER A 1 12 ? 3.985 18.192 -13.221 1.00 1.00 12 SER A O 14
ATOM 10054 N N . GLY A 1 13 ? 4.885 18.207 -11.156 1.00 1.00 13 GLY A N 14
ATOM 10055 C CA . GLY A 1 13 ? 5.995 19.076 -11.510 1.00 1.00 13 GLY A CA 14
ATOM 10056 C C . GLY A 1 13 ? 6.933 19.323 -10.330 1.00 1.00 13 GLY A C 14
ATOM 10057 O O . GLY A 1 13 ? 6.785 18.723 -9.264 1.00 1.00 13 GLY A O 14
ATOM 10061 N N . VAL A 1 14 ? 7.903 20.219 -10.540 1.00 1.00 14 VAL A N 14
ATOM 10062 C CA . VAL A 1 14 ? 8.828 20.673 -9.509 1.00 1.00 14 VAL A CA 14
ATOM 10063 C C . VAL A 1 14 ? 8.025 21.405 -8.429 1.00 1.00 14 VAL A C 14
ATOM 10064 O O . VAL A 1 14 ? 6.991 22.003 -8.730 1.00 1.00 14 VAL A O 14
ATOM 10077 N N . CYS A 1 15 ? 8.481 21.348 -7.177 1.00 1.00 15 CYS A N 14
ATOM 10078 C CA . CYS A 1 15 ? 7.790 21.936 -6.038 1.00 1.00 15 CYS A CA 14
ATOM 10079 C C . CYS A 1 15 ? 8.699 22.761 -5.134 1.00 1.00 15 CYS A C 14
ATOM 10080 O O . CYS A 1 15 ? 8.350 23.885 -4.780 1.00 1.00 15 CYS A O 14
ATOM 10087 N N . GLY A 1 16 ? 9.828 22.199 -4.700 1.00 1.00 16 GLY A N 14
ATOM 10088 C CA . GLY A 1 16 ? 10.660 22.786 -3.655 1.00 1.00 16 GLY A CA 14
ATOM 10089 C C . GLY A 1 16 ? 9.977 22.720 -2.282 1.00 1.00 16 GLY A C 14
ATOM 10090 O O . GLY A 1 16 ? 10.443 22.042 -1.365 1.00 1.00 16 GLY A O 14
ATOM 10094 N N . ASN A 1 17 ? 8.878 23.456 -2.126 1.00 1.00 17 ASN A N 14
ATOM 10095 C CA . ASN A 1 17 ? 8.226 23.682 -0.843 1.00 1.00 17 ASN A CA 14
ATOM 10096 C C . ASN A 1 17 ? 7.443 22.449 -0.381 1.00 1.00 17 ASN A C 14
ATOM 10097 O O . ASN A 1 17 ? 6.243 22.325 -0.623 1.00 1.00 17 ASN A O 14
ATOM 10108 N N . ASN A 1 18 ? 8.150 21.553 0.313 1.00 1.00 18 ASN A N 14
ATOM 10109 C CA . ASN A 1 18 ? 7.643 20.343 0.964 1.00 1.00 18 ASN A CA 14
ATOM 10110 C C . ASN A 1 18 ? 6.238 20.524 1.539 1.00 1.00 18 ASN A C 14
ATOM 10111 O O . ASN A 1 18 ? 5.314 19.786 1.215 1.00 1.00 18 ASN A O 14
ATOM 10122 N N . ASN A 1 19 ? 6.118 21.526 2.402 1.00 1.00 19 ASN A N 14
ATOM 10123 C CA . ASN A 1 19 ? 4.894 22.008 3.033 1.00 1.00 19 ASN A CA 14
ATOM 10124 C C . ASN A 1 19 ? 3.756 22.190 2.024 1.00 1.00 19 ASN A C 14
ATOM 10125 O O . ASN A 1 19 ? 2.661 21.672 2.229 1.00 1.00 19 ASN A O 14
ATOM 10136 N N . ALA A 1 20 ? 3.995 22.944 0.953 1.00 1.00 20 ALA A N 14
ATOM 10137 C CA . ALA A 1 20 ? 2.954 23.245 -0.018 1.00 1.00 20 ALA A CA 14
ATOM 10138 C C . ALA A 1 20 ? 2.569 21.970 -0.751 1.00 1.00 20 ALA A C 14
ATOM 10139 O O . ALA A 1 20 ? 1.385 21.662 -0.856 1.00 1.00 20 ALA A O 14
ATOM 10146 N N . CYS A 1 21 ? 3.571 21.230 -1.239 1.00 1.00 21 CYS A N 14
ATOM 10147 C CA . CYS A 1 21 ? 3.354 19.948 -1.906 1.00 1.00 21 CYS A CA 14
ATOM 10148 C C . CYS A 1 21 ? 2.453 19.058 -1.056 1.00 1.00 21 CYS A C 14
ATOM 10149 O O . CYS A 1 21 ? 1.400 18.606 -1.503 1.00 1.00 21 CYS A O 14
ATOM 10156 N N . LYS A 1 22 ? 2.878 18.853 0.190 1.00 1.00 22 LYS A N 14
ATOM 10157 C CA . LYS A 1 22 ? 2.170 18.098 1.199 1.00 1.00 22 LYS A CA 14
ATOM 10158 C C . LYS A 1 22 ? 0.731 18.578 1.298 1.00 1.00 22 LYS A C 14
ATOM 10159 O O . LYS A 1 22 ? -0.192 17.815 1.014 1.00 1.00 22 LYS A O 14
ATOM 10178 N N . ASN A 1 23 ? 0.559 19.829 1.734 1.00 1.00 23 ASN A N 14
ATOM 10179 C CA . ASN A 1 23 ? -0.747 20.394 2.010 1.00 1.00 23 ASN A CA 14
ATOM 10180 C C . ASN A 1 23 ? -1.621 20.222 0.778 1.00 1.00 23 ASN A C 14
ATOM 10181 O O . ASN A 1 23 ? -2.605 19.493 0.823 1.00 1.00 23 ASN A O 14
ATOM 10192 N N . GLN A 1 24 ? -1.231 20.850 -0.334 1.00 1.00 24 GLN A N 14
ATOM 10193 C CA . GLN A 1 24 ? -1.994 20.820 -1.567 1.00 1.00 24 GLN A CA 14
ATOM 10194 C C . GLN A 1 24 ? -2.375 19.391 -1.923 1.00 1.00 24 GLN A C 14
ATOM 10195 O O . GLN A 1 24 ? -3.551 19.130 -2.166 1.00 1.00 24 GLN A O 14
ATOM 10209 N N . CYS A 1 25 ? -1.418 18.458 -1.899 1.00 1.00 25 CYS A N 14
ATOM 10210 C CA . CYS A 1 25 ? -1.742 17.079 -2.207 1.00 1.00 25 CYS A CA 14
ATOM 10211 C C . CYS A 1 25 ? -2.846 16.538 -1.298 1.00 1.00 25 CYS A C 14
ATOM 10212 O O . CYS A 1 25 ? -3.907 16.166 -1.793 1.00 1.00 25 CYS A O 14
ATOM 10219 N N . ILE A 1 26 ? -2.604 16.486 0.018 1.00 1.00 26 ILE A N 14
ATOM 10220 C CA . ILE A 1 26 ? -3.529 15.840 0.952 1.00 1.00 26 ILE A CA 14
ATOM 10221 C C . ILE A 1 26 ? -4.830 16.635 1.110 1.00 1.00 26 ILE A C 14
ATOM 10222 O O . ILE A 1 26 ? -5.829 16.123 1.627 1.00 1.00 26 ILE A O 14
ATOM 10238 N N . ASN A 1 27 ? -4.823 17.895 0.676 1.00 1.00 27 ASN A N 14
ATOM 10239 C CA . ASN A 1 27 ? -5.957 18.796 0.724 1.00 1.00 27 ASN A CA 14
ATOM 10240 C C . ASN A 1 27 ? -6.844 18.534 -0.493 1.00 1.00 27 ASN A C 14
ATOM 10241 O O . ASN A 1 27 ? -7.987 18.096 -0.335 1.00 1.00 27 ASN A O 14
ATOM 10252 N N . LEU A 1 28 ? -6.300 18.724 -1.699 1.00 1.00 28 LEU A N 14
ATOM 10253 C CA . LEU A 1 28 ? -7.028 18.559 -2.951 1.00 1.00 28 LEU A CA 14
ATOM 10254 C C . LEU A 1 28 ? -7.342 17.084 -3.205 1.00 1.00 28 LEU A C 14
ATOM 10255 O O . LEU A 1 28 ? -8.515 16.720 -3.276 1.00 1.00 28 LEU A O 14
ATOM 10271 N N . GLU A 1 29 ? -6.323 16.221 -3.309 1.00 1.00 29 GLU A N 14
ATOM 10272 C CA . GLU A 1 29 ? -6.558 14.779 -3.329 1.00 1.00 29 GLU A CA 14
ATOM 10273 C C . GLU A 1 29 ? -6.528 14.309 -1.871 1.00 1.00 29 GLU A C 14
ATOM 10274 O O . GLU A 1 29 ? -6.357 15.127 -0.973 1.00 1.00 29 GLU A O 14
ATOM 10287 N N . LYS A 1 30 ? -6.825 13.041 -1.580 1.00 1.00 30 LYS A N 14
ATOM 10288 C CA . LYS A 1 30 ? -7.050 12.576 -0.203 1.00 1.00 30 LYS A CA 14
ATOM 10289 C C . LYS A 1 30 ? -5.899 11.725 0.346 1.00 1.00 30 LYS A C 14
ATOM 10290 O O . LYS A 1 30 ? -6.027 11.090 1.397 1.00 1.00 30 LYS A O 14
ATOM 10309 N N . ALA A 1 31 ? -4.767 11.736 -0.363 1.00 1.00 31 ALA A N 14
ATOM 10310 C CA . ALA A 1 31 ? -3.488 11.194 0.073 1.00 1.00 31 ALA A CA 14
ATOM 10311 C C . ALA A 1 31 ? -3.198 11.487 1.548 1.00 1.00 31 ALA A C 14
ATOM 10312 O O . ALA A 1 31 ? -3.775 12.411 2.124 1.00 1.00 31 ALA A O 14
ATOM 10319 N N . ARG A 1 32 ? -2.326 10.695 2.175 1.00 1.00 32 ARG A N 14
ATOM 10320 C CA . ARG A 1 32 ? -2.090 10.793 3.611 1.00 1.00 32 ARG A CA 14
ATOM 10321 C C . ARG A 1 32 ? -0.847 11.623 3.914 1.00 1.00 32 ARG A C 14
ATOM 10322 O O . ARG A 1 32 ? -0.915 12.529 4.739 1.00 1.00 32 ARG A O 14
ATOM 10343 N N . HIS A 1 33 ? 0.306 11.274 3.337 1.00 1.00 33 HIS A N 14
ATOM 10344 C CA . HIS A 1 33 ? 1.497 12.121 3.393 1.00 1.00 33 HIS A CA 14
ATOM 10345 C C . HIS A 1 33 ? 1.752 12.753 2.027 1.00 1.00 33 HIS A C 14
ATOM 10346 O O . HIS A 1 33 ? 1.229 12.285 1.017 1.00 1.00 33 HIS A O 14
ATOM 10360 N N . GLY A 1 34 ? 2.630 13.755 1.997 1.00 1.00 34 GLY A N 14
ATOM 10361 C CA . GLY A 1 34 ? 3.179 14.331 0.784 1.00 1.00 34 GLY A CA 14
ATOM 10362 C C . GLY A 1 34 ? 4.458 15.061 1.165 1.00 1.00 34 GLY A C 14
ATOM 10363 O O . GLY A 1 34 ? 4.591 15.469 2.322 1.00 1.00 34 GLY A O 14
ATOM 10367 N N . SER A 1 35 ? 5.431 15.147 0.256 1.00 1.00 35 SER A N 14
ATOM 10368 C CA . SER A 1 35 ? 6.768 15.621 0.578 1.00 1.00 35 SER A CA 14
ATOM 10369 C C . SER A 1 35 ? 7.521 15.913 -0.724 1.00 1.00 35 SER A C 14
ATOM 10370 O O . SER A 1 35 ? 7.446 15.146 -1.686 1.00 1.00 35 SER A O 14
ATOM 10378 N N . CYS A 1 36 ? 8.254 17.026 -0.757 1.00 1.00 36 CYS A N 14
ATOM 10379 C CA . CYS A 1 36 ? 9.082 17.403 -1.892 1.00 1.00 36 CYS A CA 14
ATOM 10380 C C . CYS A 1 36 ? 10.399 16.646 -1.824 1.00 1.00 36 CYS A C 14
ATOM 10381 O O . CYS A 1 36 ? 11.419 17.199 -1.411 1.00 1.00 36 CYS A O 14
ATOM 10388 N N . ASN A 1 37 ? 10.376 15.381 -2.242 1.00 1.00 37 ASN A N 14
ATOM 10389 C CA . ASN A 1 37 ? 11.585 14.593 -2.442 1.00 1.00 37 ASN A CA 14
ATOM 10390 C C . ASN A 1 37 ? 12.556 15.351 -3.349 1.00 1.00 37 ASN A C 14
ATOM 10391 O O . ASN A 1 37 ? 12.116 16.107 -4.215 1.00 1.00 37 ASN A O 14
ATOM 10402 N N . TYR A 1 38 ? 13.865 15.144 -3.160 1.00 1.00 38 TYR A N 14
ATOM 10403 C CA . TYR A 1 38 ? 14.860 15.671 -4.079 1.00 1.00 38 TYR A CA 14
ATOM 10404 C C . TYR A 1 38 ? 14.925 14.793 -5.335 1.00 1.00 38 TYR A C 14
ATOM 10405 O O . TYR A 1 38 ? 13.973 14.779 -6.111 1.00 1.00 38 TYR A O 14
ATOM 10423 N N . VAL A 1 39 ? 16.031 14.068 -5.541 1.00 1.00 39 VAL A N 14
ATOM 10424 C CA . VAL A 1 39 ? 16.373 13.361 -6.771 1.00 1.00 39 VAL A CA 14
ATOM 10425 C C . VAL A 1 39 ? 16.515 14.364 -7.932 1.00 1.00 39 VAL A C 14
ATOM 10426 O O . VAL A 1 39 ? 15.869 15.411 -7.959 1.00 1.00 39 VAL A O 14
ATOM 10439 N N . PHE A 1 40 ? 17.365 14.056 -8.910 1.00 1.00 40 PHE A N 14
ATOM 10440 C CA . PHE A 1 40 ? 17.544 14.903 -10.085 1.00 1.00 40 PHE A CA 14
ATOM 10441 C C . PHE A 1 40 ? 16.189 15.210 -10.753 1.00 1.00 40 PHE A C 14
ATOM 10442 O O . PHE A 1 40 ? 15.256 14.408 -10.648 1.00 1.00 40 PHE A O 14
ATOM 10459 N N . PRO A 1 41 ? 16.024 16.366 -11.411 1.00 1.00 41 PRO A N 14
ATOM 10460 C CA . PRO A 1 41 ? 16.943 17.488 -11.396 1.00 1.00 41 PRO A CA 14
ATOM 10461 C C . PRO A 1 41 ? 16.726 18.319 -10.127 1.00 1.00 41 PRO A C 14
ATOM 10462 O O . PRO A 1 41 ? 17.689 18.708 -9.468 1.00 1.00 41 PRO A O 14
ATOM 10473 N N . ALA A 1 42 ? 15.458 18.583 -9.793 1.00 1.00 42 ALA A N 14
ATOM 10474 C CA . ALA A 1 42 ? 15.031 19.476 -8.727 1.00 1.00 42 ALA A CA 14
ATOM 10475 C C . ALA A 1 42 ? 13.968 18.794 -7.863 1.00 1.00 42 ALA A C 14
ATOM 10476 O O . ALA A 1 42 ? 13.498 17.699 -8.187 1.00 1.00 42 ALA A O 14
ATOM 10483 N N . HIS A 1 43 ? 13.575 19.462 -6.775 1.00 1.00 43 HIS A N 14
ATOM 10484 C CA . HIS A 1 43 ? 12.636 18.934 -5.797 1.00 1.00 43 HIS A CA 14
ATOM 10485 C C . HIS A 1 43 ? 11.267 18.713 -6.426 1.00 1.00 43 HIS A C 14
ATOM 10486 O O . HIS A 1 43 ? 10.691 19.628 -7.007 1.00 1.00 43 HIS A O 14
ATOM 10500 N N . LYS A 1 44 ? 10.757 17.495 -6.278 1.00 1.00 44 LYS A N 14
ATOM 10501 C CA . LYS A 1 44 ? 9.575 16.975 -6.949 1.00 1.00 44 LYS A CA 14
ATOM 10502 C C . LYS A 1 44 ? 8.588 16.471 -5.899 1.00 1.00 44 LYS A C 14
ATOM 10503 O O . LYS A 1 44 ? 8.993 15.854 -4.914 1.00 1.00 44 LYS A O 14
ATOM 10522 N N . CYS A 1 45 ? 7.301 16.767 -6.086 1.00 1.00 45 CYS A N 14
ATOM 10523 C CA . CYS A 1 45 ? 6.291 16.444 -5.093 1.00 1.00 45 CYS A CA 14
ATOM 10524 C C . CYS A 1 45 ? 5.960 14.957 -5.159 1.00 1.00 45 CYS A C 14
ATOM 10525 O O . CYS A 1 45 ? 5.315 14.516 -6.105 1.00 1.00 45 CYS A O 14
ATOM 10532 N N . ILE A 1 46 ? 6.420 14.178 -4.178 1.00 1.00 46 ILE A N 14
ATOM 10533 C CA . ILE A 1 46 ? 5.991 12.798 -4.015 1.00 1.00 46 ILE A CA 14
ATOM 10534 C C . ILE A 1 46 ? 4.829 12.832 -3.036 1.00 1.00 46 ILE A C 14
ATOM 10535 O O . ILE A 1 46 ? 4.927 13.487 -1.993 1.00 1.00 46 ILE A O 14
ATOM 10551 N N . CYS A 1 47 ? 3.736 12.141 -3.364 1.00 1.00 47 CYS A N 14
ATOM 10552 C CA . CYS A 1 47 ? 2.577 12.068 -2.498 1.00 1.00 47 CYS A CA 14
ATOM 10553 C C . CYS A 1 47 ? 2.214 10.616 -2.209 1.00 1.00 47 CYS A C 14
ATOM 10554 O O . CYS A 1 47 ? 2.364 9.763 -3.076 1.00 1.00 47 CYS A O 14
ATOM 10561 N N . TYR A 1 48 ? 1.798 10.320 -0.974 1.00 1.00 48 TYR A N 14
ATOM 10562 C CA . TYR A 1 48 ? 1.652 8.963 -0.468 1.00 1.00 48 TYR A CA 14
ATOM 10563 C C . TYR A 1 48 ? 0.176 8.589 -0.336 1.00 1.00 48 TYR A C 14
ATOM 10564 O O . TYR A 1 48 ? -0.531 9.162 0.501 1.00 1.00 48 TYR A O 14
ATOM 10582 N N . PHE A 1 49 ? -0.300 7.647 -1.163 1.00 1.00 49 PHE A N 14
ATOM 10583 C CA . PHE A 1 49 ? -1.694 7.222 -1.174 1.00 1.00 49 PHE A CA 14
ATOM 10584 C C . PHE A 1 49 ? -1.816 5.856 -0.486 1.00 1.00 49 PHE A C 14
ATOM 10585 O O . PHE A 1 49 ? -0.926 5.018 -0.634 1.00 1.00 49 PHE A O 14
ATOM 10602 N N . PRO A 1 50 ? -2.915 5.606 0.237 1.00 1.00 50 PRO A N 14
ATOM 10603 C CA . PRO A 1 50 ? -3.161 4.385 0.988 1.00 1.00 50 PRO A CA 14
ATOM 10604 C C . PRO A 1 50 ? -3.557 3.253 0.042 1.00 1.00 50 PRO A C 14
ATOM 10605 O O . PRO A 1 50 ? -4.713 2.842 -0.039 1.00 1.00 50 PRO A O 14
ATOM 10616 N N . CYS A 1 51 ? -2.571 2.739 -0.682 1.00 1.00 51 CYS A N 14
ATOM 10617 C CA . CYS A 1 51 ? -2.738 1.691 -1.682 1.00 1.00 51 CYS A CA 14
ATOM 10618 C C . CYS A 1 51 ? -3.091 0.347 -1.034 1.00 1.00 51 CYS A C 14
ATOM 10619 O O . CYS A 1 51 ? -2.267 -0.567 -1.008 1.00 1.00 51 CYS A O 14
ATOM 10641 N N . LYS A 1 2 ? 2.740 -1.490 2.096 1.00 1.00 2 LYS A N 15
ATOM 10642 C CA . LYS A 1 2 ? 3.473 -0.260 1.847 1.00 1.00 2 LYS A CA 15
ATOM 10643 C C . LYS A 1 2 ? 2.520 0.764 1.226 1.00 1.00 2 LYS A C 15
ATOM 10644 O O . LYS A 1 2 ? 1.706 0.416 0.371 1.00 1.00 2 LYS A O 15
ATOM 10663 N N . LEU A 1 3 ? 2.658 2.035 1.613 1.00 1.00 3 LEU A N 15
ATOM 10664 C CA . LEU A 1 3 ? 1.977 3.135 0.943 1.00 1.00 3 LEU A CA 15
ATOM 10665 C C . LEU A 1 3 ? 2.321 3.098 -0.546 1.00 1.00 3 LEU A C 15
ATOM 10666 O O . LEU A 1 3 ? 3.399 2.634 -0.925 1.00 1.00 3 LEU A O 15
ATOM 10682 N N . CYS A 1 4 ? 1.441 3.631 -1.390 1.00 1.00 4 CYS A N 15
ATOM 10683 C CA . CYS A 1 4 ? 1.749 3.846 -2.795 1.00 1.00 4 CYS A CA 15
ATOM 10684 C C . CYS A 1 4 ? 2.145 5.308 -2.931 1.00 1.00 4 CYS A C 15
ATOM 10685 O O . CYS A 1 4 ? 1.295 6.195 -2.863 1.00 1.00 4 CYS A O 15
ATOM 10692 N N . GLU A 1 5 ? 3.449 5.549 -3.057 1.00 1.00 5 GLU A N 15
ATOM 10693 C CA . GLU A 1 5 ? 4.018 6.870 -3.211 1.00 1.00 5 GLU A CA 15
ATOM 10694 C C . GLU A 1 5 ? 3.674 7.378 -4.611 1.00 1.00 5 GLU A C 15
ATOM 10695 O O . GLU A 1 5 ? 4.268 6.925 -5.587 1.00 1.00 5 GLU A O 15
ATOM 10708 N N . ARG A 1 6 ? 2.704 8.286 -4.726 1.00 1.00 6 ARG A N 15
ATOM 10709 C CA . ARG A 1 6 ? 2.361 8.875 -6.010 1.00 1.00 6 ARG A CA 15
ATOM 10710 C C . ARG A 1 6 ? 3.377 9.972 -6.318 1.00 1.00 6 ARG A C 15
ATOM 10711 O O . ARG A 1 6 ? 3.696 10.763 -5.425 1.00 1.00 6 ARG A O 15
ATOM 10732 N N . PRO A 1 7 ? 3.880 10.038 -7.562 1.00 1.00 7 PRO A N 15
ATOM 10733 C CA . PRO A 1 7 ? 4.659 11.170 -8.018 1.00 1.00 7 PRO A CA 15
ATOM 10734 C C . PRO A 1 7 ? 3.691 12.337 -8.235 1.00 1.00 7 PRO A C 15
ATOM 10735 O O . PRO A 1 7 ? 2.492 12.229 -7.963 1.00 1.00 7 PRO A O 15
ATOM 10746 N N . SER A 1 8 ? 4.194 13.466 -8.732 1.00 1.00 8 SER A N 15
ATOM 10747 C CA . SER A 1 8 ? 3.397 14.673 -8.801 1.00 1.00 8 SER A CA 15
ATOM 10748 C C . SER A 1 8 ? 2.382 14.595 -9.952 1.00 1.00 8 SER A C 15
ATOM 10749 O O . SER A 1 8 ? 2.578 15.165 -11.025 1.00 1.00 8 SER A O 15
ATOM 10757 N N . GLY A 1 9 ? 1.257 13.932 -9.682 1.00 1.00 9 GLY A N 15
ATOM 10758 C CA . GLY A 1 9 ? 0.177 13.712 -10.636 1.00 1.00 9 GLY A CA 15
ATOM 10759 C C . GLY A 1 9 ? -0.710 14.945 -10.771 1.00 1.00 9 GLY A C 15
ATOM 10760 O O . GLY A 1 9 ? -1.270 15.198 -11.833 1.00 1.00 9 GLY A O 15
ATOM 10764 N N . THR A 1 10 ? -0.847 15.709 -9.685 1.00 1.00 10 THR A N 15
ATOM 10765 C CA . THR A 1 10 ? -1.529 16.986 -9.676 1.00 1.00 10 THR A CA 15
ATOM 10766 C C . THR A 1 10 ? -0.518 18.043 -10.122 1.00 1.00 10 THR A C 15
ATOM 10767 O O . THR A 1 10 ? -0.606 18.627 -11.201 1.00 1.00 10 THR A O 15
ATOM 10778 N N . TRP A 1 11 ? 0.470 18.273 -9.260 1.00 1.00 11 TRP A N 15
ATOM 10779 C CA . TRP A 1 11 ? 1.511 19.265 -9.439 1.00 1.00 11 TRP A CA 15
ATOM 10780 C C . TRP A 1 11 ? 2.543 18.742 -10.437 1.00 1.00 11 TRP A C 15
ATOM 10781 O O . TRP A 1 11 ? 3.685 18.475 -10.074 1.00 1.00 11 TRP A O 15
ATOM 10802 N N . SER A 1 12 ? 2.190 18.646 -11.717 1.00 1.00 12 SER A N 15
ATOM 10803 C CA . SER A 1 12 ? 3.088 18.046 -12.693 1.00 1.00 12 SER A CA 15
ATOM 10804 C C . SER A 1 12 ? 4.025 19.131 -13.222 1.00 1.00 12 SER A C 15
ATOM 10805 O O . SER A 1 12 ? 3.968 19.533 -14.381 1.00 1.00 12 SER A O 15
ATOM 10813 N N . GLY A 1 13 ? 4.896 19.586 -12.319 1.00 1.00 13 GLY A N 15
ATOM 10814 C CA . GLY A 1 13 ? 5.918 20.596 -12.501 1.00 1.00 13 GLY A CA 15
ATOM 10815 C C . GLY A 1 13 ? 6.808 20.555 -11.259 1.00 1.00 13 GLY A C 15
ATOM 10816 O O . GLY A 1 13 ? 6.590 19.726 -10.376 1.00 1.00 13 GLY A O 15
ATOM 10820 N N . VAL A 1 14 ? 7.809 21.432 -11.175 1.00 1.00 14 VAL A N 15
ATOM 10821 C CA . VAL A 1 14 ? 8.701 21.462 -10.023 1.00 1.00 14 VAL A CA 15
ATOM 10822 C C . VAL A 1 14 ? 7.905 21.881 -8.782 1.00 1.00 14 VAL A C 15
ATOM 10823 O O . VAL A 1 14 ? 7.106 22.816 -8.843 1.00 1.00 14 VAL A O 15
ATOM 10836 N N . CYS A 1 15 ? 8.119 21.191 -7.657 1.00 1.00 15 CYS A N 15
ATOM 10837 C CA . CYS A 1 15 ? 7.345 21.419 -6.437 1.00 1.00 15 CYS A CA 15
ATOM 10838 C C . CYS A 1 15 ? 7.753 22.709 -5.733 1.00 1.00 15 CYS A C 15
ATOM 10839 O O . CYS A 1 15 ? 6.954 23.324 -5.031 1.00 1.00 15 CYS A O 15
ATOM 10846 N N . GLY A 1 16 ? 9.035 23.067 -5.824 1.00 1.00 16 GLY A N 15
ATOM 10847 C CA . GLY A 1 16 ? 9.612 24.137 -5.036 1.00 1.00 16 GLY A CA 15
ATOM 10848 C C . GLY A 1 16 ? 9.751 23.745 -3.561 1.00 1.00 16 GLY A C 15
ATOM 10849 O O . GLY A 1 16 ? 10.873 23.558 -3.089 1.00 1.00 16 GLY A O 15
ATOM 10853 N N . ASN A 1 17 ? 8.628 23.591 -2.846 1.00 1.00 17 ASN A N 15
ATOM 10854 C CA . ASN A 1 17 ? 8.580 23.461 -1.390 1.00 1.00 17 ASN A CA 15
ATOM 10855 C C . ASN A 1 17 ? 7.723 22.292 -0.871 1.00 1.00 17 ASN A C 15
ATOM 10856 O O . ASN A 1 17 ? 6.599 22.066 -1.322 1.00 1.00 17 ASN A O 15
ATOM 10867 N N . ASN A 1 18 ? 8.255 21.604 0.150 1.00 1.00 18 ASN A N 15
ATOM 10868 C CA . ASN A 1 18 ? 7.633 20.505 0.874 1.00 1.00 18 ASN A CA 15
ATOM 10869 C C . ASN A 1 18 ? 6.241 20.833 1.393 1.00 1.00 18 ASN A C 15
ATOM 10870 O O . ASN A 1 18 ? 5.275 20.169 1.039 1.00 1.00 18 ASN A O 15
ATOM 10881 N N . ASN A 1 19 ? 6.161 21.820 2.278 1.00 1.00 19 ASN A N 15
ATOM 10882 C CA . ASN A 1 19 ? 4.922 22.263 2.914 1.00 1.00 19 ASN A CA 15
ATOM 10883 C C . ASN A 1 19 ? 3.842 22.593 1.882 1.00 1.00 19 ASN A C 15
ATOM 10884 O O . ASN A 1 19 ? 2.682 22.222 2.070 1.00 1.00 19 ASN A O 15
ATOM 10895 N N . ALA A 1 20 ? 4.203 23.309 0.817 1.00 1.00 20 ALA A N 15
ATOM 10896 C CA . ALA A 1 20 ? 3.253 23.637 -0.234 1.00 1.00 20 ALA A CA 15
ATOM 10897 C C . ALA A 1 20 ? 2.745 22.356 -0.889 1.00 1.00 20 ALA A C 15
ATOM 10898 O O . ALA A 1 20 ? 1.538 22.124 -0.936 1.00 1.00 20 ALA A O 15
ATOM 10905 N N . CYS A 1 21 ? 3.671 21.524 -1.378 1.00 1.00 21 CYS A N 15
ATOM 10906 C CA . CYS A 1 21 ? 3.339 20.247 -2.001 1.00 1.00 21 CYS A CA 15
ATOM 10907 C C . CYS A 1 21 ? 2.398 19.434 -1.114 1.00 1.00 21 CYS A C 15
ATOM 10908 O O . CYS A 1 21 ? 1.352 18.977 -1.568 1.00 1.00 21 CYS A O 15
ATOM 10915 N N . LYS A 1 22 ? 2.800 19.265 0.148 1.00 1.00 22 LYS A N 15
ATOM 10916 C CA . LYS A 1 22 ? 2.088 18.573 1.207 1.00 1.00 22 LYS A CA 15
ATOM 10917 C C . LYS A 1 22 ? 0.651 19.067 1.271 1.00 1.00 22 LYS A C 15
ATOM 10918 O O . LYS A 1 22 ? -0.283 18.287 1.066 1.00 1.00 22 LYS A O 15
ATOM 10937 N N . ASN A 1 23 ? 0.499 20.363 1.572 1.00 1.00 23 ASN A N 15
ATOM 10938 C CA . ASN A 1 23 ? -0.803 20.995 1.688 1.00 1.00 23 ASN A CA 15
ATOM 10939 C C . ASN A 1 23 ? -1.603 20.670 0.435 1.00 1.00 23 ASN A C 15
ATOM 10940 O O . ASN A 1 23 ? -2.616 19.987 0.516 1.00 1.00 23 ASN A O 15
ATOM 10951 N N . GLN A 1 24 ? -1.099 21.098 -0.725 1.00 1.00 24 GLN A N 15
ATOM 10952 C CA . GLN A 1 24 ? -1.730 20.863 -2.010 1.00 1.00 24 GLN A CA 15
ATOM 10953 C C . GLN A 1 24 ? -2.207 19.418 -2.141 1.00 1.00 24 GLN A C 15
ATOM 10954 O O . GLN A 1 24 ? -3.369 19.206 -2.470 1.00 1.00 24 GLN A O 15
ATOM 10968 N N . CYS A 1 25 ? -1.358 18.424 -1.876 1.00 1.00 25 CYS A N 15
ATOM 10969 C CA . CYS A 1 25 ? -1.760 17.039 -2.065 1.00 1.00 25 CYS A CA 15
ATOM 10970 C C . CYS A 1 25 ? -2.961 16.706 -1.192 1.00 1.00 25 CYS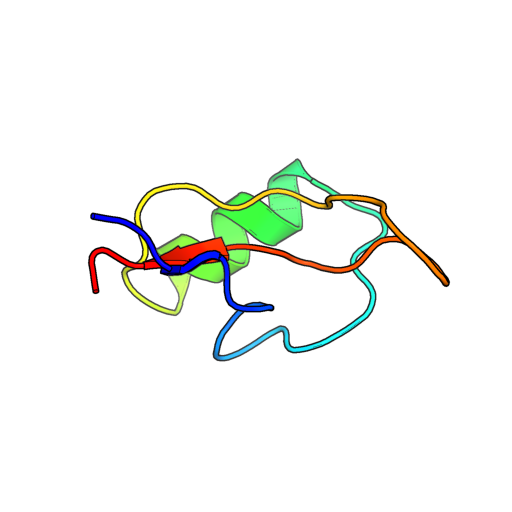 A C 15
ATOM 10971 O O . CYS A 1 25 ? -3.991 16.276 -1.706 1.00 1.00 25 CYS A O 15
ATOM 10978 N N . ILE A 1 26 ? -2.834 16.913 0.124 1.00 1.00 26 ILE A N 15
ATOM 10979 C CA . ILE A 1 26 ? -3.875 16.487 1.059 1.00 1.00 26 ILE A CA 15
ATOM 10980 C C . ILE A 1 26 ? -5.111 17.399 0.990 1.00 1.00 26 ILE A C 15
ATOM 10981 O O . ILE A 1 26 ? -6.196 17.045 1.468 1.00 1.00 26 ILE A O 15
ATOM 10997 N N . ASN A 1 27 ? -4.950 18.576 0.380 1.00 1.00 27 ASN A N 15
ATOM 10998 C CA . ASN A 1 27 ? -5.988 19.575 0.195 1.00 1.00 27 ASN A CA 15
ATOM 10999 C C . ASN A 1 27 ? -6.803 19.221 -1.047 1.00 1.00 27 ASN A C 15
ATOM 11000 O O . ASN A 1 27 ? -8.007 18.990 -0.942 1.00 1.00 27 ASN A O 15
ATOM 11011 N N . LEU A 1 28 ? -6.144 19.095 -2.202 1.00 1.00 28 LEU A N 15
ATOM 11012 C CA . LEU A 1 28 ? -6.783 18.748 -3.464 1.00 1.00 28 LEU A CA 15
ATOM 11013 C C . LEU A 1 28 ? -7.253 17.293 -3.432 1.00 1.00 28 LEU A C 15
ATOM 11014 O O . LEU A 1 28 ? -8.457 17.042 -3.425 1.00 1.00 28 LEU A O 15
ATOM 11030 N N . GLU A 1 29 ? -6.328 16.328 -3.370 1.00 1.00 29 GLU A N 15
ATOM 11031 C CA . GLU A 1 29 ? -6.701 14.927 -3.200 1.00 1.00 29 GLU A CA 15
ATOM 11032 C C . GLU A 1 29 ? -6.764 14.654 -1.696 1.00 1.00 29 GLU A C 15
ATOM 11033 O O . GLU A 1 29 ? -6.640 15.586 -0.906 1.00 1.00 29 GLU A O 15
ATOM 11046 N N . LYS A 1 30 ? -7.086 13.433 -1.266 1.00 1.00 30 LYS A N 15
ATOM 11047 C CA . LYS A 1 30 ? -7.386 13.136 0.140 1.00 1.00 30 LYS A CA 15
ATOM 11048 C C . LYS A 1 30 ? -6.308 12.289 0.815 1.00 1.00 30 LYS A C 15
ATOM 11049 O O . LYS A 1 30 ? -6.507 11.789 1.927 1.00 1.00 30 LYS A O 15
ATOM 11068 N N . ALA A 1 31 ? -5.153 12.150 0.157 1.00 1.00 31 ALA A N 15
ATOM 11069 C CA . ALA A 1 31 ? -3.952 11.572 0.740 1.00 1.00 31 ALA A CA 15
ATOM 11070 C C . ALA A 1 31 ? -3.719 12.077 2.166 1.00 1.00 31 ALA A C 15
ATOM 11071 O O . ALA A 1 31 ? -4.200 13.148 2.543 1.00 1.00 31 ALA A O 15
ATOM 11078 N N . ARG A 1 32 ? -3.020 11.284 2.977 1.00 1.00 32 ARG A N 15
ATOM 11079 C CA . ARG A 1 32 ? -2.852 11.574 4.391 1.00 1.00 32 ARG A CA 15
ATOM 11080 C C . ARG A 1 32 ? -1.595 12.405 4.621 1.00 1.00 32 ARG A C 15
ATOM 11081 O O . ARG A 1 32 ? -1.696 13.494 5.179 1.00 1.00 32 ARG A O 15
ATOM 11102 N N . HIS A 1 33 ? -0.416 11.892 4.249 1.00 1.00 33 HIS A N 15
ATOM 11103 C CA . HIS A 1 33 ? 0.807 12.686 4.215 1.00 1.00 33 HIS A CA 15
ATOM 11104 C C . HIS A 1 33 ? 1.229 12.966 2.769 1.00 1.00 33 HIS A C 15
ATOM 11105 O O . HIS A 1 33 ? 1.135 12.103 1.896 1.00 1.00 33 HIS A O 15
ATOM 11119 N N . GLY A 1 34 ? 1.722 14.180 2.530 1.00 1.00 34 GLY A N 15
ATOM 11120 C CA . GLY A 1 34 ? 2.374 14.588 1.301 1.00 1.00 34 GLY A CA 15
ATOM 11121 C C . GLY A 1 34 ? 3.660 15.287 1.712 1.00 1.00 34 GLY A C 15
ATOM 11122 O O . GLY A 1 34 ? 3.739 15.777 2.839 1.00 1.00 34 GLY A O 15
ATOM 11126 N N . SER A 1 35 ? 4.693 15.290 0.869 1.00 1.00 35 SER A N 15
ATOM 11127 C CA . SER A 1 35 ? 6.004 15.795 1.257 1.00 1.00 35 SER A CA 15
ATOM 11128 C C . SER A 1 35 ? 6.903 15.724 0.028 1.00 1.00 35 SER A C 15
ATOM 11129 O O . SER A 1 35 ? 7.304 14.635 -0.387 1.00 1.00 35 SER A O 15
ATOM 11137 N N . CYS A 1 36 ? 7.252 16.886 -0.519 1.00 1.00 36 CYS A N 15
ATOM 11138 C CA . CYS A 1 36 ? 8.088 16.938 -1.701 1.00 1.00 36 CYS A CA 15
ATOM 11139 C C . CYS A 1 36 ? 9.512 16.570 -1.324 1.00 1.00 36 CYS A C 15
ATOM 11140 O O . CYS A 1 36 ? 9.977 16.923 -0.237 1.00 1.00 36 CYS A O 15
ATOM 11147 N N . ASN A 1 37 ? 10.159 15.834 -2.226 1.00 1.00 37 ASN A N 15
ATOM 11148 C CA . ASN A 1 37 ? 11.491 15.284 -2.069 1.00 1.00 37 ASN A CA 15
ATOM 11149 C C . ASN A 1 37 ? 12.377 15.865 -3.163 1.00 1.00 37 ASN A C 15
ATOM 11150 O O . ASN A 1 37 ? 11.885 16.168 -4.253 1.00 1.00 37 ASN A O 15
ATOM 11161 N N . TYR A 1 38 ? 13.678 15.996 -2.887 1.00 1.00 38 TYR A N 15
ATOM 11162 C CA . TYR A 1 38 ? 14.646 16.336 -3.918 1.00 1.00 38 TYR A CA 15
ATOM 11163 C C . TYR A 1 38 ? 14.988 15.082 -4.731 1.00 1.00 38 TYR A C 15
ATOM 11164 O O . TYR A 1 38 ? 14.079 14.468 -5.293 1.00 1.00 38 TYR A O 15
ATOM 11182 N N . VAL A 1 39 ? 16.269 14.705 -4.820 1.00 1.00 39 VAL A N 15
ATOM 11183 C CA . VAL A 1 39 ? 16.800 13.700 -5.738 1.00 1.00 39 VAL A CA 15
ATOM 11184 C C . VAL A 1 39 ? 16.662 14.260 -7.162 1.00 1.00 39 VAL A C 15
ATOM 11185 O O . VAL A 1 39 ? 15.823 15.126 -7.418 1.00 1.00 39 VAL A O 15
ATOM 11198 N N . PHE A 1 40 ? 17.496 13.812 -8.099 1.00 1.00 40 PHE A N 15
ATOM 11199 C CA . PHE A 1 40 ? 17.465 14.330 -9.461 1.00 1.00 40 PHE A CA 15
ATOM 11200 C C . PHE A 1 40 ? 16.069 14.137 -10.092 1.00 1.00 40 PHE A C 15
ATOM 11201 O O . PHE A 1 40 ? 15.291 13.295 -9.632 1.00 1.00 40 PHE A O 15
ATOM 11218 N N . PRO A 1 41 ? 15.690 14.921 -11.111 1.00 1.00 41 PRO A N 15
ATOM 11219 C CA . PRO A 1 41 ? 16.374 16.111 -11.579 1.00 1.00 41 PRO A CA 15
ATOM 11220 C C . PRO A 1 41 ? 16.027 17.289 -10.658 1.00 1.00 41 PRO A C 15
ATOM 11221 O O . PRO A 1 41 ? 16.922 17.968 -10.160 1.00 1.00 41 PRO A O 15
ATOM 11232 N N . ALA A 1 42 ? 14.728 17.509 -10.426 1.00 1.00 42 ALA A N 15
ATOM 11233 C CA . ALA A 1 42 ? 14.180 18.653 -9.712 1.00 1.00 42 ALA A CA 15
ATOM 11234 C C . ALA A 1 42 ? 13.343 18.202 -8.509 1.00 1.00 42 ALA A C 15
ATOM 11235 O O . ALA A 1 42 ? 13.145 17.003 -8.286 1.00 1.00 42 ALA A O 15
ATOM 11242 N N . HIS A 1 43 ? 12.844 19.179 -7.746 1.00 1.00 43 HIS A N 15
ATOM 11243 C CA . HIS A 1 43 ? 12.041 18.967 -6.550 1.00 1.00 43 HIS A CA 15
ATOM 11244 C C . HIS A 1 43 ? 10.705 18.327 -6.960 1.00 1.00 43 HIS A C 15
ATOM 11245 O O . HIS A 1 43 ? 9.922 18.957 -7.673 1.00 1.00 43 HIS A O 15
ATOM 11259 N N . LYS A 1 44 ? 10.455 17.087 -6.529 1.00 1.00 44 LYS A N 15
ATOM 11260 C CA . LYS A 1 44 ? 9.288 16.290 -6.904 1.00 1.00 44 LYS A CA 15
ATOM 11261 C C . LYS A 1 44 ? 8.277 16.273 -5.764 1.00 1.00 44 LYS A C 15
ATOM 11262 O O . LYS A 1 44 ? 8.602 15.812 -4.665 1.00 1.00 44 LYS A O 15
ATOM 11281 N N . CYS A 1 45 ? 7.040 16.699 -6.034 1.00 1.00 45 CYS A N 15
ATOM 11282 C CA . CYS A 1 45 ? 5.969 16.596 -5.059 1.00 1.00 45 CYS A CA 15
ATOM 11283 C C . CYS A 1 45 ? 5.533 15.139 -4.957 1.00 1.00 45 CYS A C 15
ATOM 11284 O O . CYS A 1 45 ? 4.595 14.723 -5.636 1.00 1.00 45 CYS A O 15
ATOM 11291 N N . ILE A 1 46 ? 6.252 14.351 -4.160 1.00 1.00 46 ILE A N 15
ATOM 11292 C CA . ILE A 1 46 ? 5.859 12.987 -3.855 1.00 1.00 46 ILE A CA 15
ATOM 11293 C C . ILE A 1 46 ? 4.770 13.056 -2.779 1.00 1.00 46 ILE A C 15
ATOM 11294 O O . ILE A 1 46 ? 4.849 13.874 -1.854 1.00 1.00 46 ILE A O 15
ATOM 11310 N N . CYS A 1 47 ? 3.741 12.214 -2.909 1.00 1.00 47 CYS A N 15
ATOM 11311 C CA . CYS A 1 47 ? 2.657 12.145 -1.940 1.00 1.00 47 CYS A CA 15
ATOM 11312 C C . CYS A 1 47 ? 2.400 10.689 -1.546 1.00 1.00 47 CYS A C 15
ATOM 11313 O O . CYS A 1 47 ? 2.457 9.808 -2.402 1.00 1.00 47 CYS A O 15
ATOM 11320 N N . TYR A 1 48 ? 2.152 10.427 -0.255 1.00 1.00 48 TYR A N 15
ATOM 11321 C CA . TYR A 1 48 ? 2.167 9.088 0.329 1.00 1.00 48 TYR A CA 15
ATOM 11322 C C . TYR A 1 48 ? 0.795 8.693 0.889 1.00 1.00 48 TYR A C 15
ATOM 11323 O O . TYR A 1 48 ? 0.307 9.295 1.846 1.00 1.00 48 TYR A O 15
ATOM 11341 N N . PHE A 1 49 ? 0.141 7.697 0.279 1.00 1.00 49 PHE A N 15
ATOM 11342 C CA . PHE A 1 49 ? -1.195 7.282 0.681 1.00 1.00 49 PHE A CA 15
ATOM 11343 C C . PHE A 1 49 ? -1.437 5.828 0.280 1.00 1.00 49 PHE A C 15
ATOM 11344 O O . PHE A 1 49 ? -0.696 5.303 -0.554 1.00 1.00 49 PHE A O 15
ATOM 11361 N N . PRO A 1 50 ? -2.448 5.153 0.857 1.00 1.00 50 PRO A N 15
ATOM 11362 C CA . PRO A 1 50 ? -2.801 3.791 0.483 1.00 1.00 50 PRO A CA 15
ATOM 11363 C C . PRO A 1 50 ? -3.043 3.664 -1.023 1.00 1.00 50 PRO A C 15
ATOM 11364 O O . PRO A 1 50 ? -3.362 4.647 -1.699 1.00 1.00 50 PRO A O 15
ATOM 11375 N N . CYS A 1 51 ? -2.847 2.464 -1.570 1.00 1.00 51 CYS A N 15
ATOM 11376 C CA . CYS A 1 51 ? -2.946 2.261 -3.009 1.00 1.00 51 CYS A CA 15
ATOM 11377 C C . CYS A 1 51 ? -4.402 2.296 -3.463 1.00 1.00 51 CYS A C 15
ATOM 11378 O O . CYS A 1 51 ? -4.809 3.273 -4.087 1.00 1.00 51 CYS A O 15
ATOM 11400 N N . LYS A 1 2 ? 1.265 0.181 4.322 1.00 1.00 2 LYS A N 16
ATOM 11401 C CA . LYS A 1 2 ? 2.388 1.012 3.913 1.00 1.00 2 LYS A CA 16
ATOM 11402 C C . LYS A 1 2 ? 1.990 1.812 2.673 1.00 1.00 2 LYS A C 16
ATOM 11403 O O . LYS A 1 2 ? 1.295 1.287 1.795 1.00 1.00 2 LYS A O 16
ATOM 11422 N N . LEU A 1 3 ? 2.412 3.074 2.611 1.00 1.00 3 LEU A N 16
ATOM 11423 C CA . LEU A 1 3 ? 1.928 3.993 1.601 1.00 1.00 3 LEU A CA 16
ATOM 11424 C C . LEU A 1 3 ? 2.729 3.870 0.306 1.00 1.00 3 LEU A C 16
ATOM 11425 O O . LEU A 1 3 ? 3.909 3.519 0.343 1.00 1.00 3 LEU A O 16
ATOM 11441 N N . CYS A 1 4 ? 2.091 4.179 -0.826 1.00 1.00 4 CYS A N 16
ATOM 11442 C CA . CYS A 1 4 ? 2.702 4.183 -2.149 1.00 1.00 4 CYS A CA 16
ATOM 11443 C C . CYS A 1 4 ? 3.033 5.624 -2.509 1.00 1.00 4 CYS A C 16
ATOM 11444 O O . CYS A 1 4 ? 2.158 6.490 -2.482 1.00 1.00 4 CYS A O 16
ATOM 11451 N N . GLU A 1 5 ? 4.312 5.865 -2.796 1.00 1.00 5 GLU A N 16
ATOM 11452 C CA . GLU A 1 5 ? 4.906 7.168 -3.017 1.00 1.00 5 GLU A CA 16
ATOM 11453 C C . GLU A 1 5 ? 4.663 7.585 -4.464 1.00 1.00 5 GLU A C 16
ATOM 11454 O O . GLU A 1 5 ? 5.502 7.350 -5.327 1.00 1.00 5 GLU A O 16
ATOM 11467 N N . ARG A 1 6 ? 3.516 8.206 -4.723 1.00 1.00 6 ARG A N 16
ATOM 11468 C CA . ARG A 1 6 ? 3.175 8.756 -6.023 1.00 1.00 6 ARG A CA 16
ATOM 11469 C C . ARG A 1 6 ? 4.167 9.870 -6.369 1.00 1.00 6 ARG A C 16
ATOM 11470 O O . ARG A 1 6 ? 4.156 10.903 -5.689 1.00 1.00 6 ARG A O 16
ATOM 11491 N N . PRO A 1 7 ? 4.986 9.712 -7.423 1.00 1.00 7 PRO A N 16
ATOM 11492 C CA . PRO A 1 7 ? 5.966 10.709 -7.803 1.00 1.00 7 PRO A CA 16
ATOM 11493 C C . PRO A 1 7 ? 5.256 11.868 -8.512 1.00 1.00 7 PRO A C 16
ATOM 11494 O O . PRO A 1 7 ? 4.771 12.773 -7.841 1.00 1.00 7 PRO A O 16
ATOM 11505 N N . SER A 1 8 ? 5.168 11.864 -9.846 1.00 1.00 8 SER A N 16
ATOM 11506 C CA . SER A 1 8 ? 4.361 12.830 -10.589 1.00 1.00 8 SER A CA 16
ATOM 11507 C C . SER A 1 8 ? 2.865 12.518 -10.426 1.00 1.00 8 SER A C 16
ATOM 11508 O O . SER A 1 8 ? 2.500 11.413 -10.033 1.00 1.00 8 SER A O 16
ATOM 11516 N N . GLY A 1 9 ? 2.000 13.480 -10.757 1.00 1.00 9 GLY A N 16
ATOM 11517 C CA . GLY A 1 9 ? 0.555 13.301 -10.828 1.00 1.00 9 GLY A CA 16
ATOM 11518 C C . GLY A 1 9 ? -0.103 14.673 -10.908 1.00 1.00 9 GLY A C 16
ATOM 11519 O O . GLY A 1 9 ? -0.378 15.162 -11.999 1.00 1.00 9 GLY A O 16
ATOM 11523 N N . THR A 1 10 ? -0.296 15.315 -9.753 1.00 1.00 10 THR A N 16
ATOM 11524 C CA . THR A 1 10 ? -0.696 16.711 -9.690 1.00 1.00 10 THR A CA 16
ATOM 11525 C C . THR A 1 10 ? 0.604 17.500 -9.816 1.00 1.00 10 THR A C 16
ATOM 11526 O O . THR A 1 10 ? 1.146 17.684 -10.907 1.00 1.00 10 THR A O 16
ATOM 11537 N N . TRP A 1 11 ? 1.154 17.894 -8.670 1.00 1.00 11 TRP A N 16
ATOM 11538 C CA . TRP A 1 11 ? 2.420 18.576 -8.606 1.00 1.00 11 TRP A CA 16
ATOM 11539 C C . TRP A 1 11 ? 3.505 17.598 -9.033 1.00 1.00 11 TRP A C 16
ATOM 11540 O O . TRP A 1 11 ? 3.850 16.684 -8.282 1.00 1.00 11 TRP A O 16
ATOM 11561 N N . SER A 1 12 ? 3.980 17.779 -10.263 1.00 1.00 12 SER A N 16
ATOM 11562 C CA . SER A 1 12 ? 4.933 16.905 -10.922 1.00 1.00 12 SER A CA 16
ATOM 11563 C C . SER A 1 12 ? 6.270 17.612 -11.168 1.00 1.00 12 SER A C 16
ATOM 11564 O O . SER A 1 12 ? 7.304 16.947 -11.247 1.00 1.00 12 SER A O 16
ATOM 11572 N N . GLY A 1 13 ? 6.240 18.942 -11.307 1.00 1.00 13 GLY A N 16
ATOM 11573 C CA . GLY A 1 13 ? 7.416 19.766 -11.541 1.00 1.00 13 GLY A CA 16
ATOM 11574 C C . GLY A 1 13 ? 8.172 20.069 -10.248 1.00 1.00 13 GLY A C 16
ATOM 11575 O O . GLY A 1 13 ? 8.035 19.351 -9.257 1.00 1.00 13 GLY A O 16
ATOM 11579 N N . VAL A 1 14 ? 8.965 21.146 -10.272 1.00 1.00 14 VAL A N 16
ATOM 11580 C CA . VAL A 1 14 ? 9.743 21.608 -9.129 1.00 1.00 14 VAL A CA 16
ATOM 11581 C C . VAL A 1 14 ? 8.811 21.832 -7.937 1.00 1.00 14 VAL A C 16
ATOM 11582 O O . VAL A 1 14 ? 7.813 22.539 -8.053 1.00 1.00 14 VAL A O 16
ATOM 11595 N N . CYS A 1 15 ? 9.143 21.228 -6.800 1.00 1.00 15 CYS A N 16
ATOM 11596 C CA . CYS A 1 15 ? 8.311 21.238 -5.600 1.00 1.00 15 CYS A CA 16
ATOM 11597 C C . CYS A 1 15 ? 8.390 22.572 -4.871 1.00 1.00 15 CYS A C 16
ATOM 11598 O O . CYS A 1 15 ? 7.429 22.971 -4.225 1.00 1.00 15 CYS A O 16
ATOM 11605 N N . GLY A 1 16 ? 9.561 23.215 -4.867 1.00 1.00 16 GLY A N 16
ATOM 11606 C CA . GLY A 1 16 ? 9.790 24.460 -4.146 1.00 1.00 16 GLY A CA 16
ATOM 11607 C C . GLY A 1 16 ? 9.798 24.326 -2.614 1.00 1.00 16 GLY A C 16
ATOM 11608 O O . GLY A 1 16 ? 10.590 24.995 -1.955 1.00 1.00 16 GLY A O 16
ATOM 11612 N N . ASN A 1 17 ? 8.926 23.496 -2.026 1.00 1.00 17 ASN A N 16
ATOM 11613 C CA . ASN A 1 17 ? 8.693 23.464 -0.587 1.00 1.00 17 ASN A CA 16
ATOM 11614 C C . ASN A 1 17 ? 7.847 22.257 -0.160 1.00 1.00 17 ASN A C 16
ATOM 11615 O O . ASN A 1 17 ? 6.771 22.009 -0.706 1.00 1.00 17 ASN A O 16
ATOM 11626 N N . ASN A 1 18 ? 8.323 21.541 0.867 1.00 1.00 18 ASN A N 16
ATOM 11627 C CA . ASN A 1 18 ? 7.671 20.391 1.472 1.00 1.00 18 ASN A CA 16
ATOM 11628 C C . ASN A 1 18 ? 6.209 20.643 1.823 1.00 1.00 18 ASN A C 16
ATOM 11629 O O . ASN A 1 18 ? 5.332 19.878 1.445 1.00 1.00 18 ASN A O 16
ATOM 11640 N N . ASN A 1 19 ? 5.978 21.667 2.634 1.00 1.00 19 ASN A N 16
ATOM 11641 C CA . ASN A 1 19 ? 4.669 21.983 3.196 1.00 1.00 19 ASN A CA 16
ATOM 11642 C C . ASN A 1 19 ? 3.638 22.328 2.116 1.00 1.00 19 ASN A C 16
ATOM 11643 O O . ASN A 1 19 ? 2.521 21.814 2.144 1.00 1.00 19 ASN A O 16
ATOM 11654 N N . ALA A 1 20 ? 3.992 23.186 1.155 1.00 1.00 20 ALA A N 16
ATOM 11655 C CA . ALA A 1 20 ? 3.093 23.461 0.037 1.00 1.00 20 ALA A CA 16
ATOM 11656 C C . ALA A 1 20 ? 2.770 22.155 -0.681 1.00 1.00 20 ALA A C 16
ATOM 11657 O O . ALA A 1 20 ? 1.600 21.853 -0.917 1.00 1.00 20 ALA A O 16
ATOM 11664 N N . CYS A 1 21 ? 3.812 21.380 -1.010 1.00 1.00 21 CYS A N 16
ATOM 11665 C CA . CYS A 1 21 ? 3.635 20.084 -1.646 1.00 1.00 21 CYS A CA 16
ATOM 11666 C C . CYS A 1 21 ? 2.639 19.229 -0.859 1.00 1.00 21 CYS A C 16
ATOM 11667 O O . CYS A 1 21 ? 1.679 18.715 -1.424 1.00 1.00 21 CYS A O 16
ATOM 11674 N N . LYS A 1 22 ? 2.878 19.090 0.445 1.00 1.00 22 LYS A N 16
ATOM 11675 C CA . LYS A 1 22 ? 2.070 18.330 1.385 1.00 1.00 22 LYS A CA 16
ATOM 11676 C C . LYS A 1 22 ? 0.609 18.733 1.270 1.00 1.00 22 LYS A C 16
ATOM 11677 O O . LYS A 1 22 ? -0.260 17.890 1.033 1.00 1.00 22 LYS A O 16
ATOM 11696 N N . ASN A 1 23 ? 0.359 20.032 1.450 1.00 1.00 23 ASN A N 16
ATOM 11697 C CA . ASN A 1 23 ? -0.980 20.574 1.371 1.00 1.00 23 ASN A CA 16
ATOM 11698 C C . ASN A 1 23 ? -1.584 20.189 0.025 1.00 1.00 23 ASN A C 16
ATOM 11699 O O . ASN A 1 23 ? -2.535 19.416 -0.021 1.00 1.00 23 ASN A O 16
ATOM 11710 N N . GLN A 1 24 ? -1.009 20.688 -1.072 1.00 1.00 24 GLN A N 16
ATOM 11711 C CA . GLN A 1 24 ? -1.582 20.489 -2.393 1.00 1.00 24 GLN A CA 16
ATOM 11712 C C . GLN A 1 24 ? -1.821 19.007 -2.687 1.00 1.00 24 GLN A C 16
ATOM 11713 O O . GLN A 1 24 ? -2.866 18.649 -3.219 1.00 1.00 24 GLN A O 16
ATOM 11727 N N . CYS A 1 25 ? -0.879 18.140 -2.315 1.00 1.00 25 CYS A N 16
ATOM 11728 C CA . CYS A 1 25 ? -1.044 16.698 -2.396 1.00 1.00 25 CYS A CA 16
ATOM 11729 C C . CYS A 1 25 ? -2.365 16.264 -1.757 1.00 1.00 25 CYS A C 16
ATOM 11730 O O . CYS A 1 25 ? -3.275 15.841 -2.480 1.00 1.00 25 CYS A O 16
ATOM 11737 N N . ILE A 1 26 ? -2.483 16.391 -0.429 1.00 1.00 26 ILE A N 16
ATOM 11738 C CA . ILE A 1 26 ? -3.628 15.846 0.310 1.00 1.00 26 ILE A CA 16
ATOM 11739 C C . ILE A 1 26 ? -4.903 16.676 0.105 1.00 1.00 26 ILE A C 16
ATOM 11740 O O . ILE A 1 26 ? -6.005 16.258 0.478 1.00 1.00 26 ILE A O 16
ATOM 11756 N N . ASN A 1 27 ? -4.748 17.863 -0.479 1.00 1.00 27 ASN A N 16
ATOM 11757 C CA . ASN A 1 27 ? -5.818 18.797 -0.776 1.00 1.00 27 ASN A CA 16
ATOM 11758 C C . ASN A 1 27 ? -6.434 18.462 -2.136 1.00 1.00 27 ASN A C 16
ATOM 11759 O O . ASN A 1 27 ? -7.609 18.099 -2.194 1.00 1.00 27 ASN A O 16
ATOM 11770 N N . LEU A 1 28 ? -5.647 18.508 -3.216 1.00 1.00 28 LEU A N 16
ATOM 11771 C CA . LEU A 1 28 ? -6.138 18.273 -4.569 1.00 1.00 28 LEU A CA 16
ATOM 11772 C C . LEU A 1 28 ? -6.517 16.804 -4.754 1.00 1.00 28 LEU A C 16
ATOM 11773 O O . LEU A 1 28 ? -7.607 16.525 -5.248 1.00 1.00 28 LEU A O 16
ATOM 11789 N N . GLU A 1 29 ? -5.642 15.865 -4.366 1.00 1.00 29 GLU A N 16
ATOM 11790 C CA . GLU A 1 29 ? -6.034 14.459 -4.301 1.00 1.00 29 GLU A CA 16
ATOM 11791 C C . GLU A 1 29 ? -6.304 14.147 -2.831 1.00 1.00 29 GLU A C 16
ATOM 11792 O O . GLU A 1 29 ? -6.190 15.036 -1.994 1.00 1.00 29 GLU A O 16
ATOM 11805 N N . LYS A 1 30 ? -6.758 12.940 -2.495 1.00 1.00 30 LYS A N 16
ATOM 11806 C CA . LYS A 1 30 ? -7.181 12.582 -1.137 1.00 1.00 30 LYS A CA 16
ATOM 11807 C C . LYS A 1 30 ? -6.124 11.773 -0.384 1.00 1.00 30 LYS A C 16
ATOM 11808 O O . LYS A 1 30 ? -6.410 11.190 0.661 1.00 1.00 30 LYS A O 16
ATOM 11827 N N . ALA A 1 31 ? -4.906 11.735 -0.928 1.00 1.00 31 ALA A N 16
ATOM 11828 C CA . ALA A 1 31 ? -3.702 11.216 -0.297 1.00 1.00 31 ALA A CA 16
ATOM 11829 C C . ALA A 1 31 ? -3.609 11.536 1.197 1.00 1.00 31 ALA A C 16
ATOM 11830 O O . ALA A 1 31 ? -4.260 12.454 1.700 1.00 1.00 31 ALA A O 16
ATOM 11837 N N . ARG A 1 32 ? -2.825 10.737 1.919 1.00 1.00 32 ARG A N 16
ATOM 11838 C CA . ARG A 1 32 ? -2.708 10.818 3.366 1.00 1.00 32 ARG A CA 16
ATOM 11839 C C . ARG A 1 32 ? -1.519 11.692 3.743 1.00 1.00 32 ARG A C 16
ATOM 11840 O O . ARG A 1 32 ? -1.665 12.588 4.571 1.00 1.00 32 ARG A O 16
ATOM 11861 N N . HIS A 1 33 ? -0.318 11.369 3.262 1.00 1.00 33 HIS A N 16
ATOM 11862 C CA . HIS A 1 33 ? 0.822 12.274 3.372 1.00 1.00 33 HIS A CA 16
ATOM 11863 C C . HIS A 1 33 ? 1.172 12.848 2.004 1.00 1.00 33 HIS A C 16
ATOM 11864 O O . HIS A 1 33 ? 0.721 12.344 0.979 1.00 1.00 33 HIS A O 16
ATOM 11878 N N . GLY A 1 34 ? 2.019 13.874 2.009 1.00 1.00 34 GLY A N 16
ATOM 11879 C CA . GLY A 1 34 ? 2.678 14.448 0.853 1.00 1.00 34 GLY A CA 16
ATOM 11880 C C . GLY A 1 34 ? 3.880 15.187 1.416 1.00 1.00 34 GLY A C 16
ATOM 11881 O O . GLY A 1 34 ? 3.804 15.665 2.546 1.00 1.00 34 GLY A O 16
ATOM 11885 N N . SER A 1 35 ? 5.001 15.217 0.705 1.00 1.00 35 SER A N 16
ATOM 11886 C CA . SER A 1 35 ? 6.259 15.770 1.185 1.00 1.00 35 SER A CA 16
ATOM 11887 C C . SER A 1 35 ? 7.175 15.845 -0.031 1.00 1.00 35 SER A C 16
ATOM 11888 O O . SER A 1 35 ? 7.050 15.042 -0.954 1.00 1.00 35 SER A O 16
ATOM 11896 N N . CYS A 1 36 ? 8.075 16.822 -0.052 1.00 1.00 36 CYS A N 16
ATOM 11897 C CA . CYS A 1 36 ? 9.005 16.983 -1.154 1.00 1.00 36 CYS A CA 16
ATOM 11898 C C . CYS A 1 36 ? 10.255 16.136 -0.928 1.00 1.00 36 CYS A C 16
ATOM 11899 O O . CYS A 1 36 ? 10.731 16.060 0.203 1.00 1.00 36 CYS A O 16
ATOM 11906 N N . ASN A 1 37 ? 10.786 15.522 -1.991 1.00 1.00 37 ASN A N 16
ATOM 11907 C CA . ASN A 1 37 ? 12.070 14.825 -1.990 1.00 1.00 37 ASN A CA 16
ATOM 11908 C C . ASN A 1 37 ? 12.871 15.285 -3.209 1.00 1.00 37 ASN A C 16
ATOM 11909 O O . ASN A 1 37 ? 12.274 15.715 -4.192 1.00 1.00 37 ASN A O 16
ATOM 11920 N N . TYR A 1 38 ? 14.204 15.187 -3.182 1.00 1.00 38 TYR A N 16
ATOM 11921 C CA . TYR A 1 38 ? 14.990 15.454 -4.375 1.00 1.00 38 TYR A CA 16
ATOM 11922 C C . TYR A 1 38 ? 14.883 14.276 -5.345 1.00 1.00 38 TYR A C 16
ATOM 11923 O O . TYR A 1 38 ? 15.453 13.214 -5.103 1.00 1.00 38 TYR A O 16
ATOM 11941 N N . VAL A 1 39 ? 14.171 14.485 -6.451 1.00 1.00 39 VAL A N 16
ATOM 11942 C CA . VAL A 1 39 ? 14.090 13.600 -7.602 1.00 1.00 39 VAL A CA 16
ATOM 11943 C C . VAL A 1 39 ? 13.569 14.473 -8.759 1.00 1.00 39 VAL A C 16
ATOM 11944 O O . VAL A 1 39 ? 13.350 15.670 -8.554 1.00 1.00 39 VAL A O 16
ATOM 11957 N N . PHE A 1 40 ? 13.431 13.921 -9.971 1.00 1.00 40 PHE A N 16
ATOM 11958 C CA . PHE A 1 40 ? 13.171 14.709 -11.174 1.00 1.00 40 PHE A CA 16
ATOM 11959 C C . PHE A 1 40 ? 11.927 15.610 -11.048 1.00 1.00 40 PHE A C 16
ATOM 11960 O O . PHE A 1 40 ? 10.876 15.142 -10.603 1.00 1.00 40 PHE A O 16
ATOM 11977 N N . PRO A 1 41 ? 11.975 16.871 -11.501 1.00 1.00 41 PRO A N 16
ATOM 11978 C CA . PRO A 1 41 ? 13.076 17.476 -12.236 1.00 1.00 41 PRO A CA 16
ATOM 11979 C C . PRO A 1 41 ? 14.193 17.938 -11.296 1.00 1.00 41 PRO A C 16
ATOM 11980 O O . PRO A 1 41 ? 15.362 17.658 -11.550 1.00 1.00 41 PRO A O 16
ATOM 11991 N N . ALA A 1 42 ? 13.836 18.621 -10.210 1.00 1.00 42 ALA A N 16
ATOM 11992 C CA . ALA A 1 42 ? 14.766 19.126 -9.212 1.00 1.00 42 ALA A CA 16
ATOM 11993 C C . ALA A 1 42 ? 13.924 19.551 -8.017 1.00 1.00 42 ALA A C 16
ATOM 11994 O O . ALA A 1 42 ? 13.317 20.616 -8.060 1.00 1.00 42 ALA A O 16
ATOM 12001 N N . HIS A 1 43 ? 13.866 18.701 -6.987 1.00 1.00 43 HIS A N 16
ATOM 12002 C CA . HIS A 1 43 ? 12.946 18.808 -5.859 1.00 1.00 43 HIS A CA 16
ATOM 12003 C C . HIS A 1 43 ? 11.548 18.495 -6.392 1.00 1.00 43 HIS A C 16
ATOM 12004 O O . HIS A 1 43 ? 11.018 19.230 -7.219 1.00 1.00 43 HIS A O 16
ATOM 12018 N N . LYS A 1 44 ? 10.948 17.398 -5.946 1.00 1.00 44 LYS A N 16
ATOM 12019 C CA . LYS A 1 44 ? 9.697 16.887 -6.478 1.00 1.00 44 LYS A CA 16
ATOM 12020 C C . LYS A 1 44 ? 8.744 16.582 -5.335 1.00 1.00 44 LYS A C 16
ATOM 12021 O O . LYS A 1 44 ? 9.143 16.011 -4.320 1.00 1.00 44 LYS A O 16
ATOM 12040 N N . CYS A 1 45 ? 7.479 16.949 -5.528 1.00 1.00 45 CYS A N 16
ATOM 12041 C CA . CYS A 1 45 ? 6.428 16.658 -4.577 1.00 1.00 45 CYS A CA 16
ATOM 12042 C C . CYS A 1 45 ? 6.045 15.181 -4.642 1.00 1.00 45 CYS A C 16
ATOM 12043 O O . CYS A 1 45 ? 5.441 14.744 -5.623 1.00 1.00 45 CYS A O 16
ATOM 12050 N N . ILE A 1 46 ? 6.396 14.413 -3.609 1.00 1.00 46 ILE A N 16
ATOM 12051 C CA . ILE A 1 46 ? 5.924 13.048 -3.451 1.00 1.00 46 ILE A CA 16
ATOM 12052 C C . ILE A 1 46 ? 4.586 13.127 -2.727 1.00 1.00 46 ILE A C 16
ATOM 12053 O O . ILE A 1 46 ? 4.440 13.905 -1.782 1.00 1.00 46 ILE A O 16
ATOM 12069 N N . CYS A 1 47 ? 3.613 12.332 -3.173 1.00 1.00 47 CYS A N 16
ATOM 12070 C CA . CYS A 1 47 ? 2.292 12.244 -2.556 1.00 1.00 47 CYS A CA 16
ATOM 12071 C C . CYS A 1 47 ? 2.079 10.783 -2.145 1.00 1.00 47 CYS A C 16
ATOM 12072 O O . CYS A 1 47 ? 2.524 9.894 -2.864 1.00 1.00 47 CYS A O 16
ATOM 12079 N N . TYR A 1 48 ? 1.493 10.513 -0.974 1.00 1.00 48 TYR A N 16
ATOM 12080 C CA . TYR A 1 48 ? 1.470 9.179 -0.374 1.00 1.00 48 TYR A CA 16
ATOM 12081 C C . TYR A 1 48 ? 0.038 8.715 -0.099 1.00 1.00 48 TYR A C 16
ATOM 12082 O O . TYR A 1 48 ? -0.666 9.337 0.705 1.00 1.00 48 TYR A O 16
ATOM 12100 N N . PHE A 1 49 ? -0.383 7.605 -0.719 1.00 1.00 49 PHE A N 16
ATOM 12101 C CA . PHE A 1 49 ? -1.675 6.974 -0.469 1.00 1.00 49 PHE A CA 16
ATOM 12102 C C . PHE A 1 49 ? -1.451 5.636 0.253 1.00 1.00 49 PHE A C 16
ATOM 12103 O O . PHE A 1 49 ? -0.529 4.913 -0.125 1.00 1.00 49 PHE A O 16
ATOM 12120 N N . PRO A 1 50 ? -2.277 5.272 1.249 1.00 1.00 50 PRO A N 16
ATOM 12121 C CA . PRO A 1 50 ? -2.166 4.030 2.002 1.00 1.00 50 PRO A CA 16
ATOM 12122 C C . PRO A 1 50 ? -2.588 2.838 1.144 1.00 1.00 50 PRO A C 16
ATOM 12123 O O . PRO A 1 50 ? -3.659 2.258 1.305 1.00 1.00 50 PRO A O 16
ATOM 12134 N N . CYS A 1 51 ? -1.712 2.460 0.223 1.00 1.00 51 CYS A N 16
ATOM 12135 C CA . CYS A 1 51 ? -1.923 1.419 -0.774 1.00 1.00 51 CYS A CA 16
ATOM 12136 C C . CYS A 1 51 ? -1.843 0.025 -0.138 1.00 1.00 51 CYS A C 16
ATOM 12137 O O . CYS A 1 51 ? -1.043 -0.808 -0.563 1.00 1.00 51 CYS A O 16
ATOM 12159 N N . LYS A 1 2 ? 0.269 -1.428 2.674 1.00 1.00 2 LYS A N 17
ATOM 12160 C CA . LYS A 1 2 ? 1.444 -0.572 2.628 1.00 1.00 2 LYS A CA 17
ATOM 12161 C C . LYS A 1 2 ? 1.180 0.649 1.744 1.00 1.00 2 LYS A C 17
ATOM 12162 O O . LYS A 1 2 ? 0.441 0.544 0.761 1.00 1.00 2 LYS A O 17
ATOM 12181 N N . LEU A 1 3 ? 1.801 1.781 2.083 1.00 1.00 3 LEU A N 17
ATOM 12182 C CA . LEU A 1 3 ? 1.660 3.028 1.350 1.00 1.00 3 LEU A CA 17
ATOM 12183 C C . LEU A 1 3 ? 2.232 2.918 -0.066 1.00 1.00 3 LEU A C 17
ATOM 12184 O O . LEU A 1 3 ? 3.065 2.055 -0.340 1.00 1.00 3 LEU A O 17
ATOM 12200 N N . CYS A 1 4 ? 1.809 3.833 -0.943 1.00 1.00 4 CYS A N 17
ATOM 12201 C CA . CYS A 1 4 ? 2.397 4.050 -2.260 1.00 1.00 4 CYS A CA 17
ATOM 12202 C C . CYS A 1 4 ? 2.845 5.503 -2.307 1.00 1.00 4 CYS A C 17
ATOM 12203 O O . CYS A 1 4 ? 2.034 6.401 -2.071 1.00 1.00 4 CYS A O 17
ATOM 12210 N N . GLU A 1 5 ? 4.128 5.722 -2.607 1.00 1.00 5 GLU A N 17
ATOM 12211 C CA . GLU A 1 5 ? 4.702 7.038 -2.825 1.00 1.00 5 GLU A CA 17
ATOM 12212 C C . GLU A 1 5 ? 4.310 7.500 -4.231 1.00 1.00 5 GLU A C 17
ATOM 12213 O O . GLU A 1 5 ? 5.124 7.475 -5.151 1.00 1.00 5 GLU A O 17
ATOM 12226 N N . ARG A 1 6 ? 3.050 7.888 -4.413 1.00 1.00 6 ARG A N 17
ATOM 12227 C CA . ARG A 1 6 ? 2.565 8.349 -5.705 1.00 1.00 6 ARG A CA 17
ATOM 12228 C C . ARG A 1 6 ? 3.151 9.744 -5.935 1.00 1.00 6 ARG A C 17
ATOM 12229 O O . ARG A 1 6 ? 3.024 10.597 -5.055 1.00 1.00 6 ARG A O 17
ATOM 12250 N N . PRO A 1 7 ? 3.782 10.020 -7.086 1.00 1.00 7 PRO A N 17
ATOM 12251 C CA . PRO A 1 7 ? 4.142 11.384 -7.419 1.00 1.00 7 PRO A CA 17
ATOM 12252 C C . PRO A 1 7 ? 2.856 12.207 -7.536 1.00 1.00 7 PRO A C 17
ATOM 12253 O O . PRO A 1 7 ? 1.790 11.657 -7.827 1.00 1.00 7 PRO A O 17
ATOM 12264 N N . SER A 1 8 ? 2.963 13.511 -7.271 1.00 1.00 8 SER A N 17
ATOM 12265 C CA . SER A 1 8 ? 1.881 14.488 -7.260 1.00 1.00 8 SER A CA 17
ATOM 12266 C C . SER A 1 8 ? 0.686 14.107 -8.130 1.00 1.00 8 SER A C 17
ATOM 12267 O O . SER A 1 8 ? -0.422 13.899 -7.630 1.00 1.00 8 SER A O 17
ATOM 12275 N N . GLY A 1 9 ? 0.894 14.090 -9.445 1.00 1.00 9 GLY A N 17
ATOM 12276 C CA . GLY A 1 9 ? -0.164 13.945 -10.431 1.00 1.00 9 GLY A CA 17
ATOM 12277 C C . GLY A 1 9 ? -0.826 15.300 -10.677 1.00 1.00 9 GLY A C 17
ATOM 12278 O O . GLY A 1 9 ? -0.948 15.728 -11.820 1.00 1.00 9 GLY A O 17
ATOM 12282 N N . THR A 1 10 ? -1.175 16.007 -9.600 1.00 1.00 10 THR A N 17
ATOM 12283 C CA . THR A 1 10 ? -1.892 17.268 -9.633 1.00 1.00 10 THR A CA 17
ATOM 12284 C C . THR A 1 10 ? -0.879 18.379 -9.898 1.00 1.00 10 THR A C 17
ATOM 12285 O O . THR A 1 10 ? -0.949 19.099 -10.890 1.00 1.00 10 THR A O 17
ATOM 12296 N N . TRP A 1 11 ? 0.096 18.493 -9.000 1.00 1.00 11 TRP A N 17
ATOM 12297 C CA . TRP A 1 11 ? 1.239 19.368 -9.161 1.00 1.00 11 TRP A CA 17
ATOM 12298 C C . TRP A 1 11 ? 2.166 18.775 -10.223 1.00 1.00 11 TRP A C 17
ATOM 12299 O O . TRP A 1 11 ? 3.216 18.215 -9.902 1.00 1.00 11 TRP A O 17
ATOM 12320 N N . SER A 1 12 ? 1.812 18.913 -11.500 1.00 1.00 12 SER A N 17
ATOM 12321 C CA . SER A 1 12 ? 2.516 18.224 -12.570 1.00 1.00 12 SER A CA 17
ATOM 12322 C C . SER A 1 12 ? 3.703 19.087 -13.020 1.00 1.00 12 SER A C 17
ATOM 12323 O O . SER A 1 12 ? 3.789 19.501 -14.174 1.00 1.00 12 SER A O 17
ATOM 12331 N N . GLY A 1 13 ? 4.621 19.370 -12.091 1.00 1.00 13 GLY A N 17
ATOM 12332 C CA . GLY A 1 13 ? 5.745 20.262 -12.322 1.00 1.00 13 GLY A CA 17
ATOM 12333 C C . GLY A 1 13 ? 6.713 20.225 -11.143 1.00 1.00 13 GLY A C 17
ATOM 12334 O O . GLY A 1 13 ? 6.518 19.453 -10.205 1.00 1.00 13 GLY A O 17
ATOM 12338 N N . VAL A 1 14 ? 7.748 21.070 -11.193 1.00 1.00 14 VAL A N 17
ATOM 12339 C CA . VAL A 1 14 ? 8.706 21.223 -10.103 1.00 1.00 14 VAL A CA 17
ATOM 12340 C C . VAL A 1 14 ? 7.931 21.595 -8.836 1.00 1.00 14 VAL A C 17
ATOM 12341 O O . VAL A 1 14 ? 7.022 22.422 -8.889 1.00 1.00 14 VAL A O 17
ATOM 12354 N N . CYS A 1 15 ? 8.300 21.012 -7.695 1.00 1.00 15 CYS A N 17
ATOM 12355 C CA . CYS A 1 15 ? 7.493 21.092 -6.481 1.00 1.00 15 CYS A CA 17
ATOM 12356 C C . CYS A 1 15 ? 7.535 22.458 -5.805 1.00 1.00 15 CYS A C 17
ATOM 12357 O O . CYS A 1 15 ? 6.645 22.764 -5.020 1.00 1.00 15 CYS A O 17
ATOM 12364 N N . GLY A 1 16 ? 8.604 23.232 -6.000 1.00 1.00 16 GLY A N 17
ATOM 12365 C CA . GLY A 1 16 ? 8.784 24.517 -5.339 1.00 1.00 16 GLY A CA 17
ATOM 12366 C C . GLY A 1 16 ? 9.114 24.406 -3.842 1.00 1.00 16 GLY A C 17
ATOM 12367 O O . GLY A 1 16 ? 10.055 25.045 -3.380 1.00 1.00 16 GLY A O 17
ATOM 12371 N N . ASN A 1 17 ? 8.347 23.629 -3.068 1.00 1.00 17 ASN A N 17
ATOM 12372 C CA . ASN A 1 17 ? 8.418 23.619 -1.614 1.00 1.00 17 ASN A CA 17
ATOM 12373 C C . ASN A 1 17 ? 7.650 22.432 -1.019 1.00 1.00 17 ASN A C 17
ATOM 12374 O O . ASN A 1 17 ? 6.528 22.136 -1.430 1.00 1.00 17 ASN A O 17
ATOM 12385 N N . ASN A 1 18 ? 8.251 21.782 -0.013 1.00 1.00 18 ASN A N 17
ATOM 12386 C CA . ASN A 1 18 ? 7.707 20.635 0.697 1.00 1.00 18 ASN A CA 17
ATOM 12387 C C . ASN A 1 18 ? 6.310 20.884 1.247 1.00 1.00 18 ASN A C 17
ATOM 12388 O O . ASN A 1 18 ? 5.373 20.165 0.918 1.00 1.00 18 ASN A O 17
ATOM 12399 N N . ASN A 1 19 ? 6.200 21.880 2.121 1.00 1.00 19 ASN A N 17
ATOM 12400 C CA . ASN A 1 19 ? 4.954 22.253 2.783 1.00 1.00 19 ASN A CA 17
ATOM 12401 C C . ASN A 1 19 ? 3.834 22.516 1.777 1.00 1.00 19 ASN A C 17
ATOM 12402 O O . ASN A 1 19 ? 2.726 22.008 1.940 1.00 1.00 19 ASN A O 17
ATOM 12413 N N . ALA A 1 20 ? 4.113 23.300 0.735 1.00 1.00 20 ALA A N 17
ATOM 12414 C CA . ALA A 1 20 ? 3.122 23.564 -0.297 1.00 1.00 20 ALA A CA 17
ATOM 12415 C C . ALA A 1 20 ? 2.703 22.263 -0.979 1.00 1.00 20 ALA A C 17
ATOM 12416 O O . ALA A 1 20 ? 1.514 21.960 -1.036 1.00 1.00 20 ALA A O 17
ATOM 12423 N N . CYS A 1 21 ? 3.679 21.504 -1.492 1.00 1.00 21 CYS A N 17
ATOM 12424 C CA . CYS A 1 21 ? 3.427 20.237 -2.172 1.00 1.00 21 CYS A CA 17
ATOM 12425 C C . CYS A 1 21 ? 2.531 19.338 -1.310 1.00 1.00 21 CYS A C 17
ATOM 12426 O O . CYS A 1 21 ? 1.474 18.889 -1.755 1.00 1.00 21 CYS A O 17
ATOM 12433 N N . LYS A 1 22 ? 2.973 19.114 -0.069 1.00 1.00 22 LYS A N 17
ATOM 12434 C CA . LYS A 1 22 ? 2.291 18.370 0.978 1.00 1.00 22 LYS A CA 17
ATOM 12435 C C . LYS A 1 22 ? 0.844 18.833 1.088 1.00 1.00 22 LYS A C 17
ATOM 12436 O O . LYS A 1 22 ? -0.074 18.041 0.874 1.00 1.00 22 LYS A O 17
ATOM 12455 N N . ASN A 1 23 ? 0.659 20.106 1.457 1.00 1.00 23 ASN A N 17
ATOM 12456 C CA . ASN A 1 23 ? -0.656 20.681 1.688 1.00 1.00 23 ASN A CA 17
ATOM 12457 C C . ASN A 1 23 ? -1.518 20.421 0.464 1.00 1.00 23 ASN A C 17
ATOM 12458 O O . ASN A 1 23 ? -2.506 19.701 0.555 1.00 1.00 23 ASN A O 17
ATOM 12469 N N . GLN A 1 24 ? -1.105 20.962 -0.685 1.00 1.00 24 GLN A N 17
ATOM 12470 C CA . GLN A 1 24 ? -1.820 20.817 -1.939 1.00 1.00 24 GLN A CA 17
ATOM 12471 C C . GLN A 1 24 ? -2.243 19.369 -2.149 1.00 1.00 24 GLN A C 17
ATOM 12472 O O . GLN A 1 24 ? -3.416 19.121 -2.414 1.00 1.00 24 GLN A O 17
ATOM 12486 N N . CYS A 1 25 ? -1.312 18.420 -2.023 1.00 1.00 25 CYS A N 17
ATOM 12487 C CA . CYS A 1 25 ? -1.653 17.027 -2.244 1.00 1.00 25 CYS A CA 17
ATOM 12488 C C . CYS A 1 25 ? -2.800 16.607 -1.333 1.00 1.00 25 CYS A C 17
ATOM 12489 O O . CYS A 1 25 ? -3.869 16.253 -1.820 1.00 1.00 25 CYS A O 17
ATOM 12496 N N . ILE A 1 26 ? -2.584 16.651 -0.015 1.00 1.00 26 ILE A N 17
ATOM 12497 C CA . ILE A 1 26 ? -3.543 16.094 0.936 1.00 1.00 26 ILE A CA 17
ATOM 12498 C C . ILE A 1 26 ? -4.828 16.934 0.996 1.00 1.00 26 ILE A C 17
ATOM 12499 O O . ILE A 1 26 ? -5.859 16.480 1.501 1.00 1.00 26 ILE A O 17
ATOM 12515 N N . ASN A 1 27 ? -4.771 18.160 0.471 1.00 1.00 27 ASN A N 17
ATOM 12516 C CA . ASN A 1 27 ? -5.879 19.091 0.420 1.00 1.00 27 ASN A CA 17
ATOM 12517 C C . ASN A 1 27 ? -6.753 18.753 -0.790 1.00 1.00 27 ASN A C 17
ATOM 12518 O O . ASN A 1 27 ? -7.901 18.335 -0.619 1.00 1.00 27 ASN A O 17
ATOM 12529 N N . LEU A 1 28 ? -6.194 18.860 -1.999 1.00 1.00 28 LEU A N 17
ATOM 12530 C CA . LEU A 1 28 ? -6.915 18.635 -3.245 1.00 1.00 28 LEU A CA 17
ATOM 12531 C C . LEU A 1 28 ? -7.253 17.153 -3.406 1.00 1.00 28 LEU A C 17
ATOM 12532 O O . LEU A 1 28 ? -8.429 16.796 -3.472 1.00 1.00 28 LEU A O 17
ATOM 12548 N N . GLU A 1 29 ? -6.241 16.279 -3.445 1.00 1.00 29 GLU A N 17
ATOM 12549 C CA . GLU A 1 29 ? -6.476 14.839 -3.429 1.00 1.00 29 GLU A CA 17
ATOM 12550 C C . GLU A 1 29 ? -6.502 14.421 -1.957 1.00 1.00 29 GLU A C 17
ATOM 12551 O O . GLU A 1 29 ? -6.325 15.258 -1.077 1.00 1.00 29 GLU A O 17
ATOM 12564 N N . LYS A 1 30 ? -6.848 13.172 -1.644 1.00 1.00 30 LYS A N 17
ATOM 12565 C CA . LYS A 1 30 ? -7.133 12.753 -0.267 1.00 1.00 30 LYS A CA 17
ATOM 12566 C C . LYS A 1 30 ? -6.031 11.886 0.345 1.00 1.00 30 LYS A C 17
ATOM 12567 O O . LYS A 1 30 ? -6.228 11.281 1.403 1.00 1.00 30 LYS A O 17
ATOM 12586 N N . ALA A 1 31 ? -4.866 11.838 -0.312 1.00 1.00 31 ALA A N 17
ATOM 12587 C CA . ALA A 1 31 ? -3.640 11.263 0.232 1.00 1.00 31 ALA A CA 17
ATOM 12588 C C . ALA A 1 31 ? -3.431 11.695 1.688 1.00 1.00 31 ALA A C 17
ATOM 12589 O O . ALA A 1 31 ? -4.004 12.692 2.135 1.00 1.00 31 ALA A O 17
ATOM 12596 N N . ARG A 1 32 ? -2.643 10.936 2.451 1.00 1.00 32 ARG A N 17
ATOM 12597 C CA . ARG A 1 32 ? -2.560 11.133 3.891 1.00 1.00 32 ARG A CA 17
ATOM 12598 C C . ARG A 1 32 ? -1.430 12.089 4.249 1.00 1.00 32 ARG A C 17
ATOM 12599 O O . ARG A 1 32 ? -1.701 13.149 4.810 1.00 1.00 32 ARG A O 17
ATOM 12620 N N . HIS A 1 33 ? -0.177 11.711 3.995 1.00 1.00 33 HIS A N 17
ATOM 12621 C CA . HIS A 1 33 ? 0.953 12.632 4.071 1.00 1.00 33 HIS A CA 17
ATOM 12622 C C . HIS A 1 33 ? 1.440 12.939 2.656 1.00 1.00 33 HIS A C 17
ATOM 12623 O O . HIS A 1 33 ? 1.135 12.207 1.716 1.00 1.00 33 HIS A O 17
ATOM 12637 N N . GLY A 1 34 ? 2.206 14.020 2.510 1.00 1.00 34 GLY A N 17
ATOM 12638 C CA . GLY A 1 34 ? 2.840 14.410 1.266 1.00 1.00 34 GLY A CA 17
ATOM 12639 C C . GLY A 1 34 ? 4.108 15.172 1.599 1.00 1.00 34 GLY A C 17
ATOM 12640 O O . GLY A 1 34 ? 4.262 15.594 2.745 1.00 1.00 34 GLY A O 17
ATOM 12644 N N . SER A 1 35 ? 5.028 15.314 0.646 1.00 1.00 35 SER A N 17
ATOM 12645 C CA . SER A 1 35 ? 6.312 15.962 0.871 1.00 1.00 35 SER A CA 17
ATOM 12646 C C . SER A 1 35 ? 7.042 16.074 -0.462 1.00 1.00 35 SER A C 17
ATOM 12647 O O . SER A 1 35 ? 7.000 15.169 -1.291 1.00 1.00 35 SER A O 17
ATOM 12655 N N . CYS A 1 36 ? 7.744 17.185 -0.648 1.00 1.00 36 CYS A N 17
ATOM 12656 C CA . CYS A 1 36 ? 8.666 17.324 -1.752 1.00 1.00 36 CYS A CA 17
ATOM 12657 C C . CYS A 1 36 ? 9.996 16.710 -1.351 1.00 1.00 36 CYS A C 17
ATOM 12658 O O . CYS A 1 36 ? 10.458 16.946 -0.232 1.00 1.00 36 CYS A O 17
ATOM 12665 N N . ASN A 1 37 ? 10.592 15.947 -2.267 1.00 1.00 37 ASN A N 17
ATOM 12666 C CA . ASN A 1 37 ? 11.939 15.405 -2.172 1.00 1.00 37 ASN A CA 17
ATOM 12667 C C . ASN A 1 37 ? 12.784 16.068 -3.260 1.00 1.00 37 ASN A C 17
ATOM 12668 O O . ASN A 1 37 ? 12.228 16.524 -4.262 1.00 1.00 37 ASN A O 17
ATOM 12679 N N . TYR A 1 38 ? 14.108 16.136 -3.078 1.00 1.00 38 TYR A N 17
ATOM 12680 C CA . TYR A 1 38 ? 14.990 16.601 -4.134 1.00 1.00 38 TYR A CA 17
ATOM 12681 C C . TYR A 1 38 ? 15.339 15.458 -5.094 1.00 1.00 38 TYR A C 17
ATOM 12682 O O . TYR A 1 38 ? 14.459 14.994 -5.813 1.00 1.00 38 TYR A O 17
ATOM 12700 N N . VAL A 1 39 ? 16.602 15.017 -5.101 1.00 1.00 39 VAL A N 17
ATOM 12701 C CA . VAL A 1 39 ? 17.238 14.132 -6.077 1.00 1.00 39 VAL A CA 17
ATOM 12702 C C . VAL A 1 39 ? 17.075 14.667 -7.510 1.00 1.00 39 VAL A C 17
ATOM 12703 O O . VAL A 1 39 ? 16.245 15.534 -7.786 1.00 1.00 39 VAL A O 17
ATOM 12716 N N . PHE A 1 40 ? 17.894 14.183 -8.442 1.00 1.00 40 PHE A N 17
ATOM 12717 C CA . PHE A 1 40 ? 17.900 14.720 -9.797 1.00 1.00 40 PHE A CA 17
ATOM 12718 C C . PHE A 1 40 ? 16.519 14.551 -10.459 1.00 1.00 40 PHE A C 17
ATOM 12719 O O . PHE A 1 40 ? 15.733 13.697 -10.042 1.00 1.00 40 PHE A O 17
ATOM 12736 N N . PRO A 1 41 ? 16.156 15.372 -11.455 1.00 1.00 41 PRO A N 17
ATOM 12737 C CA . PRO A 1 41 ? 16.846 16.581 -11.866 1.00 1.00 41 PRO A CA 17
ATOM 12738 C C . PRO A 1 41 ? 16.485 17.721 -10.904 1.00 1.00 41 PRO A C 17
ATOM 12739 O O . PRO A 1 41 ? 17.373 18.389 -10.377 1.00 1.00 41 PRO A O 17
ATOM 12750 N N . ALA A 1 42 ? 15.183 17.923 -10.670 1.00 1.00 42 ALA A N 17
ATOM 12751 C CA . ALA A 1 42 ? 14.620 19.036 -9.918 1.00 1.00 42 ALA A CA 17
ATOM 12752 C C . ALA A 1 42 ? 13.811 18.533 -8.717 1.00 1.00 42 ALA A C 17
ATOM 12753 O O . ALA A 1 42 ? 13.559 17.333 -8.578 1.00 1.00 42 ALA A O 17
ATOM 12760 N N . HIS A 1 43 ? 13.380 19.471 -7.869 1.00 1.00 43 HIS A N 17
ATOM 12761 C CA . HIS A 1 43 ? 12.586 19.207 -6.678 1.00 1.00 43 HIS A CA 17
ATOM 12762 C C . HIS A 1 43 ? 11.228 18.636 -7.098 1.00 1.00 43 HIS A C 17
ATOM 12763 O O . HIS A 1 43 ? 10.525 19.246 -7.903 1.00 1.00 43 HIS A O 17
ATOM 12777 N N . LYS A 1 44 ? 10.878 17.458 -6.574 1.00 1.00 44 LYS A N 17
ATOM 12778 C CA . LYS A 1 44 ? 9.748 16.648 -7.017 1.00 1.00 44 LYS A CA 17
ATOM 12779 C C . LYS A 1 44 ? 8.779 16.353 -5.868 1.00 1.00 44 LYS A C 17
ATOM 12780 O O . LYS A 1 44 ? 9.193 15.970 -4.773 1.00 1.00 44 LYS A O 17
ATOM 12799 N N . CYS A 1 45 ? 7.483 16.549 -6.130 1.00 1.00 45 CYS A N 17
ATOM 12800 C CA . CYS A 1 45 ? 6.413 16.444 -5.148 1.00 1.00 45 CYS A CA 17
ATOM 12801 C C . CYS A 1 45 ? 5.924 14.997 -5.028 1.00 1.00 45 CYS A C 17
ATOM 12802 O O . CYS A 1 45 ? 5.293 14.486 -5.956 1.00 1.00 45 CYS A O 17
ATOM 12809 N N . ILE A 1 46 ? 6.226 14.334 -3.906 1.00 1.00 46 ILE A N 17
ATOM 12810 C CA . ILE A 1 46 ? 5.822 12.961 -3.618 1.00 1.00 46 ILE A CA 17
ATOM 12811 C C . ILE A 1 46 ? 4.639 12.996 -2.654 1.00 1.00 46 ILE A C 17
ATOM 12812 O O . ILE A 1 46 ? 4.536 13.903 -1.821 1.00 1.00 46 ILE A O 17
ATOM 12828 N N . CYS A 1 47 ? 3.742 12.010 -2.752 1.00 1.00 47 CYS A N 17
ATOM 12829 C CA . CYS A 1 47 ? 2.606 11.933 -1.857 1.00 1.00 47 CYS A CA 17
ATOM 12830 C C . CYS A 1 47 ? 2.270 10.488 -1.484 1.00 1.00 47 CYS A C 17
ATOM 12831 O O . CYS A 1 47 ? 2.506 9.573 -2.270 1.00 1.00 47 CYS A O 17
ATOM 12838 N N . TYR A 1 48 ? 1.775 10.280 -0.258 1.00 1.00 48 TYR A N 17
ATOM 12839 C CA . TYR A 1 48 ? 1.633 8.972 0.366 1.00 1.00 48 TYR A CA 17
ATOM 12840 C C . TYR A 1 48 ? 0.163 8.614 0.605 1.00 1.00 48 TYR A C 17
ATOM 12841 O O . TYR A 1 48 ? -0.552 9.332 1.311 1.00 1.00 48 TYR A O 17
ATOM 12859 N N . PHE A 1 49 ? -0.274 7.480 0.044 1.00 1.00 49 PHE A N 17
ATOM 12860 C CA . PHE A 1 49 ? -1.627 6.975 0.120 1.00 1.00 49 PHE A CA 17
ATOM 12861 C C . PHE A 1 49 ? -1.555 5.488 0.499 1.00 1.00 49 PHE A C 17
ATOM 12862 O O . PHE A 1 49 ? -0.672 4.790 -0.006 1.00 1.00 49 PHE A O 17
ATOM 12879 N N . PRO A 1 50 ? -2.474 4.990 1.338 1.00 1.00 50 PRO A N 17
ATOM 12880 C CA . PRO A 1 50 ? -2.549 3.608 1.789 1.00 1.00 50 PRO A CA 17
ATOM 12881 C C . PRO A 1 50 ? -3.083 2.716 0.672 1.00 1.00 50 PRO A C 17
ATOM 12882 O O . PRO A 1 50 ? -4.231 2.275 0.677 1.00 1.00 50 PRO A O 17
ATOM 12893 N N . CYS A 1 51 ? -2.228 2.437 -0.303 1.00 1.00 51 CYS A N 17
ATOM 12894 C CA . CYS A 1 51 ? -2.562 1.683 -1.507 1.00 1.00 51 CYS A CA 17
ATOM 12895 C C . CYS A 1 51 ? -2.700 0.182 -1.215 1.00 1.00 51 CYS A C 17
ATOM 12896 O O . CYS A 1 51 ? -2.050 -0.638 -1.859 1.00 1.00 51 CYS A O 17
ATOM 12918 N N . LYS A 1 2 ? -0.393 -0.089 3.673 1.00 1.00 2 LYS A N 18
ATOM 12919 C CA . LYS A 1 2 ? 0.902 0.577 3.668 1.00 1.00 2 LYS A CA 18
ATOM 12920 C C . LYS A 1 2 ? 0.973 1.584 2.521 1.00 1.00 2 LYS A C 18
ATOM 12921 O O . LYS A 1 2 ? 0.314 1.405 1.496 1.00 1.00 2 LYS A O 18
ATOM 12940 N N . LEU A 1 3 ? 1.769 2.642 2.674 1.00 1.00 3 LEU A N 18
ATOM 12941 C CA . LEU A 1 3 ? 1.815 3.703 1.681 1.00 1.00 3 LEU A CA 18
ATOM 12942 C C . LEU A 1 3 ? 2.713 3.337 0.495 1.00 1.00 3 LEU A C 18
ATOM 12943 O O . LEU A 1 3 ? 3.613 2.503 0.609 1.00 1.00 3 LEU A O 18
ATOM 12959 N N . CYS A 1 4 ? 2.476 3.994 -0.639 1.00 1.00 4 CYS A N 18
ATOM 12960 C CA . CYS A 1 4 ? 3.312 3.987 -1.831 1.00 1.00 4 CYS A CA 18
ATOM 12961 C C . CYS A 1 4 ? 3.337 5.413 -2.375 1.00 1.00 4 CYS A C 18
ATOM 12962 O O . CYS A 1 4 ? 2.354 6.149 -2.247 1.00 1.00 4 CYS A O 18
ATOM 12969 N N . GLU A 1 5 ? 4.484 5.802 -2.930 1.00 1.00 5 GLU A N 18
ATOM 12970 C CA . GLU A 1 5 ? 4.776 7.138 -3.412 1.00 1.00 5 GLU A CA 18
ATOM 12971 C C . GLU A 1 5 ? 4.325 7.290 -4.865 1.00 1.00 5 GLU A C 18
ATOM 12972 O O . GLU A 1 5 ? 4.554 6.400 -5.680 1.00 1.00 5 GLU A O 18
ATOM 12985 N N . ARG A 1 6 ? 3.713 8.429 -5.189 1.00 1.00 6 ARG A N 18
ATOM 12986 C CA . ARG A 1 6 ? 3.414 8.857 -6.551 1.00 1.00 6 ARG A CA 18
ATOM 12987 C C . ARG A 1 6 ? 3.802 10.336 -6.613 1.00 1.00 6 ARG A C 18
ATOM 12988 O O . ARG A 1 6 ? 3.704 11.006 -5.582 1.00 1.00 6 ARG A O 18
ATOM 13009 N N . PRO A 1 7 ? 4.231 10.881 -7.762 1.00 1.00 7 PRO A N 18
ATOM 13010 C CA . PRO A 1 7 ? 4.322 12.325 -7.895 1.00 1.00 7 PRO A CA 18
ATOM 13011 C C . PRO A 1 7 ? 2.873 12.783 -7.668 1.00 1.00 7 PRO A C 18
ATOM 13012 O O . PRO A 1 7 ? 1.963 12.166 -8.230 1.00 1.00 7 PRO A O 18
ATOM 13023 N N . SER A 1 8 ? 2.654 13.756 -6.775 1.00 1.00 8 SER A N 18
ATOM 13024 C CA . SER A 1 8 ? 1.323 14.073 -6.256 1.00 1.00 8 SER A CA 18
ATOM 13025 C C . SER A 1 8 ? 0.201 14.041 -7.292 1.00 1.00 8 SER A C 18
ATOM 13026 O O . SER A 1 8 ? 0.378 14.497 -8.420 1.00 1.00 8 SER A O 18
ATOM 13034 N N . GLY A 1 9 ? -0.939 13.462 -6.885 1.00 1.00 9 GLY A N 18
ATOM 13035 C CA . GLY A 1 9 ? -2.146 13.260 -7.674 1.00 1.00 9 GLY A CA 18
ATOM 13036 C C . GLY A 1 9 ? -2.306 14.326 -8.749 1.00 1.00 9 GLY A C 18
ATOM 13037 O O . GLY A 1 9 ? -2.293 14.001 -9.938 1.00 1.00 9 GLY A O 18
ATOM 13041 N N . THR A 1 10 ? -2.394 15.577 -8.300 1.00 1.00 10 THR A N 18
ATOM 13042 C CA . THR A 1 10 ? -2.491 16.761 -9.129 1.00 1.00 10 THR A CA 18
ATOM 13043 C C . THR A 1 10 ? -1.090 17.223 -9.552 1.00 1.00 10 THR A C 18
ATOM 13044 O O . THR A 1 10 ? -0.689 17.084 -10.707 1.00 1.00 10 THR A O 18
ATOM 13055 N N . TRP A 1 11 ? -0.362 17.817 -8.605 1.00 1.00 11 TRP A N 18
ATOM 13056 C CA . TRP A 1 11 ? 0.899 18.508 -8.827 1.00 1.00 11 TRP A CA 18
ATOM 13057 C C . TRP A 1 11 ? 2.025 17.491 -9.039 1.00 1.00 11 TRP A C 18
ATOM 13058 O O . TRP A 1 11 ? 2.940 17.372 -8.227 1.00 1.00 11 TRP A O 18
ATOM 13079 N N . SER A 1 12 ? 2.019 16.808 -10.181 1.00 1.00 12 SER A N 18
ATOM 13080 C CA . SER A 1 12 ? 3.097 15.897 -10.533 1.00 1.00 12 SER A CA 18
ATOM 13081 C C . SER A 1 12 ? 4.170 16.710 -11.248 1.00 1.00 12 SER A C 18
ATOM 13082 O O . SER A 1 12 ? 4.348 16.592 -12.458 1.00 1.00 12 SER A O 18
ATOM 13090 N N . GLY A 1 13 ? 4.865 17.556 -10.484 1.00 1.00 13 GLY A N 18
ATOM 13091 C CA . GLY A 1 13 ? 5.854 18.473 -11.022 1.00 1.00 13 GLY A CA 18
ATOM 13092 C C . GLY A 1 13 ? 6.790 18.998 -9.938 1.00 1.00 13 GLY A C 18
ATOM 13093 O O . GLY A 1 13 ? 6.848 18.461 -8.828 1.00 1.00 13 GLY A O 18
ATOM 13097 N N . VAL A 1 14 ? 7.539 20.047 -10.290 1.00 1.00 14 VAL A N 18
ATOM 13098 C CA . VAL A 1 14 ? 8.566 20.638 -9.446 1.00 1.00 14 VAL A CA 18
ATOM 13099 C C . VAL A 1 14 ? 7.910 21.227 -8.195 1.00 1.00 14 VAL A C 18
ATOM 13100 O O . VAL A 1 14 ? 6.926 21.952 -8.316 1.00 1.00 14 VAL A O 18
ATOM 13113 N N . CYS A 1 15 ? 8.444 20.918 -7.011 1.00 1.00 15 CYS A N 18
ATOM 13114 C CA . CYS A 1 15 ? 7.887 21.346 -5.727 1.00 1.00 15 CYS A CA 18
ATOM 13115 C C . CYS A 1 15 ? 8.577 22.580 -5.172 1.00 1.00 15 CYS A C 18
ATOM 13116 O O . CYS A 1 15 ? 7.907 23.539 -4.798 1.00 1.00 15 CYS A O 18
ATOM 13123 N N . GLY A 1 16 ? 9.900 22.533 -5.002 1.00 1.00 16 GLY A N 18
ATOM 13124 C CA . GLY A 1 16 ? 10.631 23.562 -4.274 1.00 1.00 16 GLY A CA 18
ATOM 13125 C C . GLY A 1 16 ? 10.405 23.476 -2.755 1.00 1.00 16 GLY A C 18
ATOM 13126 O O . GLY A 1 16 ? 11.368 23.526 -1.995 1.00 1.00 16 GLY A O 18
ATOM 13130 N N . ASN A 1 17 ? 9.147 23.361 -2.310 1.00 1.00 17 ASN A N 18
ATOM 13131 C CA . ASN A 1 17 ? 8.743 23.455 -0.909 1.00 1.00 17 ASN A CA 18
ATOM 13132 C C . ASN A 1 17 ? 7.838 22.294 -0.470 1.00 1.00 17 ASN A C 18
ATOM 13133 O O . ASN A 1 17 ? 6.777 22.066 -1.052 1.00 1.00 17 ASN A O 18
ATOM 13144 N N . ASN A 1 18 ? 8.243 21.604 0.605 1.00 1.00 18 ASN A N 18
ATOM 13145 C CA . ASN A 1 18 ? 7.505 20.567 1.307 1.00 1.00 18 ASN A CA 18
ATOM 13146 C C . ASN A 1 18 ? 6.058 20.955 1.573 1.00 1.00 18 ASN A C 18
ATOM 13147 O O . ASN A 1 18 ? 5.128 20.289 1.130 1.00 1.00 18 ASN A O 18
ATOM 13158 N N . ASN A 1 19 ? 5.899 22.003 2.373 1.00 1.00 19 ASN A N 18
ATOM 13159 C CA . ASN A 1 19 ? 4.617 22.384 2.941 1.00 1.00 19 ASN A CA 18
ATOM 13160 C C . ASN A 1 19 ? 3.546 22.595 1.879 1.00 1.00 19 ASN A C 18
ATOM 13161 O O . ASN A 1 19 ? 2.439 22.080 2.028 1.00 1.00 19 ASN A O 18
ATOM 13172 N N . ALA A 1 20 ? 3.875 23.342 0.823 1.00 1.00 20 ALA A N 18
ATOM 13173 C CA . ALA A 1 20 ? 2.956 23.579 -0.281 1.00 1.00 20 ALA A CA 18
ATOM 13174 C C . ALA A 1 20 ? 2.535 22.254 -0.901 1.00 1.00 20 ALA A C 18
ATOM 13175 O O . ALA A 1 20 ? 1.344 21.953 -0.954 1.00 1.00 20 ALA A O 18
ATOM 13182 N N . CYS A 1 21 ? 3.519 21.476 -1.364 1.00 1.00 21 CYS A N 18
ATOM 13183 C CA . CYS A 1 21 ? 3.292 20.185 -1.999 1.00 1.00 21 CYS A CA 18
ATOM 13184 C C . CYS A 1 21 ? 2.378 19.318 -1.133 1.00 1.00 21 CYS A C 18
ATOM 13185 O O . CYS A 1 21 ? 1.328 18.865 -1.586 1.00 1.00 21 CYS A O 18
ATOM 13192 N N . LYS A 1 22 ? 2.769 19.141 0.132 1.00 1.00 22 LYS A N 18
ATOM 13193 C CA . LYS A 1 22 ? 2.026 18.408 1.141 1.00 1.00 22 LYS A CA 18
ATOM 13194 C C . LYS A 1 22 ? 0.582 18.894 1.214 1.00 1.00 22 LYS A C 18
ATOM 13195 O O . LYS A 1 22 ? -0.347 18.114 1.000 1.00 1.00 22 LYS A O 18
ATOM 13214 N N . ASN A 1 23 ? 0.410 20.170 1.576 1.00 1.00 23 ASN A N 18
ATOM 13215 C CA . ASN A 1 23 ? -0.898 20.775 1.766 1.00 1.00 23 ASN A CA 18
ATOM 13216 C C . ASN A 1 23 ? -1.725 20.549 0.514 1.00 1.00 23 ASN A C 18
ATOM 13217 O O . ASN A 1 23 ? -2.682 19.789 0.549 1.00 1.00 23 ASN A O 18
ATOM 13228 N N . GLN A 1 24 ? -1.324 21.169 -0.594 1.00 1.00 24 GLN A N 18
ATOM 13229 C CA . GLN A 1 24 ? -2.017 21.081 -1.866 1.00 1.00 24 GLN A CA 18
ATOM 13230 C C . GLN A 1 24 ? -2.391 19.635 -2.175 1.00 1.00 24 GLN A C 18
ATOM 13231 O O . GLN A 1 24 ? -3.553 19.375 -2.482 1.00 1.00 24 GLN A O 18
ATOM 13245 N N . CYS A 1 25 ? -1.447 18.695 -2.046 1.00 1.00 25 CYS A N 18
ATOM 13246 C CA . CYS A 1 25 ? -1.753 17.303 -2.309 1.00 1.00 25 CYS A CA 18
ATOM 13247 C C . CYS A 1 25 ? -2.940 16.831 -1.477 1.00 1.00 25 CYS A C 18
ATOM 13248 O O . CYS A 1 25 ? -3.974 16.483 -2.041 1.00 1.00 25 CYS A O 18
ATOM 13255 N N . ILE A 1 26 ? -2.799 16.801 -0.148 1.00 1.00 26 ILE A N 18
ATOM 13256 C CA . ILE A 1 26 ? -3.809 16.160 0.695 1.00 1.00 26 ILE A CA 18
ATOM 13257 C C . ILE A 1 26 ? -5.068 17.031 0.822 1.00 1.00 26 ILE A C 18
ATOM 13258 O O . ILE A 1 26 ? -6.140 16.560 1.222 1.00 1.00 26 ILE A O 18
ATOM 13274 N N . ASN A 1 27 ? -4.948 18.310 0.461 1.00 1.00 27 ASN A N 18
ATOM 13275 C CA . ASN A 1 27 ? -6.026 19.278 0.513 1.00 1.00 27 ASN A CA 18
ATOM 13276 C C . ASN A 1 27 ? -6.929 19.043 -0.688 1.00 1.00 27 ASN A C 18
ATOM 13277 O O . ASN A 1 27 ? -8.115 18.764 -0.513 1.00 1.00 27 ASN A O 18
ATOM 13288 N N . LEU A 1 28 ? -6.359 19.041 -1.897 1.00 1.00 28 LEU A N 18
ATOM 13289 C CA . LEU A 1 28 ? -7.105 18.710 -3.100 1.00 1.00 28 LEU A CA 18
ATOM 13290 C C . LEU A 1 28 ? -7.386 17.203 -3.128 1.00 1.00 28 LEU A C 18
ATOM 13291 O O . LEU A 1 28 ? -8.505 16.783 -2.820 1.00 1.00 28 LEU A O 18
ATOM 13307 N N . GLU A 1 29 ? -6.382 16.356 -3.373 1.00 1.00 29 GLU A N 18
ATOM 13308 C CA . GLU A 1 29 ? -6.608 14.916 -3.442 1.00 1.00 29 GLU A CA 18
ATOM 13309 C C . GLU A 1 29 ? -6.499 14.365 -2.016 1.00 1.00 29 GLU A C 18
ATOM 13310 O O . GLU A 1 29 ? -6.383 15.146 -1.078 1.00 1.00 29 GLU A O 18
ATOM 13323 N N . LYS A 1 30 ? -6.656 13.056 -1.807 1.00 1.00 30 LYS A N 18
ATOM 13324 C CA . LYS A 1 30 ? -6.825 12.489 -0.465 1.00 1.00 30 LYS A CA 18
ATOM 13325 C C . LYS A 1 30 ? -5.676 11.595 0.004 1.00 1.00 30 LYS A C 18
ATOM 13326 O O . LYS A 1 30 ? -5.803 10.883 1.004 1.00 1.00 30 LYS A O 18
ATOM 13345 N N . ALA A 1 31 ? -4.546 11.640 -0.707 1.00 1.00 31 ALA A N 18
ATOM 13346 C CA . ALA A 1 31 ? -3.290 11.047 -0.258 1.00 1.00 31 ALA A CA 18
ATOM 13347 C C . ALA A 1 31 ? -3.019 11.421 1.212 1.00 1.00 31 ALA A C 18
ATOM 13348 O O . ALA A 1 31 ? -3.614 12.366 1.737 1.00 1.00 31 ALA A O 18
ATOM 13355 N N . ARG A 1 32 ? -2.174 10.659 1.909 1.00 1.00 32 ARG A N 18
ATOM 13356 C CA . ARG A 1 32 ? -2.022 10.783 3.356 1.00 1.00 32 ARG A CA 18
ATOM 13357 C C . ARG A 1 32 ? -0.867 11.694 3.751 1.00 1.00 32 ARG A C 18
ATOM 13358 O O . ARG A 1 32 ? -1.076 12.630 4.517 1.00 1.00 32 ARG A O 18
ATOM 13379 N N . HIS A 1 33 ? 0.358 11.397 3.308 1.00 1.00 33 HIS A N 18
ATOM 13380 C CA . HIS A 1 33 ? 1.480 12.318 3.478 1.00 1.00 33 HIS A CA 18
ATOM 13381 C C . HIS A 1 33 ? 1.784 12.940 2.126 1.00 1.00 33 HIS A C 18
ATOM 13382 O O . HIS A 1 33 ? 1.411 12.376 1.098 1.00 1.00 33 HIS A O 18
ATOM 13396 N N . GLY A 1 34 ? 2.529 14.041 2.125 1.00 1.00 34 GLY A N 18
ATOM 13397 C CA . GLY A 1 34 ? 3.095 14.622 0.926 1.00 1.00 34 GLY A CA 18
ATOM 13398 C C . GLY A 1 34 ? 4.343 15.379 1.332 1.00 1.00 34 GLY A C 18
ATOM 13399 O O . GLY A 1 34 ? 4.452 15.783 2.492 1.00 1.00 34 GLY A O 18
ATOM 13403 N N . SER A 1 35 ? 5.310 15.500 0.423 1.00 1.00 35 SER A N 18
ATOM 13404 C CA . SER A 1 35 ? 6.571 16.156 0.705 1.00 1.00 35 SER A CA 18
ATOM 13405 C C . SER A 1 35 ? 7.310 16.418 -0.603 1.00 1.00 35 SER A C 18
ATOM 13406 O O . SER A 1 35 ? 6.924 15.949 -1.673 1.00 1.00 35 SER A O 18
ATOM 13414 N N . CYS A 1 36 ? 8.377 17.200 -0.492 1.00 1.00 36 CYS A N 18
ATOM 13415 C CA . CYS A 1 36 ? 9.120 17.755 -1.602 1.00 1.00 36 CYS A CA 18
ATOM 13416 C C . CYS A 1 36 ? 10.466 17.050 -1.671 1.00 1.00 36 CYS A C 18
ATOM 13417 O O . CYS A 1 36 ? 11.387 17.389 -0.932 1.00 1.00 36 CYS A O 18
ATOM 13424 N N . ASN A 1 37 ? 10.548 16.010 -2.501 1.00 1.00 37 ASN A N 18
ATOM 13425 C CA . ASN A 1 37 ? 11.718 15.141 -2.562 1.00 1.00 37 ASN A CA 18
ATOM 13426 C C . ASN A 1 37 ? 12.715 15.737 -3.541 1.00 1.00 37 ASN A C 18
ATOM 13427 O O . ASN A 1 37 ? 12.290 16.374 -4.503 1.00 1.00 37 ASN A O 18
ATOM 13438 N N . TYR A 1 38 ? 14.018 15.500 -3.352 1.00 1.00 38 TYR A N 18
ATOM 13439 C CA . TYR A 1 38 ? 14.981 15.867 -4.381 1.00 1.00 38 TYR A CA 18
ATOM 13440 C C . TYR A 1 38 ? 15.033 14.777 -5.458 1.00 1.00 38 TYR A C 18
ATOM 13441 O O . TYR A 1 38 ? 14.009 14.506 -6.092 1.00 1.00 38 TYR A O 18
ATOM 13459 N N . VAL A 1 39 ? 16.181 14.105 -5.621 1.00 1.00 39 VAL A N 18
ATOM 13460 C CA . VAL A 1 39 ? 16.500 13.225 -6.742 1.00 1.00 39 VAL A CA 18
ATOM 13461 C C . VAL A 1 39 ? 16.485 14.055 -8.038 1.00 1.00 39 VAL A C 18
ATOM 13462 O O . VAL A 1 39 ? 15.799 15.074 -8.136 1.00 1.00 39 VAL A O 18
ATOM 13475 N N . PHE A 1 40 ? 17.265 13.658 -9.044 1.00 1.00 40 PHE A N 18
ATOM 13476 C CA . PHE A 1 40 ? 17.350 14.412 -10.290 1.00 1.00 40 PHE A CA 18
ATOM 13477 C C . PHE A 1 40 ? 15.953 14.584 -10.924 1.00 1.00 40 PHE A C 18
ATOM 13478 O O . PHE A 1 40 ? 15.032 13.824 -10.609 1.00 1.00 40 PHE A O 18
ATOM 13495 N N . PRO A 1 41 ? 15.734 15.593 -11.778 1.00 1.00 41 PRO A N 18
ATOM 13496 C CA . PRO A 1 41 ? 16.623 16.712 -12.035 1.00 1.00 41 PRO A CA 18
ATOM 13497 C C . PRO A 1 41 ? 16.486 17.740 -10.905 1.00 1.00 41 PRO A C 18
ATOM 13498 O O . PRO A 1 41 ? 17.490 18.174 -10.341 1.00 1.00 41 PRO A O 18
ATOM 13509 N N . ALA A 1 42 ? 15.244 18.107 -10.569 1.00 1.00 42 ALA A N 18
ATOM 13510 C CA . ALA A 1 42 ? 14.894 19.145 -9.610 1.00 1.00 42 ALA A CA 18
ATOM 13511 C C . ALA A 1 42 ? 14.016 18.570 -8.495 1.00 1.00 42 ALA A C 18
ATOM 13512 O O . ALA A 1 42 ? 13.566 17.423 -8.571 1.00 1.00 42 ALA A O 18
ATOM 13519 N N . HIS A 1 43 ? 13.739 19.392 -7.479 1.00 1.00 43 HIS A N 18
ATOM 13520 C CA . HIS A 1 43 ? 12.881 19.027 -6.362 1.00 1.00 43 HIS A CA 18
ATOM 13521 C C . HIS A 1 43 ? 11.464 18.784 -6.876 1.00 1.00 43 HIS A C 18
ATOM 13522 O O . HIS A 1 43 ? 10.906 19.653 -7.535 1.00 1.00 43 HIS A O 18
ATOM 13536 N N . LYS A 1 44 ? 10.889 17.617 -6.577 1.00 1.00 44 LYS A N 18
ATOM 13537 C CA . LYS A 1 44 ? 9.639 17.106 -7.137 1.00 1.00 44 LYS A CA 18
ATOM 13538 C C . LYS A 1 44 ? 8.614 16.790 -6.037 1.00 1.00 44 LYS A C 18
ATOM 13539 O O . LYS A 1 44 ? 8.973 16.257 -4.984 1.00 1.00 44 LYS A O 18
ATOM 13558 N N . CYS A 1 45 ? 7.345 17.143 -6.277 1.00 1.00 45 CYS A N 18
ATOM 13559 C CA . CYS A 1 45 ? 6.271 16.990 -5.297 1.00 1.00 45 CYS A CA 18
ATOM 13560 C C . CYS A 1 45 ? 5.831 15.528 -5.205 1.00 1.00 45 CYS A C 18
ATOM 13561 O O . CYS A 1 45 ? 5.082 15.050 -6.058 1.00 1.00 45 CYS A O 18
ATOM 13568 N N . ILE A 1 46 ? 6.289 14.811 -4.175 1.00 1.00 46 ILE A N 18
ATOM 13569 C CA . ILE A 1 46 ? 5.883 13.436 -3.918 1.00 1.00 46 ILE A CA 18
ATOM 13570 C C . ILE A 1 46 ? 4.675 13.456 -2.996 1.00 1.00 46 ILE A C 18
ATOM 13571 O O . ILE A 1 46 ? 4.591 14.282 -2.084 1.00 1.00 46 ILE A O 18
ATOM 13587 N N . CYS A 1 47 ? 3.753 12.518 -3.212 1.00 1.00 47 CYS A N 18
ATOM 13588 C CA . CYS A 1 47 ? 2.663 12.277 -2.294 1.00 1.00 47 CYS A CA 18
ATOM 13589 C C . CYS A 1 47 ? 2.508 10.783 -2.054 1.00 1.00 47 CYS A C 18
ATOM 13590 O O . CYS A 1 47 ? 2.870 9.976 -2.913 1.00 1.00 47 CYS A O 18
ATOM 13597 N N . TYR A 1 48 ? 2.053 10.427 -0.852 1.00 1.00 48 TYR A N 18
ATOM 13598 C CA . TYR A 1 48 ? 2.045 9.073 -0.332 1.00 1.00 48 TYR A CA 18
ATOM 13599 C C . TYR A 1 48 ? 0.595 8.624 -0.178 1.00 1.00 48 TYR A C 18
ATOM 13600 O O . TYR A 1 48 ? -0.160 9.222 0.592 1.00 1.00 48 TYR A O 18
ATOM 13618 N N . PHE A 1 49 ? 0.210 7.580 -0.911 1.00 1.00 49 PHE A N 18
ATOM 13619 C CA . PHE A 1 49 ? -1.149 7.079 -1.002 1.00 1.00 49 PHE A CA 18
ATOM 13620 C C . PHE A 1 49 ? -1.134 5.637 -0.489 1.00 1.00 49 PHE A C 18
ATOM 13621 O O . PHE A 1 49 ? -0.103 4.979 -0.615 1.00 1.00 49 PHE A O 18
ATOM 13638 N N . PRO A 1 50 ? -2.245 5.117 0.052 1.00 1.00 50 PRO A N 18
ATOM 13639 C CA . PRO A 1 50 ? -2.379 3.711 0.395 1.00 1.00 50 PRO A CA 18
ATOM 13640 C C . PRO A 1 50 ? -2.130 2.880 -0.865 1.00 1.00 50 PRO A C 18
ATOM 13641 O O . PRO A 1 50 ? -2.723 3.130 -1.915 1.00 1.00 50 PRO A O 18
ATOM 13652 N N . CYS A 1 51 ? -1.226 1.907 -0.781 1.00 1.00 51 CYS A N 18
ATOM 13653 C CA . CYS A 1 51 ? -0.715 1.188 -1.938 1.00 1.00 51 CYS A CA 18
ATOM 13654 C C . CYS A 1 51 ? -1.707 0.148 -2.458 1.00 1.00 51 CYS A C 18
ATOM 13655 O O . CYS A 1 51 ? -1.429 -1.047 -2.393 1.00 1.00 51 CYS A O 18
ATOM 13677 N N . LYS A 1 2 ? 0.275 0.557 4.525 1.00 1.00 2 LYS A N 19
ATOM 13678 C CA . LYS A 1 2 ? 1.560 0.760 3.875 1.00 1.00 2 LYS A CA 19
ATOM 13679 C C . LYS A 1 2 ? 1.389 1.679 2.662 1.00 1.00 2 LYS A C 19
ATOM 13680 O O . LYS A 1 2 ? 0.690 1.325 1.710 1.00 1.00 2 LYS A O 19
ATOM 13699 N N . LEU A 1 3 ? 2.099 2.805 2.650 1.00 1.00 3 LEU A N 19
ATOM 13700 C CA . LEU A 1 3 ? 2.035 3.764 1.561 1.00 1.00 3 LEU A CA 19
ATOM 13701 C C . LEU A 1 3 ? 2.596 3.208 0.244 1.00 1.00 3 LEU A C 19
ATOM 13702 O O . LEU A 1 3 ? 3.352 2.231 0.225 1.00 1.00 3 LEU A O 19
ATOM 13718 N N . CYS A 1 4 ? 2.201 3.848 -0.855 1.00 1.00 4 CYS A N 19
ATOM 13719 C CA . CYS A 1 4 ? 2.722 3.723 -2.209 1.00 1.00 4 CYS A CA 19
ATOM 13720 C C . CYS A 1 4 ? 2.785 5.152 -2.736 1.00 1.00 4 CYS A C 19
ATOM 13721 O O . CYS A 1 4 ? 1.897 5.951 -2.424 1.00 1.00 4 CYS A O 19
ATOM 13728 N N . GLU A 1 5 ? 3.821 5.480 -3.510 1.00 1.00 5 GLU A N 19
ATOM 13729 C CA . GLU A 1 5 ? 3.952 6.787 -4.131 1.00 1.00 5 GLU A CA 19
ATOM 13730 C C . GLU A 1 5 ? 3.065 6.870 -5.372 1.00 1.00 5 GLU A C 19
ATOM 13731 O O . GLU A 1 5 ? 2.878 5.870 -6.062 1.00 1.00 5 GLU A O 19
ATOM 13744 N N . ARG A 1 6 ? 2.563 8.069 -5.675 1.00 1.00 6 ARG A N 19
ATOM 13745 C CA . ARG A 1 6 ? 1.905 8.374 -6.939 1.00 1.00 6 ARG A CA 19
ATOM 13746 C C . ARG A 1 6 ? 2.526 9.681 -7.445 1.00 1.00 6 ARG A C 19
ATOM 13747 O O . ARG A 1 6 ? 2.025 10.755 -7.111 1.00 1.00 6 ARG A O 19
ATOM 13768 N N . PRO A 1 7 ? 3.641 9.615 -8.196 1.00 1.00 7 PRO A N 19
ATOM 13769 C CA . PRO A 1 7 ? 4.336 10.789 -8.709 1.00 1.00 7 PRO A CA 19
ATOM 13770 C C . PRO A 1 7 ? 3.381 11.767 -9.392 1.00 1.00 7 PRO A C 19
ATOM 13771 O O . PRO A 1 7 ? 3.404 12.964 -9.108 1.00 1.00 7 PRO A O 19
ATOM 13782 N N . SER A 1 8 ? 2.509 11.258 -10.266 1.00 1.00 8 SER A N 19
ATOM 13783 C CA . SER A 1 8 ? 1.433 12.066 -10.805 1.00 1.00 8 SER A CA 19
ATOM 13784 C C . SER A 1 8 ? 0.396 12.298 -9.703 1.00 1.00 8 SER A C 19
ATOM 13785 O O . SER A 1 8 ? -0.633 11.618 -9.647 1.00 1.00 8 SER A O 19
ATOM 13793 N N . GLY A 1 9 ? 0.642 13.283 -8.840 1.00 1.00 9 GLY A N 19
ATOM 13794 C CA . GLY A 1 9 ? -0.262 13.634 -7.767 1.00 1.00 9 GLY A CA 19
ATOM 13795 C C . GLY A 1 9 ? -1.308 14.575 -8.346 1.00 1.00 9 GLY A C 19
ATOM 13796 O O . GLY A 1 9 ? -2.208 14.146 -9.065 1.00 1.00 9 GLY A O 19
ATOM 13800 N N . THR A 1 10 ? -1.164 15.858 -8.036 1.00 1.00 10 THR A N 19
ATOM 13801 C CA . THR A 1 10 ? -1.899 16.955 -8.644 1.00 1.00 10 THR A CA 19
ATOM 13802 C C . THR A 1 10 ? -0.827 17.766 -9.365 1.00 1.00 10 THR A C 19
ATOM 13803 O O . THR A 1 10 ? -0.603 17.637 -10.569 1.00 1.00 10 THR A O 19
ATOM 13814 N N . TRP A 1 11 ? -0.098 18.519 -8.547 1.00 1.00 11 TRP A N 19
ATOM 13815 C CA . TRP A 1 11 ? 1.097 19.269 -8.855 1.00 1.00 11 TRP A CA 19
ATOM 13816 C C . TRP A 1 11 ? 2.210 18.297 -9.236 1.00 1.00 11 TRP A C 19
ATOM 13817 O O . TRP A 1 11 ? 3.158 18.075 -8.487 1.00 1.00 11 TRP A O 19
ATOM 13838 N N . SER A 1 12 ? 2.117 17.731 -10.432 1.00 1.00 12 SER A N 19
ATOM 13839 C CA . SER A 1 12 ? 2.977 16.637 -10.839 1.00 1.00 12 SER A CA 19
ATOM 13840 C C . SER A 1 12 ? 4.245 17.230 -11.452 1.00 1.00 12 SER A C 19
ATOM 13841 O O . SER A 1 12 ? 4.497 17.071 -12.644 1.00 1.00 12 SER A O 19
ATOM 13849 N N . GLY A 1 13 ? 5.016 17.959 -10.637 1.00 1.00 13 GLY A N 19
ATOM 13850 C CA . GLY A 1 13 ? 6.134 18.748 -11.127 1.00 1.00 13 GLY A CA 19
ATOM 13851 C C . GLY A 1 13 ? 7.064 19.238 -10.019 1.00 1.00 13 GLY A C 19
ATOM 13852 O O . GLY A 1 13 ? 7.052 18.731 -8.893 1.00 1.00 13 GLY A O 19
ATOM 13856 N N . VAL A 1 14 ? 7.892 20.227 -10.378 1.00 1.00 14 VAL A N 19
ATOM 13857 C CA . VAL A 1 14 ? 8.853 20.855 -9.486 1.00 1.00 14 VAL A CA 19
ATOM 13858 C C . VAL A 1 14 ? 8.086 21.527 -8.348 1.00 1.00 14 VAL A C 19
ATOM 13859 O O . VAL A 1 14 ? 7.108 22.231 -8.595 1.00 1.00 14 VAL A O 19
ATOM 13872 N N . CYS A 1 15 ? 8.523 21.293 -7.111 1.00 1.00 15 CYS A N 19
ATOM 13873 C CA . CYS A 1 15 ? 7.784 21.662 -5.912 1.00 1.00 15 CYS A CA 19
ATOM 13874 C C . CYS A 1 15 ? 8.264 22.949 -5.252 1.00 1.00 15 CYS A C 19
ATOM 13875 O O . CYS A 1 15 ? 7.464 23.668 -4.661 1.00 1.00 15 CYS A O 19
ATOM 13882 N N . GLY A 1 16 ? 9.574 23.202 -5.225 1.00 1.00 16 GLY A N 19
ATOM 13883 C CA . GLY A 1 16 ? 10.129 24.277 -4.414 1.00 1.00 16 GLY A CA 19
ATOM 13884 C C . GLY A 1 16 ? 10.100 23.956 -2.908 1.00 1.00 16 GLY A C 19
ATOM 13885 O O . GLY A 1 16 ? 11.113 24.128 -2.235 1.00 1.00 16 GLY A O 19
ATOM 13889 N N . ASN A 1 17 ? 8.958 23.508 -2.363 1.00 1.00 17 ASN A N 19
ATOM 13890 C CA . ASN A 1 17 ? 8.725 23.366 -0.929 1.00 1.00 17 ASN A CA 19
ATOM 13891 C C . ASN A 1 17 ? 7.851 22.151 -0.581 1.00 1.00 17 ASN A C 19
ATOM 13892 O O . ASN A 1 17 ? 6.759 21.967 -1.123 1.00 1.00 17 ASN A O 19
ATOM 13903 N N . ASN A 1 18 ? 8.327 21.349 0.380 1.00 1.00 18 ASN A N 19
ATOM 13904 C CA . ASN A 1 18 ? 7.673 20.163 0.910 1.00 1.00 18 ASN A CA 19
ATOM 13905 C C . ASN A 1 18 ? 6.264 20.430 1.420 1.00 1.00 18 ASN A C 19
ATOM 13906 O O . ASN A 1 18 ? 5.311 19.797 0.985 1.00 1.00 18 ASN A O 19
ATOM 13917 N N . ASN A 1 19 ? 6.159 21.331 2.389 1.00 1.00 19 ASN A N 19
ATOM 13918 C CA . ASN A 1 19 ? 4.908 21.695 3.051 1.00 1.00 19 ASN A CA 19
ATOM 13919 C C . ASN A 1 19 ? 3.829 22.100 2.044 1.00 1.00 19 ASN A C 19
ATOM 13920 O O . ASN A 1 19 ? 2.675 21.693 2.188 1.00 1.00 19 ASN A O 19
ATOM 13931 N N . ALA A 1 20 ? 4.178 22.923 1.054 1.00 1.00 20 ALA A N 19
ATOM 13932 C CA . ALA A 1 20 ? 3.223 23.330 0.030 1.00 1.00 20 ALA A CA 19
ATOM 13933 C C . ALA A 1 20 ? 2.734 22.096 -0.724 1.00 1.00 20 ALA A C 19
ATOM 13934 O O . ALA A 1 20 ? 1.530 21.856 -0.804 1.00 1.00 20 ALA A O 19
ATOM 13941 N N . CYS A 1 21 ? 3.679 21.312 -1.258 1.00 1.00 21 CYS A N 19
ATOM 13942 C CA . CYS A 1 21 ? 3.372 20.094 -2.001 1.00 1.00 21 CYS A CA 19
ATOM 13943 C C . CYS A 1 21 ? 2.436 19.186 -1.195 1.00 1.00 21 CYS A C 19
ATOM 13944 O O . CYS A 1 21 ? 1.375 18.783 -1.667 1.00 1.00 21 CYS A O 19
ATOM 13951 N N . LYS A 1 22 ? 2.845 18.901 0.043 1.00 1.00 22 LYS A N 19
ATOM 13952 C CA . LYS A 1 22 ? 2.125 18.127 1.042 1.00 1.00 22 LYS A CA 19
ATOM 13953 C C . LYS A 1 22 ? 0.684 18.595 1.150 1.00 1.00 22 LYS A C 19
ATOM 13954 O O . LYS A 1 22 ? -0.243 17.828 0.875 1.00 1.00 22 LYS A O 19
ATOM 13973 N N . ASN A 1 23 ? 0.524 19.848 1.587 1.00 1.00 23 ASN A N 19
ATOM 13974 C CA . ASN A 1 23 ? -0.782 20.444 1.775 1.00 1.00 23 ASN A CA 19
ATOM 13975 C C . ASN A 1 23 ? -1.585 20.253 0.502 1.00 1.00 23 ASN A C 19
ATOM 13976 O O . ASN A 1 23 ? -2.584 19.544 0.512 1.00 1.00 23 ASN A O 19
ATOM 13987 N N . GLN A 1 24 ? -1.124 20.838 -0.604 1.00 1.00 24 GLN A N 19
ATOM 13988 C CA . GLN A 1 24 ? -1.872 20.810 -1.846 1.00 1.00 24 GLN A CA 19
ATOM 13989 C C . GLN A 1 24 ? -2.290 19.391 -2.220 1.00 1.00 24 GLN A C 19
ATOM 13990 O O . GLN A 1 24 ? -3.451 19.180 -2.560 1.00 1.00 24 GLN A O 19
ATOM 14004 N N . CYS A 1 25 ? -1.387 18.410 -2.128 1.00 1.00 25 CYS A N 19
ATOM 14005 C CA . CYS A 1 25 ? -1.762 17.042 -2.446 1.00 1.00 25 CYS A CA 19
ATOM 14006 C C . CYS A 1 25 ? -2.930 16.562 -1.588 1.00 1.00 25 CYS A C 19
ATOM 14007 O O . CYS A 1 25 ? -3.981 16.216 -2.129 1.00 1.00 25 CYS A O 19
ATOM 14014 N N . ILE A 1 26 ? -2.746 16.520 -0.260 1.00 1.00 26 ILE A N 19
ATOM 14015 C CA . ILE A 1 26 ? -3.731 15.882 0.617 1.00 1.00 26 ILE A CA 19
ATOM 14016 C C . ILE A 1 26 ? -4.976 16.763 0.796 1.00 1.00 26 ILE A C 19
ATOM 14017 O O . ILE A 1 26 ? -6.019 16.307 1.275 1.00 1.00 26 ILE A O 19
ATOM 14033 N N . ASN A 1 27 ? -4.864 18.037 0.414 1.00 1.00 27 ASN A N 19
ATOM 14034 C CA . ASN A 1 27 ? -5.940 19.007 0.449 1.00 1.00 27 ASN A CA 19
ATOM 14035 C C . ASN A 1 27 ? -6.809 18.841 -0.798 1.00 1.00 27 ASN A C 19
ATOM 14036 O O . ASN A 1 27 ? -7.994 18.530 -0.667 1.00 1.00 27 ASN A O 19
ATOM 14047 N N . LEU A 1 28 ? -6.225 18.978 -1.994 1.00 1.00 28 LEU A N 19
ATOM 14048 C CA . LEU A 1 28 ? -6.968 18.891 -3.245 1.00 1.00 28 LEU A CA 19
ATOM 14049 C C . LEU A 1 28 ? -7.429 17.453 -3.488 1.00 1.00 28 LEU A C 19
ATOM 14050 O O . LEU A 1 28 ? -8.633 17.207 -3.531 1.00 1.00 28 LEU A O 19
ATOM 14066 N N . GLU A 1 29 ? -6.500 16.497 -3.631 1.00 1.00 29 GLU A N 19
ATOM 14067 C CA . GLU A 1 29 ? -6.890 15.090 -3.645 1.00 1.00 29 GLU A CA 19
ATOM 14068 C C . GLU A 1 29 ? -6.855 14.590 -2.204 1.00 1.00 29 GLU A C 19
ATOM 14069 O O . GLU A 1 29 ? -6.716 15.389 -1.284 1.00 1.00 29 GLU A O 19
ATOM 14082 N N . LYS A 1 30 ? -7.077 13.297 -1.977 1.00 1.00 30 LYS A N 19
ATOM 14083 C CA . LYS A 1 30 ? -7.283 12.724 -0.647 1.00 1.00 30 LYS A CA 19
ATOM 14084 C C . LYS A 1 30 ? -6.153 11.778 -0.239 1.00 1.00 30 LYS A C 19
ATOM 14085 O O . LYS A 1 30 ? -6.319 10.982 0.683 1.00 1.00 30 LYS A O 19
ATOM 14104 N N . ALA A 1 31 ? -5.032 11.817 -0.970 1.00 1.00 31 ALA A N 19
ATOM 14105 C CA . ALA A 1 31 ? -3.806 11.138 -0.571 1.00 1.00 31 ALA A CA 19
ATOM 14106 C C . ALA A 1 31 ? -3.513 11.344 0.914 1.00 1.00 31 ALA A C 19
ATOM 14107 O O . ALA A 1 31 ? -3.924 12.332 1.522 1.00 1.00 31 ALA A O 19
ATOM 14114 N N . ARG A 1 32 ? -2.774 10.405 1.496 1.00 1.00 32 ARG A N 19
ATOM 14115 C CA . ARG A 1 32 ? -2.607 10.334 2.931 1.00 1.00 32 ARG A CA 19
ATOM 14116 C C . ARG A 1 32 ? -1.412 11.170 3.373 1.00 1.00 32 ARG A C 19
ATOM 14117 O O . ARG A 1 32 ? -1.534 11.959 4.317 1.00 1.00 32 ARG A O 19
ATOM 14138 N N . HIS A 1 33 ? -0.234 10.914 2.808 1.00 1.00 33 HIS A N 19
ATOM 14139 C CA . HIS A 1 33 ? 0.910 11.797 2.961 1.00 1.00 33 HIS A CA 19
ATOM 14140 C C . HIS A 1 33 ? 1.170 12.502 1.643 1.00 1.00 33 HIS A C 19
ATOM 14141 O O . HIS A 1 33 ? 0.843 11.992 0.577 1.00 1.00 33 HIS A O 19
ATOM 14155 N N . GLY A 1 34 ? 1.820 13.654 1.723 1.00 1.00 34 GLY A N 19
ATOM 14156 C CA . GLY A 1 34 ? 2.366 14.359 0.590 1.00 1.00 34 GLY A CA 19
ATOM 14157 C C . GLY A 1 34 ? 3.660 14.958 1.112 1.00 1.00 34 GLY A C 19
ATOM 14158 O O . GLY A 1 34 ? 3.741 15.255 2.305 1.00 1.00 34 GLY A O 19
ATOM 14162 N N . SER A 1 35 ? 4.701 15.041 0.292 1.00 1.00 35 SER A N 19
ATOM 14163 C CA . SER A 1 35 ? 6.022 15.421 0.770 1.00 1.00 35 SER A CA 19
ATOM 14164 C C . SER A 1 35 ? 6.946 15.419 -0.435 1.00 1.00 35 SER A C 19
ATOM 14165 O O . SER A 1 35 ? 7.244 14.364 -0.997 1.00 1.00 35 SER A O 19
ATOM 14173 N N . CYS A 1 36 ? 7.436 16.601 -0.787 1.00 1.00 36 CYS A N 19
ATOM 14174 C CA . CYS A 1 36 ? 8.323 16.756 -1.913 1.00 1.00 36 CYS A CA 19
ATOM 14175 C C . CYS A 1 36 ? 9.685 16.189 -1.553 1.00 1.00 36 CYS A C 19
ATOM 14176 O O . CYS A 1 36 ? 10.145 16.375 -0.423 1.00 1.00 36 CYS A O 19
ATOM 14183 N N . ASN A 1 37 ? 10.291 15.490 -2.514 1.00 1.00 37 ASN A N 19
ATOM 14184 C CA . ASN A 1 37 ? 11.591 14.848 -2.389 1.00 1.00 37 ASN A CA 19
ATOM 14185 C C . ASN A 1 37 ? 12.562 15.534 -3.348 1.00 1.00 37 ASN A C 19
ATOM 14186 O O . ASN A 1 37 ? 12.121 16.210 -4.279 1.00 1.00 37 ASN A O 19
ATOM 14197 N N . TYR A 1 38 ? 13.872 15.366 -3.129 1.00 1.00 38 TYR A N 19
ATOM 14198 C CA . TYR A 1 38 ? 14.871 15.898 -4.039 1.00 1.00 38 TYR A CA 19
ATOM 14199 C C . TYR A 1 38 ? 15.118 14.959 -5.227 1.00 1.00 38 TYR A C 19
ATOM 14200 O O . TYR A 1 38 ? 14.207 14.755 -6.029 1.00 1.00 38 TYR A O 19
ATOM 14218 N N . VAL A 1 39 ? 16.331 14.405 -5.333 1.00 1.00 39 VAL A N 19
ATOM 14219 C CA . VAL A 1 39 ? 16.903 13.702 -6.481 1.00 1.00 39 VAL A CA 19
ATOM 14220 C C . VAL A 1 39 ? 16.846 14.581 -7.742 1.00 1.00 39 VAL A C 19
ATOM 14221 O O . VAL A 1 39 ? 16.114 15.569 -7.807 1.00 1.00 39 VAL A O 19
ATOM 14234 N N . PHE A 1 40 ? 17.657 14.264 -8.751 1.00 1.00 40 PHE A N 19
ATOM 14235 C CA . PHE A 1 40 ? 17.793 15.133 -9.916 1.00 1.00 40 PHE A CA 19
ATOM 14236 C C . PHE A 1 40 ? 16.436 15.329 -10.619 1.00 1.00 40 PHE A C 19
ATOM 14237 O O . PHE A 1 40 ? 15.532 14.507 -10.455 1.00 1.00 40 PHE A O 19
ATOM 14254 N N . PRO A 1 41 ? 16.227 16.423 -11.367 1.00 1.00 41 PRO A N 19
ATOM 14255 C CA . PRO A 1 41 ? 17.081 17.596 -11.435 1.00 1.00 41 PRO A CA 19
ATOM 14256 C C . PRO A 1 41 ? 16.818 18.489 -10.214 1.00 1.00 41 PRO A C 19
ATOM 14257 O O . PRO A 1 41 ? 17.755 18.867 -9.514 1.00 1.00 41 PRO A O 19
ATOM 14268 N N . ALA A 1 42 ? 15.543 18.804 -9.961 1.00 1.00 42 ALA A N 19
ATOM 14269 C CA . ALA A 1 42 ? 15.080 19.725 -8.931 1.00 1.00 42 ALA A CA 19
ATOM 14270 C C . ALA A 1 42 ? 14.147 19.009 -7.948 1.00 1.00 42 ALA A C 19
ATOM 14271 O O . ALA A 1 42 ? 13.758 17.859 -8.168 1.00 1.00 42 ALA A O 19
ATOM 14278 N N . HIS A 1 43 ? 13.752 19.714 -6.884 1.00 1.00 43 HIS A N 19
ATOM 14279 C CA . HIS A 1 43 ? 12.836 19.212 -5.867 1.00 1.00 43 HIS A CA 19
ATOM 14280 C C . HIS A 1 43 ? 11.473 18.954 -6.513 1.00 1.00 43 HIS A C 19
ATOM 14281 O O . HIS A 1 43 ? 10.932 19.848 -7.157 1.00 1.00 43 HIS A O 19
ATOM 14295 N N . LYS A 1 44 ? 10.944 17.737 -6.362 1.00 1.00 44 LYS A N 19
ATOM 14296 C CA . LYS A 1 44 ? 9.774 17.236 -7.080 1.00 1.00 44 LYS A CA 19
ATOM 14297 C C . LYS A 1 44 ? 8.673 16.763 -6.123 1.00 1.00 44 LYS A C 19
ATOM 14298 O O . LYS A 1 44 ? 8.945 16.053 -5.147 1.00 1.00 44 LYS A O 19
ATOM 14317 N N . CYS A 1 45 ? 7.428 17.175 -6.396 1.00 1.00 45 CYS A N 19
ATOM 14318 C CA . CYS A 1 45 ? 6.308 16.961 -5.486 1.00 1.00 45 CYS A CA 19
ATOM 14319 C C . CYS A 1 45 ? 5.807 15.517 -5.540 1.00 1.00 45 CYS A C 19
ATOM 14320 O O . CYS A 1 45 ? 4.879 15.195 -6.278 1.00 1.00 45 CYS A O 19
ATOM 14327 N N . ILE A 1 46 ? 6.420 14.638 -4.745 1.00 1.00 46 ILE A N 19
ATOM 14328 C CA . ILE A 1 46 ? 5.941 13.275 -4.557 1.00 1.00 46 ILE A CA 19
ATOM 14329 C C . ILE A 1 46 ? 4.776 13.287 -3.560 1.00 1.00 46 ILE A C 19
ATOM 14330 O O . ILE A 1 46 ? 4.761 14.071 -2.604 1.00 1.00 46 ILE A O 19
ATOM 14346 N N . CYS A 1 47 ? 3.800 12.399 -3.782 1.00 1.00 47 CYS A N 19
ATOM 14347 C CA . CYS A 1 47 ? 2.669 12.207 -2.890 1.00 1.00 47 CYS A CA 19
ATOM 14348 C C . CYS A 1 47 ? 2.438 10.715 -2.648 1.00 1.00 47 CYS A C 19
ATOM 14349 O O . CYS A 1 47 ? 2.760 9.913 -3.527 1.00 1.00 47 CYS A O 19
ATOM 14356 N N . TYR A 1 48 ? 1.936 10.342 -1.459 1.00 1.00 48 TYR A N 19
ATOM 14357 C CA . TYR A 1 48 ? 1.894 8.964 -0.976 1.00 1.00 48 TYR A CA 19
ATOM 14358 C C . TYR A 1 48 ? 0.515 8.590 -0.412 1.00 1.00 48 TYR A C 19
ATOM 14359 O O . TYR A 1 48 ? -0.085 9.343 0.361 1.00 1.00 48 TYR A O 19
ATOM 14377 N N . PHE A 1 49 ? 0.022 7.403 -0.774 1.00 1.00 49 PHE A N 19
ATOM 14378 C CA . PHE A 1 49 ? -1.308 6.929 -0.455 1.00 1.00 49 PHE A CA 19
ATOM 14379 C C . PHE A 1 49 ? -1.170 5.489 0.050 1.00 1.00 49 PHE A C 19
ATOM 14380 O O . PHE A 1 49 ? -0.324 4.766 -0.472 1.00 1.00 49 PHE A O 19
ATOM 14397 N N . PRO A 1 50 ? -1.985 5.046 1.015 1.00 1.00 50 PRO A N 19
ATOM 14398 C CA . PRO A 1 50 ? -2.024 3.666 1.470 1.00 1.00 50 PRO A CA 19
ATOM 14399 C C . PRO A 1 50 ? -2.419 2.767 0.298 1.00 1.00 50 PRO A C 19
ATOM 14400 O O . PRO A 1 50 ? -3.401 3.056 -0.384 1.00 1.00 50 PRO A O 19
ATOM 14411 N N . CYS A 1 51 ? -1.646 1.711 0.024 1.00 1.00 51 CYS A N 19
ATOM 14412 C CA . CYS A 1 51 ? -1.874 0.895 -1.165 1.00 1.00 51 CYS A CA 19
ATOM 14413 C C . CYS A 1 51 ? -1.216 -0.477 -1.036 1.00 1.00 51 CYS A C 19
ATOM 14414 O O . CYS A 1 51 ? -0.097 -0.575 -0.532 1.00 1.00 51 CYS A O 19
ATOM 14436 N N . LYS A 1 2 ? -1.016 -0.025 2.803 1.00 1.00 2 LYS A N 20
ATOM 14437 C CA . LYS A 1 2 ? 0.370 0.265 2.465 1.00 1.00 2 LYS A CA 20
ATOM 14438 C C . LYS A 1 2 ? 0.421 1.414 1.449 1.00 1.00 2 LYS A C 20
ATOM 14439 O O . LYS A 1 2 ? -0.353 1.432 0.490 1.00 1.00 2 LYS A O 20
ATOM 14458 N N . LEU A 1 3 ? 1.308 2.383 1.665 1.00 1.00 3 LEU A N 20
ATOM 14459 C CA . LEU A 1 3 ? 1.328 3.632 0.917 1.00 1.00 3 LEU A CA 20
ATOM 14460 C C . LEU A 1 3 ? 1.880 3.463 -0.502 1.00 1.00 3 LEU A C 20
ATOM 14461 O O . LEU A 1 3 ? 2.294 2.376 -0.912 1.00 1.00 3 LEU A O 20
ATOM 14477 N N . CYS A 1 4 ? 1.850 4.558 -1.261 1.00 1.00 4 CYS A N 20
ATOM 14478 C CA . CYS A 1 4 ? 2.510 4.749 -2.539 1.00 1.00 4 CYS A CA 20
ATOM 14479 C C . CYS A 1 4 ? 3.051 6.173 -2.494 1.00 1.00 4 CYS A C 20
ATOM 14480 O O . CYS A 1 4 ? 2.271 7.119 -2.586 1.00 1.00 4 CYS A O 20
ATOM 14487 N N . GLU A 1 5 ? 4.365 6.324 -2.301 1.00 1.00 5 GLU A N 20
ATOM 14488 C CA . GLU A 1 5 ? 5.050 7.610 -2.293 1.00 1.00 5 GLU A CA 20
ATOM 14489 C C . GLU A 1 5 ? 5.118 8.147 -3.725 1.00 1.00 5 GLU A C 20
ATOM 14490 O O . GLU A 1 5 ? 6.172 8.124 -4.360 1.00 1.00 5 GLU A O 20
ATOM 14503 N N . ARG A 1 6 ? 3.982 8.600 -4.246 1.00 1.00 6 ARG A N 20
ATOM 14504 C CA . ARG A 1 6 ? 3.813 8.919 -5.652 1.00 1.00 6 ARG A CA 20
ATOM 14505 C C . ARG A 1 6 ? 3.955 10.406 -5.966 1.00 1.00 6 ARG A C 20
ATOM 14506 O O . ARG A 1 6 ? 3.256 11.223 -5.367 1.00 1.00 6 ARG A O 20
ATOM 14527 N N . PRO A 1 7 ? 4.827 10.774 -6.919 1.00 1.00 7 PRO A N 20
ATOM 14528 C CA . PRO A 1 7 ? 4.811 12.107 -7.493 1.00 1.00 7 PRO A CA 20
ATOM 14529 C C . PRO A 1 7 ? 3.559 12.192 -8.382 1.00 1.00 7 PRO A C 20
ATOM 14530 O O . PRO A 1 7 ? 2.918 13.235 -8.502 1.00 1.00 7 PRO A O 20
ATOM 14541 N N . SER A 1 8 ? 3.219 11.069 -9.032 1.00 1.00 8 SER A N 20
ATOM 14542 C CA . SER A 1 8 ? 2.083 10.911 -9.912 1.00 1.00 8 SER A CA 20
ATOM 14543 C C . SER A 1 8 ? 0.785 10.937 -9.104 1.00 1.00 8 SER A C 20
ATOM 14544 O O . SER A 1 8 ? 0.196 9.891 -8.820 1.00 1.00 8 SER A O 20
ATOM 14552 N N . GLY A 1 9 ? 0.309 12.142 -8.806 1.00 1.00 9 GLY A N 20
ATOM 14553 C CA . GLY A 1 9 ? -0.997 12.416 -8.237 1.00 1.00 9 GLY A CA 20
ATOM 14554 C C . GLY A 1 9 ? -1.487 13.698 -8.894 1.00 1.00 9 GLY A C 20
ATOM 14555 O O . GLY A 1 9 ? -1.867 13.668 -10.062 1.00 1.00 9 GLY A O 20
ATOM 14559 N N . THR A 1 10 ? -1.428 14.823 -8.180 1.00 1.00 10 THR A N 20
ATOM 14560 C CA . THR A 1 10 ? -1.657 16.134 -8.772 1.00 1.00 10 THR A CA 20
ATOM 14561 C C . THR A 1 10 ? -0.323 16.734 -9.212 1.00 1.00 10 THR A C 20
ATOM 14562 O O . THR A 1 10 ? -0.042 16.889 -10.399 1.00 1.00 10 THR A O 20
ATOM 14573 N N . TRP A 1 11 ? 0.494 17.102 -8.227 1.00 1.00 11 TRP A N 20
ATOM 14574 C CA . TRP A 1 11 ? 1.696 17.894 -8.429 1.00 1.00 11 TRP A CA 20
ATOM 14575 C C . TRP A 1 11 ? 2.865 17.056 -8.950 1.00 1.00 11 TRP A C 20
ATOM 14576 O O . TRP A 1 11 ? 3.920 16.962 -8.324 1.00 1.00 11 TRP A O 20
ATOM 14597 N N . SER A 1 12 ? 2.730 16.532 -10.162 1.00 1.00 12 SER A N 20
ATOM 14598 C CA . SER A 1 12 ? 3.749 15.690 -10.761 1.00 1.00 12 SER A CA 20
ATOM 14599 C C . SER A 1 12 ? 4.751 16.578 -11.497 1.00 1.00 12 SER A C 20
ATOM 14600 O O . SER A 1 12 ? 4.898 16.491 -12.714 1.00 1.00 12 SER A O 20
ATOM 14608 N N . GLY A 1 13 ? 5.433 17.444 -10.742 1.00 1.00 13 GLY A N 20
ATOM 14609 C CA . GLY A 1 13 ? 6.337 18.442 -11.288 1.00 1.00 13 GLY A CA 20
ATOM 14610 C C . GLY A 1 13 ? 7.190 19.074 -10.192 1.00 1.00 13 GLY A C 20
ATOM 14611 O O . GLY A 1 13 ? 7.203 18.599 -9.053 1.00 1.00 13 GLY A O 20
ATOM 14615 N N . VAL A 1 14 ? 7.916 20.138 -10.550 1.00 1.00 14 VAL A N 20
ATOM 14616 C CA . VAL A 1 14 ? 8.790 20.856 -9.633 1.00 1.00 14 VAL A CA 20
ATOM 14617 C C . VAL A 1 14 ? 7.939 21.461 -8.515 1.00 1.00 14 VAL A C 20
ATOM 14618 O O . VAL A 1 14 ? 6.893 22.051 -8.783 1.00 1.00 14 VAL A O 20
ATOM 14631 N N . CYS A 1 15 ? 8.378 21.294 -7.267 1.00 1.00 15 CYS A N 20
ATOM 14632 C CA . CYS A 1 15 ? 7.584 21.606 -6.086 1.00 1.00 15 CYS A CA 20
ATOM 14633 C C . CYS A 1 15 ? 7.790 23.017 -5.551 1.00 1.00 15 CYS A C 20
ATOM 14634 O O . CYS A 1 15 ? 6.881 23.578 -4.949 1.00 1.00 15 CYS A O 20
ATOM 14641 N N . GLY A 1 16 ? 9.007 23.555 -5.628 1.00 1.00 16 GLY A N 20
ATOM 14642 C CA . GLY A 1 16 ? 9.343 24.797 -4.944 1.00 1.00 16 GLY A CA 20
ATOM 14643 C C . GLY A 1 16 ? 9.432 24.650 -3.413 1.00 1.00 16 GLY A C 20
ATOM 14644 O O . GLY A 1 16 ? 10.352 25.200 -2.812 1.00 1.00 16 GLY A O 20
ATOM 14648 N N . ASN A 1 17 ? 8.495 23.945 -2.761 1.00 1.00 17 ASN A N 20
ATOM 14649 C CA . ASN A 1 17 ? 8.370 23.930 -1.308 1.00 1.00 17 ASN A CA 20
ATOM 14650 C C . ASN A 1 17 ? 7.619 22.696 -0.771 1.00 1.00 17 ASN A C 20
ATOM 14651 O O . ASN A 1 17 ? 6.548 22.331 -1.255 1.00 1.00 17 ASN A O 20
ATOM 14662 N N . ASN A 1 18 ? 8.186 22.086 0.276 1.00 1.00 18 ASN A N 20
ATOM 14663 C CA . ASN A 1 18 ? 7.698 20.898 0.967 1.00 1.00 18 ASN A CA 20
ATOM 14664 C C . ASN A 1 18 ? 6.293 21.060 1.535 1.00 1.00 18 ASN A C 20
ATOM 14665 O O . ASN A 1 18 ? 5.407 20.247 1.291 1.00 1.00 18 ASN A O 20
ATOM 14676 N N . ASN A 1 19 ? 6.123 22.089 2.356 1.00 1.00 19 ASN A N 20
ATOM 14677 C CA . ASN A 1 19 ? 4.847 22.433 2.976 1.00 1.00 19 ASN A CA 20
ATOM 14678 C C . ASN A 1 19 ? 3.741 22.606 1.932 1.00 1.00 19 ASN A C 20
ATOM 14679 O O . ASN A 1 19 ? 2.683 21.988 2.043 1.00 1.00 19 ASN A O 20
ATOM 14690 N N . ALA A 1 20 ? 3.985 23.426 0.906 1.00 1.00 20 ALA A N 20
ATOM 14691 C CA . ALA A 1 20 ? 3.024 23.594 -0.178 1.00 1.00 20 ALA A CA 20
ATOM 14692 C C . ALA A 1 20 ? 2.695 22.234 -0.787 1.00 1.00 20 ALA A C 20
ATOM 14693 O O . ALA A 1 20 ? 1.523 21.878 -0.910 1.00 1.00 20 ALA A O 20
ATOM 14700 N N . CYS A 1 21 ? 3.734 21.470 -1.147 1.00 1.00 21 CYS A N 20
ATOM 14701 C CA . CYS A 1 21 ? 3.561 20.134 -1.696 1.00 1.00 21 CYS A CA 20
ATOM 14702 C C . CYS A 1 21 ? 2.639 19.286 -0.817 1.00 1.00 21 CYS A C 20
ATOM 14703 O O . CYS A 1 21 ? 1.648 18.752 -1.310 1.00 1.00 21 CYS A O 20
ATOM 14710 N N . LYS A 1 22 ? 2.946 19.163 0.479 1.00 1.00 22 LYS A N 20
ATOM 14711 C CA . LYS A 1 22 ? 2.179 18.297 1.364 1.00 1.00 22 LYS A CA 20
ATOM 14712 C C . LYS A 1 22 ? 0.738 18.778 1.494 1.00 1.00 22 LYS A C 20
ATOM 14713 O O . LYS A 1 22 ? -0.183 17.961 1.468 1.00 1.00 22 LYS A O 20
ATOM 14732 N N . ASN A 1 23 ? 0.544 20.096 1.618 1.00 1.00 23 ASN A N 20
ATOM 14733 C CA . ASN A 1 23 ? -0.791 20.670 1.623 1.00 1.00 23 ASN A CA 20
ATOM 14734 C C . ASN A 1 23 ? -1.516 20.211 0.365 1.00 1.00 23 ASN A C 20
ATOM 14735 O O . ASN A 1 23 ? -2.453 19.425 0.452 1.00 1.00 23 ASN A O 20
ATOM 14746 N N . GLN A 1 24 ? -1.058 20.656 -0.806 1.00 1.00 24 GLN A N 20
ATOM 14747 C CA . GLN A 1 24 ? -1.744 20.390 -2.060 1.00 1.00 24 GLN A CA 20
ATOM 14748 C C . GLN A 1 24 ? -1.987 18.891 -2.257 1.00 1.00 24 GLN A C 20
ATOM 14749 O O . GLN A 1 24 ? -3.080 18.499 -2.653 1.00 1.00 24 GLN A O 20
ATOM 14763 N N . CYS A 1 25 ? -0.996 18.058 -1.935 1.00 1.00 25 CYS A N 20
ATOM 14764 C CA . CYS A 1 25 ? -1.131 16.608 -1.905 1.00 1.00 25 CYS A CA 20
ATOM 14765 C C . CYS A 1 25 ? -2.372 16.162 -1.127 1.00 1.00 25 CYS A C 20
ATOM 14766 O O . CYS A 1 25 ? -3.303 15.624 -1.722 1.00 1.00 25 CYS A O 20
ATOM 14773 N N . ILE A 1 26 ? -2.395 16.364 0.195 1.00 1.00 26 ILE A N 20
ATOM 14774 C CA . ILE A 1 26 ? -3.442 15.775 1.035 1.00 1.00 26 ILE A CA 20
ATOM 14775 C C . ILE A 1 26 ? -4.752 16.572 0.933 1.00 1.00 26 ILE A C 20
ATOM 14776 O O . ILE A 1 26 ? -5.827 16.101 1.324 1.00 1.00 26 ILE A O 20
ATOM 14792 N N . ASN A 1 27 ? -4.657 17.789 0.397 1.00 1.00 27 ASN A N 20
ATOM 14793 C CA . ASN A 1 27 ? -5.765 18.701 0.186 1.00 1.00 27 ASN A CA 20
ATOM 14794 C C . ASN A 1 27 ? -6.525 18.287 -1.072 1.00 1.00 27 ASN A C 20
ATOM 14795 O O . ASN A 1 27 ? -7.701 17.941 -0.980 1.00 1.00 27 ASN A O 20
ATOM 14806 N N . LEU A 1 28 ? -5.861 18.254 -2.233 1.00 1.00 28 LEU A N 20
ATOM 14807 C CA . LEU A 1 28 ? -6.510 17.893 -3.485 1.00 1.00 28 LEU A CA 20
ATOM 14808 C C . LEU A 1 28 ? -6.780 16.387 -3.515 1.00 1.00 28 LEU A C 20
ATOM 14809 O O . LEU A 1 28 ? -7.945 15.989 -3.497 1.00 1.00 28 LEU A O 20
ATOM 14825 N N . GLU A 1 29 ? -5.745 15.534 -3.489 1.00 1.00 29 GLU A N 20
ATOM 14826 C CA . GLU A 1 29 ? -5.981 14.095 -3.396 1.00 1.00 29 GLU A CA 20
ATOM 14827 C C . GLU A 1 29 ? -6.078 13.756 -1.905 1.00 1.00 29 GLU A C 20
ATOM 14828 O O . GLU A 1 29 ? -5.971 14.642 -1.062 1.00 1.00 29 GLU A O 20
ATOM 14841 N N . LYS A 1 30 ? -6.431 12.521 -1.551 1.00 1.00 30 LYS A N 20
ATOM 14842 C CA . LYS A 1 30 ? -6.790 12.146 -0.179 1.00 1.00 30 LYS A CA 20
ATOM 14843 C C . LYS A 1 30 ? -5.684 11.415 0.581 1.00 1.00 30 LYS A C 20
ATOM 14844 O O . LYS A 1 30 ? -5.952 10.790 1.608 1.00 1.00 30 LYS A O 20
ATOM 14863 N N . ALA A 1 31 ? -4.465 11.450 0.044 1.00 1.00 31 ALA A N 20
ATOM 14864 C CA . ALA A 1 31 ? -3.232 11.015 0.689 1.00 1.00 31 ALA A CA 20
ATOM 14865 C C . ALA A 1 31 ? -3.130 11.396 2.169 1.00 1.00 31 ALA A C 20
ATOM 14866 O O . ALA A 1 31 ? -3.817 12.301 2.641 1.00 1.00 31 ALA A O 20
ATOM 14873 N N . ARG A 1 32 ? -2.276 10.676 2.904 1.00 1.00 32 ARG A N 20
ATOM 14874 C CA . ARG A 1 32 ? -2.091 10.880 4.334 1.00 1.00 32 ARG A CA 20
ATOM 14875 C C . ARG A 1 32 ? -1.102 12.013 4.564 1.00 1.00 32 ARG A C 20
ATOM 14876 O O . ARG A 1 32 ? -1.483 13.044 5.109 1.00 1.00 32 ARG A O 20
ATOM 14897 N N . HIS A 1 33 ? 0.173 11.786 4.244 1.00 1.00 33 HIS A N 20
ATOM 14898 C CA . HIS A 1 33 ? 1.184 12.830 4.190 1.00 1.00 33 HIS A CA 20
ATOM 14899 C C . HIS A 1 33 ? 1.579 13.121 2.741 1.00 1.00 33 HIS A C 20
ATOM 14900 O O . HIS A 1 33 ? 1.208 12.406 1.808 1.00 1.00 33 HIS A O 20
ATOM 14914 N N . GLY A 1 34 ? 2.381 14.169 2.578 1.00 1.00 34 GLY A N 20
ATOM 14915 C CA . GLY A 1 34 ? 3.073 14.528 1.361 1.00 1.00 34 GLY A CA 20
ATOM 14916 C C . GLY A 1 34 ? 4.335 15.256 1.810 1.00 1.00 34 GLY A C 20
ATOM 14917 O O . GLY A 1 34 ? 4.460 15.602 2.991 1.00 1.00 34 GLY A O 20
ATOM 14921 N N . SER A 1 35 ? 5.287 15.463 0.908 1.00 1.00 35 SER A N 20
ATOM 14922 C CA . SER A 1 35 ? 6.541 16.150 1.168 1.00 1.00 35 SER A CA 20
ATOM 14923 C C . SER A 1 35 ? 7.248 16.294 -0.164 1.00 1.00 35 SER A C 20
ATOM 14924 O O . SER A 1 35 ? 7.141 15.422 -1.019 1.00 1.00 35 SER A O 20
ATOM 14932 N N . CYS A 1 36 ? 7.978 17.387 -0.334 1.00 1.00 36 CYS A N 20
ATOM 14933 C CA . CYS A 1 36 ? 8.868 17.541 -1.460 1.00 1.00 36 CYS A CA 20
ATOM 14934 C C . CYS A 1 36 ? 10.263 17.129 -1.036 1.00 1.00 36 CYS A C 20
ATOM 14935 O O . CYS A 1 36 ? 10.681 17.484 0.070 1.00 1.00 36 CYS A O 20
ATOM 14942 N N . ASN A 1 37 ? 10.965 16.407 -1.911 1.00 1.00 37 ASN A N 20
ATOM 14943 C CA . ASN A 1 37 ? 12.372 16.072 -1.741 1.00 1.00 37 ASN A CA 20
ATOM 14944 C C . ASN A 1 37 ? 13.080 16.355 -3.062 1.00 1.00 37 ASN A C 20
ATOM 14945 O O . ASN A 1 37 ? 12.423 16.491 -4.096 1.00 1.00 37 ASN A O 20
ATOM 14956 N N . TYR A 1 38 ? 14.411 16.462 -3.051 1.00 1.00 38 TYR A N 20
ATOM 14957 C CA . TYR A 1 38 ? 15.146 16.488 -4.302 1.00 1.00 38 TYR A CA 20
ATOM 14958 C C . TYR A 1 38 ? 14.971 15.117 -4.949 1.00 1.00 38 TYR A C 20
ATOM 14959 O O . TYR A 1 38 ? 15.316 14.108 -4.335 1.00 1.00 38 TYR A O 20
ATOM 14977 N N . VAL A 1 39 ? 14.418 15.072 -6.158 1.00 1.00 39 VAL A N 20
ATOM 14978 C CA . VAL A 1 39 ? 14.380 13.878 -6.983 1.00 1.00 39 VAL A CA 20
ATOM 14979 C C . VAL A 1 39 ? 14.570 14.405 -8.394 1.00 1.00 39 VAL A C 20
ATOM 14980 O O . VAL A 1 39 ? 13.738 15.193 -8.848 1.00 1.00 39 VAL A O 20
ATOM 14993 N N . PHE A 1 40 ? 15.651 13.990 -9.061 1.00 1.00 40 PHE A N 20
ATOM 14994 C CA . PHE A 1 40 ? 16.103 14.561 -10.323 1.00 1.00 40 PHE A CA 20
ATOM 14995 C C . PHE A 1 40 ? 14.941 14.920 -11.271 1.00 1.00 40 PHE A C 20
ATOM 14996 O O . PHE A 1 40 ? 13.962 14.174 -11.371 1.00 1.00 40 PHE A O 20
ATOM 15013 N N . PRO A 1 41 ? 14.998 16.075 -11.947 1.00 1.00 41 PRO A N 20
ATOM 15014 C CA . PRO A 1 41 ? 16.130 16.988 -11.989 1.00 1.00 41 PRO A CA 20
ATOM 15015 C C . PRO A 1 41 ? 16.136 18.020 -10.849 1.00 1.00 41 PRO A C 20
ATOM 15016 O O . PRO A 1 41 ? 17.122 18.743 -10.717 1.00 1.00 41 PRO A O 20
ATOM 15027 N N . ALA A 1 42 ? 15.082 18.106 -10.025 1.00 1.00 42 ALA A N 20
ATOM 15028 C CA . ALA A 1 42 ? 14.919 19.205 -9.076 1.00 1.00 42 ALA A CA 20
ATOM 15029 C C . ALA A 1 42 ? 14.191 18.764 -7.799 1.00 1.00 42 ALA A C 20
ATOM 15030 O O . ALA A 1 42 ? 14.045 17.574 -7.525 1.00 1.00 42 ALA A O 20
ATOM 15037 N N . HIS A 1 43 ? 13.724 19.736 -7.015 1.00 1.00 43 HIS A N 20
ATOM 15038 C CA . HIS A 1 43 ? 12.831 19.504 -5.891 1.00 1.00 43 HIS A CA 20
ATOM 15039 C C . HIS A 1 43 ? 11.472 19.102 -6.456 1.00 1.00 43 HIS A C 20
ATOM 15040 O O . HIS A 1 43 ? 10.833 19.899 -7.141 1.00 1.00 43 HIS A O 20
ATOM 15054 N N . LYS A 1 44 ? 11.052 17.865 -6.195 1.00 1.00 44 LYS A N 20
ATOM 15055 C CA . LYS A 1 44 ? 9.841 17.267 -6.745 1.00 1.00 44 LYS A CA 20
ATOM 15056 C C . LYS A 1 44 ? 8.906 16.855 -5.607 1.00 1.00 44 LYS A C 20
ATOM 15057 O O . LYS A 1 44 ? 9.348 16.295 -4.602 1.00 1.00 44 LYS A O 20
ATOM 15076 N N . CYS A 1 45 ? 7.614 17.152 -5.772 1.00 1.00 45 CYS A N 20
ATOM 15077 C CA . CYS A 1 45 ? 6.594 16.864 -4.775 1.00 1.00 45 CYS A CA 20
ATOM 15078 C C . CYS A 1 45 ? 6.290 15.367 -4.759 1.00 1.00 45 CYS A C 20
ATOM 15079 O O . CYS A 1 45 ? 6.087 14.784 -5.821 1.00 1.00 45 CYS A O 20
ATOM 15086 N N . ILE A 1 46 ? 6.284 14.751 -3.574 1.00 1.00 46 ILE A N 20
ATOM 15087 C CA . ILE A 1 46 ? 5.937 13.355 -3.354 1.00 1.00 46 ILE A CA 20
ATOM 15088 C C . ILE A 1 46 ? 4.689 13.335 -2.468 1.00 1.00 46 ILE A C 20
ATOM 15089 O O . ILE A 1 46 ? 4.627 14.064 -1.475 1.00 1.00 46 ILE A O 20
ATOM 15105 N N . CYS A 1 47 ? 3.692 12.526 -2.831 1.00 1.00 47 CYS A N 20
ATOM 15106 C CA . CYS A 1 47 ? 2.412 12.453 -2.145 1.00 1.00 47 CYS A CA 20
ATOM 15107 C C . CYS A 1 47 ? 2.161 10.998 -1.733 1.00 1.00 47 CYS A C 20
ATOM 15108 O O . CYS A 1 47 ? 2.374 10.102 -2.548 1.00 1.00 47 CYS A O 20
ATOM 15115 N N . TYR A 1 48 ? 1.780 10.739 -0.472 1.00 1.00 48 TYR A N 20
ATOM 15116 C CA . TYR A 1 48 ? 1.739 9.390 0.098 1.00 1.00 48 TYR A CA 20
ATOM 15117 C C . TYR A 1 48 ? 0.301 8.938 0.365 1.00 1.00 48 TYR A C 20
ATOM 15118 O O . TYR A 1 48 ? -0.299 9.309 1.377 1.00 1.00 48 TYR A O 20
ATOM 15136 N N . PHE A 1 49 ? -0.249 8.119 -0.540 1.00 1.00 49 PHE A N 20
ATOM 15137 C CA . PHE A 1 49 ? -1.619 7.615 -0.487 1.00 1.00 49 PHE A CA 20
ATOM 15138 C C . PHE A 1 49 ? -1.606 6.085 -0.479 1.00 1.00 49 PHE A C 20
ATOM 15139 O O . PHE A 1 49 ? -0.693 5.490 -1.054 1.00 1.00 49 PHE A O 20
ATOM 15156 N N . PRO A 1 50 ? -2.599 5.433 0.154 1.00 1.00 50 PRO A N 20
ATOM 15157 C CA . PRO A 1 50 ? -2.734 3.983 0.167 1.00 1.00 50 PRO A CA 20
ATOM 15158 C C . PRO A 1 50 ? -3.225 3.483 -1.191 1.00 1.00 50 PRO A C 20
ATOM 15159 O O . PRO A 1 50 ? -4.352 3.024 -1.353 1.00 1.00 50 PRO A O 20
ATOM 15170 N N . CYS A 1 51 ? -2.357 3.610 -2.186 1.00 1.00 51 CYS A N 20
ATOM 15171 C CA . CYS A 1 51 ? -2.683 3.343 -3.579 1.00 1.00 51 CYS A CA 20
ATOM 15172 C C . CYS A 1 51 ? -2.580 1.841 -3.868 1.00 1.00 51 CYS A C 20
ATOM 15173 O O . CYS A 1 51 ? -1.667 1.187 -3.356 1.00 1.00 51 CYS A O 20
#

Foldseek 3Di:
DKDQDLPDPQVDADVFFVSLQCCQCVVDVADGKGWDQDPPGTGITTIHPD

Organism: Raphanus sativus (NCBI:txid3726)

Sequence (50 aa):
KLCERPSGTWSGVCGNNNACKNQCINLEKARHGSCNYVFPAHKCICYFPCKLCERPSGTWSGVCGNNNACKNQCINLEKARHGSCNYVFPAHKCICYFPCKLCERPSGTWSGVCGNNNACKNQCINLEKARHGSCNYVFPAHKCICYFPCKLCERPSGTWSGVCGNNNACKNQCINLEKARHGSCNYVFPAHKCICYFPCKLCERPSGTWSGVCGNNNACKNQCINLEKARHGSCNYVFPAHKCICYFPCKLCERPSGTWSGVCGNNNACKNQCINLEKARHGSCNYVFPAHKCICYFPCKLCERPSGTWSGVCGNNNACKNQCINLEKARHGSCNYVFPAHKCICYFPCKLCERPSGTWSGVCGNNNACKNQCINLEKARHGSCNYVFPAHKCICYFPCKLCERPSGTWSGVCGNNNACKNQCINLEKARHGSCNYVFPAHKCICYFPCKLCERPSGTWSGVCGNNNACKNQCINLEKARHGSCNYVFPAHKCICYFPCKLCERPSGTWSGVCGNNNACKNQCINLEKARHGSCNYVFPAHKCICYFPCKLCERPSGTWSGVCGNNNACKNQCINLEKARHGSCNYVFPAHKCICYFPCKLCERPSGTWSGVCGNNNACKNQCINLEKARHGSCNYVFPAHKCICYFPCKLCERPSGTWSGVCGNNNACKNQCINLEKARHGSCNYVFPAHKCICYFPCKLCERPSGTWSGVCGNNNACKNQCINLEKARHGSCNYVFPAHKCICYFPCKLCERPSGTWSGVCGNNNACKNQCINLEKARHGSCNYVFPAHKCICYFPCKLCERPSGTWSGVCGNNNACKNQCINLEKARHGSCNYVFPAHKCICYFPCKLCERPSGTWSGVCGNNNACKNQCINLEKARHGSCNYVFPAHKCICYFPCKLCERPSGTWSGVCGNNNACKNQCINLEKARHGSCNYVFPAHKCICYFPCKLCERPSGTWSGVCGNNNACKNQCINLEKARHGSCNYVFPAHKCICYFPC

Secondary structure (DSSP, 8-state):
--EEEE-SS--S--S-HHHHHHHHHHHS--S-EEEE--SSS-EEEEEE--